Protein AF-0000000087042958 (afdb_homodimer)

Nearest PDB structures (foldseek):
  3kyr-assembly2_B  TM=6.535E-01  e=2.859E-16  Homo sapiens
  1htr-assembly1_B  TM=6.907E-01  e=2.355E-13  Homo sapiens
  1avf-assembly2_J  TM=6.712E-01  e=2.490E-13  Homo sapiens
  5ux4-assembly1_A  TM=6.439E-01  e=7.345E-14  Rattus norvegicus
  1avf-assembly1_A  TM=6.308E-01  e=1.554E-12  Homo sapiens

Structure (mmCIF, N/CA/C/O backbone):
data_AF-0000000087042958-model_v1
#
loop_
_entity.id
_entity.type
_entity.pdbx_description
1 polymer 'Eukaryotic aspartyl protease family protein isoform 2'
#
loop_
_atom_site.group_PDB
_atom_site.id
_atom_site.type_symbol
_atom_site.label_atom_id
_atom_site.label_alt_id
_atom_site.label_comp_id
_atom_site.label_asym_id
_atom_site.label_entity_id
_atom_site.label_seq_id
_atom_site.pdbx_PDB_ins_code
_atom_site.Cartn_x
_atom_site.Cartn_y
_atom_site.Cartn_z
_atom_site.occupancy
_atom_site.B_iso_or_equiv
_atom_site.auth_seq_id
_atom_site.auth_comp_id
_atom_site.auth_asym_id
_atom_site.auth_atom_id
_atom_site.pdbx_PDB_model_num
ATOM 1 N N . MET A 1 1 ? 24.609 51.156 -70.625 1 22.53 1 MET A N 1
ATOM 2 C CA . MET A 1 1 ? 23.688 51.281 -69.5 1 22.53 1 MET A CA 1
ATOM 3 C C . MET A 1 1 ? 23.422 49.938 -68.875 1 22.53 1 MET A C 1
ATOM 5 O O . MET A 1 1 ? 22.5 49.781 -68.062 1 22.53 1 MET A O 1
ATOM 9 N N . ILE A 1 2 ? 24.078 49 -69.188 1 24.83 2 ILE A N 1
ATOM 10 C CA . ILE A 1 2 ? 23.969 47.531 -69.188 1 24.83 2 ILE A CA 1
ATOM 11 C C . ILE A 1 2 ? 24.312 47 -67.812 1 24.83 2 ILE A C 1
ATOM 13 O O . ILE A 1 2 ? 23.828 45.969 -67.375 1 24.83 2 ILE A O 1
ATOM 17 N N . LEU A 1 3 ? 25.281 47.719 -67.125 1 23.02 3 LEU A N 1
ATOM 18 C CA . LEU A 1 3 ? 26.031 47.062 -66.125 1 23.02 3 LEU A CA 1
ATOM 19 C C . LEU A 1 3 ? 25.156 46.875 -64.875 1 23.02 3 LEU A C 1
ATOM 21 O O . LEU A 1 3 ? 25.625 46.281 -63.844 1 23.02 3 LEU A O 1
ATOM 25 N N . ARG A 1 4 ? 24.266 47.75 -64.562 1 25.05 4 ARG A N 1
ATOM 26 C CA . ARG A 1 4 ? 23.578 48 -63.281 1 25.05 4 ARG A CA 1
ATOM 27 C C . ARG A 1 4 ? 22.766 46.812 -62.844 1 25.05 4 ARG A C 1
ATOM 29 O O . ARG A 1 4 ? 22 46.875 -61.906 1 25.05 4 ARG A O 1
ATOM 36 N N . VAL A 1 5 ? 22.594 45.969 -63.75 1 27 5 VAL A N 1
ATOM 37 C CA . VAL A 1 5 ? 21.625 44.875 -63.562 1 27 5 VAL A CA 1
ATOM 38 C C . VAL A 1 5 ? 22.109 43.938 -62.469 1 27 5 VAL A C 1
ATOM 40 O O . VAL A 1 5 ? 21.312 43.469 -61.625 1 27 5 VAL A O 1
ATOM 43 N N . ILE A 1 6 ? 23.422 43.531 -62.594 1 30.97 6 ILE A N 1
ATOM 44 C CA . ILE A 1 6 ? 23.625 42.156 -62.125 1 30.97 6 ILE A CA 1
ATOM 45 C C . ILE A 1 6 ? 23.906 42.156 -60.625 1 30.97 6 ILE A C 1
ATOM 47 O O . ILE A 1 6 ? 24.031 41.094 -60.031 1 30.97 6 ILE A O 1
ATOM 51 N N . SER A 1 7 ? 24.297 43.375 -60.062 1 32.97 7 SER A N 1
ATOM 52 C CA . SER A 1 7 ? 24.938 43.375 -58.75 1 32.97 7 SER A CA 1
ATOM 53 C C . SER A 1 7 ? 23.938 43.031 -57.625 1 32.97 7 SER A C 1
ATOM 55 O O . SER A 1 7 ? 24.312 42.969 -56.469 1 32.97 7 SER A O 1
ATOM 57 N N . SER A 1 8 ? 22.688 43.469 -57.875 1 35.31 8 SER A N 1
ATOM 58 C CA . SER A 1 8 ? 21.719 43.531 -56.781 1 35.31 8 SER A CA 1
ATOM 59 C C . SER A 1 8 ? 21.453 42.156 -56.188 1 35.31 8 SER A C 1
ATOM 61 O O . SER A 1 8 ? 20.578 42.031 -55.312 1 35.31 8 SER A O 1
ATOM 63 N N . HIS A 1 9 ? 21.938 41.125 -56.875 1 36.09 9 HIS A N 1
ATOM 64 C CA . HIS A 1 9 ? 21.547 39.781 -56.5 1 36.09 9 HIS A CA 1
ATOM 65 C C . HIS A 1 9 ? 22.297 39.312 -55.25 1 36.09 9 HIS A C 1
ATOM 67 O O . HIS A 1 9 ? 21.984 38.25 -54.719 1 36.09 9 HIS A O 1
ATOM 73 N N . TYR A 1 10 ? 23.562 39.75 -55.219 1 35.69 10 TYR A N 1
ATOM 74 C CA . TYR A 1 10 ? 24.391 39.094 -54.219 1 35.69 10 TYR A CA 1
ATOM 75 C C . TYR A 1 10 ? 24 39.469 -52.812 1 35.69 10 TYR A C 1
ATOM 77 O O . TYR A 1 10 ? 24.391 38.812 -51.844 1 35.69 10 TYR A O 1
ATOM 85 N N . SER A 1 11 ? 23.609 40.75 -52.562 1 36.41 11 SER A N 1
ATOM 86 C CA . SER A 1 11 ? 23.391 41.312 -51.219 1 36.41 11 SER A CA 1
ATOM 87 C C . SER A 1 11 ? 22.312 40.5 -50.469 1 36.41 11 SER A C 1
ATOM 89 O O . SER A 1 11 ? 22.188 40.625 -49.25 1 36.41 11 SER A O 1
ATOM 91 N N . LEU A 1 12 ? 21.344 40.156 -51.188 1 34 12 LEU A N 1
ATOM 92 C CA . LEU A 1 12 ? 20.188 39.531 -50.531 1 34 12 LEU A CA 1
ATOM 93 C C . LEU A 1 12 ? 20.594 38.219 -49.906 1 34 12 LEU A C 1
ATOM 95 O O . LEU A 1 12 ? 19.906 37.75 -48.969 1 34 12 LEU A O 1
ATOM 99 N N . LEU A 1 13 ? 21.609 37.594 -50.469 1 33.56 13 LEU A N 1
ATOM 100 C CA . LEU A 1 13 ? 21.984 36.25 -49.969 1 33.56 13 LEU A CA 1
ATOM 101 C C . LEU A 1 13 ? 22.688 36.375 -48.625 1 33.56 13 LEU A C 1
ATOM 103 O O . LEU A 1 13 ? 22.516 35.5 -47.75 1 33.56 13 LEU A O 1
ATOM 107 N N . LEU A 1 14 ? 23.625 37.281 -48.438 1 34.66 14 LEU A N 1
ATOM 108 C CA . LEU A 1 14 ? 24.359 37.344 -47.188 1 34.66 14 LEU A CA 1
ATOM 109 C C . LEU A 1 14 ? 23.406 37.562 -46.031 1 34.66 14 LEU A C 1
ATOM 111 O O . LEU A 1 14 ? 23.75 37.281 -44.875 1 34.66 14 LEU A O 1
ATOM 115 N N . LEU A 1 15 ? 22.469 38.344 -46.125 1 33.03 15 LEU A N 1
ATOM 116 C CA . LEU A 1 15 ? 21.562 38.688 -45.031 1 33.03 15 LEU A CA 1
ATOM 117 C C . LEU A 1 15 ? 20.969 37.438 -44.406 1 33.03 15 LEU A C 1
ATOM 119 O O . LEU A 1 15 ? 20.375 37.5 -43.344 1 33.03 15 LEU A O 1
ATOM 123 N N . LEU A 1 16 ? 20.922 36.375 -45.094 1 31.03 16 LEU A N 1
ATOM 124 C CA . LEU A 1 16 ? 20.141 35.281 -44.531 1 31.03 16 LEU A CA 1
ATOM 125 C C . LEU A 1 16 ? 20.891 34.594 -43.406 1 31.03 16 LEU A C 1
ATOM 127 O O . LEU A 1 16 ? 20.281 34.156 -42.406 1 31.03 16 LEU A O 1
ATOM 131 N N . ILE A 1 17 ? 22.203 34.25 -43.469 1 33.91 17 ILE A N 1
ATOM 132 C CA . ILE A 1 17 ? 22.75 33.156 -42.688 1 33.91 17 ILE A CA 1
ATOM 133 C C . ILE A 1 17 ? 23.109 33.625 -41.281 1 33.91 17 ILE A C 1
ATOM 135 O O . ILE A 1 17 ? 23.625 32.844 -40.469 1 33.91 17 ILE A O 1
ATOM 139 N N . CYS A 1 18 ? 23.344 34.719 -40.875 1 31.14 18 CYS A N 1
ATOM 140 C CA . CYS A 1 18 ? 23.734 34.969 -39.5 1 31.14 18 CYS A CA 1
ATOM 141 C C . CYS A 1 18 ? 22.703 34.406 -38.531 1 31.14 18 CYS A C 1
ATOM 143 O O . CYS A 1 18 ? 21.719 35.094 -38.188 1 31.14 18 CYS A O 1
ATOM 145 N N . PHE A 1 19 ? 22.266 33.219 -38.625 1 33.94 19 PHE A N 1
ATOM 146 C CA . PHE A 1 19 ? 21.469 32.688 -37.531 1 33.94 19 PHE A CA 1
ATOM 147 C C . PHE A 1 19 ? 22.266 32.688 -36.219 1 33.94 19 PHE A C 1
ATOM 149 O O . PHE A 1 19 ? 23.281 31.984 -36.125 1 33.94 19 PHE A O 1
ATOM 156 N N . PHE A 1 20 ? 22.344 33.719 -35.312 1 35.34 20 PHE A N 1
ATOM 157 C CA . PHE A 1 20 ? 22.75 33.875 -33.906 1 35.34 20 PHE A CA 1
ATOM 158 C C . PHE A 1 20 ? 22.375 32.625 -33.094 1 35.34 20 PHE A C 1
ATOM 160 O O . PHE A 1 20 ? 21.188 32.312 -32.938 1 35.34 20 PHE A O 1
ATOM 167 N N . VAL A 1 21 ? 23.25 31.688 -32.906 1 36.91 21 VAL A N 1
ATOM 168 C CA . VAL A 1 21 ? 23.234 30.656 -31.844 1 36.91 21 VAL A CA 1
ATOM 169 C C . VAL A 1 21 ? 23.062 31.328 -30.484 1 36.91 21 VAL A C 1
ATOM 171 O O . VAL A 1 21 ? 24.031 31.859 -29.922 1 36.91 21 VAL A O 1
ATOM 174 N N . ALA A 1 22 ? 22.109 31.969 -29.984 1 34.75 22 ALA A N 1
ATOM 175 C CA . ALA A 1 22 ? 21.766 32.312 -28.609 1 34.75 22 ALA A CA 1
ATOM 176 C C . ALA A 1 22 ? 21.844 31.078 -27.719 1 34.75 22 ALA A C 1
ATOM 178 O O . ALA A 1 22 ? 21.016 30.172 -27.812 1 34.75 22 ALA A O 1
ATOM 179 N N . SER A 1 23 ? 23.031 30.703 -27.203 1 36.31 23 SER A N 1
ATOM 180 C CA . SER A 1 23 ? 23.156 29.875 -26.016 1 36.31 23 SER A CA 1
ATOM 181 C C . SER A 1 23 ? 22.219 30.344 -24.906 1 36.31 23 SER A C 1
ATOM 183 O O . SER A 1 23 ? 22.484 31.344 -24.234 1 36.31 23 SER A O 1
ATOM 185 N N . SER A 1 24 ? 21.016 30.203 -24.828 1 36.5 24 SER A N 1
ATOM 186 C CA . SER A 1 24 ? 20.141 30.391 -23.688 1 36.5 24 SER A CA 1
ATOM 187 C C . SER A 1 24 ? 20.562 29.516 -22.516 1 36.5 24 SER A C 1
ATOM 189 O O . SER A 1 24 ? 20.453 28.281 -22.578 1 36.5 24 SER A O 1
ATOM 191 N N . SER A 1 25 ? 21.703 29.719 -21.703 1 37.59 25 SER A N 1
ATOM 192 C CA . SER A 1 25 ? 21.812 29.188 -20.359 1 37.59 25 SER A CA 1
ATOM 193 C C . SER A 1 25 ? 20.438 29.016 -19.719 1 37.59 25 SER A C 1
ATOM 195 O O . SER A 1 25 ? 19.75 30 -19.422 1 37.59 25 SER A O 1
ATOM 197 N N . ILE A 1 26 ? 19.844 27.969 -19.734 1 40 26 ILE A N 1
ATOM 198 C CA . ILE A 1 26 ? 18.625 27.641 -19.016 1 40 26 ILE A CA 1
ATOM 199 C C . ILE A 1 26 ? 18.891 27.703 -17.5 1 40 26 ILE A C 1
ATOM 201 O O . ILE A 1 26 ? 19.422 26.766 -16.922 1 40 26 ILE A O 1
ATOM 205 N N . THR A 1 27 ? 19.781 28.641 -16.797 1 45.03 27 THR A N 1
ATOM 206 C CA . THR A 1 27 ? 19.703 28.859 -15.367 1 45.03 27 THR A CA 1
ATOM 207 C C . THR A 1 27 ? 18.297 28.578 -14.844 1 45.03 27 THR A C 1
ATOM 209 O O . THR A 1 27 ? 17.328 29.172 -15.305 1 45.03 27 THR A O 1
ATOM 212 N N . GLY A 1 28 ? 18.219 27.406 -14.352 1 53.5 28 GLY A N 1
ATOM 213 C CA . GLY A 1 28 ? 16.922 27.062 -13.781 1 53.5 28 GLY A CA 1
ATOM 214 C C . GLY A 1 28 ? 16.359 28.141 -12.859 1 53.5 28 GLY A C 1
ATOM 215 O O . GLY A 1 28 ? 16.938 28.406 -11.797 1 53.5 28 GLY A O 1
ATOM 216 N N . ALA A 1 29 ? 15.953 29.156 -13.344 1 68.06 29 ALA A N 1
ATOM 217 C CA . ALA A 1 29 ? 15.375 30.328 -12.688 1 68.06 29 ALA A CA 1
ATOM 218 C C . ALA A 1 29 ? 14.484 29.922 -11.523 1 68.06 29 ALA A C 1
ATOM 220 O O . ALA A 1 29 ? 13.602 29.078 -11.68 1 68.06 29 ALA A O 1
ATOM 221 N N . LEU A 1 30 ? 15.125 30.359 -10.32 1 83 30 LEU A N 1
ATOM 222 C CA . LEU A 1 30 ? 14.328 30.203 -9.117 1 83 30 LEU A CA 1
ATOM 223 C C . LEU A 1 30 ? 12.883 30.625 -9.359 1 83 30 LEU A C 1
ATOM 225 O O . LEU A 1 30 ? 12.625 31.625 -10.031 1 83 30 LEU A O 1
ATOM 229 N N . SER A 1 31 ? 12.188 29.672 -9.031 1 84.69 31 SER A N 1
ATOM 230 C CA . SER A 1 31 ? 10.773 30 -9.164 1 84.69 31 SER A CA 1
ATOM 231 C C . SER A 1 31 ? 10.016 29.672 -7.879 1 84.69 31 SER A C 1
ATOM 233 O O . SER A 1 31 ? 10.539 28.984 -6.996 1 84.69 31 SER A O 1
ATOM 235 N N . SER A 1 32 ? 8.875 30.391 -7.777 1 88.75 32 SER A N 1
ATOM 236 C CA . SER A 1 32 ? 7.949 30.047 -6.707 1 88.75 32 SER A CA 1
ATOM 237 C C . SER A 1 32 ? 6.941 29 -7.172 1 88.75 32 SER A C 1
ATOM 239 O O . SER A 1 32 ? 6.688 28.859 -8.375 1 88.75 32 SER A O 1
ATOM 241 N N . GLY A 1 33 ? 6.668 28.156 -6.141 1 90.06 33 GLY A N 1
ATOM 242 C CA . GLY A 1 33 ? 5.695 27.125 -6.461 1 90.06 33 GLY A CA 1
ATOM 243 C C . GLY A 1 33 ? 4.434 27.203 -5.621 1 90.06 33 GLY A C 1
ATOM 244 O O . GLY A 1 33 ? 4.449 27.766 -4.523 1 90.06 33 GLY A O 1
ATOM 245 N N . VAL A 1 34 ? 3.365 26.812 -6.234 1 91.31 34 VAL A N 1
ATOM 246 C CA . VAL A 1 34 ? 2.104 26.719 -5.508 1 91.31 34 VAL A CA 1
ATOM 247 C C . VAL A 1 34 ? 1.456 25.359 -5.766 1 91.31 34 VAL A C 1
ATOM 249 O O . VAL A 1 34 ? 1.429 24.891 -6.906 1 91.31 34 VAL A O 1
ATOM 252 N N . ILE A 1 35 ? 1.117 24.719 -4.699 1 91.94 35 ILE A N 1
ATOM 253 C CA . ILE A 1 35 ? 0.378 23.469 -4.758 1 91.94 35 ILE A CA 1
ATOM 254 C C . ILE A 1 35 ? -0.984 23.625 -4.09 1 91.94 35 ILE A C 1
ATOM 256 O O . ILE A 1 35 ? -1.064 23.891 -2.889 1 91.94 35 ILE A O 1
ATOM 260 N N . HIS A 1 36 ? -1.994 23.547 -4.914 1 88.44 36 HIS A N 1
ATOM 261 C CA . HIS A 1 36 ? -3.35 23.562 -4.375 1 88.44 36 HIS A CA 1
ATOM 262 C C . HIS A 1 36 ? -3.734 22.203 -3.801 1 88.44 36 HIS A C 1
ATOM 264 O O . HIS A 1 36 ? -3.504 21.172 -4.434 1 88.44 36 HIS A O 1
ATOM 270 N N . VAL A 1 37 ? -4.254 22.297 -2.549 1 88.44 37 VAL A N 1
ATOM 271 C CA . VAL A 1 37 ? -4.609 21.047 -1.909 1 88.44 37 VAL A CA 1
ATOM 272 C C . VAL A 1 37 ? -6.098 21.031 -1.582 1 88.44 37 VAL A C 1
ATOM 274 O O . VAL A 1 37 ? -6.703 22.078 -1.369 1 88.44 37 VAL A O 1
ATOM 277 N N . LYS A 1 38 ? -6.574 19.828 -1.675 1 84.88 38 LYS A N 1
ATOM 278 C CA . LYS A 1 38 ? -7.941 19.562 -1.232 1 84.88 38 LYS A CA 1
ATOM 279 C C . LYS A 1 38 ? -7.949 18.797 0.086 1 84.88 38 LYS A C 1
ATOM 281 O O . LYS A 1 38 ? -7.016 18.047 0.379 1 84.88 38 LYS A O 1
ATOM 286 N N . TYR A 1 39 ? -8.977 19.156 0.862 1 86.88 39 TYR A N 1
ATOM 287 C CA . TYR A 1 39 ? -9.125 18.547 2.182 1 86.88 39 TYR A CA 1
ATOM 288 C C . TYR A 1 39 ? -9.969 17.281 2.109 1 86.88 39 TYR A C 1
ATOM 290 O O . TYR A 1 39 ? -11.055 17.281 1.529 1 86.88 39 TYR A O 1
ATOM 298 N N . LYS A 1 40 ? -9.477 16.266 2.85 1 81.31 40 LYS A N 1
ATOM 299 C CA . LYS A 1 40 ? -10.094 14.938 2.822 1 81.31 40 LYS A CA 1
ATOM 300 C C . LYS A 1 40 ? -11.531 14.992 3.334 1 81.31 40 LYS A C 1
ATOM 302 O O . LYS A 1 40 ? -12.422 14.336 2.781 1 81.31 40 LYS A O 1
ATOM 307 N N . PHE A 1 41 ? -11.742 15.758 4.441 1 80.75 41 PHE A N 1
ATOM 308 C CA . PHE A 1 41 ? -13.031 15.734 5.117 1 80.75 41 PHE A CA 1
ATOM 309 C C . PHE A 1 41 ? -13.867 16.953 4.727 1 80.75 41 PHE A C 1
ATOM 311 O O . PHE A 1 41 ? -14.773 17.344 5.461 1 80.75 41 PHE A O 1
ATOM 318 N N . ALA A 1 42 ? -13.469 17.422 3.639 1 79.31 42 ALA A N 1
ATOM 319 C CA . ALA A 1 42 ? -14.219 18.594 3.191 1 79.31 42 ALA A CA 1
ATOM 320 C C . ALA A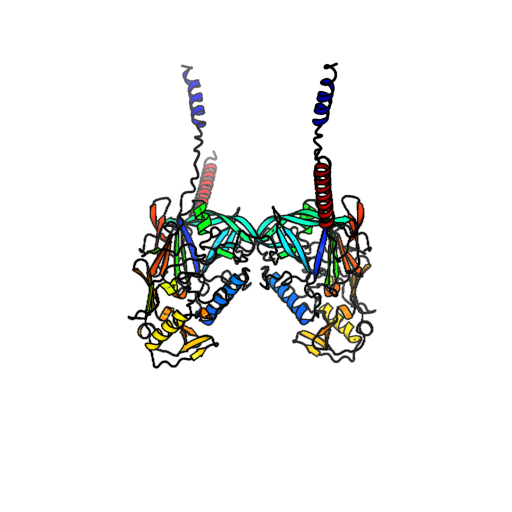 1 42 ? -15.703 18.266 3.016 1 79.31 42 ALA A C 1
ATOM 322 O O . ALA A 1 42 ? -16.047 17.266 2.377 1 79.31 42 ALA A O 1
ATOM 323 N N . GLY A 1 43 ? -16.531 19.078 3.664 1 74.31 43 GLY A N 1
ATOM 324 C CA . GLY A 1 43 ? -17.969 18.906 3.518 1 74.31 43 GLY A CA 1
ATOM 325 C C . GLY A 1 43 ? -18.547 17.875 4.469 1 74.31 43 GLY A C 1
ATOM 326 O O . GLY A 1 43 ? -19.766 17.656 4.484 1 74.31 43 GLY A O 1
ATOM 327 N N . SER A 1 44 ? -17.75 17.188 5.137 1 73.75 44 SER A N 1
ATOM 328 C CA . SER A 1 44 ? -18.219 16.203 6.102 1 73.75 44 SER A CA 1
ATOM 329 C C . SER A 1 44 ? -17.891 16.625 7.531 1 73.75 44 SER A C 1
ATOM 331 O O . SER A 1 44 ? -16.984 17.438 7.75 1 73.75 44 SER A O 1
ATOM 333 N N . GLN A 1 45 ? -18.906 16.234 8.531 1 71.94 45 GLN A N 1
ATOM 334 C CA . GLN A 1 45 ? -18.594 16.469 9.938 1 71.94 45 GLN A CA 1
ATOM 335 C C . GLN A 1 45 ? -17.391 15.641 10.383 1 71.94 45 GLN A C 1
ATOM 337 O O . GLN A 1 45 ? -17.359 14.43 10.164 1 71.94 45 GLN A O 1
ATOM 342 N N . ARG A 1 46 ? -16.375 16.344 10.867 1 75.81 46 ARG A N 1
ATOM 343 C CA . ARG A 1 46 ? -15.148 15.758 11.383 1 75.81 46 ARG A CA 1
ATOM 344 C C . ARG A 1 46 ? -15.367 15.18 12.781 1 75.81 46 ARG A C 1
ATOM 346 O O . ARG A 1 46 ? -15.422 15.922 13.766 1 75.81 46 ARG A O 1
ATOM 353 N N . SER A 1 47 ? -15.562 13.906 12.781 1 84 47 SER A N 1
ATOM 354 C CA . SER A 1 47 ? -15.648 13.359 14.133 1 84 47 SER A CA 1
ATOM 355 C C . SER A 1 47 ? -14.273 13.031 14.695 1 84 47 SER A C 1
ATOM 357 O O . SER A 1 47 ? -13.336 12.773 13.93 1 84 47 SER A O 1
ATOM 359 N N . ILE A 1 48 ? -14.242 13.25 16.125 1 90.06 48 ILE A N 1
ATOM 360 C CA . ILE A 1 48 ? -12.984 12.969 16.781 1 90.06 48 ILE A CA 1
ATOM 361 C C . ILE A 1 48 ? -12.547 11.531 16.469 1 90.06 48 ILE A C 1
ATOM 363 O O . ILE A 1 48 ? -11.352 11.258 16.344 1 90.06 48 ILE A O 1
ATOM 367 N N . VAL A 1 49 ? -13.477 10.648 16.203 1 86.5 49 VAL A N 1
ATOM 368 C CA . VAL A 1 49 ? -13.195 9.25 15.922 1 86.5 49 VAL A CA 1
ATOM 369 C C . VAL A 1 49 ? -12.57 9.117 14.531 1 86.5 49 VAL A C 1
ATOM 371 O O . VAL A 1 49 ? -11.578 8.406 14.359 1 86.5 49 VAL A O 1
ATOM 374 N N . ASP A 1 50 ? -13.156 9.938 13.648 1 83.12 50 ASP A N 1
ATOM 375 C CA . ASP A 1 50 ? -12.625 9.914 12.289 1 83.12 50 ASP A CA 1
ATOM 376 C C . ASP A 1 50 ? -11.188 10.445 12.25 1 83.12 50 ASP A C 1
ATOM 378 O O . ASP A 1 50 ? -10.344 9.906 11.531 1 83.12 50 ASP A O 1
ATOM 382 N N . LEU A 1 51 ? -11.016 11.359 12.914 1 88.19 51 LEU A N 1
ATOM 383 C CA . LEU A 1 51 ? -9.688 11.961 12.938 1 88.19 51 LEU A CA 1
ATOM 384 C C . LEU A 1 51 ? -8.68 11.023 13.594 1 88.19 51 LEU A C 1
ATOM 386 O O . LEU A 1 51 ? -7.559 10.875 13.102 1 88.19 51 LEU A O 1
ATOM 390 N N . LYS A 1 52 ? -9.156 10.477 14.617 1 87.94 52 LYS A N 1
ATOM 391 C CA . LYS A 1 52 ? -8.281 9.531 15.305 1 87.94 52 LYS A CA 1
ATOM 392 C C . LYS A 1 52 ? -7.965 8.328 14.414 1 87.94 52 LYS A C 1
ATOM 394 O O . LYS A 1 52 ? -6.836 7.84 14.414 1 87.94 52 LYS A O 1
ATOM 399 N N . VAL A 1 53 ? -8.953 7.895 13.727 1 81.81 53 VAL A N 1
ATOM 400 C CA . VAL A 1 53 ? -8.727 6.781 12.812 1 81.81 53 VAL A CA 1
ATOM 401 C C . VAL A 1 53 ? -7.699 7.176 11.758 1 81.81 53 VAL A C 1
ATOM 403 O O . VAL A 1 53 ? -6.801 6.391 11.438 1 81.81 53 VAL A O 1
ATOM 406 N N . HIS A 1 54 ? -7.852 8.312 11.195 1 83.44 54 HIS A N 1
ATOM 407 C CA . HIS A 1 54 ? -6.863 8.812 10.25 1 83.44 54 HIS A CA 1
ATOM 408 C C . HIS A 1 54 ? -5.461 8.781 10.852 1 83.44 54 HIS A C 1
ATOM 410 O O . HIS A 1 54 ? -4.523 8.297 10.211 1 83.44 54 HIS A O 1
ATOM 416 N N . ASP A 1 55 ? -5.375 9.328 12.016 1 87.19 55 ASP A N 1
ATOM 417 C CA . ASP A 1 55 ? -4.07 9.398 12.664 1 87.19 55 ASP A CA 1
ATOM 418 C C . ASP A 1 55 ? -3.525 8.008 12.961 1 87.19 55 ASP A C 1
ATOM 420 O O . ASP A 1 55 ? -2.322 7.762 12.828 1 87.19 55 ASP A O 1
ATOM 424 N N . SER A 1 56 ? -4.379 7.156 13.383 1 78.88 56 SER A N 1
ATOM 425 C CA . SER A 1 56 ? -3.957 5.793 13.672 1 78.88 56 SER A CA 1
ATOM 426 C C . SER A 1 56 ? -3.438 5.09 12.422 1 78.88 56 SER A C 1
ATOM 428 O O . SER A 1 56 ? -2.438 4.371 12.477 1 78.88 56 SER A O 1
ATOM 430 N N . LEU A 1 57 ? -4.219 5.277 11.352 1 73.62 57 LEU A N 1
ATOM 431 C CA . LEU A 1 57 ? -3.803 4.684 10.086 1 73.62 57 LEU A CA 1
ATOM 432 C C . LEU A 1 57 ? -2.459 5.246 9.641 1 73.62 57 LEU A C 1
ATOM 434 O O . LEU A 1 57 ? -1.62 4.516 9.109 1 73.62 57 LEU A O 1
ATOM 438 N N . ARG A 1 58 ? -2.357 6.531 9.828 1 77.5 58 ARG A N 1
ATOM 439 C CA . ARG A 1 58 ? -1.089 7.176 9.508 1 77.5 58 ARG A CA 1
ATOM 440 C C . ARG A 1 58 ? 0.046 6.602 10.344 1 77.5 58 ARG A C 1
ATOM 442 O O . ARG A 1 58 ? 1.129 6.32 9.828 1 77.5 58 ARG A O 1
ATOM 449 N N . GLN A 1 59 ? -0.246 6.438 11.5 1 72.5 59 GLN A N 1
ATOM 450 C CA . GLN A 1 59 ? 0.766 5.883 12.391 1 72.5 59 GLN A CA 1
ATOM 451 C C . GLN A 1 59 ? 1.127 4.453 12 1 72.5 59 GLN A C 1
ATOM 453 O O . GLN A 1 59 ? 2.297 4.07 12.047 1 72.5 59 GLN A O 1
ATOM 458 N N . LEU A 1 60 ? 0.156 3.895 11.773 1 64.06 60 LEU A N 1
ATOM 459 C CA . LEU A 1 60 ? 0.386 2.52 11.344 1 64.06 60 LEU A CA 1
ATOM 460 C C . LEU A 1 60 ? 1.241 2.48 10.078 1 64.06 60 LEU A C 1
ATOM 462 O O . LEU A 1 60 ? 2.131 1.636 9.953 1 64.06 60 LEU A O 1
ATOM 466 N N . ARG A 1 61 ? 0.869 3.32 9.219 1 65.44 61 ARG A N 1
ATOM 467 C CA . ARG A 1 61 ? 1.631 3.406 7.977 1 65.44 61 ARG A CA 1
ATOM 468 C C . ARG A 1 61 ? 3.096 3.727 8.25 1 65.44 61 ARG A C 1
ATOM 470 O O . ARG A 1 61 ? 3.99 3.176 7.609 1 65.44 61 ARG A O 1
ATOM 477 N N . ILE A 1 62 ? 3.23 4.699 9.047 1 62.03 62 ILE A N 1
ATOM 478 C CA . ILE A 1 62 ? 4.582 5.102 9.414 1 62.03 62 ILE A CA 1
ATOM 479 C C . ILE A 1 62 ? 5.316 3.928 10.062 1 62.03 62 ILE A C 1
ATOM 481 O O . ILE A 1 62 ? 6.496 3.697 9.789 1 62.03 62 ILE A O 1
ATOM 485 N N . LEU A 1 63 ? 4.57 3.338 11.031 1 53.09 63 LEU A N 1
ATOM 486 C CA . LEU A 1 63 ? 5.184 2.24 11.766 1 53.09 63 LEU A CA 1
ATOM 487 C C . LEU A 1 63 ? 5.504 1.074 10.836 1 53.09 63 LEU A C 1
ATOM 489 O O . LEU A 1 63 ? 6.539 0.42 10.992 1 53.09 63 LEU A O 1
ATOM 493 N N . THR A 1 64 ? 4.57 0.884 9.883 1 48.62 64 THR A N 1
ATOM 494 C CA . THR A 1 64 ? 4.723 -0.298 9.039 1 48.62 64 THR A CA 1
ATOM 495 C C . THR A 1 64 ? 5.582 0.015 7.816 1 48.62 64 THR A C 1
ATOM 497 O O . THR A 1 64 ? 6.07 -0.896 7.145 1 48.62 64 THR A O 1
ATOM 500 N N . GLY A 1 65 ? 5.984 1.469 7.797 1 47.47 65 GLY A N 1
ATOM 501 C CA . GLY A 1 65 ? 6.703 1.883 6.602 1 47.47 65 GLY A CA 1
ATOM 502 C C . GLY A 1 65 ? 5.949 1.595 5.32 1 47.47 65 GLY A C 1
ATOM 503 O O . GLY A 1 65 ? 6.531 1.609 4.234 1 47.47 65 GLY A O 1
ATOM 504 N N . VAL A 1 66 ? 4.836 1.007 5.406 1 43 66 VAL A N 1
ATOM 505 C CA . VAL A 1 66 ? 4.074 0.583 4.234 1 43 66 VAL A CA 1
ATOM 506 C C . VAL A 1 66 ? 3.012 1.627 3.902 1 43 66 VAL A C 1
ATOM 508 O O . VAL A 1 66 ? 2.264 2.061 4.781 1 43 66 VAL A O 1
ATOM 511 N N . ASP A 1 67 ? 3.344 2.467 2.939 1 43.19 67 ASP A N 1
ATOM 512 C CA . ASP A 1 67 ? 2.215 3.281 2.5 1 43.19 67 ASP A CA 1
ATOM 513 C C . ASP A 1 67 ? 0.98 2.418 2.246 1 43.19 67 ASP A C 1
ATOM 515 O O . ASP A 1 67 ? 0.98 1.575 1.346 1 43.19 67 ASP A O 1
ATOM 519 N N . LEU A 1 68 ? 0.269 1.994 3.371 1 39.47 68 LEU A N 1
ATOM 520 C CA . LEU A 1 68 ? -0.976 1.239 3.27 1 39.47 68 LEU A CA 1
ATOM 521 C C . LEU A 1 68 ? -1.906 1.861 2.232 1 39.47 68 LEU A C 1
ATOM 523 O O . LEU A 1 68 ? -2.209 3.055 2.301 1 39.47 68 LEU A O 1
ATOM 527 N N . PRO A 1 69 ? -1.704 1.51 1.04 1 37.25 69 PRO A N 1
ATOM 528 C CA . PRO A 1 69 ? -2.82 2.1 0.298 1 37.25 69 PRO A CA 1
ATOM 529 C C . PRO A 1 69 ? -4.172 1.848 0.963 1 37.25 69 PRO A C 1
ATOM 531 O O . PRO A 1 69 ? -4.562 0.693 1.157 1 37.25 69 PRO A O 1
ATOM 534 N N . LEU A 1 70 ? -4.48 2.445 1.993 1 34.66 70 LEU A N 1
ATOM 535 C CA . LEU A 1 70 ? -5.828 2.277 2.525 1 34.66 70 LEU A CA 1
ATOM 536 C C . LEU A 1 70 ? -6.836 2.076 1.4 1 34.66 70 LEU A C 1
ATOM 538 O O . LEU A 1 70 ? -6.496 2.213 0.223 1 34.66 70 LEU A O 1
ATOM 542 N N . GLY A 1 71 ? -8.094 2.721 1.497 1 32.25 71 GLY A N 1
ATOM 543 C CA . GLY A 1 71 ? -9.359 2.59 0.796 1 32.25 71 GLY A CA 1
ATOM 544 C C . GLY A 1 71 ? -9.211 2.641 -0.713 1 32.25 71 GLY A C 1
ATOM 545 O O . GLY A 1 71 ? -8.531 3.518 -1.246 1 32.25 71 GLY A O 1
ATOM 546 N N . GLY A 1 72 ? -8.859 1.454 -1.264 1 34.25 72 GLY A N 1
ATOM 547 C CA . GLY A 1 72 ? -8.984 1.12 -2.674 1 34.25 72 GLY A CA 1
ATOM 548 C C . GLY A 1 72 ? -9.961 2.012 -3.414 1 34.25 72 GLY A C 1
ATOM 549 O O . GLY A 1 72 ? -10.445 1.652 -4.488 1 34.25 72 GLY A O 1
ATOM 550 N N . SER A 1 73 ? -10.688 2.715 -2.826 1 38.34 73 SER A N 1
ATOM 551 C CA . SER A 1 73 ? -11.734 3.221 -3.713 1 38.34 73 SER A CA 1
ATOM 552 C C . SER A 1 73 ? -11.141 4.035 -4.855 1 38.34 73 SER A C 1
ATOM 554 O O . SER A 1 73 ? -11.859 4.473 -5.754 1 38.34 73 SER A O 1
ATOM 556 N N . GLY A 1 74 ? -9.75 3.715 -5.105 1 42.94 74 GLY A N 1
ATOM 557 C CA . GLY A 1 74 ? -9.289 4.547 -6.207 1 42.94 74 GLY A CA 1
ATOM 558 C C . GLY A 1 74 ? -9.57 6.02 -6 1 42.94 74 GLY A C 1
ATOM 559 O O . GLY A 1 74 ? -9.461 6.816 -6.934 1 42.94 74 GLY A O 1
ATOM 560 N N . ARG A 1 75 ? -10.141 6.336 -4.785 1 47.38 75 ARG A N 1
ATOM 561 C CA . ARG A 1 75 ? -10.508 7.742 -4.656 1 47.38 75 ARG A CA 1
ATOM 562 C C . ARG A 1 75 ? -9.352 8.562 -4.102 1 47.38 75 ARG A C 1
ATOM 564 O O . ARG A 1 75 ? -8.648 8.125 -3.189 1 47.38 75 ARG A O 1
ATOM 571 N N . PRO A 1 76 ? -8.977 9.633 -4.727 1 39.75 76 PRO A N 1
ATOM 572 C CA . PRO A 1 76 ? -7.918 10.562 -4.316 1 39.75 76 PRO A CA 1
ATOM 573 C C . PRO A 1 76 ? -7.965 10.883 -2.826 1 39.75 76 PRO A C 1
ATOM 575 O O . PRO A 1 76 ? -6.938 11.234 -2.236 1 39.75 76 PRO A O 1
ATOM 578 N N . ASP A 1 77 ? -9.102 10.711 -2.166 1 45.03 77 ASP A N 1
ATOM 579 C CA . ASP A 1 77 ? -9.289 11.188 -0.798 1 45.03 77 ASP A CA 1
ATOM 580 C C . ASP A 1 77 ? -9.094 10.055 0.207 1 45.03 77 ASP A C 1
ATOM 582 O O . ASP A 1 77 ? -9.539 10.148 1.353 1 45.03 77 ASP A O 1
ATOM 586 N N . GLY A 1 78 ? -8.578 8.945 -0.162 1 55.84 78 GLY A N 1
ATOM 587 C CA . GLY A 1 78 ? -8.555 7.812 0.754 1 55.84 78 GLY A CA 1
ATOM 588 C C . GLY A 1 78 ? -7.531 7.965 1.862 1 55.84 78 GLY A C 1
ATOM 589 O O . GLY A 1 78 ? -7.832 7.707 3.029 1 55.84 78 GLY A O 1
ATOM 590 N N . LEU A 1 79 ? -6.312 8.484 1.592 1 59.62 79 LEU A N 1
ATOM 591 C CA . LEU A 1 79 ? -5.312 8.273 2.633 1 59.62 79 LEU A CA 1
ATOM 592 C C . LEU A 1 79 ? -4.816 9.602 3.193 1 59.62 79 LEU A C 1
ATOM 594 O O . LEU A 1 79 ? -4.582 9.719 4.398 1 59.62 79 LEU A O 1
ATOM 598 N N . GLY A 1 80 ? -4.762 10.555 2.447 1 73.44 80 GLY A N 1
ATOM 599 C CA . GLY A 1 80 ? -4.133 11.773 2.938 1 73.44 80 GLY A CA 1
ATOM 600 C C . GLY A 1 80 ? -5.133 12.812 3.393 1 73.44 80 GLY A C 1
ATOM 601 O O . GLY A 1 80 ? -6.285 12.812 2.955 1 73.44 80 GLY A O 1
ATOM 602 N N . LEU A 1 81 ? -4.664 13.57 4.406 1 86.69 81 LEU A N 1
ATOM 603 C CA . LEU A 1 81 ? -5.52 14.641 4.914 1 86.69 81 LEU A CA 1
ATOM 604 C C . LEU A 1 81 ? -5.68 15.75 3.877 1 86.69 81 LEU A C 1
ATOM 606 O O . LEU A 1 81 ? -6.801 16.172 3.594 1 86.69 81 LEU A O 1
ATOM 610 N N . TYR A 1 82 ? -4.586 16.203 3.365 1 88.31 82 TYR A N 1
ATOM 611 C CA . TYR A 1 82 ? -4.535 17.156 2.256 1 88.31 82 TYR A CA 1
ATOM 612 C C . TYR A 1 82 ? -3.854 16.531 1.041 1 88.31 82 TYR A C 1
ATOM 614 O O . TYR A 1 82 ? -2.777 15.945 1.159 1 88.31 82 TYR A O 1
ATOM 622 N N . TYR A 1 83 ? -4.547 16.641 -0.151 1 85.5 83 TYR A N 1
ATOM 623 C CA . TYR A 1 83 ? -3.988 16.016 -1.341 1 85.5 83 TYR A CA 1
ATOM 624 C C . TYR A 1 83 ? -4.004 16.969 -2.525 1 85.5 83 TYR A C 1
ATOM 626 O O . TYR A 1 83 ? -4.801 17.906 -2.562 1 85.5 83 TYR A O 1
ATOM 634 N N . ALA A 1 84 ? -3.025 16.703 -3.502 1 85.81 84 ALA A N 1
ATOM 635 C CA . ALA A 1 84 ? -2.834 17.562 -4.664 1 85.81 84 ALA A CA 1
ATOM 636 C C . ALA A 1 84 ? -2.676 16.75 -5.938 1 85.81 84 ALA A C 1
ATOM 638 O O . ALA A 1 84 ? -2.299 15.57 -5.883 1 85.81 84 ALA A O 1
ATOM 639 N N . ARG A 1 85 ? -3.047 17.297 -6.98 1 82.56 85 ARG A N 1
ATOM 640 C CA . ARG A 1 85 ? -2.752 16.734 -8.297 1 82.56 85 ARG A CA 1
ATOM 641 C C . ARG A 1 85 ? -1.382 17.188 -8.789 1 82.56 85 ARG A C 1
ATOM 643 O O . ARG A 1 85 ? -1.142 18.375 -8.969 1 82.56 85 ARG A O 1
ATOM 650 N N . ILE A 1 86 ? -0.464 16.234 -9.031 1 84.62 86 ILE A N 1
ATOM 651 C CA . ILE A 1 86 ? 0.931 16.531 -9.328 1 84.62 86 ILE A CA 1
ATOM 652 C C . ILE A 1 86 ? 1.369 15.773 -10.57 1 84.62 86 ILE A C 1
ATOM 654 O O . ILE A 1 86 ? 1.018 14.602 -10.75 1 84.62 86 ILE A O 1
ATOM 658 N N . GLY A 1 87 ? 2.197 16.438 -11.508 1 83.94 87 GLY A N 1
ATOM 659 C CA . GLY A 1 87 ? 2.807 15.734 -12.625 1 83.94 87 GLY A CA 1
ATOM 660 C C . GLY A 1 87 ? 4.113 15.055 -12.266 1 83.94 87 GLY A C 1
ATOM 661 O O . GLY A 1 87 ? 4.973 15.656 -11.617 1 83.94 87 GLY A O 1
ATOM 662 N N . ILE A 1 88 ? 4.289 13.711 -12.641 1 83.94 88 ILE A N 1
ATOM 663 C CA . ILE A 1 88 ? 5.523 12.984 -12.367 1 83.94 88 ILE A CA 1
ATOM 664 C C . ILE A 1 88 ? 5.969 12.234 -13.617 1 83.94 88 ILE A C 1
ATOM 666 O O . ILE A 1 88 ? 5.148 11.648 -14.32 1 83.94 88 ILE A O 1
ATOM 670 N N . GLY A 1 89 ? 7.324 12.266 -13.875 1 82.81 89 GLY A N 1
ATOM 671 C CA . GLY A 1 89 ? 7.898 11.43 -14.922 1 82.81 89 GLY A CA 1
ATOM 672 C C . GLY A 1 89 ? 8.148 12.18 -16.219 1 82.81 89 GLY A C 1
ATOM 673 O O . GLY A 1 89 ? 7.73 13.328 -16.359 1 82.81 89 GLY A O 1
ATOM 674 N N . THR A 1 90 ? 8.953 11.523 -17.062 1 77.25 90 THR A N 1
ATOM 675 C CA . THR A 1 90 ? 9.242 12.016 -18.406 1 77.25 90 THR A CA 1
ATOM 676 C C . THR A 1 90 ? 8.812 10.992 -19.453 1 77.25 90 THR A C 1
ATOM 678 O O . THR A 1 90 ? 9.477 9.969 -19.641 1 77.25 90 THR A O 1
ATOM 681 N N . PRO A 1 91 ? 7.844 11.078 -20.219 1 80.12 91 PRO A N 1
ATOM 682 C CA . PRO A 1 91 ? 6.926 12.219 -20.125 1 80.12 91 PRO A CA 1
ATOM 683 C C . PRO A 1 91 ? 6.098 12.203 -18.844 1 80.12 91 PRO A C 1
ATOM 685 O O . PRO A 1 91 ? 5.977 11.156 -18.188 1 80.12 91 PRO A O 1
ATOM 688 N N . SER A 1 92 ? 5.488 13.352 -18.609 1 80.38 92 SER A N 1
ATOM 689 C CA . SER A 1 92 ? 4.832 13.484 -17.312 1 80.38 92 SER A CA 1
ATOM 690 C C . SER A 1 92 ? 3.434 12.875 -17.344 1 80.38 92 SER A C 1
ATOM 692 O O . SER A 1 92 ? 2.699 13.039 -18.312 1 80.38 92 SER A O 1
ATOM 694 N N . LYS A 1 93 ? 3.064 12.219 -16.203 1 79.38 93 LYS A N 1
ATOM 695 C CA . LYS A 1 93 ? 1.704 11.797 -15.883 1 79.38 93 LYS A CA 1
ATOM 696 C C . LYS A 1 93 ? 1.249 12.391 -14.555 1 79.38 93 LYS A C 1
ATOM 698 O O . LYS A 1 93 ? 2.066 12.617 -13.656 1 79.38 93 LYS A O 1
ATOM 703 N N . HIS A 1 94 ? -0.093 12.594 -14.523 1 79.06 94 HIS A N 1
ATOM 704 C CA . HIS A 1 94 ? -0.603 13.211 -13.312 1 79.06 94 HIS A CA 1
ATOM 705 C C . HIS A 1 94 ? -0.985 12.164 -12.273 1 79.06 94 HIS A C 1
ATOM 707 O O . HIS A 1 94 ? -1.569 11.133 -12.609 1 79.06 94 HIS A O 1
ATOM 713 N N . TYR A 1 95 ? -0.572 12.625 -11.031 1 77.75 95 TYR A N 1
ATOM 714 C CA . TYR A 1 95 ? -0.87 11.805 -9.859 1 77.75 95 TYR A CA 1
ATOM 715 C C . TYR A 1 95 ? -1.482 12.648 -8.742 1 77.75 95 TYR A C 1
ATOM 717 O O . TYR A 1 95 ? -1.161 13.836 -8.609 1 77.75 95 TYR A O 1
ATOM 725 N N . TYR A 1 96 ? -2.518 11.945 -8.016 1 80.19 96 TYR A N 1
ATOM 726 C CA . TYR A 1 96 ? -2.957 12.562 -6.766 1 80.19 96 TYR A CA 1
ATOM 727 C C . TYR A 1 96 ? -2.115 12.078 -5.59 1 80.19 96 TYR A C 1
ATOM 729 O O . TYR A 1 96 ? -2.068 10.875 -5.309 1 80.19 96 TYR A O 1
ATOM 737 N N . LEU A 1 97 ? -1.46 13.07 -4.977 1 83 97 LEU A N 1
ATOM 738 C CA . LEU A 1 97 ? -0.545 12.75 -3.887 1 83 97 LEU A CA 1
ATOM 739 C C . LEU A 1 97 ? -0.912 13.523 -2.623 1 83 97 LEU A C 1
ATOM 741 O O . LEU A 1 97 ? -1.301 14.688 -2.693 1 83 97 LEU A O 1
ATOM 745 N N . GLN A 1 98 ? -0.731 12.867 -1.537 1 85.19 98 GLN A N 1
ATOM 746 C CA . GLN A 1 98 ? -0.859 13.57 -0.264 1 85.19 98 GLN A CA 1
ATOM 747 C C . GLN A 1 98 ? 0.354 14.453 -0 1 85.19 98 GLN A C 1
ATOM 749 O O . GLN A 1 98 ? 1.495 14.008 -0.133 1 85.19 98 GLN A O 1
ATOM 754 N N . VAL A 1 99 ? 0.039 15.672 0.37 1 90.94 99 VAL A N 1
ATOM 755 C CA . VAL A 1 99 ? 1.118 16.578 0.735 1 90.94 99 VAL A CA 1
ATOM 756 C C . VAL A 1 99 ? 1.336 16.547 2.246 1 90.94 99 VAL A C 1
ATOM 758 O O . VAL A 1 99 ? 0.435 16.891 3.018 1 90.94 99 VAL A O 1
ATOM 761 N N . ASP A 1 100 ? 2.537 16.141 2.57 1 90.31 100 ASP A N 1
ATOM 762 C CA . ASP A 1 100 ? 2.791 15.742 3.951 1 90.31 100 ASP A CA 1
ATOM 763 C C . ASP A 1 100 ? 4.102 16.344 4.461 1 90.31 100 ASP A C 1
ATOM 765 O O . ASP A 1 100 ? 5.18 15.961 4 1 90.31 100 ASP A O 1
ATOM 769 N N . THR A 1 101 ? 3.963 17.234 5.551 1 95.06 101 THR A N 1
ATOM 770 C CA . THR A 1 101 ? 5.156 17.828 6.141 1 95.06 101 THR A CA 1
ATOM 771 C C . THR A 1 101 ? 5.852 16.844 7.07 1 95.06 101 THR A C 1
ATOM 773 O O . THR A 1 101 ? 6.977 17.094 7.516 1 95.06 101 THR A O 1
ATOM 776 N N . GLY A 1 102 ? 5.203 15.766 7.371 1 90.62 102 GLY A N 1
ATOM 777 C CA . GLY A 1 102 ? 5.781 14.766 8.25 1 90.62 102 GLY A CA 1
ATOM 778 C C . GLY A 1 102 ? 6.465 13.633 7.508 1 90.62 102 GLY A C 1
ATOM 779 O O . GLY A 1 102 ? 7.078 12.766 8.125 1 90.62 102 GLY A O 1
ATOM 780 N N . SER A 1 103 ? 6.398 13.625 6.219 1 83.75 103 SER A N 1
ATOM 781 C CA . SER A 1 103 ? 7.043 12.586 5.426 1 83.75 103 SER A CA 1
ATOM 782 C C . SER A 1 103 ? 8.258 13.125 4.68 1 83.75 103 SER A C 1
ATOM 784 O O . SER A 1 103 ? 8.227 14.25 4.164 1 83.75 103 SER A O 1
ATOM 786 N N . ASP A 1 104 ? 9.18 12.25 4.59 1 85 104 ASP A N 1
ATOM 787 C CA . ASP A 1 104 ? 10.469 12.664 4.062 1 85 104 ASP A CA 1
ATOM 788 C C . ASP A 1 104 ? 10.641 12.219 2.611 1 85 104 ASP A C 1
ATOM 790 O O . ASP A 1 104 ? 11.672 12.508 1.986 1 85 104 ASP A O 1
ATOM 794 N N . ILE A 1 105 ? 9.594 11.492 2.152 1 80.69 105 ILE A N 1
ATOM 795 C CA . ILE A 1 105 ? 9.805 10.867 0.852 1 80.69 105 ILE A CA 1
ATOM 796 C C . ILE A 1 105 ? 8.688 11.273 -0.106 1 80.69 105 ILE A C 1
ATOM 798 O O . ILE A 1 105 ? 7.645 11.773 0.323 1 80.69 105 ILE A O 1
ATOM 802 N N . ILE A 1 106 ? 9.055 11.203 -1.44 1 82.06 106 ILE A N 1
ATOM 803 C CA . ILE A 1 106 ? 8.062 11.203 -2.512 1 82.06 106 ILE A CA 1
ATOM 804 C C . ILE A 1 106 ? 7.785 9.773 -2.955 1 82.06 106 ILE A C 1
ATOM 806 O O . ILE A 1 106 ? 8.711 8.992 -3.172 1 82.06 106 ILE A O 1
ATOM 810 N N . SER A 1 107 ? 6.598 9.336 -2.785 1 77.38 107 SER A N 1
ATOM 811 C CA . SER A 1 107 ? 6.223 8 -3.238 1 77.38 107 SER A CA 1
ATOM 812 C C . SER A 1 107 ? 4.953 8.047 -4.082 1 77.38 107 SER A C 1
ATOM 814 O O . SER A 1 107 ? 4.062 8.859 -3.836 1 77.38 107 SER A O 1
ATOM 816 N N . THR A 1 108 ? 4.93 7.207 -5.16 1 73.31 108 THR A N 1
ATOM 817 C CA . THR A 1 108 ? 3.754 7.145 -6.02 1 73.31 108 THR A CA 1
ATOM 818 C C . THR A 1 108 ? 3.42 5.695 -6.371 1 73.31 108 THR A C 1
ATOM 820 O O . THR A 1 108 ? 4.32 4.875 -6.566 1 73.31 108 THR A O 1
ATOM 823 N N . ALA A 1 109 ? 2.279 5.426 -6.367 1 67.56 109 ALA A N 1
ATOM 824 C CA . ALA A 1 109 ? 1.794 4.16 -6.918 1 67.56 109 ALA A CA 1
ATOM 825 C C . ALA A 1 109 ? 1.517 4.281 -8.414 1 67.56 109 ALA A C 1
ATOM 827 O O . ALA A 1 109 ? 1.137 5.348 -8.898 1 67.56 109 ALA A O 1
ATOM 828 N N . GLY A 1 110 ? 1.821 3.238 -9.156 1 66 110 GLY A N 1
ATOM 829 C CA . GLY A 1 110 ? 1.504 3.232 -10.57 1 66 110 GLY A CA 1
ATOM 830 C C . GLY A 1 110 ? 2.643 3.732 -11.445 1 66 110 GLY A C 1
ATOM 831 O O . GLY A 1 110 ? 2.477 3.912 -12.648 1 66 110 GLY A O 1
ATOM 832 N N . TYR A 1 111 ? 3.826 4.109 -10.773 1 74.62 111 TYR A N 1
ATOM 833 C CA . TYR A 1 111 ? 5.02 4.477 -11.531 1 74.62 111 TYR A CA 1
ATOM 834 C C . TYR A 1 111 ? 5.793 3.24 -11.961 1 74.62 111 TYR A C 1
ATOM 836 O O . TYR A 1 111 ? 6.039 2.34 -11.156 1 74.62 111 TYR A O 1
ATOM 844 N N . PHE A 1 112 ? 6.199 3.146 -13.305 1 78 112 PHE A N 1
ATOM 845 C CA . PHE A 1 112 ? 6.906 1.988 -13.836 1 78 112 PHE A CA 1
ATOM 846 C C . PHE A 1 112 ? 8.367 2.33 -14.133 1 78 112 PHE A C 1
ATOM 848 O O . PHE A 1 112 ? 8.664 3.424 -14.609 1 78 112 PHE A O 1
ATOM 855 N N . VAL A 1 113 ? 9.391 1.349 -13.828 1 79.38 113 VAL A N 1
ATOM 856 C CA . VAL A 1 113 ? 10.836 1.487 -13.977 1 79.38 113 VAL A CA 1
ATOM 857 C C . VAL A 1 113 ? 11.383 0.341 -14.82 1 79.38 113 VAL A C 1
ATOM 859 O O . VAL A 1 113 ? 10.898 -0.792 -14.727 1 79.38 113 VAL A O 1
ATOM 862 N N . ASN A 1 114 ? 12.367 0.606 -15.57 1 83.88 114 ASN A N 1
ATOM 863 C CA . ASN A 1 114 ? 13.133 -0.414 -16.281 1 83.88 114 ASN A CA 1
ATOM 864 C C . ASN A 1 114 ? 14.477 -0.681 -15.602 1 83.88 114 ASN A C 1
ATOM 866 O O . ASN A 1 114 ? 15.328 0.208 -15.523 1 83.88 114 ASN A O 1
ATOM 870 N N . ASP A 1 115 ? 14.75 -1.898 -14.938 1 87.12 115 ASP A N 1
ATOM 871 C CA . ASP A 1 115 ? 15.977 -2.309 -14.266 1 87.12 115 ASP A CA 1
ATOM 872 C C . ASP A 1 115 ? 16.188 -3.818 -14.367 1 87.12 115 ASP A C 1
ATOM 874 O O . ASP A 1 115 ? 15.508 -4.488 -15.156 1 87.12 115 ASP A O 1
ATOM 878 N N . THR A 1 116 ? 17.266 -4.367 -13.523 1 89.25 116 THR A N 1
ATOM 879 C CA . THR A 1 116 ? 17.656 -5.762 -13.703 1 89.25 116 THR A CA 1
ATOM 880 C C . THR A 1 116 ? 17.094 -6.629 -12.586 1 89.25 116 THR A C 1
ATOM 882 O O . THR A 1 116 ? 16.984 -6.188 -11.438 1 89.25 116 THR A O 1
ATOM 885 N N . VAL A 1 117 ? 16.75 -7.922 -12.852 1 90.19 117 VAL A N 1
ATOM 886 C CA . VAL A 1 117 ? 16.391 -8.953 -11.883 1 90.19 117 VAL A CA 1
ATOM 887 C C . VAL A 1 117 ? 17.453 -10.047 -11.875 1 90.19 117 VAL A C 1
ATOM 889 O O . VAL A 1 117 ? 17.969 -10.43 -12.922 1 90.19 117 VAL A O 1
ATOM 892 N N . LEU A 1 118 ? 17.844 -10.523 -10.641 1 89.38 118 LEU A N 1
ATOM 893 C CA . LEU A 1 118 ? 18.766 -11.633 -10.461 1 89.38 118 LEU A CA 1
ATOM 894 C C . LEU A 1 118 ? 18.031 -12.891 -10.016 1 89.38 118 LEU A C 1
ATOM 896 O O . LEU A 1 118 ? 17.234 -12.852 -9.07 1 89.38 118 LEU A O 1
ATOM 900 N N . TYR A 1 119 ? 18.281 -14.031 -10.555 1 86.56 119 TYR A N 1
ATOM 901 C CA . TYR A 1 119 ? 17.703 -15.32 -10.227 1 86.56 119 TYR A CA 1
ATOM 902 C C . TYR A 1 119 ? 18.703 -16.453 -10.445 1 86.56 119 TYR A C 1
ATOM 904 O O . TYR A 1 119 ? 19.828 -16.219 -10.898 1 86.56 119 TYR A O 1
ATOM 912 N N . ASP A 1 120 ? 18.25 -17.703 -9.984 1 88.06 120 ASP A N 1
ATOM 913 C CA . ASP A 1 120 ? 19.156 -18.844 -10.102 1 88.06 120 ASP A CA 1
ATOM 914 C C . ASP A 1 120 ? 19.016 -19.516 -11.469 1 88.06 120 ASP A C 1
ATOM 916 O O . ASP A 1 120 ? 17.906 -19.641 -11.984 1 88.06 120 ASP A O 1
ATOM 920 N N . ARG A 1 121 ? 20.156 -19.891 -11.898 1 88.94 121 ARG A N 1
ATOM 921 C CA . ARG A 1 121 ? 20.156 -20.703 -13.109 1 88.94 121 ARG A CA 1
ATOM 922 C C . ARG A 1 121 ? 20.656 -22.125 -12.812 1 88.94 121 ARG A C 1
ATOM 924 O O . ARG A 1 121 ? 21.547 -22.312 -11.984 1 88.94 121 ARG A O 1
ATOM 931 N N . VAL A 1 122 ? 20.078 -23.125 -13.406 1 88.25 122 VAL A N 1
ATOM 932 C CA . VAL A 1 122 ? 20.5 -24.516 -13.273 1 88.25 122 VAL A CA 1
ATOM 933 C C . VAL A 1 122 ? 21.906 -24.688 -13.844 1 88.25 122 VAL A C 1
ATOM 935 O O . VAL A 1 122 ? 22.156 -24.359 -15 1 88.25 122 VAL A O 1
ATOM 938 N N . SER A 1 123 ? 22.828 -25.203 -12.977 1 83 123 SER A N 1
ATOM 939 C CA . SER A 1 123 ? 24.219 -25.359 -13.422 1 83 123 SER A CA 1
ATOM 940 C C . SER A 1 123 ? 24.75 -26.75 -13.094 1 83 123 SER A C 1
ATOM 942 O O . SER A 1 123 ? 25.922 -27.031 -13.352 1 83 123 SER A O 1
ATOM 944 N N . GLY A 1 124 ? 24.062 -27.594 -12.445 1 85.44 124 GLY A N 1
ATOM 945 C CA . GLY A 1 124 ? 24.375 -28.969 -12.078 1 85.44 124 GLY A CA 1
ATOM 946 C C . GLY A 1 124 ? 23.266 -29.641 -11.305 1 85.44 124 GLY A C 1
ATOM 947 O O . GLY A 1 124 ? 22.203 -29.062 -11.086 1 85.44 124 GLY A O 1
ATOM 948 N N . ASP A 1 125 ? 23.562 -30.938 -10.953 1 88.94 125 ASP A N 1
ATOM 949 C CA . ASP A 1 125 ? 22.562 -31.656 -10.172 1 88.94 125 ASP A CA 1
ATOM 950 C C . ASP A 1 125 ? 22.406 -31.047 -8.781 1 88.94 125 ASP A C 1
ATOM 952 O O . ASP A 1 125 ? 23.312 -31.125 -7.961 1 88.94 125 ASP A O 1
ATOM 956 N N . LEU A 1 126 ? 21.25 -30.531 -8.609 1 87.69 126 LEU A N 1
ATOM 957 C CA . LEU A 1 126 ? 20.938 -29.891 -7.332 1 87.69 126 LEU A CA 1
ATOM 958 C C . LEU A 1 126 ? 21.922 -28.766 -7.031 1 87.69 126 LEU A C 1
ATOM 960 O O . LEU A 1 126 ? 22.312 -28.578 -5.879 1 87.69 126 LEU A O 1
ATOM 964 N N . GLU A 1 127 ? 22.422 -28.109 -8.172 1 83.38 127 GLU A N 1
ATOM 965 C CA . GLU A 1 127 ? 23.359 -26.969 -8.102 1 83.38 127 GLU A CA 1
ATOM 966 C C . GLU A 1 127 ? 22.875 -25.812 -8.969 1 83.38 127 GLU A C 1
ATOM 968 O O . GLU A 1 127 ? 22.391 -26.016 -10.086 1 83.38 127 GLU A O 1
ATOM 973 N N . THR A 1 128 ? 22.953 -24.625 -8.391 1 85 128 THR A N 1
ATOM 974 C CA . THR A 1 128 ? 22.578 -23.453 -9.156 1 85 128 THR A CA 1
ATOM 975 C C . THR A 1 128 ? 23.688 -22.406 -9.148 1 85 128 THR A C 1
ATOM 977 O O . THR A 1 128 ? 24.578 -22.453 -8.289 1 85 128 THR A O 1
ATOM 980 N N . SER A 1 129 ? 23.75 -21.562 -10.297 1 83.31 129 SER A N 1
ATOM 981 C CA . SER A 1 129 ? 24.531 -20.328 -10.375 1 83.31 129 SER A CA 1
ATOM 982 C C . SER A 1 129 ? 23.641 -19.109 -10.531 1 83.31 129 SER A C 1
ATOM 984 O O . SER A 1 129 ? 22.406 -19.25 -10.641 1 83.31 129 SER A O 1
ATOM 986 N N . SER A 1 130 ? 24.266 -17.906 -10.547 1 85.31 130 SER A N 1
ATOM 987 C CA . SER A 1 130 ? 23.484 -16.672 -10.617 1 85.31 130 SER A CA 1
ATOM 988 C C . SER A 1 130 ? 23.266 -16.25 -12.062 1 85.31 130 SER A C 1
ATOM 990 O O . SER A 1 130 ? 24.172 -16.359 -12.898 1 85.31 130 SER A O 1
ATOM 992 N N . ALA A 1 131 ? 22.016 -15.797 -12.438 1 86.94 131 ALA A N 1
ATOM 993 C CA . ALA A 1 131 ? 21.641 -15.188 -13.703 1 86.94 131 ALA A CA 1
ATOM 994 C C . ALA A 1 131 ? 20.891 -13.875 -13.477 1 86.94 131 ALA A C 1
ATOM 996 O O . ALA A 1 131 ? 20.359 -13.633 -12.383 1 86.94 131 ALA A O 1
ATOM 997 N N . ASN A 1 132 ? 20.953 -12.992 -14.594 1 88.38 132 ASN A N 1
ATOM 998 C CA . ASN A 1 132 ? 20.234 -11.719 -14.492 1 88.38 132 ASN A CA 1
ATOM 999 C C . ASN A 1 132 ? 19.5 -11.398 -15.789 1 88.38 132 ASN A C 1
ATOM 1001 O O . ASN A 1 132 ? 19.734 -12.023 -16.812 1 88.38 132 ASN A O 1
ATOM 1005 N N . GLY A 1 133 ? 18.438 -10.523 -15.797 1 90.06 133 GLY A N 1
ATOM 1006 C CA . GLY A 1 133 ? 17.688 -9.969 -16.922 1 90.06 133 GLY A CA 1
ATOM 1007 C C . GLY A 1 133 ? 17.109 -8.594 -16.625 1 90.06 133 GLY A C 1
ATOM 1008 O O . GLY A 1 133 ? 16.781 -8.281 -15.484 1 90.06 133 GLY A O 1
ATOM 1009 N N . SER A 1 134 ? 17 -7.797 -17.828 1 89.44 134 SER A N 1
ATOM 1010 C CA . SER A 1 134 ? 16.359 -6.492 -17.703 1 89.44 134 SER A CA 1
ATOM 1011 C C . SER A 1 134 ? 14.844 -6.625 -17.688 1 89.44 134 SER A C 1
ATOM 1013 O O . SER A 1 134 ? 14.266 -7.332 -18.516 1 89.44 134 SER A O 1
ATOM 1015 N N . VAL A 1 135 ? 14.18 -5.949 -16.734 1 89.75 135 VAL A N 1
ATOM 1016 C CA . VAL A 1 135 ? 12.719 -6.008 -16.625 1 89.75 135 VAL A CA 1
ATOM 1017 C C . VAL A 1 135 ? 12.18 -4.625 -16.266 1 89.75 135 VAL A C 1
ATOM 1019 O O . VAL A 1 135 ? 12.859 -3.824 -15.633 1 89.75 135 VAL A O 1
ATOM 1022 N N . ILE A 1 136 ? 10.898 -4.418 -16.875 1 84.88 136 ILE A N 1
ATOM 1023 C CA . ILE A 1 136 ? 10.117 -3.27 -16.422 1 84.88 136 ILE A CA 1
ATOM 1024 C C . ILE A 1 136 ? 9.234 -3.678 -15.25 1 84.88 136 ILE A C 1
ATOM 1026 O O . ILE A 1 136 ? 8.547 -4.699 -15.312 1 84.88 136 ILE A O 1
ATOM 1030 N N . PHE A 1 137 ? 9.258 -2.926 -14.102 1 79.62 137 PHE A N 1
ATOM 1031 C CA . PHE A 1 137 ? 8.422 -3.217 -12.938 1 79.62 137 PHE A CA 1
ATOM 1032 C C . PHE A 1 137 ? 7.918 -1.93 -12.297 1 79.62 137 PHE A C 1
ATOM 1034 O O . PHE A 1 137 ? 8.445 -0.847 -12.57 1 79.62 137 PHE A O 1
ATOM 1041 N N . GLY A 1 138 ? 6.73 -2.072 -11.641 1 68.94 138 GLY A N 1
ATOM 1042 C CA . GLY A 1 138 ? 6.039 -0.895 -11.141 1 68.94 138 GLY A CA 1
ATOM 1043 C C . GLY A 1 138 ? 6.137 -0.737 -9.641 1 68.94 138 GLY A C 1
ATOM 1044 O O . GLY A 1 138 ? 6.414 -1.704 -8.922 1 68.94 138 GLY A O 1
ATOM 1045 N N . CYS A 1 139 ? 6.094 0.667 -9.336 1 65.12 139 CYS A N 1
ATOM 1046 C CA . CYS A 1 139 ? 5.895 0.976 -7.922 1 65.12 139 CYS A CA 1
ATOM 1047 C C . CYS A 1 139 ? 4.441 0.768 -7.516 1 65.12 139 CYS A C 1
ATOM 1049 O O . CYS A 1 139 ? 3.594 1.631 -7.762 1 65.12 139 CYS A O 1
ATOM 1051 N N . GLY A 1 140 ? 3.973 -0.365 -7.027 1 53.47 140 GLY A N 1
ATOM 1052 C CA . GLY A 1 140 ? 2.635 -0.646 -6.531 1 53.47 140 GLY A CA 1
ATOM 1053 C C . GLY A 1 140 ? 1.599 -0.758 -7.633 1 53.47 140 GLY A C 1
ATOM 1054 O O . GLY A 1 140 ? 1.256 0.238 -8.273 1 53.47 140 GLY A O 1
ATOM 1055 N N . ALA A 1 141 ? 1.587 -1.79 -8.633 1 45.78 141 ALA A N 1
ATOM 1056 C CA . ALA A 1 141 ? 0.778 -1.875 -9.844 1 45.78 141 ALA A CA 1
ATOM 1057 C C . ALA A 1 141 ? -0.71 -1.918 -9.508 1 45.78 141 ALA A C 1
ATOM 1059 O O . ALA A 1 141 ? -1.123 -2.609 -8.57 1 45.78 141 ALA A O 1
ATOM 1060 N N . THR A 1 142 ? -1.487 -0.807 -9.516 1 45.66 142 THR A N 1
ATOM 1061 C CA . THR A 1 142 ? -2.891 -1.127 -9.758 1 45.66 142 THR A CA 1
ATOM 1062 C C . THR A 1 142 ? -3.035 -2.055 -10.961 1 45.66 142 THR A C 1
ATOM 1064 O O . THR A 1 142 ? -2.357 -1.874 -11.977 1 45.66 142 THR A O 1
ATOM 1067 N N . GLN A 1 143 ? -3.268 -3.32 -10.75 1 38.09 143 GLN A N 1
ATOM 1068 C CA . GLN A 1 143 ? -3.555 -4.281 -11.812 1 38.09 143 GLN A CA 1
ATOM 1069 C C . GLN A 1 143 ? -4.309 -3.619 -12.961 1 38.09 143 GLN A C 1
ATOM 1071 O O . GLN A 1 143 ? -4.73 -4.297 -13.898 1 38.09 143 GLN A O 1
ATOM 1076 N N . SER A 1 144 ? -4.977 -2.543 -12.891 1 34.38 144 SER A N 1
ATOM 1077 C CA . SER A 1 144 ? -5.691 -2.232 -14.125 1 34.38 144 SER A CA 1
ATOM 1078 C C . SER A 1 144 ? -4.785 -2.385 -15.336 1 34.38 144 SER A C 1
ATOM 1080 O O . SER A 1 144 ? -3.572 -2.18 -15.242 1 34.38 144 SER A O 1
ATOM 1082 N N . GLY A 1 145 ? -5.242 -3.092 -16.391 1 33.25 145 GLY A N 1
ATOM 1083 C CA . GLY A 1 145 ? -4.832 -3.568 -17.703 1 33.25 145 GLY A CA 1
ATOM 1084 C C . GLY A 1 145 ? -3.699 -2.756 -18.297 1 33.25 145 GLY A C 1
ATOM 1085 O O . GLY A 1 145 ? -2.65 -3.305 -18.656 1 33.25 145 GLY A O 1
ATOM 1086 N N . ASN A 1 146 ? -4.02 -1.753 -19.203 1 32.72 146 ASN A N 1
ATOM 1087 C CA . ASN A 1 146 ? -3.256 -1.278 -20.344 1 32.72 146 ASN A CA 1
ATOM 1088 C C . ASN A 1 146 ? -2.018 -0.5 -19.906 1 32.72 146 ASN A C 1
ATOM 1090 O O . ASN A 1 146 ? -2.129 0.576 -19.328 1 32.72 146 ASN A O 1
ATOM 1094 N N . LEU A 1 147 ? -0.85 -1.275 -19.547 1 34.66 147 LEU A N 1
ATOM 1095 C CA . LEU A 1 147 ? 0.348 -0.444 -19.609 1 34.66 147 LEU A CA 1
ATOM 1096 C C . LEU A 1 147 ? 0.12 0.783 -20.484 1 34.66 147 LEU A C 1
ATOM 1098 O O . LEU A 1 147 ? 0.954 1.691 -20.516 1 34.66 147 LEU A O 1
ATOM 1102 N N . GLY A 1 148 ? -0.26 0.519 -21.656 1 32.31 148 GLY A N 1
ATOM 1103 C CA . GLY A 1 148 ? -0.378 1.505 -22.703 1 32.31 148 GLY A CA 1
ATOM 1104 C C . GLY A 1 148 ? -1.317 2.645 -22.359 1 32.31 148 GLY A C 1
ATOM 1105 O O . GLY A 1 148 ? -1.25 3.717 -22.969 1 32.31 148 GLY A O 1
ATOM 1106 N N . SER A 1 149 ? -2.6 2.242 -22.438 1 32.66 149 SER A N 1
ATOM 1107 C CA . SER A 1 149 ? -3.391 3.412 -22.797 1 32.66 149 SER A CA 1
ATOM 1108 C C . SER A 1 149 ? -3.279 4.504 -21.734 1 32.66 149 SER A C 1
ATOM 1110 O O . SER A 1 149 ? -2.852 4.242 -20.609 1 32.66 149 SER A O 1
ATOM 1112 N N . SER A 1 150 ? -4.316 5.359 -21.828 1 33.81 150 SER A N 1
ATOM 1113 C CA . SER A 1 150 ? -4.379 6.773 -21.484 1 33.81 150 SER A CA 1
ATOM 1114 C C . SER A 1 150 ? -4.031 6.988 -20.016 1 33.81 150 SER A C 1
ATOM 1116 O O . SER A 1 150 ? -4.055 6.047 -19.219 1 33.81 150 SER A O 1
ATOM 1118 N N . ASN A 1 151 ? -4.023 8.172 -19.547 1 35.38 151 ASN A N 1
ATOM 1119 C CA . ASN A 1 151 ? -3.613 9.328 -18.75 1 35.38 151 ASN A CA 1
ATOM 1120 C C . ASN A 1 151 ? -3.889 9.117 -17.266 1 35.38 151 ASN A C 1
ATOM 1122 O O . ASN A 1 151 ? -3.324 9.82 -16.422 1 35.38 151 ASN A O 1
ATOM 1126 N N . GLU A 1 152 ? -5.156 9.023 -16.922 1 39.06 152 GLU A N 1
ATOM 1127 C CA . GLU A 1 152 ? -5.34 9.797 -15.703 1 39.06 152 GLU A CA 1
ATOM 1128 C C . GLU A 1 152 ? -4.668 9.117 -14.516 1 39.06 152 GLU A C 1
ATOM 1130 O O . GLU A 1 152 ? -4.148 8.008 -14.633 1 39.06 152 GLU A O 1
ATOM 1135 N N . GLU A 1 153 ? -5.297 9.289 -13.219 1 45.78 153 GLU A N 1
ATOM 1136 C CA . GLU A 1 153 ? -5.113 9.68 -11.828 1 45.78 153 GLU A CA 1
ATOM 1137 C C . GLU A 1 153 ? -4.637 8.5 -10.977 1 45.78 153 GLU A C 1
ATOM 1139 O O . GLU A 1 153 ? -5.375 7.531 -10.789 1 45.78 153 GLU A O 1
ATOM 1144 N N . ALA A 1 154 ? -3.357 8.078 -11.391 1 50.75 154 ALA A N 1
ATOM 1145 C CA . ALA A 1 154 ? -2.82 7.227 -10.336 1 50.75 154 ALA A CA 1
ATOM 1146 C C . ALA A 1 154 ? -3.08 7.832 -8.961 1 50.75 154 ALA A C 1
ATOM 1148 O O . ALA A 1 154 ? -2.887 9.031 -8.758 1 50.75 154 ALA A O 1
ATOM 1149 N N . LEU A 1 155 ? -3.914 7.008 -8.195 1 51.34 155 LEU A N 1
ATOM 1150 C CA . LEU A 1 155 ? -4.406 7.387 -6.879 1 51.34 155 LEU A CA 1
ATOM 1151 C C . LEU A 1 155 ? -3.486 6.859 -5.781 1 51.34 155 LEU A C 1
ATOM 1153 O O . LEU A 1 155 ? -2.959 5.75 -5.891 1 51.34 155 LEU A O 1
ATOM 1157 N N . ASP A 1 156 ? -2.717 7.746 -5.062 1 59.94 156 ASP A N 1
ATOM 1158 C CA . ASP A 1 156 ? -2.238 7.383 -3.732 1 59.94 156 ASP A CA 1
ATOM 1159 C C . ASP A 1 156 ? -0.713 7.406 -3.672 1 59.94 156 ASP A C 1
ATOM 1161 O O . ASP A 1 156 ? -0.054 6.488 -4.168 1 59.94 156 ASP A O 1
ATOM 1165 N N . GLY A 1 157 ? -0.18 8.453 -3.363 1 74.62 157 GLY A N 1
ATOM 1166 C CA . GLY A 1 157 ? 1.221 8.656 -3.031 1 74.62 157 GLY A CA 1
ATOM 1167 C C . GLY A 1 157 ? 1.442 9.797 -2.061 1 74.62 157 GLY A C 1
ATOM 1168 O O . GLY A 1 157 ? 0.484 10.352 -1.516 1 74.62 157 GLY A O 1
ATOM 1169 N N . ILE A 1 158 ? 2.609 9.938 -1.801 1 81.5 158 ILE A N 1
ATOM 1170 C CA . ILE A 1 158 ? 3 10.945 -0.824 1 81.5 158 ILE A CA 1
ATOM 1171 C C . ILE A 1 158 ? 3.949 11.953 -1.473 1 81.5 158 ILE A C 1
ATOM 1173 O O . ILE A 1 158 ? 4.855 11.57 -2.217 1 81.5 158 ILE A O 1
ATOM 1177 N N . LEU A 1 159 ? 3.605 13.141 -1.308 1 89 159 LEU A N 1
ATOM 1178 C CA . LEU A 1 159 ? 4.527 14.234 -1.599 1 89 159 LEU A CA 1
ATOM 1179 C C . LEU A 1 159 ? 5.094 14.828 -0.312 1 89 159 LEU A C 1
ATOM 1181 O O . LEU A 1 159 ? 4.504 15.742 0.27 1 89 159 LEU A O 1
ATOM 1185 N N . GLY A 1 160 ? 6.211 14.32 0.015 1 90.31 160 GLY A N 1
ATOM 1186 C CA . GLY A 1 160 ? 6.781 14.656 1.311 1 90.31 160 GLY A CA 1
ATOM 1187 C C . GLY A 1 160 ? 7.449 16.016 1.336 1 90.31 160 GLY A C 1
ATOM 1188 O O . GLY A 1 160 ? 8.281 16.328 0.479 1 90.31 160 GLY A O 1
ATOM 1189 N N . PHE A 1 161 ? 7.109 16.844 2.367 1 95.69 161 PHE A N 1
ATOM 1190 C CA . PHE A 1 161 ? 7.746 18.125 2.643 1 95.69 161 PHE A CA 1
ATOM 1191 C C . PHE A 1 161 ? 8.5 18.094 3.967 1 95.69 161 PHE A C 1
ATOM 1193 O O . PHE A 1 161 ? 8.617 19.109 4.652 1 95.69 161 PHE A O 1
ATOM 1200 N N . GLY A 1 162 ? 8.969 16.938 4.262 1 94.25 162 GLY A N 1
ATOM 1201 C CA . GLY A 1 162 ? 9.727 16.75 5.492 1 94.25 162 GLY A CA 1
ATOM 1202 C C . GLY A 1 162 ? 11.117 17.359 5.43 1 94.25 162 GLY A C 1
ATOM 1203 O O . GLY A 1 162 ? 11.453 18.047 4.469 1 94.25 162 GLY A O 1
ATOM 1204 N N . LYS A 1 163 ? 11.859 17.078 6.469 1 91.69 163 LYS A N 1
ATOM 1205 C CA . LYS A 1 163 ? 13.141 17.75 6.68 1 91.69 163 LYS A CA 1
ATOM 1206 C C . LYS A 1 163 ? 14.266 17.047 5.922 1 91.69 163 LYS A C 1
ATOM 1208 O O . LYS A 1 163 ? 15.297 17.656 5.633 1 91.69 163 LYS A O 1
ATOM 1213 N N . ALA A 1 164 ? 13.992 15.789 5.723 1 88 164 ALA A N 1
ATOM 1214 C CA . ALA A 1 164 ? 15.094 15 5.164 1 88 164 ALA A CA 1
ATOM 1215 C C . ALA A 1 164 ? 15.391 15.414 3.73 1 88 164 ALA A C 1
ATOM 1217 O O . ALA A 1 164 ? 14.555 16.031 3.066 1 88 164 ALA A O 1
ATOM 1218 N N . ASN A 1 165 ? 16.641 14.984 3.352 1 89.75 165 ASN A N 1
ATOM 1219 C CA . ASN A 1 165 ? 17.125 15.344 2.023 1 89.75 165 ASN A CA 1
ATOM 1220 C C . ASN A 1 165 ? 16.25 14.734 0.924 1 89.75 165 ASN A C 1
ATOM 1222 O O . ASN A 1 165 ? 16.25 15.219 -0.207 1 89.75 165 ASN A O 1
ATOM 1226 N N . SER A 1 166 ? 15.445 13.695 1.264 1 85.62 166 SER A N 1
ATOM 1227 C CA . SER A 1 166 ? 14.68 12.961 0.263 1 85.62 166 SER A CA 1
ATOM 1228 C C . SER A 1 166 ? 13.312 13.594 0.043 1 85.62 166 SER A C 1
ATOM 1230 O O . SER A 1 166 ? 12.562 13.18 -0.844 1 85.62 166 SER A O 1
ATOM 1232 N N . SER A 1 167 ? 12.984 14.664 0.836 1 90.12 167 SER A N 1
ATOM 1233 C CA . SER A 1 167 ? 11.695 15.312 0.654 1 90.12 167 SER A CA 1
ATOM 1234 C C . SER A 1 167 ? 11.672 16.156 -0.617 1 90.12 167 SER A C 1
ATOM 1236 O O . SER A 1 167 ? 12.719 16.5 -1.154 1 90.12 167 SER A O 1
ATOM 1238 N N . MET A 1 168 ? 10.477 16.484 -1.167 1 92.81 168 MET A N 1
ATOM 1239 C CA . MET A 1 168 ? 10.305 17.266 -2.391 1 92.81 168 MET A CA 1
ATOM 1240 C C . MET A 1 168 ? 10.992 18.625 -2.27 1 92.81 168 MET A C 1
ATOM 1242 O O . MET A 1 168 ? 11.758 19.016 -3.15 1 92.81 168 MET A O 1
ATOM 1246 N N . ILE A 1 169 ? 10.734 19.359 -1.06 1 94.5 169 ILE A N 1
ATOM 1247 C CA . ILE A 1 169 ? 11.258 20.703 -0.896 1 94.5 169 ILE A CA 1
ATOM 1248 C C . ILE A 1 169 ? 12.789 20.672 -0.863 1 94.5 169 ILE A C 1
ATOM 1250 O O . ILE A 1 169 ? 13.453 21.5 -1.491 1 94.5 169 ILE A O 1
ATOM 1254 N N . SER A 1 170 ? 13.281 19.578 -0.238 1 95.12 170 SER A N 1
ATOM 1255 C CA . SER A 1 170 ? 14.734 19.484 -0.126 1 95.12 170 SER A CA 1
ATOM 1256 C C . SER A 1 170 ? 15.375 19.172 -1.476 1 95.12 170 SER A C 1
ATOM 1258 O O . SER A 1 170 ? 16.406 19.75 -1.822 1 95.12 170 SER A O 1
ATOM 1260 N N . GLN A 1 171 ? 14.805 18.312 -2.1 1 93.12 171 GLN A N 1
ATOM 1261 C CA . GLN A 1 171 ? 15.352 17.953 -3.4 1 93.12 171 GLN A CA 1
ATOM 1262 C C . GLN A 1 171 ? 15.297 19.125 -4.371 1 93.12 171 GLN A C 1
ATOM 1264 O O . GLN A 1 171 ? 16.266 19.406 -5.082 1 93.12 171 GLN A O 1
ATOM 1269 N N . LEU A 1 172 ? 14.102 19.875 -4.543 1 93.56 172 LEU A N 1
ATOM 1270 C CA . LEU A 1 172 ? 13.953 21.016 -5.445 1 93.56 172 LEU A CA 1
ATOM 1271 C C . LEU A 1 172 ? 14.914 22.125 -5.07 1 93.56 172 LEU A C 1
ATOM 1273 O O . LEU A 1 172 ? 15.477 22.797 -5.949 1 93.56 172 LEU A O 1
ATOM 1277 N N . ALA A 1 173 ? 15.062 22.297 -3.799 1 94.31 173 ALA A N 1
ATOM 1278 C CA . ALA A 1 173 ? 15.992 23.328 -3.328 1 94.31 173 ALA A CA 1
ATOM 1279 C C . ALA A 1 173 ? 17.438 22.969 -3.686 1 94.31 173 ALA A C 1
ATOM 1281 O O . ALA A 1 173 ? 18.203 23.844 -4.105 1 94.31 173 ALA A O 1
ATOM 1282 N N . ALA A 1 174 ? 17.719 21.703 -3.395 1 92.62 174 ALA A N 1
ATOM 1283 C CA . ALA A 1 174 ? 19.078 21.25 -3.672 1 92.62 174 ALA A CA 1
ATOM 1284 C C . ALA A 1 174 ? 19.422 21.406 -5.148 1 92.62 174 ALA A C 1
ATOM 1286 O O . ALA A 1 174 ? 20.578 21.672 -5.496 1 92.62 174 ALA A O 1
ATOM 1287 N N . SER A 1 175 ? 18.5 21.375 -6.02 1 90.38 175 SER A N 1
ATOM 1288 C CA . SER A 1 175 ? 18.734 21.516 -7.453 1 90.38 175 SER A CA 1
ATOM 1289 C C . SER A 1 175 ? 18.656 22.969 -7.887 1 90.38 175 SER A C 1
ATOM 1291 O O . SER A 1 175 ? 18.781 23.281 -9.07 1 90.38 175 SER A O 1
ATOM 1293 N N . GLY A 1 176 ? 18.312 23.812 -7.027 1 91.12 176 GLY A N 1
ATOM 1294 C CA . GLY A 1 176 ? 18.297 25.234 -7.305 1 91.12 176 GLY A CA 1
ATOM 1295 C C . GLY A 1 176 ? 17.016 25.703 -7.961 1 91.12 176 GLY A C 1
ATOM 1296 O O . GLY A 1 176 ? 16.953 26.812 -8.5 1 91.12 176 GLY A O 1
ATOM 1297 N N . LYS A 1 177 ? 16 24.906 -7.945 1 90.31 177 LYS A N 1
ATOM 1298 C CA . LYS A 1 177 ? 14.75 25.25 -8.609 1 90.31 177 LYS A CA 1
ATOM 1299 C C . LYS A 1 177 ? 13.898 26.172 -7.75 1 90.31 177 LYS A C 1
ATOM 1301 O O . LYS A 1 177 ? 13.133 26.984 -8.273 1 90.31 177 LYS A O 1
ATOM 1306 N N . VAL A 1 178 ? 13.977 26.125 -6.477 1 93.75 178 VAL A N 1
ATOM 1307 C CA . VAL A 1 178 ? 13.195 26.922 -5.551 1 93.75 178 VAL A CA 1
ATOM 1308 C C . VAL A 1 178 ? 14.039 27.266 -4.324 1 93.75 178 VAL A C 1
ATOM 1310 O O . VAL A 1 178 ? 15.086 26.656 -4.094 1 93.75 178 VAL A O 1
ATOM 1313 N N . LYS A 1 179 ? 13.664 28.156 -3.723 1 93 179 LYS A N 1
ATOM 1314 C CA . LYS A 1 179 ? 14.242 28.406 -2.406 1 93 179 LYS A CA 1
ATOM 1315 C C . LYS A 1 179 ? 13.82 27.328 -1.411 1 93 179 LYS A C 1
ATOM 1317 O O . LYS A 1 179 ? 12.734 26.766 -1.523 1 93 179 LYS A O 1
ATOM 1322 N N . ASN A 1 180 ? 14.578 27.188 -0.495 1 95.81 180 ASN A N 1
ATOM 1323 C CA . ASN A 1 180 ? 14.297 26.172 0.526 1 95.81 180 ASN A CA 1
ATOM 1324 C C . ASN A 1 180 ? 13.406 26.734 1.634 1 95.81 180 ASN A C 1
ATOM 1326 O O . ASN A 1 180 ? 13.82 26.797 2.793 1 95.81 180 ASN A O 1
ATOM 1330 N N . MET A 1 181 ? 12.438 27.125 1.284 1 96.31 181 MET A N 1
ATOM 1331 C CA . MET A 1 181 ? 11.398 27.641 2.168 1 96.31 181 MET A CA 1
ATOM 1332 C C . MET A 1 181 ? 10.016 27.406 1.573 1 96.31 181 MET A C 1
ATOM 1334 O O . MET A 1 181 ? 9.844 27.422 0.352 1 96.31 181 MET A O 1
ATOM 1338 N N . PHE A 1 182 ? 8.977 27.328 2.307 1 97.94 182 PHE A N 1
ATOM 1339 C CA . PHE A 1 182 ? 7.602 27.094 1.884 1 97.94 182 PHE A CA 1
ATOM 1340 C C . PHE A 1 182 ? 6.629 27.453 3 1 97.94 182 PHE A C 1
ATOM 1342 O O . PHE A 1 182 ? 7.043 27.781 4.113 1 97.94 182 PHE A O 1
ATOM 1349 N N . ALA A 1 183 ? 5.461 27.422 2.668 1 97.56 183 ALA A N 1
ATOM 1350 C CA . ALA A 1 183 ? 4.383 27.703 3.617 1 97.56 183 ALA A CA 1
ATOM 1351 C C . ALA A 1 183 ? 3.121 26.922 3.256 1 97.56 183 ALA A C 1
ATOM 1353 O O . ALA A 1 183 ? 2.963 26.484 2.117 1 97.56 183 ALA A O 1
ATOM 1354 N N . HIS A 1 184 ? 2.293 26.719 4.172 1 97 184 HIS A N 1
ATOM 1355 C CA . HIS A 1 184 ? 0.956 26.219 3.881 1 97 184 HIS A CA 1
ATOM 1356 C C . HIS A 1 184 ? -0.111 27.016 4.613 1 97 184 HIS A C 1
ATOM 1358 O O . HIS A 1 184 ? 0.143 27.562 5.695 1 97 184 HIS A O 1
ATOM 1364 N N . CYS A 1 185 ? -1.143 27.156 4.113 1 94.88 185 CYS A N 1
ATOM 1365 C CA . CYS A 1 185 ? -2.387 27.719 4.629 1 94.88 185 CYS A CA 1
ATOM 1366 C C . CYS A 1 185 ? -3.559 26.781 4.359 1 94.88 185 CYS A C 1
ATOM 1368 O O . CYS A 1 185 ? -4.051 26.703 3.232 1 94.88 185 CYS A O 1
ATOM 1370 N N . LEU A 1 186 ? -3.898 26.141 5.398 1 93.44 186 LEU A N 1
ATOM 1371 C CA . LEU A 1 186 ? -4.832 25.031 5.254 1 93.44 186 LEU A CA 1
ATOM 1372 C C . LEU A 1 186 ? -6.156 25.328 5.941 1 93.44 186 LEU A C 1
ATOM 1374 O O . LEU A 1 186 ? -6.172 25.891 7.043 1 93.44 186 LEU A O 1
ATOM 1378 N N . ASP A 1 187 ? -7.148 25.047 5.207 1 87.31 187 ASP A N 1
ATOM 1379 C CA . ASP A 1 187 ? -8.508 25.25 5.711 1 87.31 187 ASP A CA 1
ATOM 1380 C C . ASP A 1 187 ? -9.203 23.922 5.965 1 87.31 187 ASP A C 1
ATOM 1382 O O . ASP A 1 187 ? -9.742 23.312 5.039 1 87.31 187 ASP A O 1
ATOM 1386 N N . GLY A 1 188 ? -9.219 23.484 7.164 1 77.62 188 GLY A N 1
ATOM 1387 C CA . GLY A 1 188 ? -9.82 22.219 7.555 1 77.62 188 GLY A CA 1
ATOM 1388 C C . GLY A 1 188 ? -11.328 22.312 7.738 1 77.62 188 GLY A C 1
ATOM 1389 O O . GLY A 1 188 ? -11.977 21.328 8.078 1 77.62 188 GLY A O 1
ATOM 1390 N N . VAL A 1 189 ? -11.898 23.391 7.633 1 71.75 189 VAL A N 1
ATOM 1391 C CA . VAL A 1 189 ? -13.336 23.562 7.855 1 71.75 189 VAL A CA 1
ATOM 1392 C C . VAL A 1 189 ? -14.062 23.625 6.516 1 71.75 189 VAL A C 1
ATOM 1394 O O . VAL A 1 189 ? -14.945 22.828 6.238 1 71.75 189 VAL A O 1
ATOM 1397 N N . ASN A 1 190 ? -13.703 24.5 5.578 1 68.12 190 ASN A N 1
ATOM 1398 C CA . ASN A 1 190 ? -14.367 24.688 4.297 1 68.12 190 ASN A CA 1
ATOM 1399 C C . ASN A 1 190 ? -13.742 23.828 3.205 1 68.12 190 ASN A C 1
ATOM 1401 O O . ASN A 1 190 ? -14.305 23.672 2.117 1 68.12 190 ASN A O 1
ATOM 1405 N N . GLY A 1 191 ? -12.711 23.281 3.584 1 77.38 191 GLY A N 1
ATOM 1406 C CA . GLY A 1 191 ? -12.133 22.266 2.719 1 77.38 191 GLY A CA 1
ATOM 1407 C C . GLY A 1 191 ? -11.078 22.812 1.776 1 77.38 191 GLY A C 1
ATOM 1408 O O . GLY A 1 191 ? -11.32 23.797 1.077 1 77.38 191 GLY A O 1
ATOM 1409 N N . GLY A 1 192 ? -9.711 22.469 1.977 1 80.75 192 GLY A N 1
ATOM 1410 C CA . GLY A 1 192 ? -8.641 22.719 1.025 1 80.75 192 GLY A CA 1
ATOM 1411 C C . GLY A 1 192 ? -7.527 23.578 1.6 1 80.75 192 GLY A C 1
ATOM 1412 O O . GLY A 1 192 ? -7.195 23.469 2.781 1 80.75 192 GLY A O 1
ATOM 1413 N N . GLY A 1 193 ? -6.793 24.359 0.701 1 91.44 193 GLY A N 1
ATOM 1414 C CA . GLY A 1 193 ? -5.668 25.203 1.064 1 91.44 193 GLY A CA 1
ATOM 1415 C C . GLY A 1 193 ? -4.566 25.219 0.019 1 91.44 193 GLY A C 1
ATOM 1416 O O . GLY A 1 193 ? -4.805 24.875 -1.143 1 91.44 193 GLY A O 1
ATOM 1417 N N . ILE A 1 194 ? -3.457 25.859 0.429 1 91.25 194 ILE A N 1
ATO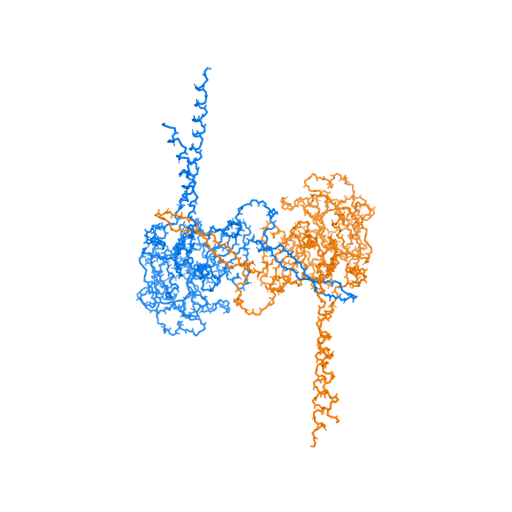M 1418 C CA . ILE A 1 194 ? -2.326 25.953 -0.488 1 91.25 194 ILE A CA 1
ATOM 1419 C C . ILE A 1 194 ? -1.032 25.625 0.256 1 91.25 194 ILE A C 1
ATOM 1421 O O . ILE A 1 194 ? -0.95 25.797 1.475 1 91.25 194 ILE A O 1
ATOM 1425 N N . PHE A 1 195 ? -0.21 24.953 -0.535 1 94 195 PHE A N 1
ATOM 1426 C CA . PHE A 1 195 ? 1.216 24.984 -0.233 1 94 195 PHE A CA 1
ATOM 1427 C C . PHE A 1 195 ? 1.939 25.953 -1.171 1 94 195 PHE A C 1
ATOM 1429 O O . PHE A 1 195 ? 1.796 25.859 -2.393 1 94 195 PHE A O 1
ATOM 1436 N N . ALA A 1 196 ? 2.629 27.047 -0.511 1 93.81 196 ALA A N 1
ATOM 1437 C CA . ALA A 1 196 ? 3.42 27.984 -1.296 1 93.81 196 ALA A CA 1
ATOM 1438 C C . ALA A 1 196 ? 4.914 27.75 -1.09 1 93.81 196 ALA A C 1
ATOM 1440 O O . ALA A 1 196 ? 5.395 27.734 0.045 1 93.81 196 ALA A O 1
ATOM 1441 N N . ILE A 1 197 ? 5.531 27.453 -2.24 1 94.81 197 ILE A N 1
ATOM 1442 C CA . ILE A 1 197 ? 6.984 27.312 -2.186 1 94.81 197 ILE A CA 1
ATOM 1443 C C . ILE A 1 197 ? 7.637 28.641 -2.547 1 94.81 197 ILE A C 1
ATOM 1445 O O . ILE A 1 197 ? 7.32 29.234 -3.58 1 94.81 197 ILE A O 1
ATOM 1449 N N . GLY A 1 198 ? 8.516 29.094 -1.652 1 93.81 198 GLY A N 1
ATOM 1450 C CA . GLY A 1 198 ? 9.148 30.391 -1.842 1 93.81 198 GLY A CA 1
ATOM 1451 C C . GLY A 1 198 ? 8.797 31.391 -0.756 1 93.81 198 GLY A C 1
ATOM 1452 O O . GLY A 1 198 ? 8.234 31.016 0.279 1 93.81 198 GLY A O 1
ATOM 1453 N N . HIS A 1 199 ? 9.047 32.625 -1.085 1 94.5 199 HIS A N 1
ATOM 1454 C CA . HIS A 1 199 ? 8.898 33.656 -0.072 1 94.5 199 HIS A CA 1
ATOM 1455 C C . HIS A 1 199 ? 7.461 34.156 -0.008 1 94.5 199 HIS A C 1
ATOM 1457 O O . HIS A 1 199 ? 6.961 34.75 -0.968 1 94.5 199 HIS A O 1
ATOM 1463 N N . VAL A 1 200 ? 6.793 33.938 1.096 1 95.31 200 VAL A N 1
ATOM 1464 C CA . VAL A 1 200 ? 5.508 34.562 1.391 1 95.31 200 VAL A CA 1
ATOM 1465 C C . VAL A 1 200 ? 5.734 35.969 1.971 1 95.31 200 VAL A C 1
ATOM 1467 O O . VAL A 1 200 ? 6.352 36.094 3.029 1 95.31 200 VAL A O 1
ATOM 1470 N N . VAL A 1 201 ? 5.137 36.906 1.35 1 94.75 201 VAL A N 1
ATOM 1471 C CA . VAL A 1 201 ? 5.387 38.312 1.704 1 94.75 201 VAL A CA 1
ATOM 1472 C C . VAL A 1 201 ? 4.305 38.812 2.664 1 94.75 201 VAL A C 1
ATOM 1474 O O . VAL A 1 201 ? 4.59 39.531 3.605 1 94.75 201 VAL A O 1
ATOM 1477 N N . ARG A 1 202 ? 3.062 38.5 2.281 1 94.38 202 ARG A N 1
ATOM 1478 C CA . ARG A 1 202 ? 1.936 38.875 3.133 1 94.38 202 ARG A CA 1
ATOM 1479 C C . ARG A 1 202 ? 0.97 37.719 3.293 1 94.38 202 ARG A C 1
ATOM 1481 O O . ARG A 1 202 ? 0.737 36.938 2.346 1 94.38 202 ARG A O 1
ATOM 1488 N N . PRO A 1 203 ? 0.476 37.688 4.484 1 95.19 203 PRO A N 1
ATOM 1489 C CA . PRO A 1 203 ? 0.751 38.5 5.68 1 95.19 203 PRO A CA 1
ATOM 1490 C C . PRO A 1 203 ? 2.127 38.219 6.277 1 95.19 203 PRO A C 1
ATOM 1492 O O . PRO A 1 203 ? 2.762 37.219 5.93 1 95.19 203 PRO A O 1
ATOM 1495 N N . LYS A 1 204 ? 2.607 39.125 7.109 1 93.06 204 LYS A N 1
ATOM 1496 C CA . LYS A 1 204 ? 3.857 38.906 7.832 1 93.06 204 LYS A CA 1
ATOM 1497 C C . LYS A 1 204 ? 3.682 37.875 8.945 1 93.06 204 LYS A C 1
ATOM 1499 O O . LYS A 1 204 ? 2.617 37.781 9.555 1 93.06 204 LYS A O 1
ATOM 1504 N N . VAL A 1 205 ? 4.762 37.125 9.133 1 95.31 205 VAL A N 1
ATOM 1505 C CA . VAL A 1 205 ? 4.754 36.031 10.109 1 95.31 205 VAL A CA 1
ATOM 1506 C C . VAL A 1 205 ? 5.949 36.188 11.047 1 95.31 205 VAL A C 1
ATOM 1508 O O . VAL A 1 205 ? 7.062 36.469 10.609 1 95.31 205 VAL A O 1
ATOM 1511 N N . ASN A 1 206 ? 5.715 36.125 12.406 1 94.88 206 ASN A N 1
ATOM 1512 C CA . ASN A 1 206 ? 6.805 36.031 13.375 1 94.88 206 ASN A CA 1
ATOM 1513 C C . ASN A 1 206 ? 7.461 34.656 13.336 1 94.88 206 ASN A C 1
ATOM 1515 O O . ASN A 1 206 ? 6.773 33.625 13.258 1 94.88 206 ASN A O 1
ATOM 1519 N N . MET A 1 207 ? 8.836 34.656 13.367 1 97.5 207 MET A N 1
ATOM 1520 C CA . MET A 1 207 ? 9.586 33.438 13.18 1 97.5 207 MET A CA 1
ATOM 1521 C C . MET A 1 207 ? 10.266 33 14.477 1 97.5 207 MET A C 1
ATOM 1523 O O . MET A 1 207 ? 10.602 33.844 15.312 1 97.5 207 MET A O 1
ATOM 1527 N N . THR A 1 208 ? 10.445 31.766 14.695 1 97.31 208 THR A N 1
ATOM 1528 C CA . THR A 1 208 ? 11.219 31.141 15.766 1 97.31 208 THR A CA 1
ATOM 1529 C C . THR A 1 208 ? 12.195 30.109 15.188 1 97.31 208 THR A C 1
ATOM 1531 O O . THR A 1 208 ? 11.922 29.5 14.148 1 97.31 208 THR A O 1
ATOM 1534 N N . PRO A 1 209 ? 13.422 29.875 15.852 1 95.88 209 PRO A N 1
ATOM 1535 C CA . PRO A 1 209 ? 14.375 28.906 15.312 1 95.88 209 PRO A CA 1
ATOM 1536 C C . PRO A 1 209 ? 13.867 27.469 15.391 1 95.88 209 PRO A C 1
ATOM 1538 O O . PRO A 1 209 ? 13.195 27.109 16.359 1 95.88 209 PRO A O 1
ATOM 1541 N N . LEU A 1 210 ? 14.109 26.734 14.383 1 95.38 210 LEU A N 1
ATOM 1542 C CA . LEU A 1 210 ? 13.93 25.297 14.438 1 95.38 210 LEU A CA 1
ATOM 1543 C C . LEU A 1 210 ? 14.945 24.656 15.375 1 95.38 210 LEU A C 1
ATOM 1545 O O . LEU A 1 210 ? 16.094 25.094 15.438 1 95.38 210 LEU A O 1
ATOM 1549 N N . VAL A 1 211 ? 14.523 23.656 16 1 92.88 211 VAL A N 1
ATOM 1550 C CA . VAL A 1 211 ? 15.461 22.875 16.797 1 92.88 211 VAL A CA 1
ATOM 1551 C C . VAL A 1 211 ? 16.375 22.062 15.883 1 92.88 211 VAL A C 1
ATOM 1553 O O . VAL A 1 211 ? 15.898 21.312 15.031 1 92.88 211 VAL A O 1
ATOM 1556 N N . PRO A 1 212 ? 17.672 22.203 16.062 1 90.69 212 PRO A N 1
ATOM 1557 C CA . PRO A 1 212 ? 18.609 21.5 15.18 1 90.69 212 PRO A CA 1
ATOM 1558 C C . PRO A 1 212 ? 18.609 19.984 15.414 1 90.69 212 PRO A C 1
ATOM 1560 O O . PRO A 1 212 ? 18.219 19.531 16.484 1 90.69 212 PRO A O 1
ATOM 1563 N N . ASN A 1 213 ? 18.953 19.25 14.422 1 86.94 213 ASN A N 1
ATOM 1564 C CA . ASN A 1 213 ? 19.219 17.812 14.477 1 86.94 213 ASN A CA 1
ATOM 1565 C C . ASN A 1 213 ? 17.984 17.031 14.875 1 86.94 213 ASN A C 1
ATOM 1567 O O . ASN A 1 213 ? 18.062 16.125 15.719 1 86.94 213 ASN A O 1
ATOM 1571 N N . GLN A 1 214 ? 16.797 17.5 14.57 1 86.06 214 GLN A N 1
ATOM 1572 C CA . GLN A 1 214 ? 15.547 16.766 14.703 1 86.06 214 GLN A CA 1
ATOM 1573 C C . GLN A 1 214 ? 15.055 16.266 13.352 1 86.06 214 GLN A C 1
ATOM 1575 O O . GLN A 1 214 ? 15.172 16.969 12.344 1 86.06 214 GLN A O 1
ATOM 1580 N N . PRO A 1 215 ? 14.484 14.93 13.406 1 83.75 215 PRO A N 1
ATOM 1581 C CA . PRO A 1 215 ? 14.023 14.375 12.133 1 83.75 215 PRO A CA 1
ATOM 1582 C C . PRO A 1 215 ? 12.805 15.102 11.578 1 83.75 215 PRO A C 1
ATOM 1584 O O . PRO A 1 215 ? 12.594 15.125 10.359 1 83.75 215 PRO A O 1
ATOM 1587 N N . HIS A 1 216 ? 12.016 15.742 12.43 1 90.44 216 HIS A N 1
ATOM 1588 C CA . HIS A 1 216 ? 10.82 16.484 12.047 1 90.44 216 HIS A CA 1
ATOM 1589 C C . HIS A 1 216 ? 10.969 17.969 12.359 1 90.44 216 HIS A C 1
ATOM 1591 O O . HIS A 1 216 ? 11.867 18.359 13.094 1 90.44 216 HIS A O 1
ATOM 1597 N N . TYR A 1 217 ? 10.109 18.719 11.703 1 95.56 217 TYR A N 1
ATOM 1598 C CA . TYR A 1 217 ? 10.07 20.109 12.094 1 95.56 217 TYR A CA 1
ATOM 1599 C C . TYR A 1 217 ? 9.68 20.266 13.555 1 95.56 217 TYR A C 1
ATOM 1601 O O . TYR A 1 217 ? 8.664 19.719 13.992 1 95.56 217 TYR A O 1
ATOM 1609 N N . ASN A 1 218 ? 10.633 21 14.195 1 94.31 218 ASN A N 1
ATOM 1610 C CA . ASN A 1 218 ? 10.562 21.078 15.656 1 94.31 218 ASN A CA 1
ATOM 1611 C C . ASN A 1 218 ? 10.914 22.469 16.156 1 94.31 218 ASN A C 1
ATOM 1613 O O . ASN A 1 218 ? 11.891 23.078 15.711 1 94.31 218 ASN A O 1
ATOM 1617 N N . ALA A 1 219 ? 10.172 23 17.031 1 94.06 219 ALA A N 1
ATOM 1618 C CA . ALA A 1 219 ? 10.422 24.312 17.641 1 94.06 219 ALA A CA 1
ATOM 1619 C C . ALA A 1 219 ? 10.445 24.219 19.156 1 94.06 219 ALA A C 1
ATOM 1621 O O . ALA A 1 219 ? 9.781 23.359 19.75 1 94.06 219 ALA A O 1
ATOM 1622 N N . ASN A 1 220 ? 11.234 25.156 19.672 1 90.44 220 ASN A N 1
ATOM 1623 C CA . ASN A 1 220 ? 11.352 25.141 21.125 1 90.44 220 ASN A CA 1
ATOM 1624 C C . ASN A 1 220 ? 10.203 25.906 21.781 1 90.44 220 ASN A C 1
ATOM 1626 O O . ASN A 1 220 ? 10.125 27.125 21.688 1 90.44 220 ASN A O 1
ATOM 1630 N N . MET A 1 221 ? 9.5 25.109 22.344 1 92 221 MET A N 1
ATOM 1631 C CA . MET A 1 221 ? 8.422 25.703 23.125 1 92 221 MET A CA 1
ATOM 1632 C C . MET A 1 221 ? 8.922 26.156 24.484 1 92 221 MET A C 1
ATOM 1634 O O . MET A 1 221 ? 9.648 25.438 25.156 1 92 221 MET A O 1
ATOM 1638 N N . THR A 1 222 ? 8.539 27.375 24.969 1 89.31 222 THR A N 1
ATOM 1639 C CA . THR A 1 222 ? 9.094 27.922 26.188 1 89.31 222 THR A CA 1
ATOM 1640 C C . THR A 1 222 ? 8.023 27.984 27.281 1 89.31 222 THR A C 1
ATOM 1642 O O . THR A 1 222 ? 8.352 28.016 28.469 1 89.31 222 THR A O 1
ATOM 1645 N N . ALA A 1 223 ? 6.855 27.938 26.828 1 90.94 223 ALA A N 1
ATOM 1646 C CA . ALA A 1 223 ? 5.793 28 27.828 1 90.94 223 ALA A CA 1
ATOM 1647 C C . ALA A 1 223 ? 4.441 27.641 27.219 1 90.94 223 ALA A C 1
ATOM 1649 O O . ALA A 1 223 ? 4.266 27.703 26 1 90.94 223 ALA A O 1
ATOM 1650 N N . ILE A 1 224 ? 3.639 27.203 28.109 1 94.19 224 ILE A N 1
ATOM 1651 C CA . ILE A 1 224 ? 2.234 26.984 27.781 1 94.19 224 ILE A CA 1
ATOM 1652 C C . ILE A 1 224 ? 1.35 27.828 28.688 1 94.19 224 ILE A C 1
ATOM 1654 O O . ILE A 1 224 ? 1.531 27.828 29.906 1 94.19 224 ILE A O 1
ATOM 1658 N N . GLN A 1 225 ? 0.493 28.562 28 1 95.12 225 GLN A N 1
ATOM 1659 C CA . GLN A 1 225 ? -0.457 29.422 28.703 1 95.12 225 GLN A CA 1
ATOM 1660 C C . GLN A 1 225 ? -1.89 28.938 28.5 1 95.12 225 GLN A C 1
ATOM 1662 O O . GLN A 1 225 ? -2.301 28.656 27.359 1 95.12 225 GLN A O 1
ATOM 1667 N N . VAL A 1 226 ? -2.52 28.688 29.578 1 95.94 226 VAL A N 1
ATOM 1668 C CA . VAL A 1 226 ? -3.939 28.359 29.547 1 95.94 226 VAL A CA 1
ATOM 1669 C C . VAL A 1 226 ? -4.758 29.516 30.125 1 95.94 226 VAL A C 1
ATOM 1671 O O . VAL A 1 226 ? -4.734 29.766 31.328 1 95.94 226 VAL A O 1
ATOM 1674 N N . GLY A 1 227 ? -5.457 30.188 29.141 1 96.06 227 GLY A N 1
ATOM 1675 C CA . GLY A 1 227 ? -6.051 31.438 29.562 1 96.06 227 GLY A CA 1
ATOM 1676 C C . GLY A 1 227 ? -5.023 32.5 29.938 1 96.06 227 GLY A C 1
ATOM 1677 O O . GLY A 1 227 ? -4.168 32.844 29.141 1 96.06 227 GLY A O 1
ATOM 1678 N N . ARG A 1 228 ? -5.148 32.875 31.25 1 92.06 228 ARG A N 1
ATOM 1679 C CA . ARG A 1 228 ? -4.211 33.875 31.719 1 92.06 228 ARG A CA 1
ATOM 1680 C C . ARG A 1 228 ? -3.082 33.219 32.531 1 92.06 228 ARG A C 1
ATOM 1682 O O . ARG A 1 228 ? -2.119 33.906 32.906 1 92.06 228 ARG A O 1
ATOM 1689 N N . ASP A 1 229 ? -3.084 32.031 32.625 1 92 229 ASP A N 1
ATOM 1690 C CA . ASP A 1 229 ? -2.156 31.344 33.5 1 92 229 ASP A CA 1
ATOM 1691 C C . ASP A 1 229 ? -1.101 30.562 32.719 1 92 229 ASP A C 1
ATOM 1693 O O . ASP A 1 229 ? -1.422 29.891 31.75 1 92 229 ASP A O 1
ATOM 1697 N N . PHE A 1 230 ? 0.106 30.594 33.188 1 93.19 230 PHE A N 1
ATOM 1698 C CA . PHE A 1 230 ? 1.203 29.797 32.656 1 93.19 230 PHE A CA 1
ATOM 1699 C C . PHE A 1 230 ? 1.332 28.484 33.406 1 93.19 230 PHE A C 1
ATOM 1701 O O . PHE A 1 230 ? 1.208 28.453 34.656 1 93.19 230 PHE A O 1
ATOM 1708 N N . LEU A 1 231 ? 1.507 27.516 32.562 1 92.75 231 LEU A N 1
ATOM 1709 C CA . LEU A 1 231 ? 1.779 26.234 33.188 1 92.75 231 LEU A CA 1
ATOM 1710 C C . LEU A 1 231 ? 3.197 26.203 33.75 1 92.75 231 LEU A C 1
ATOM 1712 O O . LEU A 1 231 ? 4.109 26.812 33.188 1 92.75 231 LEU A O 1
ATOM 1716 N N . ASN A 1 232 ? 3.455 25.625 34.938 1 80.5 232 ASN A N 1
ATOM 1717 C CA . ASN A 1 232 ? 4.754 25.516 35.594 1 80.5 232 ASN A CA 1
ATOM 1718 C C . ASN A 1 232 ? 5.539 24.312 35.062 1 80.5 232 ASN A C 1
ATOM 1720 O O . ASN A 1 232 ? 5.293 23.188 35.5 1 80.5 232 ASN A O 1
ATOM 1724 N N . PHE A 1 233 ? 6.254 24.547 33.906 1 71.12 233 PHE A N 1
ATOM 1725 C CA . PHE A 1 233 ? 7.141 23.453 33.531 1 71.12 233 PHE A CA 1
ATOM 1726 C C . PHE A 1 233 ? 8.547 23.969 33.219 1 71.12 233 PHE A C 1
ATOM 1728 O O . PHE A 1 233 ? 8.719 25.141 32.875 1 71.12 233 PHE A O 1
ATOM 1735 N N . THR A 1 234 ? 9.711 23.5 33.781 1 56.81 234 THR A N 1
ATOM 1736 C CA . THR A 1 234 ? 11.078 23.891 33.469 1 56.81 234 THR A CA 1
ATOM 1737 C C . THR A 1 234 ? 11.391 23.672 31.984 1 56.81 234 THR A C 1
ATOM 1739 O O . THR A 1 234 ? 10.891 22.719 31.391 1 56.81 234 THR A O 1
ATOM 1742 N N . ALA A 1 235 ? 11.789 24.719 31.312 1 53.38 235 ALA A N 1
ATOM 1743 C CA . ALA A 1 235 ? 12.195 24.672 29.906 1 53.38 235 ALA A CA 1
ATOM 1744 C C . ALA A 1 235 ? 12.93 23.359 29.609 1 53.38 235 ALA A C 1
ATOM 1746 O O . ALA A 1 235 ? 12.852 22.844 28.484 1 53.38 235 ALA A O 1
ATOM 1747 N N . ASP A 1 236 ? 13.531 22.859 30.641 1 55.19 236 ASP A N 1
ATOM 1748 C CA . ASP A 1 236 ? 14.32 21.641 30.5 1 55.19 236 ASP A CA 1
ATOM 1749 C C . ASP A 1 236 ? 13.43 20.469 30.109 1 55.19 236 ASP A C 1
ATOM 1751 O O . ASP A 1 236 ? 13.93 19.438 29.625 1 55.19 236 ASP A O 1
ATOM 1755 N N . MET A 1 237 ? 12.211 20.656 30.391 1 53.12 237 MET A N 1
ATOM 1756 C CA . MET A 1 237 ? 11.297 19.547 30.109 1 53.12 237 MET A CA 1
ATOM 1757 C C . MET A 1 237 ? 11.078 19.391 28.609 1 53.12 237 MET A C 1
ATOM 1759 O O . MET A 1 237 ? 10.703 18.312 28.156 1 53.12 237 MET A O 1
ATOM 1763 N N . PHE A 1 238 ? 11.117 20.5 28.047 1 55.75 238 PHE A N 1
ATOM 1764 C CA . PHE A 1 238 ? 10.961 20.422 26.594 1 55.75 238 PHE A CA 1
ATOM 1765 C C . PHE A 1 238 ? 12.242 19.922 25.953 1 55.75 238 PHE A C 1
ATOM 1767 O O . PHE A 1 238 ? 12.258 19.609 24.75 1 55.75 238 PHE A O 1
ATOM 1774 N N . ASP A 1 239 ? 13.375 20.156 26.75 1 51.88 239 ASP A N 1
ATOM 1775 C CA . ASP A 1 239 ? 14.688 19.766 26.25 1 51.88 239 ASP A CA 1
ATOM 1776 C C . ASP A 1 239 ? 14.984 18.297 26.562 1 51.88 239 ASP A C 1
ATOM 1778 O O . ASP A 1 239 ? 16.141 17.891 26.609 1 51.88 239 ASP A O 1
ATOM 1782 N N . SER A 1 240 ? 14.023 17.609 26.875 1 46.03 240 SER A N 1
ATOM 1783 C CA . SER A 1 240 ? 14.516 16.281 27.188 1 46.03 240 SER A CA 1
ATOM 1784 C C . SER A 1 240 ? 15.266 15.672 26 1 46.03 240 SER A C 1
ATOM 1786 O O . SER A 1 240 ? 14.977 16 24.844 1 46.03 240 SER A O 1
ATOM 1788 N N . ALA A 1 241 ? 16.453 15.008 26.312 1 41.97 241 ALA A N 1
ATOM 1789 C CA . ALA A 1 241 ? 17.578 14.57 25.484 1 41.97 241 ALA A CA 1
ATOM 1790 C C . ALA A 1 241 ? 17.078 13.984 24.172 1 41.97 241 ALA A C 1
ATOM 1792 O O . ALA A 1 241 ? 17.625 14.273 23.109 1 41.97 241 ALA A O 1
ATOM 1793 N N . ASP A 1 242 ? 16.172 13.016 24.234 1 48.59 242 ASP A N 1
ATOM 1794 C CA . ASP A 1 242 ? 16.109 12.156 23.062 1 48.59 242 ASP A CA 1
ATOM 1795 C C . ASP A 1 242 ? 15.109 12.688 22.031 1 48.59 242 ASP A C 1
ATOM 1797 O O . ASP A 1 242 ? 15.117 12.273 20.875 1 48.59 242 ASP A O 1
ATOM 1801 N N . ARG A 1 243 ? 14.133 13.445 22.734 1 57.06 243 ARG A N 1
ATOM 1802 C CA . ARG A 1 243 ? 13.164 13.969 21.781 1 57.06 243 ARG A CA 1
ATOM 1803 C C . ARG A 1 243 ? 12.867 15.438 22.047 1 57.06 243 ARG A C 1
ATOM 1805 O O . ARG A 1 243 ? 12 15.766 22.859 1 57.06 243 ARG A O 1
ATOM 1812 N N . LYS A 1 244 ? 13.734 16.297 21.641 1 68.12 244 LYS A N 1
ATOM 1813 C CA . LYS A 1 244 ? 13.789 17.734 21.922 1 68.12 244 LYS A CA 1
ATOM 1814 C C . LYS A 1 244 ? 12.828 18.5 21.016 1 68.12 244 LYS A C 1
ATOM 1816 O O . LYS A 1 244 ? 12.695 18.172 19.828 1 68.12 244 LYS A O 1
ATOM 1821 N N . GLY A 1 245 ? 11.984 19.266 21.797 1 87.12 245 GLY A N 1
ATOM 1822 C CA . GLY A 1 245 ? 11.234 20.281 21.078 1 87.12 245 GLY A CA 1
ATOM 1823 C C . GLY A 1 245 ? 9.82 19.859 20.75 1 87.12 245 GLY A C 1
ATOM 1824 O O . GLY A 1 245 ? 9.258 18.984 21.406 1 87.12 245 GLY A O 1
ATOM 1825 N N . THR A 1 246 ? 9.023 20.609 20.094 1 92.62 246 THR A N 1
ATOM 1826 C CA . THR A 1 246 ? 7.645 20.438 19.656 1 92.62 246 THR A CA 1
ATOM 1827 C C . THR A 1 246 ? 7.582 20.203 18.141 1 92.62 246 THR A C 1
ATOM 1829 O O . THR A 1 246 ? 7.953 21.094 17.359 1 92.62 246 THR A O 1
ATOM 1832 N N . ILE A 1 247 ? 7.031 18.906 17.859 1 92.56 247 ILE A N 1
ATOM 1833 C CA . ILE A 1 247 ? 6.926 18.562 16.453 1 92.56 247 ILE A CA 1
ATOM 1834 C C . ILE A 1 247 ? 5.75 19.297 15.82 1 92.56 247 ILE A C 1
ATOM 1836 O O . ILE A 1 247 ? 4.664 19.375 16.406 1 92.56 247 ILE A O 1
ATOM 1840 N N . ILE A 1 248 ? 5.949 19.953 14.68 1 96.31 248 ILE A N 1
ATOM 1841 C CA . ILE A 1 248 ? 4.938 20.609 13.859 1 96.31 248 ILE A CA 1
ATOM 1842 C C . ILE A 1 248 ? 4.66 19.766 12.617 1 96.31 248 ILE A C 1
ATOM 1844 O O . ILE A 1 248 ? 5.539 19.594 11.766 1 96.31 248 ILE A O 1
ATOM 1848 N N . ASP A 1 249 ? 3.395 19.203 12.508 1 95 249 ASP A N 1
ATOM 1849 C CA . ASP A 1 249 ? 3.074 18.25 11.445 1 95 249 ASP A CA 1
ATOM 1850 C C . ASP A 1 249 ? 1.684 18.531 10.867 1 95 249 ASP A C 1
ATOM 1852 O O . ASP A 1 249 ? 0.676 18.328 11.555 1 95 249 ASP A O 1
ATOM 1856 N N . SER A 1 250 ? 1.621 18.734 9.539 1 93.88 250 SER A N 1
ATOM 1857 C CA . SER A 1 250 ? 0.379 19.141 8.898 1 93.88 250 SER A CA 1
ATOM 1858 C C . SER A 1 250 ? -0.494 17.953 8.539 1 93.88 250 SER A C 1
ATOM 1860 O O . SER A 1 250 ? -1.669 18.109 8.203 1 93.88 250 SER A O 1
ATOM 1862 N N . GLU A 1 251 ? 0.042 16.734 8.602 1 91.75 251 GLU A N 1
ATOM 1863 C CA . GLU A 1 251 ? -0.727 15.562 8.164 1 91.75 251 GLU A CA 1
ATOM 1864 C C . GLU A 1 251 ? -1.475 14.93 9.336 1 91.75 251 GLU A C 1
ATOM 1866 O O . GLU A 1 251 ? -2.521 14.305 9.148 1 91.75 251 GLU A O 1
ATOM 1871 N N . THR A 1 252 ? -0.887 15 10.477 1 92 252 THR A N 1
ATOM 1872 C CA . THR A 1 252 ? -1.614 14.539 11.656 1 92 252 THR A CA 1
ATOM 1873 C C . THR A 1 252 ? -2.803 15.445 11.953 1 92 252 THR A C 1
ATOM 1875 O O . THR A 1 252 ? -2.684 16.672 11.875 1 92 252 THR A O 1
ATOM 1878 N N . THR A 1 253 ? -3.875 14.875 12.32 1 93.5 253 THR A N 1
ATOM 1879 C CA . THR A 1 253 ? -5.094 15.664 12.477 1 93.5 253 THR A CA 1
ATOM 1880 C C . THR A 1 253 ? -5.145 16.297 13.867 1 93.5 253 THR A C 1
ATOM 1882 O O . THR A 1 253 ? -5.465 17.484 14 1 93.5 253 THR A O 1
ATOM 1885 N N . LEU A 1 254 ? -4.695 15.539 14.938 1 95.62 254 LEU A N 1
ATOM 1886 C CA . LEU A 1 254 ? -4.84 15.992 16.312 1 95.62 254 LEU A CA 1
ATOM 1887 C C . LEU A 1 254 ? -3.502 16.438 16.891 1 95.62 254 LEU A C 1
ATOM 1889 O O . LEU A 1 254 ? -2.535 16.625 16.141 1 95.62 254 LEU A O 1
ATOM 1893 N N . ALA A 1 255 ? -3.473 16.828 18.219 1 95.44 255 ALA A N 1
ATOM 1894 C CA . ALA A 1 255 ? -2.252 17.188 18.938 1 95.44 255 ALA A CA 1
ATOM 1895 C C . ALA A 1 255 ? -1.947 16.203 20.062 1 95.44 255 ALA A C 1
ATOM 1897 O O . ALA A 1 255 ? -2.848 15.789 20.797 1 95.44 255 ALA A O 1
ATOM 1898 N N . TYR A 1 256 ? -0.631 15.875 20.188 1 93.81 256 TYR A N 1
ATOM 1899 C CA . TYR A 1 256 ? -0.168 14.883 21.156 1 93.81 256 TYR A CA 1
ATOM 1900 C C . TYR A 1 256 ? 0.833 15.492 22.125 1 93.81 256 TYR A C 1
ATOM 1902 O O . TYR A 1 256 ? 1.828 16.094 21.719 1 93.81 256 TYR A O 1
ATOM 1910 N N . LEU A 1 257 ? 0.563 15.281 23.406 1 91.12 257 LEU A N 1
ATOM 1911 C CA . LEU A 1 257 ? 1.375 15.859 24.469 1 91.12 257 LEU A CA 1
ATOM 1912 C C . LEU A 1 257 ? 1.792 14.797 25.469 1 91.12 257 LEU A C 1
ATOM 1914 O O . LEU A 1 257 ? 1.003 13.906 25.797 1 91.12 257 LEU A O 1
ATOM 1918 N N . PRO A 1 258 ? 3.076 14.961 26.031 1 88.75 258 PRO A N 1
ATOM 1919 C CA . PRO A 1 258 ? 3.455 14.047 27.125 1 88.75 258 PRO A CA 1
ATOM 1920 C C . PRO A 1 258 ? 2.545 14.164 28.344 1 88.75 258 PRO A C 1
ATOM 1922 O O . PRO A 1 258 ? 1.947 15.219 28.562 1 88.75 258 PRO A O 1
ATOM 1925 N N . GLU A 1 259 ? 2.584 13.18 28.984 1 83.56 259 GLU A N 1
ATOM 1926 C CA . GLU A 1 259 ? 1.696 13.109 30.141 1 83.56 259 GLU A CA 1
ATOM 1927 C C . GLU A 1 259 ? 1.924 14.289 31.078 1 83.56 259 GLU A C 1
ATOM 1929 O O . GLU A 1 259 ? 0.969 14.875 31.594 1 83.56 259 GLU A O 1
ATOM 1934 N N . MET A 1 260 ? 3.127 14.617 31.359 1 85.19 260 MET A N 1
ATOM 1935 C CA . MET A 1 260 ? 3.494 15.664 32.312 1 85.19 260 MET A CA 1
ATOM 1936 C C . MET A 1 260 ? 2.977 17.016 31.844 1 85.19 260 MET A C 1
ATOM 1938 O O . MET A 1 260 ? 2.869 17.953 32.625 1 85.19 260 MET A O 1
ATOM 1942 N N . ILE A 1 261 ? 2.715 17.156 30.516 1 88.88 261 ILE A N 1
ATOM 1943 C CA . ILE A 1 261 ? 2.129 18.375 29.969 1 88.88 261 ILE A CA 1
ATOM 1944 C C . ILE A 1 261 ? 0.62 18.203 29.812 1 88.88 261 ILE A C 1
ATOM 1946 O O . ILE A 1 261 ? -0.156 19.078 30.172 1 88.88 261 ILE A O 1
ATOM 1950 N N . TYR A 1 262 ? 0.303 17.125 29.406 1 91.75 262 TYR A N 1
ATOM 1951 C CA . TYR A 1 262 ? -1.091 16.812 29.109 1 91.75 262 TYR A CA 1
ATOM 1952 C C . TYR A 1 262 ? -1.969 17 30.328 1 91.75 262 TYR A C 1
ATOM 1954 O O . TYR A 1 262 ? -2.988 17.688 30.281 1 91.75 262 TYR A O 1
ATOM 1962 N N . GLU A 1 263 ? -1.631 16.266 31.344 1 90 263 GLU A N 1
ATOM 1963 C CA . GLU A 1 263 ? -2.471 16.25 32.531 1 90 263 GLU A CA 1
ATOM 1964 C C . GLU A 1 263 ? -2.67 17.656 33.094 1 90 263 GLU A C 1
ATOM 1966 O O . GLU A 1 263 ? -3.803 18.094 33.312 1 90 263 GLU A O 1
ATOM 1971 N N . PRO A 1 264 ? -1.522 18.359 33.312 1 92.62 264 PRO A N 1
ATOM 1972 C CA . PRO A 1 264 ? -1.74 19.719 33.812 1 92.62 264 PRO A CA 1
ATOM 1973 C C . PRO A 1 264 ? -2.506 20.594 32.844 1 92.62 264 PRO A C 1
ATOM 1975 O O . PRO A 1 264 ? -3.283 21.469 33.281 1 92.62 264 PRO A O 1
ATOM 1978 N N . LEU A 1 265 ? -2.244 20.469 31.625 1 93.06 265 LEU A N 1
ATOM 1979 C CA . LEU A 1 265 ? -2.941 21.266 30.625 1 93.06 265 LEU A CA 1
ATOM 1980 C C . LEU A 1 265 ? -4.441 20.984 30.656 1 93.06 265 LEU A C 1
ATOM 1982 O O . LEU A 1 265 ? -5.242 21.922 30.781 1 93.06 265 LEU A O 1
ATOM 1986 N N . VAL A 1 266 ? -4.82 19.734 30.609 1 94 266 VAL A N 1
ATOM 1987 C CA . VAL A 1 266 ? -6.227 19.344 30.578 1 94 266 VAL A CA 1
ATOM 1988 C C . VAL A 1 266 ? -6.887 19.734 31.906 1 94 266 VAL A C 1
ATOM 1990 O O . VAL A 1 266 ? -8.016 20.234 31.922 1 94 266 VAL A O 1
ATOM 1993 N N . ASN A 1 267 ? -6.094 19.484 32.969 1 93 267 ASN A N 1
ATOM 1994 C CA . ASN A 1 267 ? -6.625 19.859 34.281 1 93 267 ASN A CA 1
ATOM 1995 C C . ASN A 1 267 ? -6.883 21.359 34.375 1 93 267 ASN A C 1
ATOM 1997 O O . ASN A 1 267 ? -7.902 21.781 34.906 1 93 267 ASN A O 1
ATOM 2001 N N . GLU A 1 268 ? -5.945 22.078 33.906 1 92.81 268 GLU A N 1
ATOM 2002 C CA . GLU A 1 268 ? -6.098 23.531 33.969 1 92.81 268 GLU A CA 1
ATOM 2003 C C . GLU A 1 268 ? -7.27 23.984 33.094 1 92.81 268 GLU A C 1
ATOM 2005 O O . GLU A 1 268 ? -8.016 24.891 33.5 1 92.81 268 GLU A O 1
ATOM 2010 N N . ILE A 1 269 ? -7.414 23.422 31.969 1 93.12 269 ILE A N 1
ATOM 2011 C CA . ILE A 1 269 ? -8.547 23.719 31.094 1 93.12 269 ILE A CA 1
ATOM 2012 C C . ILE A 1 269 ? -9.852 23.438 31.828 1 93.12 269 ILE A C 1
ATOM 2014 O O . ILE A 1 269 ? -10.742 24.281 31.875 1 93.12 269 ILE A O 1
ATOM 2018 N N . LEU A 1 270 ? -9.914 22.266 32.438 1 92.44 270 LEU A N 1
ATOM 2019 C CA . LEU A 1 270 ? -11.148 21.812 33.062 1 92.44 270 LEU A CA 1
ATOM 2020 C C . LEU A 1 270 ? -11.414 22.562 34.375 1 92.44 270 LEU A C 1
ATOM 2022 O O . LEU A 1 270 ? -12.555 22.641 34.812 1 92.44 270 LEU A O 1
ATOM 2026 N N . SER A 1 271 ? -10.305 23.016 34.969 1 92.19 271 SER A N 1
ATOM 2027 C CA . SER A 1 271 ? -10.453 23.75 36.219 1 92.19 271 SER A CA 1
ATOM 2028 C C . SER A 1 271 ? -11.258 25.031 36.031 1 92.19 271 SER A C 1
ATOM 2030 O O . SER A 1 271 ? -11.781 25.594 37 1 92.19 271 SER A O 1
ATOM 2032 N N . GLN A 1 272 ? -11.344 25.359 34.812 1 89.25 272 GLN A N 1
ATOM 2033 C CA . GLN A 1 272 ? -12.125 26.562 34.531 1 89.25 272 GLN A CA 1
ATOM 2034 C C . GLN A 1 272 ? -13.617 26.25 34.469 1 89.25 272 GLN A C 1
ATOM 2036 O O . GLN A 1 272 ? -14.445 27.172 34.5 1 89.25 272 GLN A O 1
ATOM 2041 N N . GLN A 1 273 ? -13.719 25.094 34.438 1 89.25 273 GLN A N 1
ATOM 2042 C CA . GLN A 1 273 ? -15.086 24.594 34.5 1 89.25 273 GLN A CA 1
ATOM 2043 C C . GLN A 1 273 ? -15.211 23.438 35.5 1 89.25 273 GLN A C 1
ATOM 2045 O O . GLN A 1 273 ? -15.477 22.297 35.094 1 89.25 273 GLN A O 1
ATOM 2050 N N . PRO A 1 274 ? -15.312 23.734 36.719 1 89.81 274 PRO A N 1
ATOM 2051 C CA . PRO A 1 274 ? -15.258 22.688 37.75 1 89.81 274 PRO A CA 1
ATOM 2052 C C . PRO A 1 274 ? -16.562 21.891 37.875 1 89.81 274 PRO A C 1
ATOM 2054 O O . PRO A 1 274 ? -16.578 20.797 38.406 1 89.81 274 PRO A O 1
ATOM 2057 N N . GLN A 1 275 ? -17.5 22.312 37.312 1 90.56 275 GLN A N 1
ATOM 2058 C CA . GLN A 1 275 ? -18.812 21.672 37.469 1 90.56 275 GLN A CA 1
ATOM 2059 C C . GLN A 1 275 ? -19.078 20.703 36.344 1 90.56 275 GLN A C 1
ATOM 2061 O O . GLN A 1 275 ? -20.141 20.047 36.312 1 90.56 275 GLN A O 1
ATOM 2066 N N . LEU A 1 276 ? -18.281 20.578 35.375 1 92.12 276 LEU A N 1
ATOM 2067 C CA . LEU A 1 276 ? -18.516 19.688 34.25 1 92.12 276 LEU A CA 1
ATOM 2068 C C . LEU A 1 276 ? -18.562 18.234 34.719 1 92.12 276 LEU A C 1
ATOM 2070 O O . LEU A 1 276 ? -17.781 17.828 35.594 1 92.12 276 LEU A O 1
ATOM 2074 N N . LYS A 1 277 ? -19.453 17.625 34.219 1 90.38 277 LYS A N 1
ATOM 2075 C CA . LYS A 1 277 ? -19.484 16.172 34.344 1 90.38 277 LYS A CA 1
ATOM 2076 C C . LYS A 1 277 ? -18.672 15.5 33.25 1 90.38 277 LYS A C 1
ATOM 2078 O O . LYS A 1 277 ? -19.094 15.469 32.094 1 90.38 277 LYS A O 1
ATOM 2083 N N . LEU A 1 278 ? -17.703 14.891 33.594 1 88.38 278 LEU A N 1
ATOM 2084 C CA . LEU A 1 278 ? -16.781 14.289 32.625 1 88.38 278 LEU A CA 1
ATOM 2085 C C . LEU A 1 278 ? -17.141 12.828 32.375 1 88.38 278 LEU A C 1
ATOM 2087 O O . LEU A 1 278 ? -17.578 12.125 33.281 1 88.38 278 LEU A O 1
ATOM 2091 N N . GLN A 1 279 ? -17.031 12.555 31.078 1 92.56 279 GLN A N 1
ATOM 2092 C CA . GLN A 1 279 ? -17.203 11.172 30.656 1 92.56 279 GLN A CA 1
ATOM 2093 C C . GLN A 1 279 ? -16.016 10.711 29.812 1 92.56 279 GLN A C 1
ATOM 2095 O O . GLN A 1 279 ? -15.469 11.492 29.016 1 92.56 279 GLN A O 1
ATOM 2100 N N . THR A 1 280 ? -15.734 9.375 29.984 1 90.38 280 THR A N 1
ATOM 2101 C CA . THR A 1 280 ? -14.727 8.758 29.125 1 90.38 280 THR A CA 1
ATOM 2102 C C . THR A 1 280 ? -15.391 8 27.969 1 90.38 280 THR A C 1
ATOM 2104 O O . THR A 1 280 ? -16.234 7.133 28.188 1 90.38 280 THR A O 1
ATOM 2107 N N . VAL A 1 281 ? -15.148 8.469 26.812 1 87.69 281 VAL A N 1
ATOM 2108 C CA . VAL A 1 281 ? -15.695 7.82 25.625 1 87.69 281 VAL A CA 1
ATOM 2109 C C . VAL A 1 281 ? -14.625 6.957 24.969 1 87.69 281 VAL A C 1
ATOM 2111 O O . VAL A 1 281 ? -13.477 7.391 24.812 1 87.69 281 VAL A O 1
ATOM 2114 N N . HIS A 1 282 ? -14.992 5.773 24.5 1 85.69 282 HIS A N 1
ATOM 2115 C CA . HIS A 1 282 ? -14.117 4.789 23.859 1 85.69 282 HIS A CA 1
ATOM 2116 C C . HIS A 1 282 ? -12.852 4.566 24.688 1 85.69 282 HIS A C 1
ATOM 2118 O O . HIS A 1 282 ? -11.766 4.414 24.125 1 85.69 282 HIS A O 1
ATOM 2124 N N . ASP A 1 283 ? -12.992 4.66 25.938 1 81.12 283 ASP A N 1
ATOM 2125 C CA . ASP A 1 283 ? -11.898 4.434 26.875 1 81.12 283 ASP A CA 1
ATOM 2126 C C . ASP A 1 283 ? -10.719 5.348 26.578 1 81.12 283 ASP A C 1
ATOM 2128 O O . ASP A 1 283 ? -9.578 5.047 26.953 1 81.12 283 ASP A O 1
ATOM 2132 N N . GLU A 1 284 ? -10.906 6.414 26.125 1 85.81 284 GLU A N 1
ATOM 2133 C CA . GLU A 1 284 ? -9.758 7.191 25.672 1 85.81 284 GLU A CA 1
ATOM 2134 C C . GLU A 1 284 ? -10.047 8.688 25.719 1 85.81 284 GLU A C 1
ATOM 2136 O O . GLU A 1 284 ? -9.188 9.484 26.078 1 85.81 284 GLU A O 1
ATOM 2141 N N . TYR A 1 285 ? -11.445 9.07 25.328 1 90.25 285 TYR A N 1
ATOM 2142 C CA . TYR A 1 285 ? -11.727 10.492 25.141 1 90.25 285 TYR A CA 1
ATOM 2143 C C . TYR A 1 285 ? -12.484 11.055 26.344 1 90.25 285 TYR A C 1
ATOM 2145 O O . TYR A 1 285 ? -13.461 10.461 26.812 1 90.25 285 TYR A O 1
ATOM 2153 N N . THR A 1 286 ? -11.898 12.125 26.922 1 91.44 286 THR A N 1
ATOM 2154 C CA . THR A 1 286 ? -12.656 12.883 27.906 1 91.44 286 THR A CA 1
ATOM 2155 C C . THR A 1 286 ? -13.672 13.797 27.219 1 91.44 286 THR A C 1
ATOM 2157 O O . THR A 1 286 ? -13.289 14.703 26.469 1 91.44 286 THR A O 1
ATOM 2160 N N . CYS A 1 287 ? -14.812 13.492 27.609 1 92.62 287 CYS A N 1
ATOM 2161 C CA . CYS A 1 287 ? -15.898 14.203 26.938 1 92.62 287 CYS A CA 1
ATOM 2162 C C . CYS A 1 287 ? -16.906 14.727 27.953 1 92.62 287 CYS A C 1
ATOM 2164 O O . CYS A 1 287 ? -16.875 14.328 29.125 1 92.62 287 CYS A O 1
ATOM 2166 N N . PHE A 1 288 ? -17.797 15.672 27.516 1 91.25 288 PHE A N 1
ATOM 2167 C CA . PHE A 1 288 ? -18.812 16.297 28.359 1 91.25 288 PHE A CA 1
ATOM 2168 C C . PHE A 1 288 ? -19.906 16.922 27.516 1 91.25 288 PHE A C 1
ATOM 2170 O O . PHE A 1 288 ? -19.703 17.203 26.328 1 91.25 288 PHE A O 1
ATOM 2177 N N . GLN A 1 289 ? -20.906 17.062 28.078 1 92.25 289 GLN A N 1
ATOM 2178 C CA . GLN A 1 289 ? -22 17.812 27.469 1 92.25 289 GLN A CA 1
ATOM 2179 C C . GLN A 1 289 ? -21.859 19.297 27.734 1 92.25 289 GLN A C 1
ATOM 2181 O O . GLN A 1 289 ? -21.516 19.703 28.844 1 92.25 289 GLN A O 1
ATOM 2186 N N . TYR A 1 290 ? -22 19.969 26.812 1 90.12 290 TYR A N 1
ATOM 2187 C CA . TYR A 1 290 ? -21.953 21.422 26.922 1 90.12 290 TYR A CA 1
ATOM 2188 C C . TYR A 1 290 ? -22.75 22.094 25.812 1 90.12 290 TYR A C 1
ATOM 2190 O O . TYR A 1 290 ? -22.672 21.688 24.641 1 90.12 290 TYR A O 1
ATOM 2198 N N . SER A 1 291 ? -23.531 23.125 26.078 1 89.94 291 SER A N 1
ATOM 2199 C CA . SER A 1 291 ? -24.469 23.656 25.109 1 89.94 291 SER A CA 1
ATOM 2200 C C . SER A 1 291 ? -24.188 25.125 24.797 1 89.94 291 SER A C 1
ATOM 2202 O O . SER A 1 291 ? -24.719 25.688 23.844 1 89.94 291 SER A O 1
ATOM 2204 N N . LYS A 1 292 ? -23.297 25.688 25.656 1 90.06 292 LYS A N 1
ATOM 2205 C CA . LYS A 1 292 ? -23 27.109 25.422 1 90.06 292 LYS A CA 1
ATOM 2206 C C . LYS A 1 292 ? -21.766 27.266 24.547 1 90.06 292 LYS A C 1
ATOM 2208 O O . LYS A 1 292 ? -21.312 26.312 23.922 1 90.06 292 LYS A O 1
ATOM 2213 N N . SER A 1 293 ? -21.469 28.578 24.328 1 84.75 293 SER A N 1
ATOM 2214 C CA . SER A 1 293 ? -20.297 28.891 23.484 1 84.75 293 SER A CA 1
ATOM 2215 C C . SER A 1 293 ? -19.016 28.328 24.109 1 84.75 293 SER A C 1
ATOM 2217 O O . SER A 1 293 ? -18.625 28.734 25.203 1 84.75 293 SER A O 1
ATOM 2219 N N . LEU A 1 294 ? -18.375 27.438 23.406 1 93.06 294 LEU A N 1
ATOM 2220 C CA . LEU A 1 294 ? -17.109 26.844 23.859 1 93.06 294 LEU A CA 1
ATOM 2221 C C . LEU A 1 294 ? -16.047 27.922 24.047 1 93.06 294 LEU A C 1
ATOM 2223 O O . LEU A 1 294 ? -15.312 27.906 25.031 1 93.06 294 LEU A O 1
ATOM 2227 N N . ASP A 1 295 ? -16.047 28.891 23.062 1 93.44 295 ASP A N 1
ATOM 2228 C CA . ASP A 1 295 ? -14.984 29.906 23.062 1 93.44 295 ASP A CA 1
ATOM 2229 C C . ASP A 1 295 ? -15.164 30.875 24.219 1 93.44 295 ASP A C 1
ATOM 2231 O O . ASP A 1 295 ? -14.203 31.516 24.656 1 93.44 295 ASP A O 1
ATOM 2235 N N . ASP A 1 296 ? -16.312 30.984 24.812 1 91.88 296 ASP A N 1
ATOM 2236 C CA . ASP A 1 296 ? -16.562 31.844 25.969 1 91.88 296 ASP A CA 1
ATOM 2237 C C . ASP A 1 296 ? -16.281 31.078 27.266 1 91.88 296 ASP A C 1
ATOM 2239 O O . ASP A 1 296 ? -15.906 31.672 28.281 1 91.88 296 ASP A O 1
ATOM 2243 N N . ALA A 1 297 ? -16.484 29.844 27.188 1 92.38 297 ALA A N 1
ATOM 2244 C CA . ALA A 1 297 ? -16.5 29.047 28.422 1 92.38 297 ALA A CA 1
ATOM 2245 C C . ALA A 1 297 ? -15.117 28.453 28.703 1 92.38 297 ALA A C 1
ATOM 2247 O O . ALA A 1 297 ? -14.75 28.25 29.859 1 92.38 297 ALA A O 1
ATOM 2248 N N . PHE A 1 298 ? -14.453 28.188 27.828 1 94.56 298 PHE A N 1
ATOM 2249 C CA . PHE A 1 298 ? -13.18 27.5 27.984 1 94.56 298 PHE A CA 1
ATOM 2250 C C . PHE A 1 298 ? -12.016 28.406 27.594 1 94.56 298 PHE A C 1
ATOM 2252 O O . PHE A 1 298 ? -12.195 29.344 26.812 1 94.56 298 PHE A O 1
ATOM 2259 N N . PRO A 1 299 ? -10.898 28.156 28.125 1 96.94 299 PRO A N 1
ATOM 2260 C CA . PRO A 1 299 ? -9.766 29.047 27.891 1 96.94 299 PRO A CA 1
ATOM 2261 C C . PRO A 1 299 ? -9.016 28.719 26.594 1 96.94 299 PRO A C 1
ATOM 2263 O O . PRO A 1 299 ? -8.992 27.578 26.156 1 96.94 299 PRO A O 1
ATOM 2266 N N . ASN A 1 300 ? -8.547 29.797 25.953 1 97.69 300 ASN A N 1
ATOM 2267 C CA . ASN A 1 300 ? -7.562 29.562 24.906 1 97.69 300 ASN A CA 1
ATOM 2268 C C . ASN A 1 300 ? -6.309 28.891 25.453 1 97.69 300 ASN A C 1
ATOM 2270 O O . ASN A 1 300 ? -5.984 29.031 26.625 1 97.69 300 ASN A O 1
ATOM 2274 N N . VAL A 1 301 ? -5.754 28.078 24.625 1 97.62 301 VAL A N 1
ATOM 2275 C CA . VAL A 1 301 ? -4.434 27.531 24.906 1 97.62 301 VAL A CA 1
ATOM 2276 C C . VAL A 1 301 ? -3.396 28.172 24 1 97.62 301 VAL A C 1
ATOM 2278 O O . VAL A 1 301 ? -3.547 28.172 22.781 1 97.62 301 VAL A O 1
ATOM 2281 N N . THR A 1 302 ? -2.463 28.828 24.578 1 96.62 302 THR A N 1
ATOM 2282 C CA . THR A 1 302 ? -1.427 29.5 23.812 1 96.62 302 THR A CA 1
ATOM 2283 C C . THR A 1 302 ? -0.062 28.859 24.062 1 96.62 302 THR A C 1
ATOM 2285 O O . THR A 1 302 ? 0.383 28.766 25.203 1 96.62 302 THR A O 1
ATOM 2288 N N . PHE A 1 303 ? 0.553 28.406 23.047 1 95.88 303 PHE A N 1
ATOM 2289 C CA . PHE A 1 303 ? 1.918 27.906 23.094 1 95.88 303 PHE A CA 1
ATOM 2290 C C . PHE A 1 303 ? 2.92 29 22.766 1 95.88 303 PHE A C 1
ATOM 2292 O O . PHE A 1 303 ? 2.764 29.719 21.781 1 95.88 303 PHE A O 1
ATOM 2299 N N . HIS A 1 304 ? 3.824 29.203 23.578 1 94 304 HIS A N 1
ATOM 2300 C CA . HIS A 1 304 ? 4.867 30.203 23.391 1 94 304 HIS A CA 1
ATOM 2301 C C . HIS A 1 304 ? 6.168 29.562 22.922 1 94 304 HIS A C 1
ATOM 2303 O O . HIS A 1 304 ? 6.555 28.5 23.406 1 94 304 HIS A O 1
ATOM 2309 N N . PHE A 1 305 ? 6.77 30.234 22.078 1 94.12 305 PHE A N 1
ATOM 2310 C CA . PHE A 1 305 ? 8.039 29.766 21.531 1 94.12 305 PHE A CA 1
ATOM 2311 C C . PHE A 1 305 ? 9.102 30.859 21.625 1 94.12 305 PHE A C 1
ATOM 2313 O O . PHE A 1 305 ? 8.805 31.984 22.047 1 94.12 305 PHE A O 1
ATOM 2320 N N . ALA A 1 306 ? 10.32 30.453 21.266 1 92.19 306 ALA A N 1
ATOM 2321 C CA . ALA A 1 306 ? 11.422 31.406 21.25 1 92.19 306 ALA A CA 1
ATOM 2322 C C . ALA A 1 306 ? 11.109 32.594 20.328 1 92.19 306 ALA A C 1
ATOM 2324 O O . ALA A 1 306 ? 10.359 32.438 19.359 1 92.19 306 ALA A O 1
ATOM 2325 N N . ASN A 1 307 ? 11.594 33.844 20.594 1 92.75 307 ASN A N 1
ATOM 2326 C CA . ASN A 1 307 ? 11.445 35.062 19.828 1 92.75 307 ASN A CA 1
ATOM 2327 C C . ASN A 1 307 ? 10.008 35.594 19.891 1 92.75 307 ASN A C 1
ATOM 2329 O O . ASN A 1 307 ? 9.5 36.125 18.906 1 92.75 307 ASN A O 1
ATOM 2333 N N . LEU A 1 308 ? 9.32 35.25 20.875 1 90.75 308 LEU A N 1
ATOM 2334 C CA . LEU A 1 308 ? 8.008 35.781 21.219 1 90.75 308 LEU A CA 1
ATOM 2335 C C . LEU A 1 308 ? 6.961 35.344 20.203 1 90.75 308 LEU A C 1
ATOM 2337 O O . LEU A 1 308 ? 6 36.062 19.938 1 90.75 308 LEU A O 1
ATOM 2341 N N . VAL A 1 309 ? 7.23 34.219 19.609 1 95.25 309 VAL A N 1
ATOM 2342 C CA . VAL A 1 309 ? 6.258 33.625 18.703 1 95.25 309 VAL A CA 1
ATOM 2343 C C . VAL A 1 309 ? 5.215 32.844 19.5 1 95.25 309 VAL A C 1
ATOM 2345 O O . VAL A 1 309 ? 5.559 32.125 20.438 1 95.25 309 VAL A O 1
ATOM 2348 N N . THR A 1 310 ? 3.932 33.062 19.234 1 95.88 310 THR A N 1
ATOM 2349 C CA . THR A 1 310 ? 2.861 32.375 19.938 1 95.88 310 THR A CA 1
ATOM 2350 C C . THR A 1 310 ? 1.916 31.688 18.953 1 95.88 310 THR A C 1
ATOM 2352 O O . THR A 1 310 ? 1.761 32.156 17.812 1 95.88 310 THR A O 1
ATOM 2355 N N . LEU A 1 311 ? 1.436 30.594 19.406 1 96.12 311 LEU A N 1
ATOM 2356 C CA . LEU A 1 311 ? 0.434 29.812 18.688 1 96.12 311 LEU A CA 1
ATOM 2357 C C . LEU A 1 311 ? -0.812 29.609 19.547 1 96.12 311 LEU A C 1
ATOM 2359 O O . LEU A 1 311 ? -0.787 28.844 20.516 1 96.12 311 LEU A O 1
ATOM 2363 N N . LYS A 1 312 ? -1.816 30.266 19.156 1 95.88 312 LYS A N 1
ATOM 2364 C CA . LYS A 1 312 ? -3.053 30.234 19.938 1 95.88 312 LYS A CA 1
ATOM 2365 C C . LYS A 1 312 ? -4.051 29.234 19.359 1 95.88 312 LYS A C 1
ATOM 2367 O O . LYS A 1 312 ? -4.219 29.172 18.141 1 95.88 312 LYS A O 1
ATOM 2372 N N . VAL A 1 313 ? -4.621 28.469 20.234 1 97.12 313 VAL A N 1
ATOM 2373 C CA . VAL A 1 313 ? -5.668 27.516 19.891 1 97.12 313 VAL A CA 1
ATOM 2374 C C . VAL A 1 313 ? -6.957 27.875 20.625 1 97.12 313 VAL A C 1
ATOM 2376 O O . VAL A 1 313 ? -6.977 27.922 21.859 1 97.12 313 VAL A O 1
ATOM 2379 N N . ASN A 1 314 ? -7.992 28.125 19.828 1 94.81 314 ASN A N 1
ATOM 2380 C CA . ASN A 1 314 ? -9.281 28.453 20.422 1 94.81 314 ASN A CA 1
ATOM 2381 C C . ASN A 1 314 ? -10.047 27.188 20.828 1 94.81 314 ASN A C 1
ATOM 2383 O O . ASN A 1 314 ? -9.805 26.109 20.297 1 94.81 314 ASN A O 1
ATOM 2387 N N . PRO A 1 315 ? -11.008 27.312 21.766 1 95.5 315 PRO A N 1
ATOM 2388 C CA . PRO A 1 315 ? -11.766 26.156 22.25 1 95.5 315 PRO A CA 1
ATOM 2389 C C . PRO A 1 315 ? -12.469 25.391 21.125 1 95.5 315 PRO A C 1
ATOM 2391 O O . PRO A 1 315 ? -12.5 24.172 21.125 1 95.5 315 PRO A O 1
ATOM 2394 N N . HIS A 1 316 ? -12.945 26.078 20.094 1 92.56 316 HIS A N 1
ATOM 2395 C CA . HIS A 1 316 ? -13.656 25.406 19.016 1 92.56 316 HIS A CA 1
ATOM 2396 C C . HIS A 1 316 ? -12.703 24.594 18.141 1 92.56 316 HIS A C 1
ATOM 2398 O O . HIS A 1 316 ? -13.141 23.766 17.328 1 92.56 316 HIS A O 1
ATOM 2404 N N . GLU A 1 317 ? -11.383 24.828 18.406 1 93.5 317 GLU A N 1
ATOM 2405 C CA . GLU A 1 317 ? -10.383 24.094 17.641 1 93.5 317 GLU A CA 1
ATOM 2406 C C . GLU A 1 317 ? -9.945 22.828 18.359 1 93.5 317 GLU A C 1
ATOM 2408 O O . GLU A 1 317 ? -9.508 21.859 17.734 1 93.5 317 GLU A O 1
ATOM 2413 N N . TYR A 1 318 ? -10.047 22.844 19.656 1 95.62 318 TYR A N 1
ATOM 2414 C CA . TYR A 1 318 ? -9.555 21.672 20.359 1 95.62 318 TYR A CA 1
ATOM 2415 C C . TYR A 1 318 ? -10.703 20.875 20.953 1 95.62 318 TYR A C 1
ATOM 2417 O O . TYR A 1 318 ? -10.477 19.859 21.625 1 95.62 318 TYR A O 1
ATOM 2425 N N . LEU A 1 319 ? -11.961 21.234 20.859 1 94.12 319 LEU A N 1
ATOM 2426 C CA . LEU A 1 319 ? -13.156 20.484 21.219 1 94.12 319 LEU A CA 1
ATOM 2427 C C . LEU A 1 319 ? -13.883 19.984 19.984 1 94.12 319 LEU A C 1
ATOM 2429 O O . LEU A 1 319 ? -14.211 20.766 19.094 1 94.12 319 LEU A O 1
ATOM 2433 N N . PHE A 1 320 ? -14.039 18.719 19.938 1 93.12 320 PHE A N 1
ATOM 2434 C CA . PHE A 1 320 ? -14.633 18.094 18.766 1 93.12 320 PHE A CA 1
ATOM 2435 C C . PHE A 1 320 ? -15.984 17.469 19.109 1 93.12 320 PHE A C 1
ATOM 2437 O O . PHE A 1 320 ? -16.156 16.891 20.172 1 93.12 320 PHE A O 1
ATOM 2444 N N . PRO A 1 321 ? -16.828 17.562 18.156 1 86.88 321 PRO A N 1
ATOM 2445 C CA . PRO A 1 321 ? -18.125 16.938 18.391 1 86.88 321 PRO A CA 1
ATOM 2446 C C . PRO A 1 321 ? -18.109 15.43 18.172 1 86.88 321 PRO A C 1
ATOM 2448 O O . PRO A 1 321 ? -17.422 14.938 17.266 1 86.88 321 PRO A O 1
ATOM 2451 N N . TYR A 1 322 ? -18.688 14.711 19.078 1 87.12 322 TYR A N 1
ATOM 2452 C CA . TYR A 1 322 ? -18.906 13.273 18.938 1 87.12 322 TYR A CA 1
ATOM 2453 C C . TYR A 1 322 ? -20.188 12.836 19.625 1 87.12 322 TYR A C 1
ATOM 2455 O O . TYR A 1 322 ? -20.297 12.898 20.859 1 87.12 322 TYR A O 1
ATOM 2463 N N . SER A 1 323 ? -21.125 12.367 18.844 1 86 323 SER A N 1
ATOM 2464 C CA . SER A 1 323 ? -22.359 11.797 19.359 1 86 323 SER A CA 1
ATOM 2465 C C . SER A 1 323 ? -23 12.711 20.406 1 86 323 SER A C 1
ATOM 2467 O O . SER A 1 323 ? -23.344 12.266 21.5 1 86 323 SER A O 1
ATOM 2469 N N . GLY A 1 324 ? -23.062 13.984 20.156 1 89.56 324 GLY A N 1
ATOM 2470 C CA . GLY A 1 324 ? -23.734 14.961 21 1 89.56 324 GLY A CA 1
ATOM 2471 C C . GLY A 1 324 ? -22.859 15.484 22.125 1 89.56 324 GLY A C 1
ATOM 2472 O O . GLY A 1 324 ? -23.297 16.312 22.922 1 89.56 324 GLY A O 1
ATOM 2473 N N . LEU A 1 325 ? -21.781 15 22.203 1 92.31 325 LEU A N 1
ATOM 2474 C CA . LEU A 1 325 ? -20.828 15.438 23.219 1 92.31 325 LEU A CA 1
ATOM 2475 C C . LEU A 1 325 ? -19.703 16.25 22.594 1 92.31 325 LEU A C 1
ATOM 2477 O O . LEU A 1 325 ? -19.594 16.312 21.359 1 92.31 325 LEU A O 1
ATOM 2481 N N . TRP A 1 326 ? -19.078 16.984 23.5 1 93.75 326 TRP A N 1
ATOM 2482 C CA . TRP A 1 326 ? -17.797 17.594 23.141 1 93.75 326 TRP A CA 1
ATOM 2483 C C . TRP A 1 326 ? -16.641 16.828 23.766 1 93.75 326 TRP A C 1
ATOM 2485 O O . TRP A 1 326 ? -16.656 16.516 24.953 1 93.75 326 TRP A O 1
ATOM 2495 N N . CYS A 1 327 ? -15.758 16.578 22.859 1 92.38 327 CYS A N 1
ATOM 2496 C CA . CYS A 1 327 ? -14.617 15.797 23.312 1 92.38 327 CYS A CA 1
ATOM 2497 C C . CYS A 1 327 ? -13.32 16.578 23.172 1 92.38 327 CYS A C 1
ATOM 2499 O O . CYS A 1 327 ? -13.125 17.281 22.188 1 92.38 327 CYS A O 1
ATOM 2501 N N . ILE A 1 328 ? -12.492 16.484 24.25 1 95 328 ILE A N 1
ATOM 2502 C CA . ILE A 1 328 ? -11.188 17.141 24.266 1 95 328 ILE A CA 1
ATOM 2503 C C . ILE A 1 328 ? -10.305 16.531 23.172 1 95 328 ILE A C 1
ATOM 2505 O O . ILE A 1 328 ? -10.133 15.305 23.125 1 95 328 ILE A O 1
ATOM 2509 N N . GLY A 1 329 ? -9.797 17.422 22.328 1 96.19 329 GLY A N 1
ATOM 2510 C CA . GLY A 1 329 ? -9.031 16.969 21.172 1 96.19 329 GLY A CA 1
ATOM 2511 C C . GLY A 1 329 ? -7.574 16.703 21.484 1 96.19 329 GLY A C 1
ATOM 2512 O O . GLY A 1 329 ? -6.891 16.016 20.719 1 96.19 329 GLY A O 1
ATOM 2513 N N . TRP A 1 330 ? -7.051 17.234 22.641 1 96.25 330 TRP A N 1
ATOM 2514 C CA . TRP A 1 330 ? -5.68 16.969 23.062 1 96.25 330 TRP A CA 1
ATOM 2515 C C . TRP A 1 330 ? -5.492 15.484 23.375 1 96.25 330 TRP A C 1
ATOM 2517 O O . TRP A 1 330 ? -6.359 14.852 23.984 1 96.25 330 TRP A O 1
ATOM 2527 N N . GLN A 1 331 ? -4.434 14.992 22.859 1 94.38 331 GLN A N 1
ATOM 2528 C CA . GLN A 1 331 ? -4.148 13.578 23.062 1 94.38 331 GLN A CA 1
ATOM 2529 C C . GLN A 1 331 ? -2.949 13.383 23.984 1 94.38 331 GLN A C 1
ATOM 2531 O O . GLN A 1 331 ? -2.029 14.203 24 1 94.38 331 GLN A O 1
ATOM 2536 N N . ASN A 1 332 ? -3.035 12.258 24.75 1 90.12 332 ASN A N 1
ATOM 2537 C CA . ASN A 1 332 ? -1.946 11.852 25.625 1 90.12 332 ASN A CA 1
ATOM 2538 C C . ASN A 1 332 ? -0.965 10.922 24.922 1 90.12 332 ASN A C 1
ATOM 2540 O O . ASN A 1 332 ? -1.296 9.773 24.609 1 90.12 332 ASN A O 1
ATOM 2544 N N . SER A 1 333 ? 0.217 11.383 24.609 1 86.19 333 SER A N 1
ATOM 2545 C CA . SER A 1 333 ? 1.202 10.586 23.891 1 86.19 333 SER A CA 1
ATOM 2546 C C . SER A 1 333 ? 1.918 9.609 24.812 1 86.19 333 SER A C 1
ATOM 2548 O O . SER A 1 333 ? 2.727 8.797 24.375 1 86.19 333 SER A O 1
ATOM 2550 N N . GLY A 1 334 ? 1.76 9.844 26.172 1 79.69 334 GLY A N 1
ATOM 2551 C CA . GLY A 1 334 ? 2.316 8.891 27.109 1 79.69 334 GLY A CA 1
ATOM 2552 C C . GLY A 1 334 ? 1.777 7.48 26.922 1 79.69 334 GLY A C 1
ATOM 2553 O O . GLY A 1 334 ? 2.387 6.512 27.391 1 79.69 334 GLY A O 1
ATOM 2554 N N . LEU A 1 335 ? 0.636 7.301 26.109 1 70.62 335 LEU A N 1
ATOM 2555 C CA . LEU A 1 335 ? -0.049 6.02 25.953 1 70.62 335 LEU A CA 1
ATOM 2556 C C . LEU A 1 335 ? 0.237 5.406 24.594 1 70.62 335 LEU A C 1
ATOM 2558 O O . LEU A 1 335 ? -0.296 4.344 24.25 1 70.62 335 LEU A O 1
ATOM 2562 N N . GLN A 1 336 ? 0.984 6.191 23.938 1 67.94 336 GLN A N 1
ATOM 2563 C CA . GLN A 1 336 ? 1.277 5.715 22.578 1 67.94 336 GLN A CA 1
ATOM 2564 C C . GLN A 1 336 ? 2.381 4.66 22.594 1 67.94 336 GLN A C 1
ATOM 2566 O O . GLN A 1 336 ? 2.949 4.363 23.656 1 67.94 336 GLN A O 1
ATOM 2571 N N . SER A 1 337 ? 2.498 4 21.297 1 60.53 337 SER A N 1
ATOM 2572 C CA . SER A 1 337 ? 3.57 3.021 21.141 1 60.53 337 SER A CA 1
ATOM 2573 C C . SER A 1 337 ? 4.926 3.633 21.484 1 60.53 337 SER A C 1
ATOM 2575 O O . SER A 1 337 ? 5.062 4.855 21.547 1 60.53 337 SER A O 1
ATOM 2577 N N . ARG A 1 338 ? 5.949 2.826 21.719 1 56.5 338 ARG A N 1
ATOM 2578 C CA . ARG A 1 338 ? 7.262 3.199 22.234 1 56.5 338 ARG A CA 1
ATOM 2579 C C . ARG A 1 338 ? 7.895 4.293 21.391 1 56.5 338 ARG A C 1
ATOM 2581 O O . ARG A 1 338 ? 8.422 5.273 21.906 1 56.5 338 ARG A O 1
ATOM 2588 N N . ASP A 1 339 ? 7.684 4.191 20.234 1 60.94 339 ASP A N 1
ATOM 2589 C CA . ASP A 1 339 ? 8.383 5.117 19.344 1 60.94 339 ASP A CA 1
ATOM 2590 C C . ASP A 1 339 ? 7.727 6.492 19.359 1 60.94 339 ASP A C 1
ATOM 2592 O O . ASP A 1 339 ? 8.367 7.496 19.031 1 60.94 339 ASP A O 1
ATOM 2596 N N . GLN A 1 340 ? 6.559 6.465 19.781 1 71.12 340 GLN A N 1
ATOM 2597 C CA . GLN A 1 340 ? 5.832 7.73 19.781 1 71.12 340 GLN A CA 1
ATOM 2598 C C . GLN A 1 340 ? 5.473 8.164 21.203 1 71.12 340 GLN A C 1
ATOM 2600 O O . GLN A 1 340 ? 4.742 9.141 21.391 1 71.12 340 GLN A O 1
ATOM 2605 N N . LYS A 1 341 ? 6.129 7.586 22.203 1 78.88 341 LYS A N 1
ATOM 2606 C CA . LYS A 1 341 ? 5.75 7.859 23.594 1 78.88 341 LYS A CA 1
ATOM 2607 C C . LYS A 1 341 ? 6.328 9.188 24.062 1 78.88 341 LYS A C 1
ATOM 2609 O O . LYS A 1 341 ? 7.496 9.492 23.812 1 78.88 341 LYS A O 1
ATOM 2614 N N . ASN A 1 342 ? 5.582 10.008 24.578 1 79.62 342 ASN A N 1
ATOM 2615 C CA . ASN A 1 342 ? 5.875 11.266 25.25 1 79.62 342 ASN A CA 1
ATOM 2616 C C . ASN A 1 342 ? 6.379 12.32 24.266 1 79.62 342 ASN A C 1
ATOM 2618 O O . ASN A 1 342 ? 7.18 13.188 24.641 1 79.62 342 ASN A O 1
ATOM 2622 N N . MET A 1 343 ? 5.945 12.234 23.109 1 84.81 343 MET A N 1
ATOM 2623 C CA . MET A 1 343 ? 6.27 13.258 22.125 1 84.81 343 MET A CA 1
ATOM 2624 C C . MET A 1 343 ? 5.277 14.414 22.203 1 84.81 343 MET A C 1
ATOM 2626 O O . MET A 1 343 ? 4.121 14.227 22.578 1 84.81 343 MET A O 1
ATOM 2630 N N . THR A 1 344 ? 5.816 15.547 21.984 1 90.44 344 THR A N 1
ATOM 2631 C CA . THR A 1 344 ? 4.938 16.688 21.766 1 90.44 344 THR A CA 1
ATOM 2632 C C . THR A 1 344 ? 4.777 16.969 20.266 1 90.44 344 THR A C 1
ATOM 2634 O O . THR A 1 344 ? 5.746 17.312 19.594 1 90.44 344 THR A O 1
ATOM 2637 N N . LEU A 1 345 ? 3.58 16.875 19.797 1 93.5 345 LEU A N 1
ATOM 2638 C CA . LEU A 1 345 ? 3.285 17.031 18.375 1 93.5 345 LEU A CA 1
ATOM 2639 C C . LEU A 1 345 ? 2.037 17.875 18.172 1 93.5 345 LEU A C 1
ATOM 2641 O O . LEU A 1 345 ? 0.986 17.594 18.75 1 93.5 345 LEU A O 1
ATOM 2645 N N . LEU A 1 346 ? 2.148 18.859 17.453 1 96.56 346 LEU A N 1
ATOM 2646 C CA . LEU A 1 346 ? 1.037 19.734 17.062 1 96.56 346 LEU A CA 1
ATOM 2647 C C . LEU A 1 346 ? 0.624 19.484 15.617 1 96.56 346 LEU A C 1
ATOM 2649 O O . LEU A 1 346 ? 1.382 19.781 14.695 1 96.56 346 LEU A O 1
ATOM 2653 N N . GLY A 1 347 ? -0.583 18.969 15.453 1 96.75 347 GLY A N 1
ATOM 2654 C CA . GLY A 1 347 ? -1.125 18.672 14.141 1 96.75 347 GLY A CA 1
ATOM 2655 C C . GLY A 1 347 ? -2.061 19.75 13.617 1 96.75 347 GLY A C 1
ATOM 2656 O O . GLY A 1 347 ? -1.953 20.906 14 1 96.75 347 GLY A O 1
ATOM 2657 N N . ASP A 1 348 ? -2.975 19.25 12.688 1 94.62 348 ASP A N 1
ATOM 2658 C CA . ASP A 1 348 ? -3.877 20.141 11.953 1 94.62 348 ASP A CA 1
ATOM 2659 C C . ASP A 1 348 ? -4.852 20.844 12.906 1 94.62 348 ASP A C 1
ATOM 2661 O O . ASP A 1 348 ? -5.297 21.953 12.633 1 94.62 348 ASP A O 1
ATOM 2665 N N . LEU A 1 349 ? -5.09 20.234 14.102 1 94.56 349 LEU A N 1
ATOM 2666 C CA . LEU A 1 349 ? -5.906 20.844 15.148 1 94.56 349 LEU A CA 1
ATOM 2667 C C . LEU A 1 349 ? -5.363 22.219 15.531 1 94.56 349 LEU A C 1
ATOM 2669 O O . LEU A 1 349 ? -6.133 23.156 15.758 1 94.56 349 LEU A O 1
ATOM 2673 N N . VAL A 1 350 ? -4.133 22.25 15.555 1 96.25 350 VAL A N 1
ATOM 2674 C CA . VAL A 1 350 ? -3.451 23.453 16 1 96.25 350 VAL A CA 1
ATOM 2675 C C . VAL A 1 350 ? -3.076 24.312 14.805 1 96.25 350 VAL A C 1
ATOM 2677 O O . VAL A 1 350 ? -3.064 25.547 14.891 1 96.25 350 VAL A O 1
ATOM 2680 N N . LEU A 1 351 ? -2.861 23.734 13.742 1 96.31 351 LEU A N 1
ATOM 2681 C CA . LEU A 1 351 ? -2.186 24.422 12.648 1 96.31 351 LEU A CA 1
ATOM 2682 C C . LEU A 1 351 ? -3.193 24.938 11.633 1 96.31 351 LEU A C 1
ATOM 2684 O O . LEU A 1 351 ? -2.859 25.781 10.797 1 96.31 351 LEU A O 1
ATOM 2688 N N . SER A 1 352 ? -4.445 24.422 11.539 1 91.56 352 SER A N 1
ATOM 2689 C CA . SER A 1 352 ? -5.469 24.859 10.602 1 91.56 352 SER A CA 1
ATOM 2690 C C . SER A 1 352 ? -5.805 26.328 10.789 1 91.56 352 SER A C 1
ATOM 2692 O O . SER A 1 352 ? -5.805 26.828 11.922 1 91.56 352 SER A O 1
ATOM 2694 N N . ASN A 1 353 ? -6.102 27.031 9.734 1 90.38 353 ASN A N 1
ATOM 2695 C CA . ASN A 1 353 ? -6.449 28.438 9.68 1 90.38 353 ASN A CA 1
ATOM 2696 C C . ASN A 1 353 ? -5.312 29.312 10.195 1 90.38 353 ASN A C 1
ATOM 2698 O O . ASN A 1 353 ? -5.551 30.281 10.938 1 90.38 353 ASN A O 1
ATOM 2702 N N . LYS A 1 354 ? -4.172 28.891 9.961 1 95 354 LYS A N 1
ATOM 2703 C CA . LYS A 1 354 ? -2.934 29.641 10.156 1 95 354 LYS A CA 1
ATOM 2704 C C . LYS A 1 354 ? -2.049 29.578 8.914 1 95 354 LYS A C 1
ATOM 2706 O O . LYS A 1 354 ? -2.08 28.594 8.172 1 95 354 LYS A O 1
ATOM 2711 N N . LEU A 1 355 ? -1.474 30.656 8.711 1 96.38 355 LEU A N 1
ATOM 2712 C CA . LEU A 1 355 ? -0.359 30.609 7.77 1 96.38 355 LEU A CA 1
ATOM 2713 C C . LEU A 1 355 ? 0.924 30.172 8.461 1 96.38 355 LEU A C 1
ATOM 2715 O O . LEU A 1 355 ? 1.394 30.828 9.391 1 96.38 355 LEU A O 1
ATOM 2719 N N . VAL A 1 356 ? 1.404 29 8.109 1 97.94 356 VAL A N 1
ATOM 2720 C CA . VAL A 1 356 ? 2.639 28.484 8.68 1 97.94 356 VAL A CA 1
ATOM 2721 C C . VAL A 1 356 ? 3.764 28.578 7.648 1 97.94 356 VAL A C 1
ATOM 2723 O O . VAL A 1 356 ? 3.637 28.078 6.531 1 97.94 356 VAL A O 1
ATOM 2726 N N . VAL A 1 357 ? 4.859 29.234 8.023 1 98.06 357 VAL A N 1
ATOM 2727 C CA . VAL A 1 357 ? 5.984 29.484 7.129 1 98.06 357 VAL A CA 1
ATOM 2728 C C . VAL A 1 357 ? 7.207 28.703 7.605 1 98.06 357 VAL A C 1
ATOM 2730 O O . VAL A 1 357 ? 7.52 28.688 8.797 1 98.06 357 VAL A O 1
ATOM 2733 N N . TYR A 1 358 ? 7.785 27.969 6.68 1 98.44 358 TYR A N 1
ATOM 2734 C CA . TYR A 1 358 ? 9.031 27.25 6.902 1 98.44 358 TYR A CA 1
ATOM 2735 C C . TYR A 1 358 ? 10.18 27.891 6.145 1 98.44 358 TYR A C 1
ATOM 2737 O O . TYR A 1 358 ? 10.234 27.828 4.914 1 98.44 358 TYR A O 1
ATOM 2745 N N . ASP A 1 359 ? 11.07 28.578 6.902 1 97.69 359 ASP A N 1
ATOM 2746 C CA . ASP A 1 359 ? 12.297 29.125 6.336 1 97.69 359 ASP A CA 1
ATOM 2747 C C . ASP A 1 359 ? 13.484 28.203 6.613 1 97.69 359 ASP A C 1
ATOM 2749 O O . ASP A 1 359 ? 14.219 28.406 7.586 1 97.69 359 ASP A O 1
ATOM 2753 N N . LEU A 1 360 ? 13.695 27.25 5.691 1 97.38 360 LEU A N 1
ATOM 2754 C CA . LEU A 1 360 ? 14.695 26.219 5.922 1 97.38 360 LEU A CA 1
ATOM 2755 C C . LEU A 1 360 ? 16.094 26.719 5.59 1 97.38 360 LEU A C 1
ATOM 2757 O O . LEU A 1 360 ? 17.094 26.109 5.977 1 97.38 360 LEU A O 1
ATOM 2761 N N . GLU A 1 361 ? 16.219 27.812 4.93 1 95.25 361 GLU A N 1
ATOM 2762 C CA . GLU A 1 361 ? 17.5 28.453 4.703 1 95.25 361 GLU A CA 1
ATOM 2763 C C . GLU A 1 361 ? 18.062 29.047 5.996 1 95.25 361 GLU A C 1
ATOM 2765 O O . GLU A 1 361 ? 19.266 28.953 6.258 1 95.25 361 GLU A O 1
ATOM 2770 N N . ASN A 1 362 ? 17.156 29.562 6.691 1 95.69 362 ASN A N 1
ATOM 2771 C CA . ASN A 1 362 ? 17.562 30.172 7.961 1 95.69 362 ASN A CA 1
ATOM 2772 C C . ASN A 1 362 ? 17.141 29.297 9.148 1 95.69 362 ASN A C 1
ATOM 2774 O O . ASN A 1 362 ? 17.219 29.734 10.297 1 95.69 362 ASN A O 1
ATOM 2778 N N . GLN A 1 363 ? 16.609 28.203 8.805 1 96.62 363 GLN A N 1
ATOM 2779 C CA . GLN A 1 363 ? 16.234 27.219 9.82 1 96.62 363 GLN A CA 1
ATOM 2780 C C . GLN A 1 363 ? 15.297 27.828 10.852 1 96.62 363 GLN A C 1
ATOM 2782 O O . GLN A 1 363 ? 15.555 27.75 12.055 1 96.62 363 GLN A O 1
ATOM 2787 N N . ALA A 1 364 ? 14.289 28.344 10.383 1 97.88 364 ALA A N 1
ATOM 2788 C CA . ALA A 1 364 ? 13.273 28.984 11.219 1 97.88 364 ALA A CA 1
ATOM 2789 C C . ALA A 1 364 ? 11.867 28.625 10.75 1 97.88 364 ALA A C 1
ATOM 2791 O O . ALA A 1 364 ? 11.664 28.281 9.586 1 97.88 364 ALA A O 1
ATOM 2792 N N . ILE A 1 365 ? 10.984 28.656 11.617 1 98 365 ILE A N 1
ATOM 2793 C CA . ILE A 1 365 ? 9.57 28.406 11.367 1 98 365 ILE A CA 1
ATOM 2794 C C . ILE A 1 365 ? 8.727 29.484 12.055 1 98 365 ILE A C 1
ATOM 2796 O O . ILE A 1 365 ? 9.148 30.078 13.047 1 98 365 ILE A O 1
ATOM 2800 N N . GLY A 1 366 ? 7.562 29.828 11.469 1 97.62 366 GLY A N 1
ATOM 2801 C CA . GLY A 1 366 ? 6.664 30.812 12.055 1 97.62 366 GLY A CA 1
ATOM 2802 C C . GLY A 1 366 ? 5.227 30.656 11.602 1 97.62 366 GLY A C 1
ATOM 2803 O O . GLY A 1 366 ? 4.938 29.828 10.727 1 97.62 366 GLY A O 1
ATOM 2804 N N . TRP A 1 367 ? 4.383 31.375 12.219 1 97.06 367 TRP A N 1
ATOM 2805 C CA . TRP A 1 367 ? 2.965 31.25 11.891 1 97.06 367 TRP A CA 1
ATOM 2806 C C . TRP A 1 367 ? 2.197 32.5 12.336 1 97.06 367 TRP A C 1
ATOM 2808 O O . TRP A 1 367 ? 2.711 33.312 13.109 1 97.06 367 TRP A O 1
ATOM 2818 N N . THR A 1 368 ? 1.067 32.719 11.766 1 95.62 368 THR A N 1
ATOM 2819 C CA . THR A 1 368 ? 0.093 33.719 12.148 1 95.62 368 THR A CA 1
ATOM 2820 C C . THR A 1 368 ? -1.328 33.25 11.875 1 95.62 368 THR A C 1
ATOM 2822 O O . THR A 1 368 ? -1.554 32.438 10.961 1 95.62 368 THR A O 1
ATOM 2825 N N . GLU A 1 369 ? -2.205 33.625 12.766 1 93.38 369 GLU A N 1
ATOM 2826 C CA . GLU A 1 369 ? -3.609 33.344 12.469 1 93.38 369 GLU A CA 1
ATOM 2827 C C . GLU A 1 369 ? -4.023 34 11.148 1 93.38 369 GLU A C 1
ATOM 2829 O O . GLU A 1 369 ? -3.658 35.156 10.875 1 93.38 369 GLU A O 1
ATOM 2834 N N . TYR A 1 370 ? -4.664 33.219 10.367 1 92.88 370 TYR A N 1
ATOM 2835 C CA . TYR A 1 370 ? -5.047 33.719 9.055 1 92.88 370 TYR A CA 1
ATOM 2836 C C . TYR A 1 370 ? -6.238 32.938 8.5 1 92.88 370 TYR A C 1
ATOM 2838 O O . TYR A 1 370 ? -6.34 31.719 8.695 1 92.88 370 TYR A O 1
ATOM 2846 N N . ASN A 1 371 ? -7.16 33.688 7.824 1 87.88 371 ASN A N 1
ATOM 2847 C CA . ASN A 1 371 ? -8.227 33.062 7.066 1 87.88 371 ASN A CA 1
ATOM 2848 C C . ASN A 1 371 ? -7.707 32.438 5.77 1 87.88 371 ASN A C 1
ATOM 2850 O O . ASN A 1 371 ? -7.512 33.156 4.781 1 87.88 371 ASN A O 1
ATOM 2854 N N . CYS A 1 372 ? -7.621 31.188 5.801 1 89.44 372 CYS A N 1
ATOM 2855 C CA . CYS A 1 372 ? -6.945 30.531 4.691 1 89.44 372 CYS A CA 1
ATOM 2856 C C . CYS A 1 372 ? -7.879 30.391 3.492 1 89.44 372 CYS A C 1
ATOM 2858 O O . CYS A 1 372 ? -7.496 29.812 2.469 1 89.44 372 CYS A O 1
ATOM 2860 N N . SER A 1 373 ? -9.023 30.859 3.463 1 81.44 373 SER A N 1
ATOM 2861 C CA . SER A 1 373 ? -9.867 31.031 2.287 1 81.44 373 SER A CA 1
ATOM 2862 C C . SER A 1 373 ? -9.5 32.281 1.521 1 81.44 373 SER A C 1
ATOM 2864 O O . SER A 1 373 ? -9.93 32.469 0.382 1 81.44 373 SER A O 1
ATOM 2866 N N . SER A 1 374 ? -8.727 33.031 2.172 1 83.44 374 SER A N 1
ATOM 2867 C CA . SER A 1 374 ? -8.242 34.25 1.545 1 83.44 374 SER A CA 1
ATOM 2868 C C . SER A 1 374 ? -6.922 34.031 0.816 1 83.44 374 SER A C 1
ATOM 2870 O O . SER A 1 374 ? -6.383 32.906 0.841 1 83.44 374 SER A O 1
ATOM 2872 N N . SER A 1 375 ? -6.566 35.094 0.12 1 88.5 375 SER A N 1
ATOM 2873 C CA . SER A 1 375 ? -5.32 35 -0.634 1 88.5 375 SER A CA 1
ATOM 2874 C C . SER A 1 375 ? -4.133 35.469 0.195 1 88.5 375 SER A C 1
ATOM 2876 O O . SER A 1 375 ? -4.297 36.281 1.11 1 88.5 375 SER A O 1
ATOM 2878 N N . ILE A 1 376 ? -3.035 34.906 -0.074 1 90.94 376 ILE A N 1
ATOM 2879 C CA . ILE A 1 376 ? -1.765 35.375 0.458 1 90.94 376 ILE A CA 1
ATOM 2880 C C . ILE A 1 376 ? -0.931 36 -0.669 1 90.94 376 ILE A C 1
ATOM 2882 O O . ILE A 1 376 ? -1.302 35.906 -1.842 1 90.94 376 ILE A O 1
ATOM 2886 N N . GLN A 1 377 ? 0.109 36.656 -0.366 1 92.19 377 GLN A N 1
ATOM 2887 C CA . GLN A 1 377 ? 1.019 37.25 -1.35 1 92.19 377 GLN A CA 1
ATOM 2888 C C . GLN A 1 377 ? 2.357 36.5 -1.359 1 92.19 377 GLN A C 1
ATOM 2890 O O . GLN A 1 377 ? 2.994 36.344 -0.316 1 92.19 377 GLN A O 1
ATOM 2895 N N . VAL A 1 378 ? 2.68 36.031 -2.436 1 91.75 378 VAL A N 1
ATOM 2896 C CA . VAL A 1 378 ? 3.922 35.312 -2.646 1 91.75 378 VAL A CA 1
ATOM 2897 C C . VAL A 1 378 ? 4.789 36.031 -3.668 1 91.75 378 VAL A C 1
ATOM 2899 O O . VAL A 1 378 ? 4.277 36.594 -4.652 1 91.75 378 VAL A O 1
ATOM 2902 N N . MET A 1 379 ? 6.051 36 -3.527 1 91.5 379 MET A N 1
ATOM 2903 C CA . MET A 1 379 ? 6.996 36.625 -4.438 1 91.5 379 MET A CA 1
ATOM 2904 C C . MET A 1 379 ? 7.34 35.719 -5.602 1 91.5 379 MET A C 1
ATOM 2906 O O . MET A 1 379 ? 7.641 34.531 -5.398 1 91.5 379 MET A O 1
ATOM 2910 N N . ASP A 1 380 ? 7.211 36.156 -6.641 1 85.69 380 ASP A N 1
ATOM 2911 C CA . ASP A 1 380 ? 7.828 35.5 -7.797 1 85.69 380 ASP A CA 1
ATOM 2912 C C . ASP A 1 380 ? 9.344 35.656 -7.77 1 85.69 380 ASP A C 1
ATOM 2914 O O . ASP A 1 380 ? 9.859 36.75 -8.023 1 85.69 380 ASP A O 1
ATOM 2918 N N . GLU A 1 381 ? 9.836 34.656 -7.613 1 83.81 381 GLU A N 1
ATOM 2919 C CA . GLU A 1 381 ? 11.281 34.719 -7.414 1 83.81 381 GLU A CA 1
ATOM 2920 C C . GLU A 1 381 ? 12 35.094 -8.703 1 83.81 381 GLU A C 1
ATOM 2922 O O . GLU A 1 381 ? 13.133 35.562 -8.672 1 83.81 381 GLU A O 1
ATOM 2927 N N . ARG A 1 382 ? 11.492 34.875 -9.781 1 79.69 382 ARG A N 1
ATOM 2928 C CA . ARG A 1 382 ? 12.094 35.219 -11.07 1 79.69 382 ARG A CA 1
ATOM 2929 C C . ARG A 1 382 ? 12.023 36.719 -11.328 1 79.69 382 ARG A C 1
ATOM 2931 O O . ARG A 1 382 ? 13 37.312 -11.805 1 79.69 382 ARG A O 1
ATOM 2938 N N . THR A 1 383 ? 11.008 37.344 -10.977 1 83.94 383 THR A N 1
ATOM 2939 C CA . THR A 1 383 ? 10.797 38.75 -11.344 1 83.94 383 THR A CA 1
ATOM 2940 C C . THR A 1 383 ? 10.922 39.656 -10.125 1 83.94 383 THR A C 1
ATOM 2942 O O . THR A 1 383 ? 11.078 40.875 -10.266 1 83.94 383 THR A O 1
ATOM 2945 N N . GLY A 1 384 ? 10.609 39.094 -9.023 1 87.25 384 GLY A N 1
ATOM 2946 C CA . GLY A 1 384 ? 10.625 39.875 -7.801 1 87.25 384 GLY A CA 1
ATOM 2947 C C . GLY A 1 384 ? 9.281 40.5 -7.48 1 87.25 384 GLY A C 1
ATOM 2948 O O . GLY A 1 384 ? 9.133 41.188 -6.465 1 87.25 384 GLY A O 1
ATOM 2949 N N . THR A 1 385 ? 8.367 40.312 -8.344 1 91 385 THR A N 1
ATOM 2950 C CA . THR A 1 385 ? 7.035 40.844 -8.117 1 91 385 THR A CA 1
ATOM 2951 C C . THR A 1 385 ? 6.242 40 -7.145 1 91 385 THR A C 1
ATOM 2953 O O . THR A 1 385 ? 6.562 38.812 -6.949 1 91 385 THR A O 1
ATOM 2956 N N . VAL A 1 386 ? 5.316 40.656 -6.523 1 90.44 386 VAL A N 1
ATOM 2957 C CA . VAL A 1 386 ? 4.488 40 -5.527 1 90.44 386 VAL A CA 1
ATOM 2958 C C . VAL A 1 386 ? 3.088 39.781 -6.086 1 90.44 386 VAL A C 1
ATOM 2960 O O . VAL A 1 386 ? 2.496 40.688 -6.684 1 90.44 386 VAL A O 1
ATOM 2963 N N . HIS A 1 387 ? 2.564 38.562 -5.938 1 90.5 387 HIS A N 1
ATOM 2964 C CA . HIS A 1 387 ? 1.276 38.219 -6.516 1 90.5 387 HIS A CA 1
ATOM 2965 C C . HIS A 1 387 ? 0.386 37.531 -5.488 1 90.5 387 HIS A C 1
ATOM 2967 O O . HIS A 1 387 ? 0.884 36.906 -4.551 1 90.5 387 HIS A O 1
ATOM 2973 N N . LEU A 1 388 ? -0.873 37.719 -5.738 1 91.19 388 LEU A N 1
ATOM 2974 C CA . LEU A 1 388 ? -1.877 37.031 -4.93 1 91.19 388 LEU A CA 1
ATOM 2975 C C . LEU A 1 388 ? -1.977 35.562 -5.312 1 91.19 388 LEU A C 1
ATOM 2977 O O . LEU A 1 388 ? -1.969 35.219 -6.496 1 91.19 388 LEU A O 1
ATOM 2981 N N . VAL A 1 389 ? -1.922 34.75 -4.223 1 89.38 389 VAL A N 1
ATOM 2982 C CA . VAL A 1 389 ? -2.133 33.312 -4.379 1 89.38 389 VAL A CA 1
ATOM 2983 C C . VAL A 1 389 ? -3.229 32.844 -3.424 1 89.38 389 VAL A C 1
ATOM 2985 O O . VAL A 1 389 ? -3.221 33.188 -2.24 1 89.38 389 VAL A O 1
ATOM 2988 N N . GLY A 1 390 ? -4.312 32.156 -3.902 1 83.19 390 GLY A N 1
ATOM 2989 C CA . GLY A 1 390 ? -5.398 31.656 -3.07 1 83.19 390 GLY A CA 1
ATOM 2990 C C . GLY A 1 390 ? -5.855 30.25 -3.449 1 83.19 390 GLY A C 1
ATOM 2991 O O . GLY A 1 390 ? -5.371 29.688 -4.43 1 83.19 390 GLY A O 1
ATOM 2992 N N . SER A 1 391 ? -6.664 29.5 -2.469 1 71.5 391 SER A N 1
ATOM 2993 C CA . SER A 1 391 ? -7.133 28.125 -2.654 1 71.5 391 SER A CA 1
ATOM 2994 C C . SER A 1 391 ? -8.133 28.047 -3.801 1 71.5 391 SER A C 1
ATOM 2996 O O . SER A 1 391 ? -8.328 26.969 -4.383 1 71.5 391 SER A O 1
ATOM 2998 N N . HIS A 1 392 ? -8.93 28.984 -4.074 1 60.75 392 HIS A N 1
ATOM 2999 C CA . HIS A 1 392 ? -9.945 28.938 -5.117 1 60.75 392 HIS A CA 1
ATOM 3000 C C . HIS A 1 392 ? -9.312 28.75 -6.492 1 60.75 392 HIS A C 1
ATOM 3002 O O . HIS A 1 392 ? -8.141 29.094 -6.691 1 60.75 392 HIS A O 1
ATOM 3008 N N . TYR A 1 393 ? -10.055 27.969 -7.184 1 49.81 393 TYR A N 1
ATOM 3009 C CA . TYR A 1 393 ? -9.711 27.516 -8.531 1 49.81 393 TYR A CA 1
ATOM 3010 C C . TYR A 1 393 ? -8.977 28.609 -9.297 1 49.81 393 TYR A C 1
ATOM 3012 O O . TYR A 1 393 ? -9.523 29.688 -9.516 1 49.81 393 TYR A O 1
ATOM 3020 N N . ILE A 1 394 ? -7.891 28.438 -9.164 1 46.78 394 ILE A N 1
ATOM 3021 C CA . ILE A 1 394 ? -7.039 29.281 -10.008 1 46.78 394 ILE A CA 1
ATOM 3022 C C . ILE A 1 394 ? -7.16 28.828 -11.461 1 46.78 394 ILE A C 1
ATOM 3024 O O . ILE A 1 394 ? -7.113 27.641 -11.758 1 46.78 394 ILE A O 1
ATOM 3028 N N . SER A 1 395 ? -7.895 29.625 -12.406 1 44.62 395 SER A N 1
ATOM 3029 C CA . SER A 1 395 ? -7.98 29.359 -13.844 1 44.62 395 SER A CA 1
ATOM 3030 C C . SER A 1 395 ? -6.605 29.078 -14.438 1 44.62 395 SER A C 1
ATOM 3032 O O . SER A 1 395 ? -5.629 29.75 -14.102 1 44.62 395 SER A O 1
ATOM 3034 N N . SER A 1 396 ? -6.477 27.828 -14.711 1 45.19 396 SER A N 1
ATOM 3035 C CA . SER A 1 396 ? -5.289 27.562 -15.516 1 45.19 396 SER A CA 1
ATOM 3036 C C . SER A 1 396 ? -5.293 28.391 -16.797 1 45.19 396 SER A C 1
ATOM 3038 O O . SER A 1 396 ? -6.277 28.406 -17.531 1 45.19 396 SER A O 1
ATOM 3040 N N . ALA A 1 397 ? -4.805 29.422 -17.062 1 42.19 397 ALA A N 1
ATOM 3041 C CA . ALA A 1 397 ? -4.758 30.297 -18.234 1 42.19 397 ALA A CA 1
ATOM 3042 C C . ALA A 1 397 ? -4.547 29.5 -19.516 1 42.19 397 ALA A C 1
ATOM 3044 O O . ALA A 1 397 ? -4.523 30.078 -20.609 1 42.19 397 ALA A O 1
ATOM 3045 N N . CYS A 1 398 ? -4.297 28.219 -19.547 1 40.31 398 CYS A N 1
ATOM 3046 C CA . CYS A 1 398 ? -3.766 27.766 -20.828 1 40.31 398 CYS A CA 1
ATOM 3047 C C . CYS A 1 398 ? -4.891 27.547 -21.844 1 40.31 398 CYS A C 1
ATOM 3049 O O . CYS A 1 398 ? -4.633 27.328 -23.031 1 40.31 398 CYS A O 1
ATOM 3051 N N . HIS A 1 399 ? -6.246 27.219 -21.484 1 39.31 399 HIS A N 1
ATOM 3052 C CA . HIS A 1 399 ? -7.148 26.719 -22.516 1 39.31 399 HIS A CA 1
ATOM 3053 C C . HIS A 1 399 ? -7.57 27.844 -23.453 1 39.31 399 HIS A C 1
ATOM 3055 O O . HIS A 1 399 ? -7.93 27.578 -24.609 1 39.31 399 HIS A O 1
ATOM 3061 N N . SER A 1 400 ? -7.715 29.047 -23.078 1 40.41 400 SER A N 1
ATOM 3062 C CA . SER A 1 400 ? -8.469 29.969 -23.922 1 40.41 400 SER A CA 1
ATOM 3063 C C . SER A 1 400 ? -7.652 30.375 -25.156 1 40.41 400 SER A C 1
ATOM 3065 O O . SER A 1 400 ? -8.219 30.734 -26.188 1 40.41 400 SER A O 1
ATOM 3067 N N . LYS A 1 401 ? -6.277 30.422 -25.016 1 43.91 401 LYS A N 1
ATOM 3068 C CA . LYS A 1 401 ? -5.543 31 -26.141 1 43.91 401 LYS A CA 1
ATOM 3069 C C . LYS A 1 401 ? -5.426 29.984 -27.297 1 43.91 401 LYS A C 1
ATOM 3071 O O . LYS A 1 401 ? -5.289 30.375 -28.453 1 43.91 401 LYS A O 1
ATOM 3076 N N . ALA A 1 402 ? -5.535 28.766 -26.906 1 44.34 402 ALA A N 1
ATOM 3077 C CA . ALA A 1 402 ? -5.387 27.781 -27.984 1 44.34 402 ALA A CA 1
ATOM 3078 C C . ALA A 1 402 ? -6.59 27.797 -28.922 1 44.34 402 ALA A C 1
ATOM 3080 O O . ALA A 1 402 ? -6.438 27.672 -30.141 1 44.34 402 ALA A O 1
ATOM 3081 N N . ARG A 1 403 ? -7.73 28.062 -28.438 1 49.41 403 ARG A N 1
ATOM 3082 C CA . ARG A 1 403 ? -8.961 28.188 -29.219 1 49.41 403 ARG A CA 1
ATOM 3083 C C . ARG A 1 403 ? -8.922 29.422 -30.109 1 49.41 403 ARG A C 1
ATOM 3085 O O . ARG A 1 403 ? -9.359 29.375 -31.266 1 49.41 403 ARG A O 1
ATOM 3092 N N . PHE A 1 404 ? -8.328 30.359 -29.578 1 50.44 404 PHE A N 1
ATOM 3093 C CA . PHE A 1 404 ? -8.266 31.625 -30.297 1 50.44 404 PHE A CA 1
ATOM 3094 C C . PHE A 1 404 ? -7.32 31.5 -31.5 1 50.44 404 PHE A C 1
ATOM 3096 O O . PHE A 1 404 ? -7.621 32 -32.594 1 50.44 404 PHE A O 1
ATOM 3103 N N . ILE A 1 405 ? -6.289 30.766 -31.297 1 53.84 405 ILE A N 1
ATOM 3104 C CA . ILE A 1 405 ? -5.293 30.578 -32.344 1 53.84 405 ILE A CA 1
ATOM 3105 C C . ILE A 1 405 ? -5.859 29.672 -33.438 1 53.84 405 ILE A C 1
ATOM 3107 O O . ILE A 1 405 ? -5.688 29.953 -34.625 1 53.84 405 ILE A O 1
ATOM 3111 N N . MET A 1 406 ? -6.605 28.75 -33.156 1 57.53 406 MET A N 1
ATOM 3112 C CA . MET A 1 406 ? -7.258 27.859 -34.094 1 57.53 406 MET A CA 1
ATOM 3113 C C . MET A 1 406 ? -8.297 28.609 -34.938 1 57.53 406 MET A C 1
ATOM 3115 O O . MET A 1 406 ? -8.406 28.406 -36.156 1 57.53 406 MET A O 1
ATOM 3119 N N . ILE A 1 407 ? -9.023 29.516 -34.25 1 60.03 407 ILE A N 1
ATOM 3120 C CA . ILE A 1 407 ? -10.008 30.359 -34.906 1 60.03 407 ILE A CA 1
ATOM 3121 C C . ILE A 1 407 ? -9.32 31.281 -35.938 1 60.03 407 ILE A C 1
ATOM 3123 O O . ILE A 1 407 ? -9.797 31.453 -37.062 1 60.03 407 ILE A O 1
ATOM 3127 N N . LEU A 1 408 ? -8.164 31.734 -35.594 1 60.47 408 LEU A N 1
ATOM 3128 C CA . LEU A 1 408 ? -7.426 32.656 -36.438 1 60.47 408 LEU A CA 1
ATOM 3129 C C . LEU A 1 408 ? -6.859 31.922 -37.656 1 60.47 408 LEU A C 1
ATOM 3131 O O . LEU A 1 408 ? -6.898 32.438 -38.781 1 60.47 408 LEU A O 1
ATOM 3135 N N . ILE A 1 409 ? -6.465 30.766 -37.5 1 62.09 409 ILE A N 1
ATOM 3136 C CA . ILE A 1 409 ? -5.898 29.969 -38.562 1 62.09 409 ILE A CA 1
ATOM 3137 C C . ILE A 1 409 ? -7 29.562 -39.531 1 62.09 409 ILE A C 1
ATOM 3139 O O . ILE A 1 409 ? -6.82 29.625 -40.75 1 62.09 409 ILE A O 1
ATOM 3143 N N . MET A 1 410 ? -8.141 29.312 -39.094 1 69.44 410 MET A N 1
ATOM 3144 C CA . MET A 1 410 ? -9.305 28.953 -39.906 1 69.44 410 MET A CA 1
ATOM 3145 C C . MET A 1 410 ? -9.766 30.141 -40.75 1 69.44 410 MET A C 1
ATOM 3147 O O . MET A 1 410 ? -10.102 29.969 -41.938 1 69.44 410 MET A O 1
ATOM 3151 N N . LEU A 1 411 ? -9.742 31.266 -40.125 1 64.31 411 LEU A N 1
ATOM 3152 C CA . LEU A 1 411 ? -10.133 32.5 -40.812 1 64.31 411 LEU A CA 1
ATOM 3153 C C . LEU A 1 411 ? -9.156 32.844 -41.938 1 64.31 411 LEU A C 1
ATOM 3155 O O . LEU A 1 411 ? -9.578 33.25 -43.031 1 64.31 411 LEU A O 1
ATOM 3159 N N . ALA A 1 412 ? -7.992 32.531 -41.719 1 64.88 412 ALA A N 1
ATOM 3160 C CA . ALA A 1 412 ? -6.938 32.844 -42.688 1 64.88 412 ALA A CA 1
ATOM 3161 C C . ALA A 1 412 ? -7.031 31.906 -43.906 1 64.88 412 ALA A C 1
ATOM 3163 O O . ALA A 1 412 ? -6.879 32.344 -45.031 1 64.88 412 ALA A O 1
ATOM 3164 N N . THR A 1 413 ? -7.305 30.734 -43.719 1 69.69 413 THR A N 1
ATOM 3165 C CA . THR A 1 413 ? -7.469 29.75 -44.781 1 69.69 413 THR A CA 1
ATOM 3166 C C . THR A 1 413 ? -8.711 30.062 -45.625 1 69.69 413 THR A C 1
ATOM 3168 O O . THR A 1 413 ? -8.688 29.922 -46.844 1 69.69 413 THR A O 1
ATOM 3171 N N . LEU A 1 414 ? -9.789 30.578 -45 1 68.62 414 LEU A N 1
ATOM 3172 C CA . LEU A 1 414 ? -11.031 30.984 -45.656 1 68.62 414 LEU A CA 1
ATOM 3173 C C . LEU A 1 414 ? -10.797 32.188 -46.562 1 68.62 414 LEU A C 1
ATOM 3175 O O . LEU A 1 414 ? -11.32 32.25 -47.688 1 68.62 414 LEU A O 1
ATOM 3179 N N . LEU A 1 415 ? -10.008 33.062 -46.094 1 65.88 415 LEU A N 1
ATOM 3180 C CA . LEU A 1 415 ? -9.672 34.281 -46.844 1 65.88 415 LEU A CA 1
ATOM 3181 C C . LEU A 1 415 ? -8.859 33.938 -48.094 1 65.88 415 LEU A C 1
ATOM 3183 O O . LEU A 1 415 ? -9.07 34.5 -49.156 1 65.88 415 LEU A O 1
ATOM 3187 N N . HIS A 1 416 ? -8.047 33.094 -48 1 68.31 416 HIS A N 1
ATOM 3188 C CA . HIS A 1 416 ? -7.211 32.656 -49.125 1 68.31 416 HIS A CA 1
ATOM 3189 C C . HIS A 1 416 ? -8.047 31.984 -50.219 1 68.31 416 HIS A C 1
ATOM 3191 O O . HIS A 1 416 ? -7.82 32.219 -51.406 1 68.31 416 HIS A O 1
ATOM 3197 N N . PHE A 1 417 ? -9.008 31.203 -49.969 1 67.31 417 PHE A N 1
ATOM 3198 C CA . PHE A 1 417 ? -9.914 30.5 -50.844 1 67.31 417 PHE A CA 1
ATOM 3199 C C . PHE A 1 417 ? -10.781 31.5 -51.625 1 67.31 417 PHE A C 1
ATOM 3201 O O . PHE A 1 417 ? -10.992 31.328 -52.844 1 67.31 417 PHE A O 1
ATOM 3208 N N . PHE A 1 418 ? -11.289 32.531 -50.969 1 65.75 418 PHE A N 1
ATOM 3209 C CA . PHE A 1 418 ? -12.102 33.594 -51.562 1 65.75 418 PHE A CA 1
ATOM 3210 C C . PHE A 1 418 ? -11.32 34.344 -52.625 1 65.75 418 PHE A C 1
ATOM 3212 O O . PHE A 1 418 ? -11.867 34.719 -53.656 1 65.75 418 PHE A O 1
ATOM 3219 N N . PHE A 1 419 ? -10.148 34.562 -52.375 1 63.09 419 PHE A N 1
ATOM 3220 C CA . PHE A 1 419 ? -9.281 35.281 -53.281 1 63.09 419 PHE A CA 1
ATOM 3221 C C . PHE A 1 419 ? -9.055 34.5 -54.562 1 63.09 419 PHE A C 1
ATOM 3223 O O . PHE A 1 419 ? -9.031 35.062 -55.656 1 63.09 419 PHE A O 1
ATOM 3230 N N . GLU A 1 420 ? -8.891 33.281 -54.469 1 64.44 420 GLU A N 1
ATOM 3231 C CA . GLU A 1 420 ? -8.641 32.438 -55.656 1 64.44 420 GLU A CA 1
ATOM 3232 C C . GLU A 1 420 ? -9.852 32.375 -56.562 1 64.44 420 GLU A C 1
ATOM 3234 O O . GLU A 1 420 ? -9.711 32.312 -57.781 1 64.44 420 GLU A O 1
ATOM 3239 N N . LEU A 1 421 ? -11.156 32.375 -56.094 1 61.56 421 LEU A N 1
ATOM 3240 C CA . LEU A 1 421 ? -12.406 32.344 -56.844 1 61.56 421 LEU A CA 1
ATOM 3241 C C . LEU A 1 421 ? -12.602 33.594 -57.656 1 61.56 421 LEU A C 1
ATOM 3243 O O . LEU A 1 421 ? -13.188 33.562 -58.75 1 61.56 421 LEU A O 1
ATOM 3247 N N . LEU A 1 422 ? -12.234 34.75 -57.156 1 54.38 422 LEU A N 1
ATOM 3248 C CA . LEU A 1 422 ? -12.445 36.031 -57.781 1 54.38 422 LEU A CA 1
ATOM 3249 C C . LEU A 1 422 ? -11.484 36.25 -58.938 1 54.38 422 LEU A C 1
ATOM 3251 O O . LEU A 1 422 ? -11.641 37.188 -59.719 1 54.38 422 LEU A O 1
ATOM 3255 N N . VAL A 1 423 ? -10.422 35.562 -59.031 1 52.19 423 VAL A N 1
ATOM 3256 C CA . VAL A 1 423 ? -9.398 35.844 -60.031 1 52.19 423 VAL A CA 1
ATOM 3257 C C . VAL A 1 423 ? -9.586 34.906 -61.219 1 52.19 423 VAL A C 1
ATOM 3259 O O . VAL A 1 423 ? -8.688 34.781 -62.062 1 52.19 423 VAL A O 1
ATOM 3262 N N . GLN A 1 424 ? -10.992 34.219 -61.469 1 52.31 424 GLN A N 1
ATOM 3263 C CA . GLN A 1 424 ? -11.195 33.562 -62.75 1 52.31 424 GLN A CA 1
ATOM 3264 C C . GLN A 1 424 ? -11.383 34.562 -63.875 1 52.31 424 GLN A C 1
ATOM 3266 O O . GLN A 1 424 ? -12.211 35.469 -63.781 1 52.31 424 GLN A O 1
ATOM 3271 N N . PRO A 1 425 ? -10.266 34.812 -64.812 1 47.47 425 PRO A N 1
ATOM 3272 C CA . PRO A 1 425 ? -10.508 35.562 -66.062 1 47.47 425 PRO A CA 1
ATOM 3273 C C . PRO A 1 425 ? -11.461 34.844 -67 1 47.47 425 PRO A C 1
ATOM 3275 O O . PRO A 1 425 ? -11.523 33.594 -67 1 47.47 425 PRO A O 1
ATOM 3278 N N . MET B 1 1 ? 84.188 -14.57 -16.484 1 23.33 1 MET B N 1
ATOM 3279 C CA . MET B 1 1 ? 83.188 -15.484 -15.969 1 23.33 1 MET B CA 1
ATOM 3280 C C . MET B 1 1 ? 81.875 -14.781 -15.797 1 23.33 1 MET B C 1
ATOM 3282 O O . MET B 1 1 ? 80.875 -15.414 -15.477 1 23.33 1 MET B O 1
ATOM 3286 N N . ILE B 1 2 ? 81.875 -13.398 -15.82 1 25.91 2 ILE B N 1
ATOM 3287 C CA . ILE B 1 2 ? 80.938 -12.352 -15.469 1 25.91 2 ILE B CA 1
ATOM 3288 C C . ILE B 1 2 ? 79.875 -12.234 -16.562 1 25.91 2 ILE B C 1
ATOM 3290 O O . ILE B 1 2 ? 78.812 -11.617 -16.344 1 25.91 2 ILE B O 1
ATOM 3294 N N . LEU B 1 3 ? 80.188 -12.617 -17.797 1 25.64 3 LEU B N 1
ATOM 3295 C CA . LEU B 1 3 ? 79.375 -12.305 -18.969 1 25.64 3 LEU B CA 1
ATOM 3296 C C . LEU B 1 3 ? 78.062 -13.086 -18.938 1 25.64 3 LEU B C 1
ATOM 3298 O O . LEU B 1 3 ? 77.25 -12.953 -19.844 1 25.64 3 LEU B O 1
ATOM 3302 N N . ARG B 1 4 ? 77.938 -14.227 -18.281 1 27.94 4 ARG B N 1
ATOM 3303 C CA . ARG B 1 4 ? 76.938 -15.188 -18.562 1 27.94 4 ARG B CA 1
ATOM 3304 C C . ARG B 1 4 ? 75.562 -14.641 -18.141 1 27.94 4 ARG B C 1
ATOM 3306 O O . ARG B 1 4 ? 74.5 -15.234 -18.453 1 27.94 4 ARG B O 1
ATOM 3313 N N . VAL B 1 5 ? 75.5 -13.703 -17.094 1 31.64 5 VAL B N 1
ATOM 3314 C CA . VAL B 1 5 ? 74.25 -13.641 -16.312 1 31.64 5 VAL B CA 1
ATOM 3315 C C . VAL B 1 5 ? 73.188 -12.828 -17.062 1 31.64 5 VAL B C 1
ATOM 3317 O O . VAL B 1 5 ? 72 -12.938 -16.781 1 31.64 5 VAL B O 1
ATOM 3320 N N . ILE B 1 6 ? 73.625 -11.914 -18.078 1 32.84 6 ILE B N 1
ATOM 3321 C CA . ILE B 1 6 ? 72.625 -10.906 -18.422 1 32.84 6 ILE B CA 1
ATOM 3322 C C . ILE B 1 6 ? 71.562 -11.5 -19.391 1 32.84 6 ILE B C 1
ATOM 3324 O O . ILE B 1 6 ? 70.5 -10.93 -19.609 1 32.84 6 ILE B O 1
ATOM 3328 N N . SER B 1 7 ? 71.875 -12.492 -20.219 1 36.94 7 SER B N 1
ATOM 3329 C CA . SER B 1 7 ? 71.062 -12.82 -21.359 1 36.94 7 SER B CA 1
ATOM 3330 C C . SER B 1 7 ? 69.688 -13.352 -20.906 1 36.94 7 SER B C 1
ATOM 3332 O O . SER B 1 7 ? 68.812 -13.594 -21.734 1 36.94 7 SER B O 1
ATOM 3334 N N . SER B 1 8 ? 69.625 -13.914 -19.672 1 38.44 8 SER B N 1
ATOM 3335 C CA . SER B 1 8 ? 68.438 -14.719 -19.391 1 38.44 8 SER B CA 1
ATOM 3336 C C . SER B 1 8 ? 67.188 -13.836 -19.156 1 38.44 8 SER B C 1
ATOM 3338 O O . SER B 1 8 ? 66.125 -14.344 -18.922 1 38.44 8 SER B O 1
ATOM 3340 N N . HIS B 1 9 ? 67.375 -12.383 -19.062 1 39.66 9 HIS B N 1
ATOM 3341 C CA . HIS B 1 9 ? 66.188 -11.648 -18.531 1 39.66 9 HIS B CA 1
ATOM 3342 C C . HIS B 1 9 ? 65.25 -11.273 -19.641 1 39.66 9 HIS B C 1
ATOM 3344 O O . HIS B 1 9 ? 64.125 -10.812 -19.375 1 39.66 9 HIS B O 1
ATOM 3350 N N . TYR B 1 10 ? 65.688 -11.094 -20.938 1 40.75 10 TYR B N 1
ATOM 3351 C CA . TYR B 1 10 ? 64.812 -10.516 -21.938 1 40.75 10 TYR B CA 1
ATOM 3352 C C . TYR B 1 10 ? 63.719 -11.5 -22.328 1 40.75 10 TYR B C 1
ATOM 3354 O O . TYR B 1 10 ? 62.688 -11.102 -22.875 1 40.75 10 TYR B O 1
ATOM 3362 N N . SER B 1 11 ? 64.062 -12.789 -22.438 1 39.38 11 SER B N 1
ATOM 3363 C CA . SER B 1 11 ? 63.031 -13.711 -22.969 1 39.38 11 SER B CA 1
ATOM 3364 C C . SER B 1 11 ? 61.781 -13.734 -22.078 1 39.38 11 SER B C 1
ATOM 3366 O O . SER B 1 11 ? 60.781 -14.344 -22.438 1 39.38 11 SER B O 1
ATOM 3368 N N . LEU B 1 12 ? 61.938 -13.203 -20.828 1 38.5 12 LEU B N 1
ATOM 3369 C CA . LEU B 1 12 ? 60.781 -13.281 -19.938 1 38.5 12 LEU B CA 1
ATOM 3370 C C . LEU B 1 12 ? 59.75 -12.211 -20.297 1 38.5 12 LEU B C 1
ATOM 3372 O O . LEU B 1 12 ? 58.562 -12.398 -20.078 1 38.5 12 LEU B O 1
ATOM 3376 N N . LEU B 1 13 ? 60.156 -11.055 -21.016 1 37.91 13 LEU B N 1
ATOM 3377 C CA . LEU B 1 13 ? 59.219 -9.953 -21.219 1 37.91 13 LEU B CA 1
ATOM 3378 C C . LEU B 1 13 ? 58.281 -10.258 -22.391 1 37.91 13 LEU B C 1
ATOM 3380 O O . LEU B 1 13 ? 57.094 -9.93 -22.328 1 37.91 13 LEU B O 1
ATOM 3384 N N . LEU B 1 14 ? 58.75 -10.758 -23.562 1 40.03 14 LEU B N 1
ATOM 3385 C CA . LEU B 1 14 ? 57.906 -10.898 -24.734 1 40.03 14 LEU B CA 1
ATOM 3386 C C . LEU B 1 14 ? 56.75 -11.867 -24.453 1 40.03 14 LEU B C 1
ATOM 3388 O O . LEU B 1 14 ? 55.719 -11.82 -25.125 1 40.03 14 LEU B O 1
ATOM 3392 N N . LEU B 1 15 ? 56.969 -12.844 -23.688 1 36.09 15 LEU B N 1
ATOM 3393 C CA . LEU B 1 15 ? 55.844 -13.766 -23.5 1 36.09 15 LEU B CA 1
ATOM 3394 C C . LEU B 1 15 ? 54.688 -13.07 -22.812 1 36.09 15 LEU B C 1
ATOM 3396 O O . LEU B 1 15 ? 53.625 -13.68 -22.609 1 36.09 15 LEU B O 1
ATOM 3400 N N . LEU B 1 16 ? 54.812 -11.758 -22.375 1 34.16 16 LEU B N 1
ATOM 3401 C CA . LEU B 1 16 ? 53.688 -11.219 -21.625 1 34.16 16 LEU B CA 1
ATOM 3402 C C . LEU B 1 16 ? 52.625 -10.672 -22.547 1 34.16 16 LEU B C 1
ATOM 3404 O O . LEU B 1 16 ? 51.438 -10.672 -22.203 1 34.16 16 LEU B O 1
ATOM 3408 N N . ILE B 1 17 ? 52.875 -10.023 -23.766 1 36.91 17 ILE B N 1
ATOM 3409 C CA . ILE B 1 17 ? 51.875 -9.133 -24.328 1 36.91 17 ILE B CA 1
ATOM 3410 C C . ILE B 1 17 ? 50.844 -9.945 -25.094 1 36.91 17 ILE B C 1
ATOM 3412 O O . ILE B 1 17 ? 49.875 -9.391 -25.641 1 36.91 17 ILE B O 1
ATOM 3416 N N . CYS B 1 18 ? 51 -11.047 -25.672 1 34.59 18 CYS B N 1
ATOM 3417 C CA . CYS B 1 18 ? 49.844 -11.555 -26.422 1 34.59 18 CYS B CA 1
ATOM 3418 C C . CYS B 1 18 ? 48.594 -11.625 -25.531 1 34.59 18 CYS B C 1
ATOM 3420 O O . CYS B 1 18 ? 48.406 -12.609 -24.812 1 34.59 18 CYS B O 1
ATOM 3422 N N . PHE B 1 19 ? 48.25 -10.461 -24.953 1 35.56 19 PHE B N 1
ATOM 3423 C CA . PHE B 1 19 ? 46.938 -10.391 -24.359 1 35.56 19 PHE B CA 1
ATOM 3424 C C . PHE B 1 19 ? 45.844 -10.602 -25.422 1 35.56 19 PHE B C 1
ATOM 3426 O O . PHE B 1 19 ? 45.719 -9.781 -26.344 1 35.56 19 PHE B O 1
ATOM 3433 N N . PHE B 1 20 ? 45.469 -11.805 -25.938 1 35.97 20 PHE B N 1
ATOM 3434 C CA . PHE B 1 20 ? 44.25 -12.195 -26.656 1 35.97 20 PHE B CA 1
ATOM 3435 C C . PHE B 1 20 ? 43.062 -11.383 -26.188 1 35.97 20 PHE B C 1
ATOM 3437 O O . PHE B 1 20 ? 42.688 -11.422 -25 1 35.97 20 PHE B O 1
ATOM 3444 N N . VAL B 1 21 ? 42.75 -10.312 -26.906 1 38.03 21 VAL B N 1
ATOM 3445 C CA . VAL B 1 21 ? 41.438 -9.727 -26.906 1 38.03 21 VAL B CA 1
ATOM 3446 C C . VAL B 1 21 ? 40.375 -10.805 -27.156 1 38.03 21 VAL B C 1
ATOM 3448 O O . VAL B 1 21 ? 40.156 -11.219 -28.297 1 38.03 21 VAL B O 1
ATOM 3451 N N . ALA B 1 22 ? 40.156 -11.812 -26.5 1 35.22 22 ALA B N 1
ATOM 3452 C CA . ALA B 1 22 ? 38.938 -12.586 -26.516 1 35.22 22 ALA B CA 1
ATOM 3453 C C . ALA B 1 22 ? 37.719 -11.68 -26.375 1 35.22 22 ALA B C 1
ATOM 3455 O O . ALA B 1 22 ? 37.438 -11.148 -25.297 1 35.22 22 ALA B O 1
ATOM 3456 N N . SER B 1 23 ? 37.312 -10.984 -27.484 1 36.19 23 SER B N 1
ATOM 3457 C CA . SER B 1 23 ? 35.938 -10.547 -27.547 1 36.19 23 SER B CA 1
ATOM 3458 C C . SER B 1 23 ? 34.969 -11.641 -27.078 1 36.19 23 SER B C 1
ATOM 3460 O O . SER B 1 23 ? 34.719 -12.609 -27.797 1 36.19 23 SER B O 1
ATOM 3462 N N . SER B 1 24 ? 34.875 -11.977 -25.922 1 37.06 24 SER B N 1
ATOM 3463 C CA . SER B 1 24 ? 33.75 -12.75 -25.406 1 37.06 24 SER B CA 1
ATOM 3464 C C . SER B 1 24 ? 32.438 -12.109 -25.766 1 37.06 24 SER B C 1
ATOM 3466 O O . SER B 1 24 ? 32.094 -11.039 -25.25 1 37.06 24 SER B O 1
ATOM 3468 N N . SER B 1 25 ? 31.953 -12.031 -27.109 1 37.44 25 SER B N 1
ATOM 3469 C CA . SER B 1 25 ? 30.516 -11.906 -27.281 1 37.44 25 SER B CA 1
ATOM 3470 C C . SER B 1 25 ? 29.766 -12.492 -26.094 1 37.44 25 SER B C 1
ATOM 3472 O O . SER B 1 25 ? 29.781 -13.711 -25.875 1 37.44 25 SER B O 1
ATOM 3474 N N . ILE B 1 26 ? 29.531 -11.773 -25.109 1 40.62 26 ILE B N 1
ATOM 3475 C CA . ILE B 1 26 ? 28.625 -12.148 -24.047 1 40.62 26 ILE B CA 1
ATOM 3476 C C . ILE B 1 26 ? 27.25 -12.492 -24.641 1 40.62 26 ILE B C 1
ATOM 3478 O O . ILE B 1 26 ? 26.453 -11.602 -24.906 1 40.62 26 ILE B O 1
ATOM 3482 N N . THR B 1 27 ? 27.016 -13.039 -25.953 1 45.25 27 THR B N 1
ATOM 3483 C CA . THR B 1 27 ? 25.719 -13.672 -26.219 1 45.25 27 THR B CA 1
ATOM 3484 C C . THR B 1 27 ? 25.094 -14.18 -24.922 1 45.25 27 THR B C 1
ATOM 3486 O O . THR B 1 27 ? 25.703 -14.977 -24.203 1 45.25 27 THR B O 1
ATOM 3489 N N . GLY B 1 28 ? 24.281 -13.289 -24.422 1 54.31 28 GLY B N 1
ATOM 3490 C CA . GLY B 1 28 ? 23.594 -13.719 -23.203 1 54.31 28 GLY B CA 1
ATOM 3491 C C . GLY B 1 28 ? 23.078 -15.148 -23.281 1 54.31 28 GLY B C 1
ATOM 3492 O O . GLY B 1 28 ? 22.219 -15.469 -24.094 1 54.31 28 GLY B O 1
ATOM 3493 N N . ALA B 1 29 ? 23.797 -16.031 -23.234 1 69.25 29 ALA B N 1
ATOM 3494 C CA . ALA B 1 29 ? 23.609 -17.484 -23.25 1 69.25 29 ALA B CA 1
ATOM 3495 C C . ALA B 1 29 ? 22.328 -17.875 -22.5 1 69.25 29 ALA B C 1
ATOM 3497 O O . ALA B 1 29 ? 22.125 -17.422 -21.359 1 69.25 29 ALA B O 1
ATOM 3498 N N . LEU B 1 30 ? 21.266 -18.297 -23.516 1 82.88 30 LEU B N 1
ATOM 3499 C CA . LEU B 1 30 ? 20.062 -18.891 -22.922 1 82.88 30 LEU B CA 1
ATOM 3500 C C . LEU B 1 30 ? 20.406 -19.719 -21.703 1 82.88 30 LEU B C 1
ATOM 3502 O O . LEU B 1 30 ? 21.406 -20.453 -21.703 1 82.88 30 LEU B O 1
ATOM 3506 N N . SER B 1 31 ? 19.75 -19.328 -20.703 1 85.25 31 SER B N 1
ATOM 3507 C CA . SER B 1 31 ? 19.953 -20.109 -19.5 1 85.25 31 SER B CA 1
ATOM 3508 C C . SER B 1 31 ? 18.625 -20.547 -18.906 1 85.25 31 SER B C 1
ATOM 3510 O O . SER B 1 31 ? 17.562 -20.062 -19.297 1 85.25 31 SER B O 1
ATOM 3512 N N . SER B 1 32 ? 18.688 -21.625 -18.219 1 87.44 32 SER B N 1
ATOM 3513 C CA . SER B 1 32 ? 17.547 -22.031 -17.406 1 87.44 32 SER B CA 1
ATOM 3514 C C . SER B 1 32 ? 17.562 -21.344 -16.047 1 87.44 32 SER B C 1
ATOM 3516 O O . SER B 1 32 ? 18.625 -20.891 -15.594 1 87.44 32 SER B O 1
ATOM 3518 N N . GLY B 1 33 ? 16.312 -21.172 -15.594 1 90.81 33 GLY B N 1
ATOM 3519 C CA . GLY B 1 33 ? 16.203 -20.547 -14.281 1 90.81 33 GLY B CA 1
ATOM 3520 C C . GLY B 1 33 ? 15.438 -21.391 -13.281 1 90.81 33 GLY B C 1
ATOM 3521 O O . GLY B 1 33 ? 14.633 -22.234 -13.664 1 90.81 33 GLY B O 1
ATOM 3522 N N . VAL B 1 34 ? 15.805 -21.188 -12.117 1 91.69 34 VAL B N 1
ATOM 3523 C CA . VAL B 1 34 ? 15.062 -21.844 -11.039 1 91.69 34 VAL B CA 1
ATOM 3524 C C . VAL B 1 34 ? 14.789 -20.828 -9.922 1 91.69 34 VAL B C 1
ATOM 3526 O O . VAL B 1 34 ? 15.68 -20.062 -9.539 1 91.69 34 VAL B O 1
ATOM 3529 N N . ILE B 1 35 ? 13.562 -20.828 -9.508 1 92.12 35 ILE B N 1
ATOM 3530 C CA . ILE B 1 35 ? 13.148 -20.016 -8.367 1 92.12 35 ILE B CA 1
ATOM 3531 C C . ILE B 1 35 ? 12.562 -20.906 -7.281 1 92.12 35 ILE B C 1
ATOM 3533 O O . ILE B 1 35 ? 11.547 -21.578 -7.492 1 92.12 35 ILE B O 1
ATOM 3537 N N . HIS B 1 36 ? 13.258 -20.938 -6.211 1 88.88 36 HIS B N 1
ATOM 3538 C CA . HIS B 1 36 ? 12.727 -21.656 -5.059 1 88.88 36 HIS B CA 1
ATOM 3539 C C . HIS B 1 36 ? 11.688 -20.828 -4.312 1 88.88 36 HIS B C 1
ATOM 3541 O O . HIS B 1 36 ? 11.906 -19.641 -4.055 1 88.88 36 HIS B O 1
ATOM 3547 N N . VAL B 1 37 ? 10.555 -21.516 -4.062 1 89 37 VAL B N 1
ATOM 3548 C CA . VAL B 1 37 ? 9.492 -20.781 -3.389 1 89 37 VAL B CA 1
ATOM 3549 C C . VAL B 1 37 ? 9.156 -21.438 -2.057 1 89 37 VAL B C 1
ATOM 3551 O O . VAL B 1 37 ? 9.328 -22.656 -1.902 1 89 37 VAL B O 1
ATOM 3554 N N . LYS B 1 38 ? 8.766 -20.625 -1.203 1 85.5 38 LYS B N 1
ATOM 3555 C CA . LYS B 1 38 ? 8.227 -21.062 0.08 1 85.5 38 LYS B CA 1
ATOM 3556 C C . LYS B 1 38 ? 6.723 -20.844 0.153 1 85.5 38 LYS B C 1
ATOM 3558 O O . LYS B 1 38 ? 6.191 -19.938 -0.483 1 85.5 38 LYS B O 1
ATOM 3563 N N . TYR B 1 39 ? 6.098 -21.781 0.876 1 87.75 39 TYR B N 1
ATOM 3564 C CA . TYR B 1 39 ? 4.645 -21.75 1.01 1 87.75 39 TYR B CA 1
ATOM 3565 C C . TYR B 1 39 ? 4.223 -20.969 2.246 1 87.75 39 TYR B C 1
ATOM 3567 O O . TYR B 1 39 ? 4.73 -21.219 3.344 1 87.75 39 TYR B O 1
ATOM 3575 N N . LYS B 1 40 ? 3.195 -20.172 2.049 1 81.81 40 LYS B N 1
ATOM 3576 C CA . LYS B 1 40 ? 2.727 -19.266 3.096 1 81.81 40 LYS B CA 1
ATOM 3577 C C . LYS B 1 40 ? 2.246 -20.031 4.32 1 81.81 40 LYS B C 1
ATOM 3579 O O . LYS B 1 40 ? 2.512 -19.641 5.453 1 81.81 40 LYS B O 1
ATOM 3584 N N . PHE B 1 41 ? 1.479 -21.141 4.059 1 81.62 41 PHE B N 1
ATOM 3585 C CA . PHE B 1 41 ? 0.821 -21.844 5.152 1 81.62 41 PHE B CA 1
ATOM 3586 C C . PHE B 1 41 ? 1.613 -23.078 5.555 1 81.62 41 PHE B C 1
ATOM 3588 O O . PHE B 1 41 ? 1.061 -24.016 6.137 1 81.62 41 PHE B O 1
ATOM 3595 N N . ALA B 1 42 ? 2.801 -22.984 5.176 1 79.44 42 ALA B N 1
ATOM 3596 C CA . ALA B 1 42 ? 3.627 -24.141 5.523 1 79.44 42 ALA B CA 1
ATOM 3597 C C . ALA B 1 42 ? 3.643 -24.375 7.031 1 79.44 42 ALA B C 1
ATOM 3599 O O . ALA B 1 42 ? 3.871 -23.438 7.805 1 79.44 42 ALA B O 1
ATOM 3600 N N . GLY B 1 43 ? 3.332 -25.562 7.418 1 75.19 43 GLY B N 1
ATOM 3601 C CA . GLY B 1 43 ? 3.385 -25.938 8.82 1 75.19 43 GLY B CA 1
ATOM 3602 C C . GLY B 1 43 ? 2.117 -25.578 9.578 1 75.19 43 GLY B C 1
ATOM 3603 O O . GLY B 1 43 ? 2.008 -25.859 10.773 1 75.19 43 GLY B O 1
ATOM 3604 N N . SER B 1 44 ? 1.15 -24.938 8.992 1 73.31 44 SER B N 1
ATOM 3605 C CA . SER B 1 44 ? -0.118 -24.594 9.625 1 73.31 44 SER B CA 1
ATOM 3606 C C . SER B 1 44 ? -1.287 -25.297 8.945 1 73.31 44 SER B C 1
ATOM 3608 O O . SER B 1 44 ? -1.18 -25.719 7.793 1 73.31 44 SER B O 1
ATOM 3610 N N . GLN B 1 45 ? -2.307 -25.609 9.836 1 73.44 45 GLN B N 1
ATOM 3611 C CA . GLN B 1 45 ? -3.51 -26.172 9.234 1 73.44 45 GLN B CA 1
ATOM 3612 C C . GLN B 1 45 ? -4.199 -25.156 8.328 1 73.44 45 GLN B C 1
ATOM 3614 O O . GLN B 1 45 ? -4.418 -24 8.734 1 73.44 45 GLN B O 1
ATOM 3619 N N . ARG B 1 46 ? -4.438 -25.562 7.082 1 77.19 46 ARG B N 1
ATOM 3620 C CA . ARG B 1 46 ? -5.117 -24.75 6.066 1 77.19 46 ARG B CA 1
ATOM 3621 C C . ARG B 1 46 ? -6.629 -24.797 6.262 1 77.19 46 ARG B C 1
ATOM 3623 O O . ARG B 1 46 ? -7.293 -25.734 5.828 1 77.19 46 ARG B O 1
ATOM 3630 N N . SER B 1 47 ? -7.074 -23.844 6.91 1 84.25 47 SER B N 1
ATOM 3631 C CA . SER B 1 47 ? -8.531 -23.828 7.004 1 84.25 47 SER B CA 1
ATOM 3632 C C . SER B 1 47 ? -9.156 -23.188 5.773 1 84.25 47 SER B C 1
ATOM 3634 O O . SER B 1 47 ? -8.555 -22.312 5.141 1 84.25 47 SER B O 1
ATOM 3636 N N . ILE B 1 48 ? -10.391 -23.797 5.441 1 90.62 48 ILE B N 1
ATOM 3637 C CA . ILE B 1 48 ? -11.102 -23.266 4.281 1 90.62 48 ILE B CA 1
ATOM 3638 C C . ILE B 1 48 ? -11.312 -21.766 4.449 1 90.62 48 ILE B C 1
ATOM 3640 O O . ILE B 1 48 ? -11.258 -21.016 3.473 1 90.62 48 ILE B O 1
ATOM 3644 N N . VAL B 1 49 ? -11.43 -21.391 5.648 1 87.69 49 VAL B N 1
ATOM 3645 C CA . VAL B 1 49 ? -11.664 -19.984 5.922 1 87.69 49 VAL B CA 1
ATOM 3646 C C . VAL B 1 49 ? -10.406 -19.172 5.609 1 87.69 49 VAL B C 1
ATOM 3648 O O . VAL B 1 49 ? -10.484 -18.109 4.977 1 87.69 49 VAL B O 1
ATOM 3651 N N . ASP B 1 50 ? -9.242 -19.672 6.035 1 83.69 50 ASP B N 1
ATOM 3652 C CA . ASP B 1 50 ? -7.98 -18.984 5.77 1 83.69 50 ASP B CA 1
ATOM 3653 C C . ASP B 1 50 ? -7.723 -18.859 4.27 1 83.69 50 ASP B C 1
ATOM 3655 O O . ASP B 1 50 ? -7.242 -17.828 3.797 1 83.69 50 ASP B O 1
ATOM 3659 N N . LEU B 1 51 ? -8.055 -19.938 3.619 1 89.12 51 LEU B N 1
ATOM 3660 C CA . LEU B 1 51 ? -7.84 -19.953 2.176 1 89.12 51 LEU B CA 1
ATOM 3661 C C . LEU B 1 51 ? -8.773 -18.969 1.479 1 89.12 51 LEU B C 1
ATOM 3663 O O . LEU B 1 51 ? -8.352 -18.25 0.573 1 89.12 51 LEU B O 1
ATOM 3667 N N . LYS B 1 52 ? -9.922 -18.953 1.98 1 87.94 52 LYS B N 1
ATOM 3668 C CA . LYS B 1 52 ? -10.891 -18.031 1.406 1 87.94 52 LYS B CA 1
ATOM 3669 C C . LYS B 1 52 ? -10.5 -16.578 1.678 1 87.94 52 LYS B C 1
ATOM 3671 O O . LYS B 1 52 ? -10.648 -15.719 0.812 1 87.94 52 LYS B O 1
ATOM 3676 N N . VAL B 1 53 ? -10.016 -16.359 2.855 1 82 53 VAL B N 1
ATOM 3677 C CA . VAL B 1 53 ? -9.562 -15.016 3.193 1 82 53 VAL B CA 1
ATOM 3678 C C . VAL B 1 53 ? -8.422 -14.609 2.266 1 82 53 VAL B C 1
ATOM 3680 O O . VAL B 1 53 ? -8.398 -13.477 1.771 1 82 53 VAL B O 1
ATOM 3683 N N . HIS B 1 54 ? -7.461 -15.469 2.066 1 83.94 54 HIS B N 1
ATOM 3684 C CA . HIS B 1 54 ? -6.379 -15.195 1.129 1 83.94 54 HIS B CA 1
ATOM 3685 C C . HIS B 1 54 ? -6.918 -14.82 -0.245 1 83.94 54 HIS B C 1
ATOM 3687 O O . HIS B 1 54 ? -6.492 -13.82 -0.833 1 83.94 54 HIS B O 1
ATOM 3693 N N . ASP B 1 55 ? -7.855 -15.633 -0.709 1 87.62 55 ASP B N 1
ATOM 3694 C CA . ASP B 1 55 ? -8.406 -15.391 -2.041 1 87.62 55 ASP B CA 1
ATOM 3695 C C . ASP B 1 55 ? -9.172 -14.07 -2.088 1 87.62 55 ASP B C 1
ATOM 3697 O O . ASP B 1 55 ? -9.109 -13.352 -3.084 1 87.62 55 ASP B O 1
ATOM 3701 N N . SER B 1 56 ? -9.859 -13.859 -1.003 1 78.88 56 SER B N 1
ATOM 3702 C CA . SER B 1 56 ? -10.625 -12.609 -0.953 1 78.88 56 SER B CA 1
ATOM 3703 C C . SER B 1 56 ? -9.703 -11.398 -0.982 1 78.88 56 SER B C 1
ATOM 3705 O O . SER B 1 56 ? -9.992 -10.414 -1.663 1 78.88 56 SER B O 1
ATOM 3707 N N . LEU B 1 57 ? -8.672 -11.477 -0.214 1 73.31 57 LEU B N 1
ATOM 3708 C CA . LEU B 1 57 ? -7.715 -10.375 -0.188 1 73.31 57 LEU B CA 1
ATOM 3709 C C . LEU B 1 57 ? -7.07 -10.188 -1.556 1 73.31 57 LEU B C 1
ATOM 3711 O O . LEU B 1 57 ? -6.848 -9.055 -1.99 1 73.31 57 LEU B O 1
ATOM 3715 N N . ARG B 1 58 ? -6.742 -11.328 -2.117 1 77.69 58 ARG B N 1
ATOM 3716 C CA . ARG B 1 58 ? -6.18 -11.273 -3.463 1 77.69 58 ARG B CA 1
ATOM 3717 C C . ARG B 1 58 ? -7.156 -10.617 -4.434 1 77.69 58 ARG B C 1
ATOM 3719 O O . ARG B 1 58 ? -6.762 -9.781 -5.246 1 77.69 58 ARG B O 1
ATOM 3726 N N . GLN B 1 59 ? -8.328 -11.023 -4.316 1 72.75 59 GLN B N 1
ATOM 3727 C CA . GLN B 1 59 ? -9.344 -10.461 -5.191 1 72.75 59 GLN B CA 1
ATOM 3728 C C . GLN B 1 59 ? -9.5 -8.961 -4.957 1 72.75 59 GLN B C 1
ATOM 3730 O O . GLN B 1 59 ? -9.664 -8.188 -5.906 1 72.75 59 GLN B O 1
ATOM 3735 N N . LEU B 1 60 ? -9.5 -8.719 -3.762 1 63.56 60 LEU B N 1
ATOM 3736 C CA . LEU B 1 60 ? -9.602 -7.305 -3.42 1 63.56 60 LEU B CA 1
ATOM 3737 C C . LEU B 1 60 ? -8.438 -6.52 -4.012 1 63.56 60 LEU B C 1
ATOM 3739 O O . LEU B 1 60 ? -8.625 -5.41 -4.52 1 63.56 60 LEU B O 1
ATOM 3743 N N . ARG B 1 61 ? -7.27 -7.102 -3.891 1 64.94 61 ARG B N 1
ATOM 3744 C CA . ARG B 1 61 ? -6.078 -6.457 -4.434 1 64.94 61 ARG B CA 1
ATOM 3745 C C . ARG B 1 61 ? -6.199 -6.258 -5.941 1 64.94 61 ARG B C 1
ATOM 3747 O O . ARG B 1 61 ? -5.812 -5.215 -6.469 1 64.94 61 ARG B O 1
ATOM 3754 N N . ILE B 1 62 ? -6.699 -7.375 -6.547 1 62.34 62 ILE B N 1
ATOM 3755 C CA . ILE B 1 62 ? -6.855 -7.324 -7.996 1 62.34 62 ILE B CA 1
ATOM 3756 C C . ILE B 1 62 ? -7.887 -6.262 -8.367 1 62.34 62 ILE B C 1
ATOM 3758 O O . ILE B 1 62 ? -7.703 -5.516 -9.328 1 62.34 62 ILE B O 1
ATOM 3762 N N . LEU B 1 63 ? -8.914 -6.25 -7.543 1 53.47 63 LEU B N 1
ATOM 3763 C CA . LEU B 1 63 ? -10 -5.316 -7.816 1 53.47 63 LEU B CA 1
ATOM 3764 C C . LEU B 1 63 ? -9.555 -3.877 -7.574 1 53.47 63 LEU B C 1
ATOM 3766 O O . LEU B 1 63 ? -9.938 -2.971 -8.32 1 53.47 63 LEU B O 1
ATOM 3770 N N . THR B 1 64 ? -8.789 -3.783 -6.57 1 49.09 64 THR B N 1
ATOM 3771 C CA . THR B 1 64 ? -8.438 -2.424 -6.172 1 49.09 64 THR B CA 1
ATOM 3772 C C . THR B 1 64 ? -7.191 -1.952 -6.91 1 49.09 64 THR B C 1
ATOM 3774 O O . THR B 1 64 ? -6.898 -0.754 -6.949 1 49.09 64 THR B O 1
ATOM 3777 N N . GLY B 1 65 ? -6.625 -2.941 -7.828 1 47.56 65 GLY B N 1
ATOM 3778 C CA . GLY B 1 65 ? -5.383 -2.621 -8.516 1 47.56 65 GLY B CA 1
ATOM 3779 C C . GLY B 1 65 ? -4.262 -2.227 -7.574 1 47.56 65 GLY B C 1
ATOM 3780 O O . GLY B 1 65 ? -3.242 -1.688 -8.008 1 47.56 65 GLY B O 1
ATOM 3781 N N . VAL B 1 66 ? -4.469 -2.086 -6.383 1 43.06 66 VAL B N 1
ATOM 3782 C CA . VAL B 1 66 ? -3.488 -1.608 -5.414 1 43.06 66 VAL B CA 1
ATOM 3783 C C . VAL B 1 66 ? -2.793 -2.797 -4.754 1 43.06 66 VAL B C 1
ATOM 3785 O O . VAL B 1 66 ? -3.451 -3.734 -4.297 1 43.06 66 VAL B O 1
ATOM 3788 N N . ASP B 1 67 ? -1.595 -3.08 -5.328 1 43.66 67 ASP B N 1
ATOM 3789 C CA . ASP B 1 67 ? -0.859 -4.047 -4.52 1 43.66 67 ASP B CA 1
ATOM 3790 C C . ASP B 1 67 ? -0.851 -3.641 -3.049 1 43.66 67 ASP B C 1
ATOM 3792 O O . ASP B 1 67 ? -0.29 -2.604 -2.689 1 43.66 67 ASP B O 1
ATOM 3796 N N . LEU B 1 68 ? -1.967 -3.852 -2.383 1 39.66 68 LEU B N 1
ATOM 3797 C CA . LEU B 1 68 ? -2.092 -3.594 -0.952 1 39.66 68 LEU B CA 1
ATOM 3798 C C . LEU B 1 68 ? -0.857 -4.082 -0.202 1 39.66 68 LEU B C 1
ATOM 3800 O O . LEU B 1 68 ? -0.455 -5.238 -0.346 1 39.66 68 LEU B O 1
ATOM 3804 N N . PRO B 1 69 ? 0.14 -3.24 -0.157 1 38.5 69 PRO B N 1
ATOM 3805 C CA . PRO B 1 69 ? 1.07 -3.883 0.774 1 38.5 69 PRO B CA 1
ATOM 3806 C C . PRO B 1 69 ? 0.371 -4.461 2.002 1 38.5 69 PRO B C 1
ATOM 3808 O O . PRO B 1 69 ? -0.321 -3.736 2.723 1 38.5 69 PRO B O 1
ATOM 3811 N N . LEU B 1 70 ? -0.227 -5.5 1.873 1 35.41 70 LEU B N 1
ATOM 3812 C CA . LEU B 1 70 ? -0.844 -6.082 3.059 1 35.41 70 LEU B CA 1
ATOM 3813 C C . LEU B 1 70 ? 0.031 -5.867 4.289 1 35.41 70 LEU B C 1
ATOM 3815 O O . LEU B 1 70 ? 1.184 -5.441 4.172 1 35.41 70 LEU B O 1
ATOM 3819 N N . GLY B 1 71 ? 0.027 -6.898 5.281 1 33.44 71 GLY B N 1
ATOM 3820 C CA . GLY B 1 71 ? 0.458 -6.996 6.668 1 33.44 71 GLY B CA 1
ATOM 3821 C C . GLY B 1 71 ? 1.88 -6.512 6.883 1 33.44 71 GLY B C 1
ATOM 3822 O O . GLY B 1 71 ? 2.779 -6.848 6.109 1 33.44 71 GLY B O 1
ATOM 3823 N N . GLY B 1 72 ? 1.976 -5.215 7.059 1 35.22 72 GLY B N 1
ATOM 3824 C CA . GLY B 1 72 ? 3.121 -4.547 7.656 1 35.22 72 GLY B CA 1
ATOM 3825 C C . GLY B 1 72 ? 4.02 -5.488 8.438 1 35.22 72 GLY B C 1
ATOM 3826 O O . GLY B 1 72 ? 4.836 -5.047 9.25 1 35.22 72 GLY B O 1
ATOM 3827 N N . SER B 1 73 ? 3.621 -6.617 8.688 1 39.97 73 SER B N 1
ATOM 3828 C CA . SER B 1 73 ? 4.555 -7.203 9.641 1 39.97 73 SER B CA 1
ATOM 3829 C C . SER B 1 73 ? 5.949 -7.336 9.047 1 39.97 73 SER B C 1
ATOM 3831 O O . SER B 1 73 ? 6.898 -7.707 9.742 1 39.97 73 SER B O 1
ATOM 3833 N N . GLY B 1 74 ? 6.156 -6.543 7.879 1 44.06 74 GLY B N 1
ATOM 3834 C CA . GLY B 1 74 ? 7.508 -6.75 7.383 1 44.06 74 GLY B CA 1
ATOM 3835 C C . GLY B 1 74 ? 7.836 -8.211 7.121 1 44.06 74 GLY B C 1
ATOM 3836 O O . GLY B 1 74 ? 8.992 -8.555 6.891 1 44.06 74 GLY B O 1
ATOM 3837 N N . ARG B 1 75 ? 6.77 -9.125 7.293 1 49.03 75 ARG B N 1
ATOM 3838 C CA . ARG B 1 75 ? 7.133 -10.531 7.137 1 49.03 75 ARG B CA 1
ATOM 3839 C C . ARG B 1 75 ? 6.949 -10.984 5.695 1 49.03 75 ARG B C 1
ATOM 3841 O O . ARG B 1 75 ? 5.965 -10.625 5.047 1 49.03 75 ARG B O 1
ATOM 3848 N N . PRO B 1 76 ? 7.922 -11.609 5.09 1 41.53 76 PRO B N 1
ATOM 3849 C CA . PRO B 1 76 ? 7.898 -12.148 3.727 1 41.53 76 PRO B CA 1
ATOM 3850 C C . PRO B 1 76 ? 6.637 -12.953 3.432 1 41.53 76 PRO B C 1
ATOM 3852 O O . PRO B 1 76 ? 6.238 -13.078 2.271 1 41.53 76 PRO B O 1
ATOM 3855 N N . ASP B 1 77 ? 5.895 -13.461 4.426 1 46.59 77 ASP B N 1
ATOM 3856 C CA . ASP B 1 77 ? 4.789 -14.391 4.23 1 46.59 77 ASP B CA 1
ATOM 3857 C C . ASP B 1 77 ? 3.443 -13.664 4.316 1 46.59 77 ASP B C 1
ATOM 3859 O O . ASP B 1 77 ? 2.408 -14.297 4.535 1 46.59 77 ASP B O 1
ATOM 3863 N N . GLY B 1 78 ? 3.383 -12.43 4.297 1 56.78 78 GLY B N 1
ATOM 3864 C CA . GLY B 1 78 ? 2.123 -11.742 4.543 1 56.78 78 GLY B CA 1
ATOM 3865 C C . GLY B 1 78 ? 1.148 -11.852 3.389 1 56.78 78 GLY B C 1
ATOM 3866 O O . GLY B 1 78 ? -0.041 -12.102 3.594 1 56.78 78 GLY B O 1
ATOM 3867 N N . LEU B 1 79 ? 1.575 -11.812 2.1 1 59.97 79 LEU B N 1
ATOM 3868 C CA . LEU B 1 79 ? 0.533 -11.594 1.101 1 59.97 79 LEU B CA 1
ATOM 3869 C C . LEU B 1 79 ? 0.514 -12.734 0.082 1 59.97 79 LEU B C 1
ATOM 3871 O O . LEU B 1 79 ? -0.556 -13.156 -0.362 1 59.97 79 LEU B O 1
ATOM 3875 N N . GLY B 1 80 ? 1.578 -13.281 -0.184 1 73.62 80 GLY B N 1
ATOM 3876 C CA . GLY B 1 80 ? 1.58 -14.242 -1.274 1 73.62 80 GLY B CA 1
ATOM 3877 C C . GLY B 1 80 ? 1.515 -15.688 -0.801 1 73.62 80 GLY B C 1
ATOM 3878 O O . GLY B 1 80 ? 1.889 -15.984 0.334 1 73.62 80 GLY B O 1
ATOM 3879 N N . LEU B 1 81 ? 0.855 -16.5 -1.681 1 86.69 81 LEU B N 1
ATOM 3880 C CA . LEU B 1 81 ? 0.754 -17.906 -1.346 1 86.69 81 LEU B CA 1
ATOM 3881 C C . LEU B 1 81 ? 2.119 -18.594 -1.431 1 86.69 81 LEU B C 1
ATOM 3883 O O . LEU B 1 81 ? 2.52 -19.297 -0.509 1 86.69 81 LEU B O 1
ATOM 3887 N N . TYR B 1 82 ? 2.773 -18.375 -2.514 1 89.06 82 TYR B N 1
ATOM 3888 C CA . TYR B 1 82 ? 4.152 -18.797 -2.719 1 89.06 82 TYR B CA 1
ATOM 3889 C C . TYR B 1 82 ? 5.066 -17.609 -2.939 1 89.06 82 TYR B C 1
ATOM 3891 O O . TYR B 1 82 ? 4.758 -16.719 -3.74 1 89.06 82 TYR B O 1
ATOM 3899 N N . TYR B 1 83 ? 6.262 -17.578 -2.172 1 85.81 83 TYR B N 1
ATOM 3900 C CA . TYR B 1 83 ? 7.148 -16.422 -2.27 1 85.81 83 TYR B CA 1
ATOM 3901 C C . TYR B 1 83 ? 8.602 -16.859 -2.412 1 85.81 83 TYR B C 1
ATOM 3903 O O . TYR B 1 83 ? 8.961 -17.969 -2.016 1 85.81 83 TYR B O 1
ATOM 3911 N N . ALA B 1 84 ? 9.383 -15.938 -3.027 1 87 84 ALA B N 1
ATOM 3912 C CA . ALA B 1 84 ? 10.781 -16.219 -3.318 1 87 84 ALA B CA 1
ATOM 3913 C C . ALA B 1 84 ? 11.664 -15.023 -2.969 1 87 84 ALA B C 1
ATOM 3915 O O . ALA B 1 84 ? 11.188 -13.891 -2.918 1 87 84 ALA B O 1
ATOM 3916 N N . ARG B 1 85 ? 12.906 -15.312 -2.67 1 82.75 85 ARG B N 1
ATOM 3917 C CA . ARG B 1 85 ? 13.922 -14.273 -2.531 1 82.75 85 ARG B CA 1
ATOM 3918 C C . ARG B 1 85 ? 14.578 -13.969 -3.875 1 82.75 85 ARG B C 1
ATOM 3920 O O . ARG B 1 85 ? 15.188 -14.852 -4.488 1 82.75 85 ARG B O 1
ATOM 3927 N N . ILE B 1 86 ? 14.469 -12.703 -4.355 1 85.12 86 ILE B N 1
ATOM 3928 C CA . ILE B 1 86 ? 14.891 -12.328 -5.699 1 85.12 86 ILE B CA 1
ATOM 3929 C C . ILE B 1 86 ? 15.781 -11.086 -5.633 1 85.12 86 ILE B C 1
ATOM 3931 O O . ILE B 1 86 ? 15.5 -10.156 -4.875 1 85.12 86 ILE B O 1
ATOM 3935 N N . GLY B 1 87 ? 16.906 -11.016 -6.449 1 84.12 87 GLY B N 1
ATOM 3936 C CA . GLY B 1 87 ? 17.703 -9.805 -6.586 1 84.12 87 GLY B CA 1
ATOM 3937 C C . GLY B 1 87 ? 17.141 -8.836 -7.617 1 84.12 87 GLY B C 1
ATOM 3938 O O . GLY B 1 87 ? 16.781 -9.242 -8.727 1 84.12 87 GLY B O 1
ATOM 3939 N N . ILE B 1 88 ? 17.031 -7.5 -7.258 1 83.75 88 ILE B N 1
ATOM 3940 C CA . ILE B 1 88 ? 16.531 -6.496 -8.188 1 83.75 88 ILE B CA 1
ATOM 3941 C C . ILE B 1 88 ? 17.422 -5.258 -8.133 1 83.75 88 ILE B C 1
ATOM 3943 O O . ILE B 1 88 ? 17.844 -4.832 -7.055 1 83.75 88 ILE B O 1
ATOM 3947 N N . GLY B 1 89 ? 17.703 -4.684 -9.336 1 82.88 89 GLY B N 1
ATOM 3948 C CA . GLY B 1 89 ? 18.375 -3.395 -9.406 1 82.88 89 GLY B CA 1
ATOM 3949 C C . GLY B 1 89 ? 19.859 -3.514 -9.688 1 82.88 89 GLY B C 1
ATOM 3950 O O . GLY B 1 89 ? 20.406 -4.613 -9.688 1 82.88 89 GLY B O 1
ATOM 3951 N N . THR B 1 90 ? 20.406 -2.342 -10.062 1 76.81 90 THR B N 1
ATOM 3952 C CA . THR B 1 90 ? 21.844 -2.205 -10.289 1 76.81 90 THR B CA 1
ATOM 3953 C C . THR B 1 90 ? 22.422 -1.144 -9.367 1 76.81 90 THR B C 1
ATOM 3955 O O . THR B 1 90 ? 22.234 0.054 -9.578 1 76.81 90 THR B O 1
ATOM 3958 N N . PRO B 1 91 ? 23.203 -1.323 -8.391 1 79.31 91 PRO B N 1
ATOM 3959 C CA . PRO B 1 91 ? 23.516 -2.689 -7.965 1 79.31 91 PRO B CA 1
ATOM 3960 C C . PRO B 1 91 ? 22.297 -3.424 -7.402 1 79.31 91 PRO B C 1
ATOM 3962 O O . PRO B 1 91 ? 21.312 -2.791 -7.031 1 79.31 91 PRO B O 1
ATOM 3965 N N . SER B 1 92 ? 22.469 -4.754 -7.246 1 80.69 92 SER B N 1
ATOM 3966 C CA . SER B 1 92 ? 21.297 -5.555 -6.895 1 80.69 92 SER B CA 1
ATOM 3967 C C . SER B 1 92 ? 21.062 -5.562 -5.387 1 80.69 92 SER B C 1
ATOM 3969 O O . SER B 1 92 ? 22.016 -5.652 -4.609 1 80.69 92 SER B O 1
ATOM 3971 N N . LYS B 1 93 ? 19.781 -5.477 -5.039 1 79.56 93 LYS B N 1
ATOM 3972 C CA . LYS B 1 93 ? 19.281 -5.742 -3.689 1 79.56 93 LYS B CA 1
ATOM 3973 C C . LYS B 1 93 ? 18.266 -6.875 -3.686 1 79.56 93 LYS B C 1
ATOM 3975 O O . LYS B 1 93 ? 17.547 -7.07 -4.668 1 79.56 93 LYS B O 1
ATOM 3980 N N . HIS B 1 94 ? 18.266 -7.609 -2.541 1 79.44 94 HIS B N 1
ATOM 3981 C CA . HIS B 1 94 ? 17.359 -8.75 -2.488 1 79.44 94 HIS B CA 1
ATOM 3982 C C . HIS B 1 94 ? 16 -8.344 -1.932 1 79.44 94 HIS B C 1
ATOM 3984 O O . HIS B 1 94 ? 15.922 -7.574 -0.973 1 79.44 94 HIS B O 1
ATOM 3990 N N . TYR B 1 95 ? 14.984 -8.953 -2.605 1 78.19 95 TYR B N 1
ATOM 3991 C CA . TYR B 1 95 ? 13.586 -8.75 -2.234 1 78.19 95 TYR B CA 1
ATOM 3992 C C . TYR B 1 95 ? 12.852 -10.086 -2.135 1 78.19 95 TYR B C 1
ATOM 3994 O O . TYR B 1 95 ? 13.172 -11.031 -2.859 1 78.19 95 TYR B O 1
ATOM 4002 N N . TYR B 1 96 ? 11.922 -10.18 -1.138 1 80.31 96 TYR B N 1
ATOM 4003 C CA . TYR B 1 96 ? 10.984 -11.297 -1.151 1 80.31 96 TYR B CA 1
ATOM 4004 C C . TYR B 1 96 ? 9.727 -10.945 -1.937 1 80.31 96 TYR B C 1
ATOM 4006 O O . TYR B 1 96 ? 9.023 -9.992 -1.596 1 80.31 96 TYR B O 1
ATOM 4014 N N . LEU B 1 97 ? 9.508 -11.711 -2.955 1 83.12 97 LEU B N 1
ATOM 4015 C CA . LEU B 1 97 ? 8.398 -11.445 -3.861 1 83.12 97 LEU B CA 1
ATOM 4016 C C . LEU B 1 97 ? 7.5 -12.672 -3.992 1 83.12 97 LEU B C 1
ATOM 4018 O O . LEU B 1 97 ? 7.988 -13.805 -4.031 1 83.12 97 LEU B O 1
ATOM 4022 N N . GLN B 1 98 ? 6.234 -12.398 -4.117 1 85.44 98 GLN B N 1
ATOM 4023 C 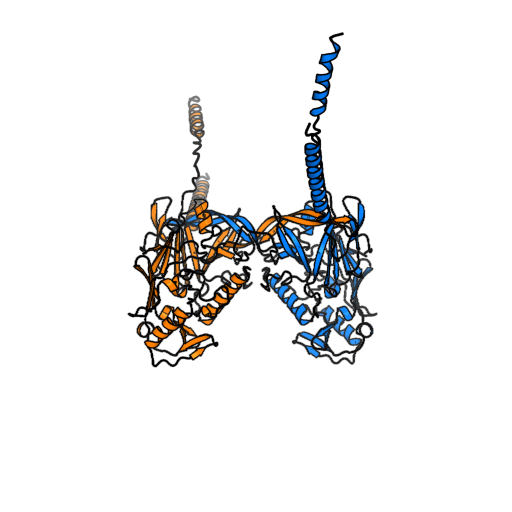CA . GLN B 1 98 ? 5.297 -13.461 -4.441 1 85.44 98 GLN B CA 1
ATOM 4024 C C . GLN B 1 98 ? 5.395 -13.852 -5.914 1 85.44 98 GLN B C 1
ATOM 4026 O O . GLN B 1 98 ? 5.371 -12.992 -6.793 1 85.44 98 GLN B O 1
ATOM 4031 N N . VAL B 1 99 ? 5.492 -15.141 -6.125 1 91.06 99 VAL B N 1
ATOM 4032 C CA . VAL B 1 99 ? 5.516 -15.617 -7.5 1 91.06 99 VAL B CA 1
ATOM 4033 C C . VAL B 1 99 ? 4.102 -16 -7.934 1 91.06 99 VAL B C 1
ATOM 4035 O O . VAL B 1 99 ? 3.488 -16.906 -7.348 1 91.06 99 VAL B O 1
ATOM 4038 N N . ASP B 1 100 ? 3.641 -15.297 -8.938 1 90.5 100 ASP B N 1
ATOM 4039 C CA . ASP B 1 100 ? 2.213 -15.312 -9.242 1 90.5 100 ASP B CA 1
ATOM 4040 C C . ASP B 1 100 ? 1.972 -15.484 -10.742 1 90.5 100 ASP B C 1
ATOM 4042 O O . ASP B 1 100 ? 2.287 -14.594 -11.531 1 90.5 100 ASP B O 1
ATOM 4046 N N . THR B 1 101 ? 1.308 -16.672 -11.102 1 95.06 101 THR B N 1
ATOM 4047 C CA . THR B 1 101 ? 1.017 -16.906 -12.508 1 95.06 101 THR B CA 1
ATOM 4048 C C . THR B 1 101 ? -0.194 -16.094 -12.953 1 95.06 101 THR B C 1
ATOM 4050 O O . THR B 1 101 ? -0.483 -16 -14.148 1 95.06 101 THR B O 1
ATOM 4053 N N . GLY B 1 102 ? -0.904 -15.508 -12.031 1 90.56 102 GLY B N 1
ATOM 4054 C CA . GLY B 1 102 ? -2.082 -14.719 -12.352 1 90.56 102 GLY B CA 1
ATOM 4055 C C . GLY B 1 102 ? -1.793 -13.234 -12.461 1 90.56 102 GLY B C 1
ATOM 4056 O O . GLY B 1 102 ? -2.676 -12.445 -12.812 1 90.56 102 GLY B O 1
ATOM 4057 N N . SER B 1 103 ? -0.578 -12.875 -12.172 1 84.62 103 SER B N 1
ATOM 4058 C CA . SER B 1 103 ? -0.198 -11.469 -12.25 1 84.62 103 SER B CA 1
ATOM 4059 C C . SER B 1 103 ? 0.714 -11.211 -13.445 1 84.62 103 SER B C 1
ATOM 4061 O O . SER B 1 103 ? 1.6 -12.023 -13.742 1 84.62 103 SER B O 1
ATOM 4063 N N . ASP B 1 104 ? 0.481 -10.047 -14 1 84.88 104 ASP B N 1
ATOM 4064 C CA . ASP B 1 104 ? 1.154 -9.734 -15.258 1 84.88 104 ASP B CA 1
ATOM 4065 C C . ASP B 1 104 ? 2.344 -8.805 -15.023 1 84.88 104 ASP B C 1
ATOM 4067 O O . ASP B 1 104 ? 3.053 -8.445 -15.969 1 84.88 104 ASP B O 1
ATOM 4071 N N . ILE B 1 105 ? 2.549 -8.477 -13.742 1 80.94 105 ILE B N 1
ATOM 4072 C CA . ILE B 1 105 ? 3.539 -7.43 -13.516 1 80.94 105 ILE B CA 1
ATOM 4073 C C . ILE B 1 105 ? 4.559 -7.895 -12.484 1 80.94 105 ILE B C 1
ATOM 4075 O O . ILE B 1 105 ? 4.316 -8.859 -11.758 1 80.94 105 ILE B O 1
ATOM 4079 N N . ILE B 1 106 ? 5.66 -7.227 -12.562 1 82.5 106 ILE B N 1
ATOM 4080 C CA . ILE B 1 106 ? 6.625 -7.254 -11.469 1 82.5 106 ILE B CA 1
ATOM 4081 C C . ILE B 1 106 ? 6.5 -5.977 -10.633 1 82.5 106 ILE B C 1
ATOM 4083 O O . ILE B 1 106 ? 6.438 -4.875 -11.188 1 82.5 106 ILE B O 1
ATOM 4087 N N . SER B 1 107 ? 6.312 -6.141 -9.438 1 77.38 107 SER B N 1
ATOM 4088 C CA . SER B 1 107 ? 6.23 -4.98 -8.555 1 77.38 107 SER B CA 1
ATOM 4089 C C . SER B 1 107 ? 7.008 -5.211 -7.266 1 77.38 107 SER B C 1
ATOM 4091 O O . SER B 1 107 ? 7.059 -6.332 -6.758 1 77.38 107 SER B O 1
ATOM 4093 N N . THR B 1 108 ? 7.633 -4.137 -6.793 1 74 108 THR B N 1
ATOM 4094 C CA . THR B 1 108 ? 8.383 -4.238 -5.547 1 74 108 THR B CA 1
ATOM 4095 C C . THR B 1 108 ? 8.164 -3.006 -4.676 1 74 108 THR B C 1
ATOM 4097 O O . THR B 1 108 ? 8.055 -1.889 -5.188 1 74 108 THR B O 1
ATOM 4100 N N . ALA B 1 109 ? 8.086 -3.215 -3.51 1 68 109 ALA B N 1
ATOM 4101 C CA . ALA B 1 109 ? 8.109 -2.125 -2.539 1 68 109 ALA B CA 1
ATOM 4102 C C . ALA B 1 109 ? 9.531 -1.825 -2.082 1 68 109 ALA B C 1
ATOM 4104 O O . ALA B 1 109 ? 10.375 -2.725 -2.018 1 68 109 ALA B O 1
ATOM 4105 N N . GLY B 1 110 ? 9.82 -0.539 -1.89 1 66.38 110 GLY B N 1
ATOM 4106 C CA . GLY B 1 110 ? 11.125 -0.166 -1.36 1 66.38 110 GLY B CA 1
ATOM 4107 C C . GLY B 1 110 ? 12.141 0.128 -2.441 1 66.38 110 GLY B C 1
ATOM 4108 O O . GLY B 1 110 ? 13.32 0.328 -2.15 1 66.38 110 GLY B O 1
ATOM 4109 N N . TYR B 1 111 ? 11.703 -0.02 -3.77 1 75.19 111 TYR B N 1
ATOM 4110 C CA . TYR B 1 111 ? 12.562 0.368 -4.879 1 75.19 111 TYR B CA 1
ATOM 4111 C C . TYR B 1 111 ? 12.523 1.876 -5.102 1 75.19 111 TYR B C 1
ATOM 4113 O O . TYR B 1 111 ? 11.445 2.471 -5.148 1 75.19 111 TYR B O 1
ATOM 4121 N N . PHE B 1 112 ? 13.734 2.609 -5.242 1 78 112 PHE B N 1
ATOM 4122 C CA . PHE B 1 112 ? 13.805 4.055 -5.414 1 78 112 PHE B CA 1
ATOM 4123 C C . PHE B 1 112 ? 14.234 4.414 -6.832 1 78 112 PHE B C 1
ATOM 4125 O O . PHE B 1 112 ? 15.094 3.748 -7.414 1 78 112 PHE B O 1
ATOM 4132 N N . VAL B 1 113 ? 13.602 5.531 -7.488 1 79.12 113 VAL B N 1
ATOM 4133 C CA . VAL B 1 113 ? 13.812 5.996 -8.852 1 79.12 113 VAL B CA 1
ATOM 4134 C C . VAL B 1 113 ? 14.172 7.48 -8.844 1 79.12 113 VAL B C 1
ATOM 4136 O O . VAL B 1 113 ? 13.641 8.25 -8.039 1 79.12 113 VAL B O 1
ATOM 4139 N N . ASN B 1 114 ? 14.977 7.906 -9.703 1 83.5 114 ASN B N 1
ATOM 4140 C CA . ASN B 1 114 ? 15.258 9.312 -9.953 1 83.5 114 ASN B CA 1
ATOM 4141 C C . ASN B 1 114 ? 14.555 9.805 -11.219 1 83.5 114 ASN B C 1
ATOM 4143 O O . ASN B 1 114 ? 14.844 9.336 -12.32 1 83.5 114 ASN B O 1
ATOM 4147 N N . ASP B 1 115 ? 13.492 10.734 -11.156 1 87.25 115 ASP B N 1
ATOM 4148 C CA . ASP B 1 115 ? 12.734 11.312 -12.266 1 87.25 115 ASP B CA 1
ATOM 4149 C C . ASP B 1 115 ? 12.258 12.719 -11.93 1 87.25 115 ASP B C 1
ATOM 4151 O O . ASP B 1 115 ? 12.703 13.312 -10.945 1 87.25 115 ASP B O 1
ATOM 4155 N N . THR B 1 116 ? 11.273 13.281 -12.922 1 89.19 116 THR B N 1
ATOM 4156 C CA . THR B 1 116 ? 10.898 14.688 -12.797 1 89.19 116 THR B CA 1
ATOM 4157 C C . THR B 1 116 ? 9.523 14.828 -12.156 1 89.19 116 THR B C 1
ATOM 4159 O O . THR B 1 116 ? 8.633 14.008 -12.398 1 89.19 116 THR B O 1
ATOM 4162 N N . VAL B 1 117 ? 9.289 15.992 -11.258 1 90.25 117 VAL B N 1
ATOM 4163 C CA . VAL B 1 117 ? 7.98 16.406 -10.75 1 90.25 117 VAL B CA 1
ATOM 4164 C C . VAL B 1 117 ? 7.582 17.734 -11.375 1 90.25 117 VAL B C 1
ATOM 4166 O O . VAL B 1 117 ? 8.422 18.625 -11.547 1 90.25 117 VAL B O 1
ATOM 4169 N N . LEU B 1 118 ? 6.215 17.719 -11.953 1 89.19 118 LEU B N 1
ATOM 4170 C CA . LEU B 1 118 ? 5.645 18.969 -12.469 1 89.19 118 LEU B CA 1
ATOM 4171 C C . LEU B 1 118 ? 4.742 19.625 -11.43 1 89.19 118 LEU B C 1
ATOM 4173 O O . LEU B 1 118 ? 3.869 18.953 -10.859 1 89.19 118 LEU B O 1
ATOM 4177 N N . TYR B 1 119 ? 4.867 21.062 -11.055 1 85.62 119 TYR B N 1
ATOM 4178 C CA . TYR B 1 119 ? 4.051 21.859 -10.141 1 85.62 119 TYR B CA 1
ATOM 4179 C C . TYR B 1 119 ? 3.844 23.266 -10.664 1 85.62 119 TYR B C 1
ATOM 4181 O O . TYR B 1 119 ? 4.383 23.641 -11.711 1 85.62 119 TYR B O 1
ATOM 4189 N N . ASP B 1 120 ? 2.885 23.891 -10.016 1 88.06 120 ASP B N 1
ATOM 4190 C CA . ASP B 1 120 ? 2.57 25.234 -10.453 1 88.06 120 ASP B CA 1
ATOM 4191 C C . ASP B 1 120 ? 3.559 26.25 -9.875 1 88.06 120 ASP B C 1
ATOM 4193 O O . ASP B 1 120 ? 3.961 26.125 -8.711 1 88.06 120 ASP B O 1
ATOM 4197 N N . ARG B 1 121 ? 3.814 27.188 -10.766 1 87.94 121 ARG B N 1
ATOM 4198 C CA . ARG B 1 121 ? 4.609 28.328 -10.305 1 87.94 121 ARG B CA 1
ATOM 4199 C C . ARG B 1 121 ? 3.793 29.609 -10.336 1 87.94 121 ARG B C 1
ATOM 4201 O O . ARG B 1 121 ? 2.967 29.812 -11.234 1 87.94 121 ARG B O 1
ATOM 4208 N N . VAL B 1 122 ? 3.973 30.469 -9.352 1 87 122 VAL B N 1
ATOM 4209 C CA . VAL B 1 122 ? 3.318 31.781 -9.312 1 87 122 VAL B CA 1
ATOM 4210 C C . VAL B 1 122 ? 3.82 32.625 -10.469 1 87 122 VAL B C 1
ATOM 4212 O O . VAL B 1 122 ? 5.027 32.844 -10.609 1 87 122 VAL B O 1
ATOM 4215 N N . SER B 1 123 ? 2.832 33.125 -11.305 1 82.88 123 SER B N 1
ATOM 4216 C CA . SER B 1 123 ? 3.219 33.938 -12.461 1 82.88 123 SER B CA 1
ATOM 4217 C C . SER B 1 123 ? 2.389 35.219 -12.555 1 82.88 123 SER B C 1
ATOM 4219 O O . SER B 1 123 ? 2.551 36 -13.492 1 82.88 123 SER B O 1
ATOM 4221 N N . GLY B 1 124 ? 1.445 35.406 -11.703 1 85 124 GLY B N 1
ATOM 4222 C CA . GLY B 1 124 ? 0.58 36.594 -11.602 1 85 124 GLY B CA 1
ATOM 4223 C C . GLY B 1 124 ? -0.429 36.5 -10.477 1 85 124 GLY B C 1
ATOM 4224 O O . GLY B 1 124 ? -0.424 35.5 -9.719 1 85 124 GLY B O 1
ATOM 4225 N N . ASP B 1 125 ? -1.271 37.594 -10.438 1 89.44 125 ASP B N 1
ATOM 4226 C CA . ASP B 1 125 ? -2.301 37.562 -9.406 1 89.44 125 ASP B CA 1
ATOM 4227 C C . ASP B 1 125 ? -3.348 36.5 -9.695 1 89.44 125 ASP B C 1
ATOM 4229 O O . ASP B 1 125 ? -4.102 36.594 -10.664 1 89.44 125 ASP B O 1
ATOM 4233 N N . LEU B 1 126 ? -3.33 35.531 -8.805 1 86.56 126 LEU B N 1
ATOM 4234 C CA . LEU B 1 126 ? -4.262 34.406 -8.938 1 86.56 126 LEU B CA 1
ATOM 4235 C C . LEU B 1 126 ? -4.066 33.688 -10.273 1 86.56 126 LEU B C 1
ATOM 4237 O O . LEU B 1 126 ? -5.039 33.281 -10.898 1 86.56 126 LEU B O 1
ATOM 4241 N N . GLU B 1 127 ? -2.754 33.781 -10.805 1 83.19 127 GLU B N 1
ATOM 4242 C CA . GLU B 1 127 ? -2.348 33.125 -12.047 1 83.19 127 GLU B CA 1
ATOM 4243 C C . GLU B 1 127 ? -1.116 32.25 -11.828 1 83.19 127 GLU B C 1
ATOM 4245 O O . GLU B 1 127 ? -0.185 32.656 -11.125 1 83.19 127 GLU B O 1
ATOM 4250 N N . THR B 1 128 ? -1.159 31.031 -12.359 1 84 128 THR B N 1
ATOM 4251 C CA . THR B 1 128 ? -0.007 30.141 -12.258 1 84 128 THR B CA 1
ATOM 4252 C C . THR B 1 128 ? 0.414 29.656 -13.641 1 84 128 THR B C 1
ATOM 4254 O O . THR B 1 128 ? -0.377 29.688 -14.586 1 84 128 THR B O 1
ATOM 4257 N N . SER B 1 129 ? 1.776 29.406 -13.75 1 82.69 129 SER B N 1
ATOM 4258 C CA . SER B 1 129 ? 2.348 28.656 -14.867 1 82.69 129 SER B CA 1
ATOM 4259 C C . SER B 1 129 ? 2.941 27.328 -14.391 1 82.69 129 SER B C 1
ATOM 4261 O O . SER B 1 129 ? 2.959 27.047 -13.195 1 82.69 129 SER B O 1
ATOM 4263 N N . SER B 1 130 ? 3.459 26.422 -15.453 1 84.94 130 SER B N 1
ATOM 4264 C CA . SER B 1 130 ? 3.988 25.109 -15.125 1 84.94 130 SER B CA 1
ATOM 4265 C C . SER B 1 130 ? 5.484 25.172 -14.828 1 84.94 130 SER B C 1
ATOM 4267 O O . SER B 1 130 ? 6.227 25.891 -15.5 1 84.94 130 SER B O 1
ATOM 4269 N N . ALA B 1 131 ? 5.957 24.547 -13.656 1 85.94 131 ALA B N 1
ATOM 4270 C CA . ALA B 1 131 ? 7.352 24.312 -13.297 1 85.94 131 ALA B CA 1
ATOM 4271 C C . ALA B 1 131 ? 7.621 22.828 -13.055 1 85.94 131 ALA B C 1
ATOM 4273 O O . ALA B 1 131 ? 6.691 22.062 -12.82 1 85.94 131 ALA B O 1
ATOM 4274 N N . ASN B 1 132 ? 9.055 22.406 -13.375 1 88.62 132 ASN B N 1
ATOM 4275 C CA . ASN B 1 132 ? 9.438 21.016 -13.148 1 88.62 132 ASN B CA 1
ATOM 4276 C C . ASN B 1 132 ? 10.742 20.922 -12.359 1 88.62 132 ASN B C 1
ATOM 4278 O O . ASN B 1 132 ? 11.445 21.906 -12.195 1 88.62 132 ASN B O 1
ATOM 428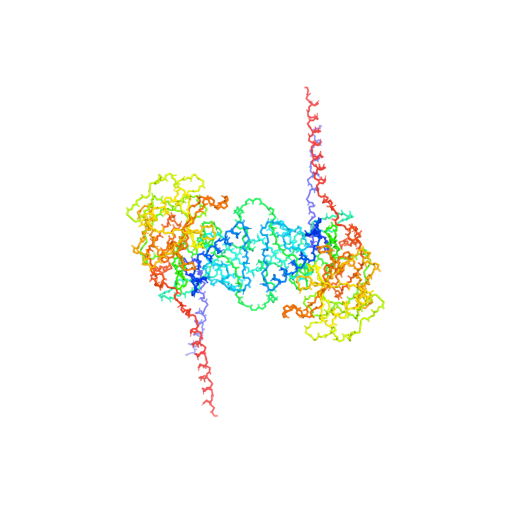2 N N . GLY B 1 133 ? 11.008 19.828 -11.562 1 89.88 133 GLY B N 1
ATOM 4283 C CA . GLY B 1 133 ? 12.242 19.469 -10.875 1 89.88 133 GLY B CA 1
ATOM 4284 C C . GLY B 1 133 ? 12.492 17.969 -10.844 1 89.88 133 GLY B C 1
ATOM 4285 O O . GLY B 1 133 ? 11.547 17.188 -10.836 1 89.88 133 GLY B O 1
ATOM 4286 N N . SER B 1 134 ? 13.938 17.688 -10.867 1 90 134 SER B N 1
ATOM 4287 C CA . SER B 1 134 ? 14.305 16.281 -10.727 1 90 134 SER B CA 1
ATOM 4288 C C . SER B 1 134 ? 14.211 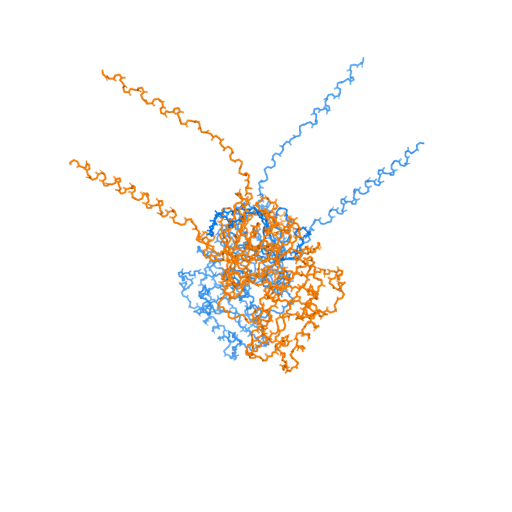15.828 -9.273 1 90 134 SER B C 1
ATOM 4290 O O . SER B 1 134 ? 14.703 16.516 -8.375 1 90 134 SER B O 1
ATOM 4292 N N . VAL B 1 135 ? 13.586 14.641 -9.008 1 89.75 135 VAL B N 1
ATOM 4293 C CA . VAL B 1 135 ? 13.438 14.109 -7.656 1 89.75 135 VAL B CA 1
ATOM 4294 C C . VAL B 1 135 ? 13.633 12.594 -7.668 1 89.75 135 VAL B C 1
ATOM 4296 O O . VAL B 1 135 ? 13.367 11.938 -8.672 1 89.75 135 VAL B O 1
ATOM 4299 N N . ILE B 1 136 ? 14.219 12.156 -6.484 1 85.25 136 ILE B N 1
ATOM 4300 C CA . ILE B 1 136 ? 14.234 10.719 -6.215 1 85.25 136 ILE B CA 1
ATOM 4301 C C . ILE B 1 136 ? 12.984 10.336 -5.434 1 85.25 136 ILE B C 1
ATOM 4303 O O . ILE B 1 136 ? 12.641 10.977 -4.434 1 85.25 136 ILE B O 1
ATOM 4307 N N . PHE B 1 137 ? 12.242 9.289 -5.848 1 80.19 137 PHE B N 1
ATOM 4308 C CA . PHE B 1 137 ? 11.047 8.82 -5.16 1 80.19 137 PHE B CA 1
ATOM 4309 C C . PHE B 1 137 ? 10.945 7.305 -5.219 1 80.19 137 PHE B C 1
ATOM 4311 O O . PHE B 1 137 ? 11.633 6.66 -6.016 1 80.19 137 PHE B O 1
ATOM 4318 N N . GLY B 1 138 ? 10.219 6.75 -4.234 1 69.25 138 GLY B N 1
ATOM 4319 C CA . GLY B 1 138 ? 10.195 5.309 -4.066 1 69.25 138 GLY B CA 1
ATOM 4320 C C . GLY B 1 138 ? 8.859 4.688 -4.441 1 69.25 138 GLY B C 1
ATOM 4321 O O . GLY B 1 138 ? 7.836 5.375 -4.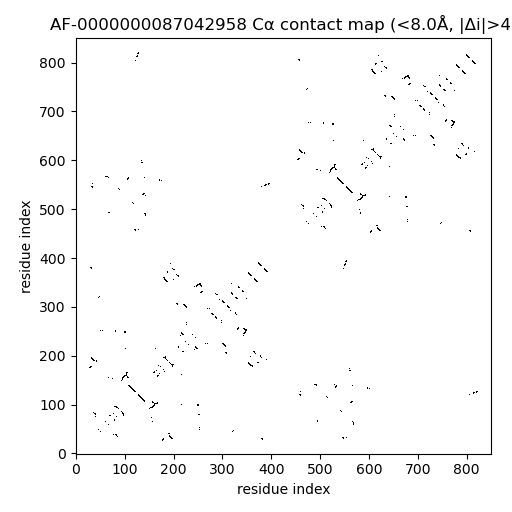477 1 69.25 138 GLY B O 1
ATOM 4322 N N . CYS B 1 139 ? 9.125 3.346 -4.922 1 65.31 139 CYS B N 1
ATOM 4323 C CA . CYS B 1 139 ? 7.934 2.518 -5.059 1 65.31 139 CYS B CA 1
ATOM 4324 C C . CYS B 1 139 ? 7.465 2.008 -3.701 1 65.31 139 CYS B C 1
ATOM 4326 O O . CYS B 1 139 ? 7.965 0.996 -3.205 1 65.31 139 CYS B O 1
ATOM 4328 N N . GLY B 1 140 ? 6.594 2.768 -2.896 1 53.53 140 GLY B N 1
ATOM 4329 C CA . GLY B 1 140 ? 6.039 2.385 -1.608 1 53.53 140 GLY B CA 1
ATOM 4330 C C . GLY B 1 140 ? 7 2.604 -0.455 1 53.53 140 GLY B C 1
ATOM 4331 O O . GLY B 1 140 ? 8.211 2.463 -0.617 1 53.53 140 GLY B O 1
ATOM 4332 N N . ALA B 1 141 ? 6.949 3.742 0.409 1 45.69 141 ALA B N 1
ATOM 4333 C CA . ALA B 1 141 ? 7.879 4.195 1.441 1 45.69 141 ALA B CA 1
ATOM 4334 C C . ALA B 1 141 ? 7.875 3.246 2.637 1 45.69 141 ALA B C 1
ATOM 4336 O O . ALA B 1 141 ? 6.812 2.887 3.148 1 45.69 141 ALA B O 1
ATOM 4337 N N . THR B 1 142 ? 8.523 2.102 2.807 1 45.66 142 THR B N 1
ATOM 4338 C CA . THR B 1 142 ? 8.711 1.835 4.23 1 45.66 142 THR B CA 1
ATOM 4339 C C . THR B 1 142 ? 9.445 2.992 4.902 1 45.66 142 THR B C 1
ATOM 4341 O O . THR B 1 142 ? 10.477 3.451 4.41 1 45.66 142 THR B O 1
ATOM 4344 N N . GLN B 1 143 ? 8.688 3.906 5.504 1 37.75 143 GLN B N 1
ATOM 4345 C CA . GLN B 1 143 ? 9.297 4.957 6.316 1 37.75 143 GLN B CA 1
ATOM 4346 C C . GLN B 1 143 ? 10.555 4.453 7.012 1 37.75 143 GLN B C 1
ATOM 4348 O O . GLN B 1 143 ? 11.141 5.16 7.828 1 37.75 143 GLN B O 1
ATOM 4353 N N . SER B 1 144 ? 10.75 3.271 7.328 1 34.19 144 SER B N 1
ATOM 4354 C CA . SER B 1 144 ? 11.953 3.094 8.133 1 34.19 144 SER B CA 1
ATOM 4355 C C . SER B 1 144 ? 13.086 3.982 7.641 1 34.19 144 SER B C 1
ATOM 4357 O O . SER B 1 144 ? 13.156 4.305 6.453 1 34.19 144 SER B O 1
ATOM 4359 N N . GLY B 1 145 ? 13.758 4.641 8.617 1 33.16 145 GLY B N 1
ATOM 4360 C CA . GLY B 1 145 ? 14.883 5.562 8.711 1 33.16 145 GLY B CA 1
ATOM 4361 C C . GLY B 1 145 ? 15.781 5.539 7.488 1 33.16 145 GLY B C 1
ATOM 4362 O O . GLY B 1 145 ? 15.688 6.422 6.633 1 33.16 145 GLY B O 1
ATOM 4363 N N . ASN B 1 146 ? 16.953 4.93 7.656 1 32.56 146 ASN B N 1
ATOM 4364 C CA . ASN B 1 146 ? 18.25 5.27 7.066 1 32.56 146 ASN B CA 1
ATOM 4365 C C . ASN B 1 146 ? 18.281 4.953 5.574 1 32.56 146 ASN B C 1
ATOM 4367 O O . ASN B 1 146 ? 18.188 3.789 5.18 1 32.56 146 ASN B O 1
ATOM 4371 N N . LEU B 1 147 ? 17.766 5.883 4.68 1 34.03 147 LEU B N 1
ATOM 4372 C CA . LEU B 1 147 ? 18.312 5.684 3.342 1 34.03 147 LEU B CA 1
ATOM 4373 C C . LEU B 1 147 ? 19.578 4.816 3.389 1 34.03 147 LEU B C 1
ATOM 4375 O O . LEU B 1 147 ? 20.109 4.441 2.346 1 34.03 147 LEU B O 1
ATOM 4379 N N . GLY B 1 148 ? 20.484 5.156 4.195 1 32.12 148 GLY B N 1
ATOM 4380 C CA . GLY B 1 148 ? 21.828 4.598 4.234 1 32.12 148 GLY B CA 1
ATOM 4381 C C . GLY B 1 148 ? 21.844 3.107 4.512 1 32.12 148 GLY B C 1
ATOM 4382 O O . GLY B 1 148 ? 22.734 2.393 4.035 1 32.12 148 GLY B O 1
ATOM 4383 N N . SER B 1 149 ? 21.766 2.799 5.879 1 32.5 149 SER B N 1
ATOM 4384 C CA . SER B 1 149 ? 22.469 1.562 6.199 1 32.5 149 SER B CA 1
ATOM 4385 C C . SER B 1 149 ? 21.875 0.373 5.461 1 32.5 149 SER B C 1
ATOM 4387 O O . SER B 1 149 ? 20.766 0.464 4.93 1 32.5 149 SER B O 1
ATOM 4389 N N . SER B 1 150 ? 22.047 -0.867 6.188 1 33.53 150 SER B N 1
ATOM 4390 C CA . SER B 1 150 ? 22.172 -2.201 5.605 1 33.53 150 SER B CA 1
ATOM 4391 C C . SER B 1 150 ? 20.938 -2.549 4.781 1 33.53 150 SER B C 1
ATOM 4393 O O . SER B 1 150 ? 19.859 -1.988 4.996 1 33.53 150 SER B O 1
ATOM 4395 N N . ASN B 1 151 ? 21.016 -3.375 3.689 1 36.5 151 ASN B N 1
ATOM 4396 C CA . ASN B 1 151 ? 20.688 -4.102 2.467 1 36.5 151 ASN B CA 1
ATOM 4397 C C . ASN B 1 151 ? 19.297 -4.715 2.533 1 36.5 151 ASN B C 1
ATOM 4399 O O . ASN B 1 151 ? 18.797 -5.254 1.543 1 36.5 151 ASN B O 1
ATOM 4403 N N . GLU B 1 152 ? 19.125 -5.605 3.486 1 38.5 152 GLU B N 1
ATOM 4404 C CA . GLU B 1 152 ? 18.281 -6.711 3.049 1 38.5 152 GLU B CA 1
ATOM 4405 C C . GLU B 1 152 ? 16.891 -6.219 2.637 1 38.5 152 GLU B C 1
ATOM 4407 O O . GLU B 1 152 ? 16.656 -5.012 2.549 1 38.5 152 GLU B O 1
ATOM 4412 N N . GLU B 1 153 ? 15.773 -6.895 3.244 1 44.78 153 GLU B N 1
ATOM 4413 C CA . GLU B 1 153 ? 14.586 -7.637 2.82 1 44.78 153 GLU B CA 1
ATOM 4414 C C . GLU B 1 153 ? 13.406 -6.699 2.584 1 44.78 153 GLU B C 1
ATOM 4416 O O . GLU B 1 153 ? 12.852 -6.133 3.531 1 44.78 153 GLU B O 1
ATOM 4421 N N . ALA B 1 154 ? 13.641 -5.824 1.647 1 49.59 154 ALA B N 1
ATOM 4422 C CA . ALA B 1 154 ? 12.375 -5.254 1.2 1 49.59 154 ALA B CA 1
ATOM 4423 C C . ALA B 1 154 ? 11.312 -6.336 1.051 1 49.59 154 ALA B C 1
ATOM 4425 O O . ALA B 1 154 ? 11.57 -7.398 0.483 1 49.59 154 ALA B O 1
ATOM 4426 N N . LEU B 1 155 ? 10.305 -6.246 1.963 1 50.59 155 LEU B N 1
ATOM 4427 C CA . LEU B 1 155 ? 9.211 -7.195 2.125 1 50.59 155 LEU B CA 1
ATOM 4428 C C . LEU B 1 155 ? 8.008 -6.797 1.27 1 50.59 155 LEU B C 1
ATOM 4430 O O . LEU B 1 155 ? 7.613 -5.629 1.252 1 50.59 155 LEU B O 1
ATOM 4434 N N . ASP B 1 156 ? 7.707 -7.543 0.108 1 59.75 156 ASP B N 1
ATOM 4435 C CA . ASP B 1 156 ? 6.348 -7.566 -0.427 1 59.75 156 ASP B CA 1
ATOM 4436 C C . ASP B 1 156 ? 6.309 -6.996 -1.844 1 59.75 156 ASP B C 1
ATOM 4438 O O . ASP B 1 156 ? 6.473 -5.789 -2.039 1 59.75 156 ASP B O 1
ATOM 4442 N N . GLY B 1 157 ? 6.371 -7.797 -2.76 1 74.31 157 GLY B N 1
ATOM 4443 C CA . GLY B 1 157 ? 6.145 -7.535 -4.172 1 74.31 157 GLY B CA 1
ATOM 4444 C C . GLY B 1 157 ? 5.668 -8.75 -4.938 1 74.31 157 GLY B C 1
ATOM 4445 O O . GLY B 1 157 ? 5.359 -9.789 -4.34 1 74.31 157 GLY B O 1
ATOM 4446 N N . ILE B 1 158 ? 5.453 -8.5 -6.113 1 81.75 158 ILE B N 1
ATOM 4447 C CA . ILE B 1 158 ? 4.922 -9.539 -6.988 1 81.75 158 ILE B CA 1
ATOM 4448 C C . ILE B 1 158 ? 5.918 -9.828 -8.109 1 81.75 158 ILE B C 1
ATOM 4450 O O . ILE B 1 158 ? 6.492 -8.906 -8.688 1 81.75 158 ILE B O 1
ATOM 4454 N N . LEU B 1 159 ? 6.219 -11.031 -8.234 1 89 159 LEU B N 1
ATOM 4455 C CA . LEU B 1 159 ? 6.914 -11.523 -9.422 1 89 159 LEU B CA 1
ATOM 4456 C C . LEU B 1 159 ? 5.945 -12.234 -10.359 1 89 159 LEU B C 1
ATOM 4458 O O . LEU B 1 159 ? 5.711 -13.438 -10.227 1 89 159 LEU B O 1
ATOM 4462 N N . GLY B 1 160 ? 5.441 -11.484 -11.273 1 90.38 160 GLY B N 1
ATOM 4463 C CA . GLY B 1 160 ? 4.371 -11.977 -12.125 1 90.38 160 GLY B CA 1
ATOM 4464 C C . GLY B 1 160 ? 4.859 -12.898 -13.227 1 90.38 160 GLY B C 1
ATOM 4465 O O . GLY B 1 160 ? 5.793 -12.562 -13.961 1 90.38 160 GLY B O 1
ATOM 4466 N N . PHE B 1 161 ? 4.219 -14.031 -13.375 1 95.62 161 PHE B N 1
ATOM 4467 C CA . PHE B 1 161 ? 4.441 -14.977 -14.453 1 95.62 161 PHE B CA 1
ATOM 4468 C C . PHE B 1 161 ? 3.209 -15.078 -15.352 1 95.62 161 PHE B C 1
ATOM 4470 O O . PHE B 1 161 ? 2.938 -16.125 -15.93 1 95.62 161 PHE B O 1
ATOM 4477 N N . GLY B 1 162 ? 2.494 -14.016 -15.398 1 94.25 162 GLY B N 1
ATOM 4478 C CA . GLY B 1 162 ? 1.301 -13.969 -16.234 1 94.25 162 GLY B CA 1
ATOM 4479 C C . GLY B 1 162 ? 1.606 -13.93 -17.719 1 94.25 162 GLY B C 1
ATOM 4480 O O . GLY B 1 162 ? 2.764 -14.07 -18.125 1 94.25 162 GLY B O 1
ATOM 4481 N N . LYS B 1 163 ? 0.55 -13.734 -18.469 1 91.69 163 LYS B N 1
ATOM 4482 C CA . LYS B 1 163 ? 0.633 -13.891 -19.922 1 91.69 163 LYS B CA 1
ATOM 4483 C C . LYS B 1 163 ? 1.11 -12.602 -20.578 1 91.69 163 LYS B C 1
ATOM 4485 O O . LYS B 1 163 ? 1.646 -12.633 -21.688 1 91.69 163 LYS B O 1
ATOM 4490 N N . ALA B 1 164 ? 0.846 -11.555 -19.891 1 88.25 164 ALA B N 1
ATOM 4491 C CA . ALA B 1 164 ? 1.094 -10.258 -20.531 1 88.25 164 ALA B CA 1
ATOM 4492 C C . ALA B 1 164 ? 2.588 -10.023 -20.719 1 88.25 164 ALA B C 1
ATOM 4494 O O . ALA B 1 164 ? 3.416 -10.656 -20.062 1 88.25 164 ALA B O 1
ATOM 4495 N N . ASN B 1 165 ? 2.814 -9.086 -21.609 1 89.94 165 ASN B N 1
ATOM 4496 C CA . ASN B 1 165 ? 4.191 -8.766 -21.969 1 89.94 165 ASN B CA 1
ATOM 4497 C C . ASN B 1 165 ? 4.969 -8.211 -20.781 1 89.94 165 ASN B C 1
ATOM 4499 O O . ASN B 1 165 ? 6.199 -8.266 -20.766 1 89.94 165 ASN B O 1
ATOM 4503 N N . SER B 1 166 ? 4.223 -7.77 -19.781 1 85.25 166 SER B N 1
ATOM 4504 C CA . SER B 1 166 ? 4.875 -7.109 -18.656 1 85.25 166 SER B CA 1
ATOM 4505 C C . SER B 1 166 ? 5.289 -8.117 -17.578 1 85.25 166 SER B C 1
ATOM 4507 O O . SER B 1 166 ? 5.957 -7.758 -16.609 1 85.25 166 SER B O 1
ATOM 4509 N N . SER B 1 167 ? 4.996 -9.359 -17.766 1 90.25 167 SER B N 1
ATOM 4510 C CA . SER B 1 167 ? 5.375 -10.359 -16.781 1 90.25 167 SER B CA 1
ATOM 4511 C C . SER B 1 167 ? 6.867 -10.672 -16.844 1 90.25 167 SER B C 1
ATOM 4513 O O . SER B 1 167 ? 7.523 -10.375 -17.844 1 90.25 167 SER B O 1
ATOM 4515 N N . MET B 1 168 ? 7.383 -11.312 -15.797 1 92.81 168 MET B N 1
ATOM 4516 C CA . MET B 1 168 ? 8.805 -11.641 -15.719 1 92.81 168 MET B CA 1
ATOM 4517 C C . MET B 1 168 ? 9.211 -12.586 -16.844 1 92.81 168 MET B C 1
ATOM 4519 O O . MET B 1 168 ? 10.195 -12.336 -17.547 1 92.81 168 MET B O 1
ATOM 4523 N N . ILE B 1 169 ? 8.461 -13.633 -17 1 95.31 169 ILE B N 1
ATOM 4524 C CA . ILE B 1 169 ? 8.805 -14.641 -17.984 1 95.31 169 ILE B CA 1
ATOM 4525 C C . ILE B 1 169 ? 8.797 -14.023 -19.375 1 95.31 169 ILE B C 1
ATOM 4527 O O . ILE B 1 169 ? 9.703 -14.273 -20.188 1 95.31 169 ILE B O 1
ATOM 4531 N N . SER B 1 170 ? 7.77 -13.172 -19.625 1 95 170 SER B N 1
ATOM 4532 C CA . SER B 1 170 ? 7.66 -12.562 -20.953 1 95 170 SER B CA 1
ATOM 4533 C C . SER B 1 170 ? 8.812 -11.602 -21.203 1 95 170 SER B C 1
ATOM 4535 O O . SER B 1 170 ? 9.367 -11.578 -22.312 1 95 170 SER B O 1
ATOM 4537 N N . GLN B 1 171 ? 9.125 -10.867 -20.234 1 93.5 171 GLN B N 1
ATOM 4538 C CA . GLN B 1 171 ? 10.211 -9.906 -20.406 1 93.5 171 GLN B CA 1
ATOM 4539 C C . GLN B 1 171 ? 11.547 -10.617 -20.609 1 93.5 171 GLN B C 1
ATOM 4541 O O . GLN B 1 171 ? 12.32 -10.25 -21.5 1 93.5 171 GLN B O 1
ATOM 4546 N N . LEU B 1 172 ? 11.906 -11.641 -19.797 1 93.44 172 LEU B N 1
ATOM 4547 C CA . LEU B 1 172 ? 13.164 -12.375 -19.922 1 93.44 172 LEU B CA 1
ATOM 4548 C C . LEU B 1 172 ? 13.25 -13.094 -21.266 1 93.44 172 LEU B C 1
ATOM 4550 O O . LEU B 1 172 ? 14.312 -13.148 -21.875 1 93.44 172 LEU B O 1
ATOM 4554 N N . ALA B 1 173 ? 12.18 -13.602 -21.625 1 94.25 173 ALA B N 1
ATOM 4555 C CA . ALA B 1 173 ? 12.148 -14.289 -22.906 1 94.25 173 ALA B CA 1
ATOM 4556 C C . ALA B 1 173 ? 12.375 -13.312 -24.062 1 94.25 173 ALA B C 1
ATOM 4558 O O . ALA B 1 173 ? 13.109 -13.609 -25 1 94.25 173 ALA B O 1
ATOM 4559 N N . ALA B 1 174 ? 11.641 -12.203 -23.922 1 93.31 174 ALA B N 1
ATOM 4560 C CA . ALA B 1 174 ? 11.758 -11.195 -24.969 1 93.31 174 ALA B CA 1
ATOM 4561 C C . ALA B 1 174 ? 13.195 -10.711 -25.109 1 93.31 174 ALA B C 1
ATOM 4563 O O . ALA B 1 174 ? 13.641 -10.383 -26.219 1 93.31 174 ALA B O 1
ATOM 4564 N N . SER B 1 175 ? 13.984 -10.711 -24.094 1 90.56 175 SER B N 1
ATOM 4565 C CA . SER B 1 175 ? 15.375 -10.266 -24.125 1 90.56 175 SER B CA 1
ATOM 4566 C C . SER B 1 175 ? 16.312 -11.406 -24.516 1 90.56 175 SER B C 1
ATOM 4568 O O . SER B 1 175 ? 17.531 -11.227 -24.547 1 90.56 175 SER B O 1
ATOM 4570 N N . GLY B 1 176 ? 15.805 -12.594 -24.641 1 91.31 176 GLY B N 1
ATOM 4571 C CA . GLY B 1 176 ? 16.578 -13.742 -25.094 1 91.31 176 GLY B CA 1
ATOM 4572 C C . GLY B 1 176 ? 17.344 -14.43 -23.984 1 91.31 176 GLY B C 1
ATOM 4573 O O . GLY B 1 176 ? 18.234 -15.242 -24.234 1 91.31 176 GLY B O 1
ATOM 4574 N N . LYS B 1 177 ? 17 -14.164 -22.766 1 90.25 177 LYS B N 1
ATOM 4575 C CA . LYS B 1 177 ? 17.719 -14.727 -21.625 1 90.25 177 LYS B CA 1
ATOM 4576 C C . LYS B 1 177 ? 17.234 -16.141 -21.312 1 90.25 177 LYS B C 1
ATOM 4578 O O . LYS B 1 177 ? 18 -16.969 -20.812 1 90.25 177 LYS B O 1
ATOM 4583 N N . VAL B 1 178 ? 16.031 -16.312 -21.547 1 93.31 178 VAL B N 1
ATOM 4584 C CA . VAL B 1 178 ? 15.438 -17.625 -21.266 1 93.31 178 VAL B CA 1
ATOM 4585 C C . VAL B 1 178 ? 14.453 -18 -22.375 1 93.31 178 VAL B C 1
ATOM 4587 O O . VAL B 1 178 ? 14.039 -17.141 -23.156 1 93.31 178 VAL B O 1
ATOM 4590 N N . LYS B 1 179 ? 14.133 -19.281 -22.422 1 93.56 179 LYS B N 1
ATOM 4591 C CA . LYS B 1 179 ? 13.016 -19.688 -23.266 1 93.56 179 LYS B CA 1
ATOM 4592 C C . LYS B 1 179 ? 11.688 -19.25 -22.672 1 93.56 179 LYS B C 1
ATOM 4594 O O . LYS B 1 179 ? 11.555 -19.141 -21.438 1 93.56 179 LYS B O 1
ATOM 4599 N N . ASN B 1 180 ? 10.812 -19 -23.484 1 96 180 ASN B N 1
ATOM 4600 C CA . ASN B 1 180 ? 9.492 -18.578 -23.016 1 96 180 ASN B CA 1
ATOM 4601 C C . ASN B 1 180 ? 8.648 -19.781 -22.594 1 96 180 ASN B C 1
ATOM 4603 O O . ASN B 1 180 ? 7.613 -20.062 -23.188 1 96 180 ASN B O 1
ATOM 4607 N N . MET B 1 181 ? 9.102 -20.453 -21.719 1 97.06 181 MET B N 1
ATOM 4608 C CA . MET B 1 181 ? 8.453 -21.594 -21.094 1 97.06 181 MET B CA 1
ATOM 4609 C C . MET B 1 181 ? 8.891 -21.734 -19.641 1 97.06 181 MET B C 1
ATOM 4611 O O . MET B 1 181 ? 10.031 -21.422 -19.297 1 97.06 181 MET B O 1
ATOM 4615 N N . PHE B 1 182 ? 8.078 -22.219 -18.844 1 97.81 182 PHE B N 1
ATOM 4616 C CA . PHE B 1 182 ? 8.367 -22.438 -17.438 1 97.81 182 PHE B CA 1
ATOM 4617 C C . PHE B 1 182 ? 7.441 -23.5 -16.844 1 97.81 182 PHE B C 1
ATOM 4619 O O . PHE B 1 182 ? 6.535 -23.984 -17.531 1 97.81 182 PHE B O 1
ATOM 4626 N N . ALA B 1 183 ? 7.777 -23.875 -15.633 1 97.69 183 ALA B N 1
ATOM 4627 C CA . ALA B 1 183 ? 6.977 -24.844 -14.891 1 97.69 183 ALA B CA 1
ATOM 4628 C C . ALA B 1 183 ? 6.996 -24.547 -13.398 1 97.69 183 ALA B C 1
ATOM 4630 O O . ALA B 1 183 ? 7.883 -23.844 -12.914 1 97.69 183 ALA B O 1
ATOM 4631 N N . HIS B 1 184 ? 5.953 -24.953 -12.812 1 97.25 184 HIS B N 1
ATOM 4632 C CA . HIS B 1 184 ? 6.016 -24.938 -11.352 1 97.25 184 HIS B CA 1
ATOM 4633 C C . HIS B 1 184 ? 5.609 -26.297 -10.781 1 97.25 184 HIS B C 1
ATOM 4635 O O . HIS B 1 184 ? 4.805 -27.016 -11.375 1 97.25 184 HIS B O 1
ATOM 4641 N N . CYS B 1 185 ? 6.191 -26.688 -9.75 1 94.94 185 CYS B N 1
ATOM 4642 C CA . CYS B 1 185 ? 5.883 -27.828 -8.891 1 94.94 185 CYS B CA 1
ATOM 4643 C C . CYS B 1 185 ? 5.766 -27.391 -7.438 1 94.94 185 CYS B C 1
ATOM 4645 O O . CYS B 1 185 ? 6.773 -27.141 -6.77 1 94.94 185 CYS B O 1
ATOM 4647 N N . LEU B 1 186 ? 4.496 -27.281 -7.035 1 93.81 186 LEU B N 1
ATOM 4648 C CA . LEU B 1 186 ? 4.215 -26.641 -5.754 1 93.81 186 LEU B CA 1
ATOM 4649 C C . LEU B 1 186 ? 3.662 -27.656 -4.75 1 93.81 186 LEU B C 1
ATOM 4651 O O . LEU B 1 186 ? 2.834 -28.5 -5.105 1 93.81 186 LEU B O 1
ATOM 4655 N N . ASP B 1 187 ? 4.254 -27.578 -3.652 1 87.5 187 ASP B N 1
ATOM 4656 C CA . ASP B 1 187 ? 3.83 -28.453 -2.564 1 87.5 187 ASP B CA 1
ATOM 4657 C C . ASP B 1 187 ? 3.086 -27.656 -1.486 1 87.5 187 ASP B C 1
ATOM 4659 O O . ASP B 1 187 ? 3.707 -27.062 -0.612 1 87.5 187 ASP B O 1
ATOM 4663 N N . GLY B 1 188 ? 1.759 -27.703 -1.505 1 77.12 188 GLY B N 1
ATOM 4664 C CA . GLY B 1 188 ? 0.92 -26.984 -0.56 1 77.12 188 GLY B CA 1
ATOM 4665 C C . GLY B 1 188 ? 0.748 -27.703 0.76 1 77.12 188 GLY B C 1
ATOM 4666 O O . GLY B 1 188 ? 0.057 -27.219 1.657 1 77.12 188 GLY B O 1
ATOM 4667 N N . VAL B 1 189 ? 1.282 -28.844 0.89 1 72.75 189 VAL B N 1
ATOM 4668 C CA . VAL B 1 189 ? 1.104 -29.625 2.107 1 72.75 189 VAL B CA 1
ATOM 4669 C C . VAL B 1 189 ? 2.357 -29.531 2.973 1 72.75 189 VAL B C 1
ATOM 4671 O O . VAL B 1 189 ? 2.293 -29.094 4.121 1 72.75 189 VAL B O 1
ATOM 4674 N N . ASN B 1 190 ? 3.494 -29.828 2.465 1 69.94 190 ASN B N 1
ATOM 4675 C CA . ASN B 1 190 ? 4.738 -29.844 3.225 1 69.94 190 ASN B CA 1
ATOM 4676 C C . ASN B 1 190 ? 5.453 -28.5 3.135 1 69.94 190 ASN B C 1
ATOM 4678 O O . ASN B 1 190 ? 6.391 -28.234 3.895 1 69.94 190 ASN B O 1
ATOM 4682 N N . GLY B 1 191 ? 5 -27.719 2.326 1 77.44 191 GLY B N 1
ATOM 4683 C CA . GLY B 1 191 ? 5.438 -26.344 2.277 1 77.44 191 GLY B CA 1
ATOM 4684 C C . GLY B 1 191 ? 6.547 -26.094 1.267 1 77.44 191 GLY B C 1
ATOM 4685 O O . GLY B 1 191 ? 7.52 -26.859 1.215 1 77.44 191 GLY B O 1
ATOM 4686 N N . GLY B 1 192 ? 6.262 -25.266 0.135 1 81.19 192 GLY B N 1
ATOM 4687 C CA . GLY B 1 192 ? 7.277 -24.781 -0.78 1 81.19 192 GLY B CA 1
ATOM 4688 C C . GLY B 1 192 ? 7.086 -25.266 -2.203 1 81.19 192 GLY B C 1
ATOM 4689 O O . GLY B 1 192 ? 5.953 -25.438 -2.66 1 81.19 192 GLY B O 1
ATOM 4690 N N . GLY B 1 193 ? 8.195 -25.375 -3.008 1 91.75 193 GLY B N 1
ATOM 4691 C CA . GLY B 1 193 ? 8.188 -25.797 -4.402 1 91.75 193 GLY B CA 1
ATOM 4692 C C . GLY B 1 193 ? 9.188 -25.031 -5.254 1 91.75 193 GLY B C 1
ATOM 4693 O O . GLY B 1 193 ? 10.141 -24.453 -4.734 1 91.75 193 GLY B O 1
ATOM 4694 N N . ILE B 1 194 ? 9.055 -25.219 -6.531 1 91.56 194 ILE B N 1
ATOM 4695 C CA . ILE B 1 194 ? 9.969 -24.547 -7.449 1 91.56 194 ILE B CA 1
ATOM 4696 C C . ILE B 1 194 ? 9.188 -24 -8.648 1 91.56 194 ILE B C 1
ATOM 4698 O O . ILE B 1 194 ? 8.125 -24.531 -8.992 1 91.56 194 ILE B O 1
ATOM 4702 N N . PHE B 1 195 ? 9.688 -22.953 -9.078 1 94.69 195 PHE B N 1
ATOM 4703 C CA . PHE B 1 195 ? 9.445 -22.516 -10.453 1 94.69 195 PHE B CA 1
ATOM 4704 C C . PHE B 1 195 ? 10.68 -22.766 -11.312 1 94.69 195 PHE B C 1
ATOM 4706 O O . PHE B 1 195 ? 11.781 -22.328 -10.961 1 94.69 195 PHE B O 1
ATOM 4713 N N . ALA B 1 196 ? 10.539 -23.469 -12.367 1 94.31 196 ALA B N 1
ATOM 4714 C CA . ALA B 1 196 ? 11.625 -23.734 -13.305 1 94.31 196 ALA B CA 1
ATOM 4715 C C . ALA B 1 196 ? 11.383 -23.016 -14.641 1 94.31 196 ALA B C 1
ATOM 4717 O O . ALA B 1 196 ? 10.328 -23.188 -15.25 1 94.31 196 ALA B O 1
ATOM 4718 N N . ILE B 1 197 ? 12.328 -22.25 -14.953 1 95.06 197 ILE B N 1
ATOM 4719 C CA . ILE B 1 197 ? 12.258 -21.578 -16.25 1 95.06 197 ILE B CA 1
ATOM 4720 C C . ILE B 1 197 ? 13.094 -22.359 -17.266 1 95.06 197 ILE B C 1
ATOM 4722 O O . ILE B 1 197 ? 14.266 -22.641 -17.031 1 95.06 197 ILE B O 1
ATOM 4726 N N . GLY B 1 198 ? 12.5 -22.656 -18.359 1 94.62 198 GLY B N 1
ATOM 4727 C CA . GLY B 1 198 ? 13.164 -23.453 -19.375 1 94.62 198 GLY B CA 1
ATOM 4728 C C . GLY B 1 198 ? 12.516 -24.797 -19.594 1 94.62 198 GLY B C 1
ATOM 4729 O O . GLY B 1 198 ? 11.414 -25.047 -19.094 1 94.62 198 GLY B O 1
ATOM 4730 N N . HIS B 1 199 ? 13.195 -25.688 -20.234 1 95 199 HIS B N 1
ATOM 4731 C CA . HIS B 1 199 ? 12.633 -26.969 -20.625 1 95 199 HIS B CA 1
ATOM 4732 C C . HIS B 1 199 ? 12.719 -27.984 -19.5 1 95 199 HIS B C 1
ATOM 4734 O O . HIS B 1 199 ? 13.82 -28.375 -19.078 1 95 199 HIS B O 1
ATOM 4740 N N . VAL B 1 200 ? 11.625 -28.359 -19.016 1 95.06 200 VAL B N 1
ATOM 4741 C CA . VAL B 1 200 ? 11.555 -29.5 -18.109 1 95.06 200 VAL B CA 1
ATOM 4742 C C . VAL B 1 200 ? 11.531 -30.797 -18.906 1 95.06 200 VAL B C 1
ATOM 4744 O O . VAL B 1 200 ? 10.617 -31.031 -19.703 1 95.06 200 VAL B O 1
ATOM 4747 N N . VAL B 1 201 ? 12.469 -31.672 -18.578 1 95.44 201 VAL B N 1
ATOM 4748 C CA . VAL B 1 201 ? 12.656 -32.875 -19.359 1 95.44 201 VAL B CA 1
ATOM 4749 C C . VAL B 1 201 ? 11.914 -34.031 -18.703 1 95.44 201 VAL B C 1
ATOM 4751 O O . VAL B 1 201 ? 11.32 -34.875 -19.391 1 95.44 201 VAL B O 1
ATOM 4754 N N . ARG B 1 202 ? 12.07 -34.125 -17.422 1 94 202 ARG B N 1
ATOM 4755 C CA . ARG B 1 202 ? 11.375 -35.156 -16.656 1 94 202 ARG B CA 1
ATOM 4756 C C . ARG B 1 202 ? 10.773 -34.594 -15.375 1 94 202 ARG B C 1
ATOM 4758 O O . ARG B 1 202 ? 11.375 -33.719 -14.734 1 94 202 ARG B O 1
ATOM 4765 N N . PRO B 1 203 ? 9.648 -35.156 -15.094 1 95.38 203 PRO B N 1
ATOM 4766 C CA . PRO B 1 203 ? 8.844 -36.125 -15.82 1 95.38 203 PRO B CA 1
ATOM 4767 C C . PRO B 1 203 ? 8.219 -35.531 -17.094 1 95.38 203 PRO B C 1
ATOM 4769 O O . PRO B 1 203 ? 8.188 -34.312 -17.266 1 95.38 203 PRO B O 1
ATOM 4772 N N . LYS B 1 204 ? 7.746 -36.406 -17.984 1 93.62 204 LYS B N 1
ATOM 4773 C CA . LYS B 1 204 ? 7.023 -35.969 -19.172 1 93.62 204 LYS B CA 1
ATOM 4774 C C . LYS B 1 204 ? 5.617 -35.5 -18.812 1 93.62 204 LYS B C 1
ATOM 4776 O O . LYS B 1 204 ? 4.984 -36.031 -17.906 1 93.62 204 LYS B O 1
ATOM 4781 N N . VAL B 1 205 ? 5.211 -34.531 -19.594 1 95.69 205 VAL B N 1
ATOM 4782 C CA . VAL B 1 205 ? 3.912 -33.906 -19.359 1 95.69 205 VAL B CA 1
ATOM 4783 C C . VAL B 1 205 ? 3.105 -33.875 -20.656 1 95.69 205 VAL B C 1
ATOM 4785 O O . VAL B 1 205 ? 3.637 -33.531 -21.703 1 95.69 205 VAL B O 1
ATOM 4788 N N . ASN B 1 206 ? 1.812 -34.344 -20.641 1 94.75 206 ASN B N 1
ATOM 4789 C CA . ASN B 1 206 ? 0.9 -34.156 -21.766 1 94.75 206 ASN B CA 1
ATOM 4790 C C . ASN B 1 206 ? 0.453 -32.688 -21.875 1 94.75 206 ASN B C 1
ATOM 4792 O O . ASN B 1 206 ? 0.134 -32.062 -20.859 1 94.75 206 ASN B O 1
ATOM 4796 N N . MET B 1 207 ? 0.443 -32.188 -23.125 1 97.62 207 MET B N 1
ATOM 4797 C CA . MET B 1 207 ? 0.182 -30.766 -23.344 1 97.62 207 MET B CA 1
ATOM 4798 C C . MET B 1 207 ? -1.167 -30.562 -24.031 1 97.62 207 MET B C 1
ATOM 4800 O O . MET B 1 207 ? -1.631 -31.422 -24.781 1 97.62 207 MET B O 1
ATOM 4804 N N . THR B 1 208 ? -1.817 -29.484 -23.797 1 97.31 208 THR B N 1
ATOM 4805 C CA . THR B 1 208 ? -3.021 -29 -24.469 1 97.31 208 THR B CA 1
ATOM 4806 C C . THR B 1 208 ? -2.848 -27.547 -24.891 1 97.31 208 THR B C 1
ATOM 4808 O O . THR B 1 208 ? -2.125 -26.781 -24.25 1 97.31 208 THR B O 1
ATOM 4811 N N . PRO B 1 209 ? -3.527 -27.125 -26 1 96.06 209 PRO B N 1
ATOM 4812 C CA . PRO B 1 209 ? -3.352 -25.734 -26.438 1 96.06 209 PRO B CA 1
ATOM 4813 C C . PRO B 1 209 ? -3.945 -24.719 -25.469 1 96.06 209 PRO B C 1
ATOM 4815 O O . PRO B 1 209 ? -4.992 -24.984 -24.859 1 96.06 209 PRO B O 1
ATOM 4818 N N . LEU B 1 210 ? -3.275 -23.656 -25.297 1 95.56 210 LEU B N 1
ATOM 4819 C CA . LEU B 1 210 ? -3.861 -22.5 -24.609 1 95.56 210 LEU B CA 1
ATOM 4820 C C . LEU B 1 210 ? -4.945 -21.859 -25.469 1 95.56 210 LEU B C 1
ATOM 4822 O O . LEU B 1 210 ? -4.812 -21.781 -26.688 1 95.56 210 LEU B O 1
ATOM 4826 N N . VAL B 1 211 ? -5.934 -21.422 -24.812 1 93.12 211 VAL B N 1
ATOM 4827 C CA . VAL B 1 211 ? -6.949 -20.641 -25.531 1 93.12 211 VAL B CA 1
ATOM 4828 C C . VAL B 1 211 ? -6.371 -19.297 -25.938 1 93.12 211 VAL B C 1
ATOM 4830 O O . VAL B 1 211 ? -5.863 -18.547 -25.094 1 93.12 211 VAL B O 1
ATOM 4833 N N . PRO B 1 212 ? -6.449 -18.938 -27.234 1 90.81 212 PRO B N 1
ATOM 4834 C CA . PRO B 1 212 ? -5.859 -17.672 -27.688 1 90.81 212 PRO B CA 1
ATOM 4835 C C . PRO B 1 212 ? -6.621 -16.453 -27.188 1 90.81 212 PRO B C 1
ATOM 4837 O O . PRO B 1 212 ? -7.801 -16.562 -26.828 1 90.81 212 PRO B O 1
ATOM 4840 N N . ASN B 1 213 ? -5.977 -15.383 -27.062 1 87.44 213 ASN B N 1
ATOM 4841 C CA . ASN B 1 213 ? -6.531 -14.062 -26.797 1 87.44 213 ASN B CA 1
ATOM 4842 C C . ASN B 1 213 ? -7.219 -14 -25.438 1 87.44 213 ASN B C 1
ATOM 4844 O O . ASN B 1 213 ? -8.312 -13.445 -25.312 1 87.44 213 ASN B O 1
ATOM 4848 N N . GLN B 1 214 ? -6.785 -14.75 -24.484 1 86.12 214 GLN B N 1
ATOM 4849 C CA . GLN B 1 214 ? -7.207 -14.672 -23.078 1 86.12 214 GLN B CA 1
ATOM 4850 C C . GLN B 1 214 ? -6.145 -13.984 -22.234 1 86.12 214 GLN B C 1
ATOM 4852 O O . GLN B 1 214 ? -4.949 -14.211 -22.422 1 86.12 214 GLN B O 1
ATOM 4857 N N . PRO B 1 215 ? -6.641 -13.141 -21.25 1 84.25 215 PRO B N 1
ATOM 4858 C CA . PRO B 1 215 ? -5.66 -12.422 -20.438 1 84.25 215 PRO B CA 1
ATOM 4859 C C . PRO B 1 215 ? -4.91 -13.344 -19.469 1 84.25 215 PRO B C 1
ATOM 4861 O O . PRO B 1 215 ? -3.775 -13.047 -19.094 1 84.25 215 PRO B O 1
ATOM 4864 N N . HIS B 1 216 ? -5.551 -14.414 -19.094 1 90.25 216 HIS B N 1
ATOM 4865 C CA . HIS B 1 216 ? -4.949 -15.391 -18.203 1 90.25 216 HIS B CA 1
ATOM 4866 C C . HIS B 1 216 ? -4.695 -16.719 -18.906 1 90.25 216 HIS B C 1
ATOM 4868 O O . HIS B 1 216 ? -5.234 -16.953 -19.984 1 90.25 216 HIS B O 1
ATOM 4874 N N . TYR B 1 217 ? -3.758 -17.5 -18.297 1 95.38 217 TYR B N 1
ATOM 4875 C CA . TYR B 1 217 ? -3.617 -18.844 -18.828 1 95.38 217 TYR B CA 1
ATOM 4876 C C . TYR B 1 217 ? -4.941 -19.594 -18.75 1 95.38 217 TYR B C 1
ATOM 4878 O O . TYR B 1 217 ? -5.57 -19.672 -17.703 1 95.38 217 TYR B O 1
ATOM 4886 N N . ASN B 1 218 ? -5.266 -20.047 -19.984 1 94.31 218 ASN B N 1
ATOM 4887 C CA . ASN B 1 218 ? -6.594 -20.609 -20.172 1 94.31 218 ASN B CA 1
ATOM 4888 C C . ASN B 1 218 ? -6.555 -21.844 -21.078 1 94.31 218 ASN B C 1
ATOM 4890 O O . ASN B 1 218 ? -5.906 -21.828 -22.125 1 94.31 218 ASN B O 1
ATOM 4894 N N . ALA B 1 219 ? -7.188 -22.859 -20.75 1 93.88 219 ALA B N 1
ATOM 4895 C CA . ALA B 1 219 ? -7.27 -24.078 -21.547 1 93.88 219 ALA B CA 1
ATOM 4896 C C . ALA B 1 219 ? -8.727 -24.484 -21.781 1 93.88 219 ALA B C 1
ATOM 4898 O O . ALA B 1 219 ? -9.594 -24.188 -20.953 1 93.88 219 ALA B O 1
ATOM 4899 N N . ASN B 1 220 ? -8.883 -25.109 -22.891 1 90.69 220 ASN B N 1
ATOM 4900 C CA . ASN B 1 220 ? -10.234 -25.547 -23.234 1 90.69 220 ASN B CA 1
ATOM 4901 C C . ASN B 1 220 ? -10.594 -26.859 -22.547 1 90.69 220 ASN B C 1
ATOM 4903 O O . ASN B 1 220 ? -10.07 -27.906 -22.906 1 90.69 220 ASN B O 1
ATOM 4907 N N . MET B 1 221 ? -11.414 -26.641 -21.719 1 91.88 221 MET B N 1
ATOM 4908 C CA . MET B 1 221 ? -11.938 -27.828 -21.078 1 91.88 221 MET B CA 1
ATOM 4909 C C . MET B 1 221 ? -13.039 -28.469 -21.922 1 91.88 221 MET B C 1
ATOM 4911 O O . MET B 1 221 ? -13.914 -27.781 -22.438 1 91.88 221 MET B O 1
ATOM 4915 N N . THR B 1 222 ? -13.039 -29.766 -22.109 1 89.75 222 THR B N 1
ATOM 4916 C CA . THR B 1 222 ? -13.961 -30.438 -23.016 1 89.75 222 THR B CA 1
ATOM 4917 C C . THR B 1 222 ? -14.992 -31.25 -22.234 1 89.75 222 THR B C 1
ATOM 4919 O O . THR B 1 222 ? -16.078 -31.547 -22.75 1 89.75 222 THR B O 1
ATOM 4922 N N . ALA B 1 223 ? -14.641 -31.562 -21.016 1 90.81 223 ALA B N 1
ATOM 4923 C CA . ALA B 1 223 ? -15.57 -32.375 -20.234 1 90.81 223 ALA B CA 1
ATOM 4924 C C . ALA B 1 223 ? -15.172 -32.375 -18.766 1 90.81 223 ALA B C 1
ATOM 4926 O O . ALA B 1 223 ? -14.016 -32.125 -18.422 1 90.81 223 ALA B O 1
ATOM 4927 N N . ILE B 1 224 ? -16.141 -32.625 -18.016 1 94.12 224 ILE B N 1
ATOM 4928 C CA . ILE B 1 224 ? -15.93 -32.875 -16.594 1 94.12 224 ILE B CA 1
ATOM 4929 C C . ILE B 1 224 ? -16.484 -34.25 -16.234 1 94.12 224 ILE B C 1
ATOM 4931 O O . ILE B 1 224 ? -17.625 -34.594 -16.578 1 94.12 224 ILE B O 1
ATOM 4935 N N . GLN B 1 225 ? -15.656 -35 -15.578 1 94.81 225 GLN B N 1
ATOM 4936 C CA . GLN B 1 225 ? -16.016 -36.312 -15.133 1 94.81 225 GLN B CA 1
ATOM 4937 C C . GLN B 1 225 ? -16.031 -36.406 -13.609 1 94.81 225 GLN B C 1
ATOM 4939 O O . GLN B 1 225 ? -15.094 -35.969 -12.945 1 94.81 225 GLN B O 1
ATOM 4944 N N . VAL B 1 226 ? -17.109 -36.812 -13.117 1 96.06 226 VAL B N 1
ATOM 4945 C CA . VAL B 1 226 ? -17.234 -37.094 -11.688 1 96.06 226 VAL B CA 1
ATOM 4946 C C . VAL B 1 226 ? -17.344 -38.594 -11.445 1 96.06 226 VAL B C 1
ATOM 4948 O O . VAL B 1 226 ? -18.375 -39.188 -11.742 1 96.06 226 VAL B O 1
ATOM 4951 N N . GLY B 1 227 ? -16.266 -39.125 -10.875 1 96.38 227 GLY B N 1
ATOM 4952 C CA . GLY B 1 227 ? -16.219 -40.562 -10.859 1 96.38 227 GLY B CA 1
ATOM 4953 C C . GLY B 1 227 ? -16.188 -41.188 -12.242 1 96.38 227 GLY B C 1
ATOM 4954 O O . GLY B 1 227 ? -15.281 -40.906 -13.031 1 96.38 227 GLY B O 1
ATOM 4955 N N . ARG B 1 228 ? -17.172 -41.938 -12.547 1 91.19 228 ARG B N 1
ATOM 4956 C CA . ARG B 1 228 ? -17.234 -42.594 -13.852 1 91.19 228 ARG B CA 1
ATOM 4957 C C . ARG B 1 228 ? -18.188 -41.875 -14.789 1 91.19 228 ARG B C 1
ATOM 4959 O O . ARG B 1 228 ? -18.281 -42.188 -15.969 1 91.19 228 ARG B O 1
ATOM 4966 N N . ASP B 1 229 ? -18.828 -40.844 -14.273 1 91.69 229 ASP B N 1
ATOM 4967 C CA . ASP B 1 229 ? -19.906 -40.188 -15.016 1 91.69 229 ASP B CA 1
ATOM 4968 C C . ASP B 1 229 ? -19.438 -38.844 -15.586 1 91.69 229 ASP B C 1
ATOM 4970 O O . ASP B 1 229 ? -18.781 -38.062 -14.891 1 91.69 229 ASP B O 1
ATOM 4974 N N . PHE B 1 230 ? -19.766 -38.594 -16.844 1 93 230 PHE B N 1
ATOM 4975 C CA . PHE B 1 230 ? -19.531 -37.281 -17.469 1 93 230 PHE B CA 1
ATOM 4976 C C . PHE B 1 230 ? -20.719 -36.344 -17.219 1 93 230 PHE B C 1
ATOM 4978 O O . PHE B 1 230 ? -21.875 -36.781 -17.297 1 93 230 PHE B O 1
ATOM 4985 N N . LEU B 1 231 ? -20.312 -35.156 -16.812 1 92.94 231 LEU B N 1
ATOM 4986 C CA . LEU B 1 231 ? -21.375 -34.188 -16.703 1 92.94 231 LEU B CA 1
ATOM 4987 C C . LEU B 1 231 ? -21.891 -33.781 -18.078 1 92.94 231 LEU B C 1
ATOM 4989 O O . LEU B 1 231 ? -21.125 -33.75 -19.047 1 92.94 231 LEU B O 1
ATOM 4993 N N . ASN B 1 232 ? -23.203 -33.531 -18.375 1 80.31 232 ASN B N 1
ATOM 4994 C CA . ASN B 1 232 ? -23.844 -33.156 -19.625 1 80.31 232 ASN B CA 1
ATOM 4995 C C . ASN B 1 232 ? -23.797 -31.641 -19.844 1 80.31 232 ASN B C 1
ATOM 4997 O O . ASN B 1 232 ? -24.609 -30.906 -19.266 1 80.31 232 ASN B O 1
ATOM 5001 N N . PHE B 1 233 ? -22.656 -31.172 -20.359 1 70.56 233 PHE B N 1
ATOM 5002 C CA . PHE B 1 233 ? -22.703 -29.766 -20.734 1 70.56 233 PHE B CA 1
ATOM 5003 C C . PHE B 1 233 ? -22.219 -29.562 -22.156 1 70.56 233 PHE B C 1
ATOM 5005 O O . PHE B 1 233 ? -21.469 -30.375 -22.688 1 70.56 233 PHE B O 1
ATOM 5012 N N . THR B 1 234 ? -22.953 -28.859 -23.141 1 56.69 234 THR B N 1
ATOM 5013 C CA . THR B 1 234 ? -22.516 -28.562 -24.5 1 56.69 234 THR B CA 1
ATOM 5014 C C . THR B 1 234 ? -21.219 -27.766 -24.484 1 56.69 234 THR B C 1
ATOM 5016 O O . THR B 1 234 ? -21 -26.938 -23.594 1 56.69 234 THR B O 1
ATOM 5019 N N . ALA B 1 235 ? -20.156 -28.328 -25.219 1 53.94 235 ALA B N 1
ATOM 5020 C CA . ALA B 1 235 ? -18.859 -27.656 -25.359 1 53.94 235 ALA B CA 1
ATOM 5021 C C . ALA B 1 235 ? -19.047 -26.141 -25.516 1 53.94 235 ALA B C 1
ATOM 5023 O O . ALA B 1 235 ? -18.188 -25.359 -25.109 1 53.94 235 ALA B O 1
ATOM 5024 N N . ASP B 1 236 ? -20.172 -25.797 -26.078 1 55.16 236 ASP B N 1
ATOM 5025 C CA . ASP B 1 236 ? -20.469 -24.391 -26.344 1 55.16 236 ASP B CA 1
ATOM 5026 C C . ASP B 1 236 ? -20.547 -23.609 -25.031 1 55.16 236 ASP B C 1
ATOM 5028 O O . ASP B 1 236 ? -20.453 -22.375 -25.047 1 55.16 236 ASP B O 1
ATOM 5032 N N . MET B 1 237 ? -20.75 -24.297 -24 1 53.75 237 MET B N 1
ATOM 5033 C CA . MET B 1 237 ? -20.906 -23.625 -22.719 1 53.75 237 MET B CA 1
ATOM 5034 C C . MET B 1 237 ? -19.578 -23.094 -22.219 1 53.75 237 MET B C 1
ATOM 5036 O O . MET B 1 237 ? -19.531 -22.141 -21.422 1 53.75 237 MET B O 1
ATOM 5040 N N . PHE B 1 238 ? -18.609 -23.859 -22.594 1 56.09 238 PHE B N 1
ATOM 5041 C CA . PHE B 1 238 ? -17.297 -23.391 -22.203 1 56.09 238 PHE B CA 1
ATOM 5042 C C . PHE B 1 238 ? -16.844 -22.234 -23.109 1 56.09 238 PHE B C 1
ATOM 5044 O O . PHE B 1 238 ? -15.852 -21.562 -22.812 1 56.09 238 PHE B O 1
ATOM 5051 N N . ASP B 1 239 ? -17.531 -22.219 -24.344 1 51.94 239 ASP B N 1
ATOM 5052 C CA . ASP B 1 239 ? -17.172 -21.203 -25.328 1 51.94 239 ASP B CA 1
ATOM 5053 C C . ASP B 1 239 ? -18.016 -19.938 -25.125 1 51.94 239 ASP B C 1
ATOM 5055 O O . ASP B 1 239 ? -18.172 -19.141 -26.047 1 51.94 239 ASP B O 1
ATOM 5059 N N . SER B 1 240 ? -18.625 -19.828 -24.109 1 46.16 240 SER B N 1
ATOM 5060 C CA . SER B 1 240 ? -19.406 -18.594 -24.141 1 46.16 240 SER B CA 1
ATOM 5061 C C . SER B 1 240 ? -18.531 -17.375 -24.406 1 46.16 240 SER B C 1
ATOM 5063 O O . SER B 1 240 ? -17.344 -17.375 -24.062 1 46.16 240 SER B O 1
ATOM 5065 N N . ALA B 1 241 ? -19.047 -16.391 -25.297 1 42.09 241 ALA B N 1
ATOM 5066 C CA . ALA B 1 241 ? -18.422 -15.297 -26.031 1 42.09 241 ALA B CA 1
ATOM 5067 C C . ALA B 1 241 ? -17.391 -14.562 -25.172 1 42.09 241 ALA B C 1
ATOM 5069 O O . ALA B 1 241 ? -16.297 -14.25 -25.625 1 42.09 241 ALA B O 1
ATOM 5070 N N . ASP B 1 242 ? -17.734 -14.102 -23.938 1 49.22 242 ASP B N 1
ATOM 5071 C CA . ASP B 1 242 ? -16.938 -13 -23.391 1 49.22 242 ASP B CA 1
ATOM 5072 C C . ASP B 1 242 ? -15.812 -13.516 -22.5 1 49.22 242 ASP B C 1
ATOM 5074 O O . ASP B 1 242 ? -14.875 -12.781 -22.188 1 49.22 242 ASP B O 1
ATOM 5078 N N . ARG B 1 243 ? -16.125 -14.828 -21.922 1 57.72 243 ARG B N 1
ATOM 5079 C CA . ARG B 1 243 ? -15.055 -15.352 -21.078 1 57.72 243 ARG B CA 1
ATOM 5080 C C . ARG B 1 243 ? -14.773 -16.812 -21.391 1 57.72 243 ARG B C 1
ATOM 5082 O O . ARG B 1 243 ? -15.438 -17.703 -20.844 1 57.72 243 ARG B O 1
ATOM 5089 N N . LYS B 1 244 ? -13.992 -17.156 -22.391 1 68.5 244 LYS B N 1
ATOM 5090 C CA . LYS B 1 244 ? -13.719 -18.453 -23 1 68.5 244 LYS B CA 1
ATOM 5091 C C . LYS B 1 244 ? -12.609 -19.188 -22.25 1 68.5 244 LYS B C 1
ATOM 5093 O O . LYS B 1 244 ? -11.633 -18.578 -21.812 1 68.5 244 LYS B O 1
ATOM 5098 N N . GLY B 1 245 ? -13.008 -20.5 -21.828 1 87.31 245 GLY B N 1
ATOM 5099 C CA . GLY B 1 245 ? -11.977 -21.438 -21.391 1 87.31 245 GLY B CA 1
ATOM 5100 C C . GLY B 1 245 ? -11.852 -21.531 -19.891 1 87.31 245 GLY B C 1
ATOM 5101 O O . GLY B 1 245 ? -12.789 -21.203 -19.156 1 87.31 245 GLY B O 1
ATOM 5102 N N . THR B 1 246 ? -10.953 -22.234 -19.297 1 92.25 246 THR B N 1
ATOM 5103 C CA . THR B 1 246 ? -10.633 -22.5 -17.906 1 92.25 246 THR B CA 1
ATOM 5104 C C . THR B 1 246 ? -9.312 -21.812 -17.516 1 92.25 246 THR B C 1
ATOM 5106 O O . THR B 1 246 ? -8.258 -22.172 -18.047 1 92.25 246 THR B O 1
ATOM 5109 N N . ILE B 1 247 ? -9.508 -20.891 -16.516 1 92.81 247 ILE B N 1
ATOM 5110 C CA . ILE B 1 247 ? -8.32 -20.172 -16.062 1 92.81 247 ILE B CA 1
ATOM 5111 C C . ILE B 1 247 ? -7.492 -21.062 -15.156 1 92.81 247 ILE B C 1
ATOM 5113 O O . ILE B 1 247 ? -8.031 -21.734 -14.266 1 92.81 247 ILE B O 1
ATOM 5117 N N . ILE B 1 248 ? -6.211 -21.156 -15.367 1 96.25 248 ILE B N 1
ATOM 5118 C CA . ILE B 1 248 ? -5.234 -21.859 -14.531 1 96.25 248 ILE B CA 1
ATOM 5119 C C . ILE B 1 248 ? -4.391 -20.828 -13.773 1 96.25 248 ILE B C 1
ATOM 5121 O O . ILE B 1 248 ? -3.645 -20.062 -14.383 1 96.25 248 ILE B O 1
ATOM 5125 N N . ASP B 1 249 ? -4.508 -20.828 -12.398 1 94.88 249 ASP B N 1
ATOM 5126 C CA . ASP B 1 249 ? -3.869 -19.781 -11.594 1 94.88 249 ASP B CA 1
ATOM 5127 C C . ASP B 1 249 ? -3.268 -20.375 -10.32 1 94.88 249 ASP B C 1
ATOM 5129 O O . ASP B 1 249 ? -3.998 -20.828 -9.438 1 94.88 249 ASP B O 1
ATOM 5133 N N . SER B 1 250 ? -1.943 -20.125 -10.133 1 93.88 250 SER B N 1
ATOM 5134 C CA . SER B 1 250 ? -1.226 -20.781 -9.039 1 93.88 250 SER B CA 1
ATOM 5135 C C . SER B 1 250 ? -1.351 -19.969 -7.75 1 93.88 250 SER B C 1
ATOM 5137 O O . SER B 1 250 ? -1.012 -20.469 -6.672 1 93.88 250 SER B O 1
ATOM 5139 N N . GLU B 1 251 ? -1.807 -18.734 -7.793 1 91.62 251 GLU B N 1
ATOM 5140 C CA . GLU B 1 251 ? -1.844 -17.891 -6.598 1 91.62 251 GLU B CA 1
ATOM 5141 C C . GLU B 1 251 ? -3.174 -18.031 -5.863 1 91.62 251 GLU B C 1
ATOM 5143 O O . GLU B 1 251 ? -3.244 -17.828 -4.648 1 91.62 251 GLU B O 1
ATOM 5148 N N . THR B 1 252 ? -4.262 -18.25 -6.637 1 92.12 252 THR B N 1
ATOM 5149 C CA . THR B 1 252 ? -5.539 -18.516 -5.988 1 92.12 252 THR B CA 1
ATOM 5150 C C . THR B 1 252 ? -5.504 -19.859 -5.258 1 92.12 252 THR B C 1
ATOM 5152 O O . THR B 1 252 ? -4.988 -20.844 -5.785 1 92.12 252 THR B O 1
ATOM 5155 N N . THR B 1 253 ? -6.035 -19.875 -4.113 1 93.69 253 THR B N 1
ATOM 5156 C CA . THR B 1 253 ? -5.918 -21.078 -3.307 1 93.69 253 THR B CA 1
ATOM 5157 C C . THR B 1 253 ? -6.98 -22.094 -3.697 1 93.69 253 THR B C 1
ATOM 5159 O O . THR B 1 253 ? -6.688 -23.281 -3.84 1 93.69 253 THR B O 1
ATOM 5162 N N . LEU B 1 254 ? -8.266 -21.656 -4.008 1 95.38 254 LEU B N 1
ATOM 5163 C CA . LEU B 1 254 ? -9.383 -22.547 -4.246 1 95.38 254 LEU B CA 1
ATOM 5164 C C . LEU B 1 254 ? -9.734 -22.609 -5.73 1 95.38 254 LEU B C 1
ATOM 5166 O O . LEU B 1 254 ? -8.953 -22.141 -6.57 1 95.38 254 LEU B O 1
ATOM 5170 N N . ALA B 1 255 ? -10.875 -23.328 -6.129 1 95.44 255 ALA B N 1
ATOM 5171 C CA . ALA B 1 255 ? -11.375 -23.406 -7.496 1 95.44 255 ALA B CA 1
ATOM 5172 C C . ALA B 1 255 ? -12.773 -22.797 -7.605 1 95.44 255 ALA B C 1
ATOM 5174 O O . ALA B 1 255 ? -13.625 -23.031 -6.742 1 95.44 255 ALA B O 1
ATOM 5175 N N . TYR B 1 256 ? -12.984 -22.062 -8.656 1 93.56 256 TYR B N 1
ATOM 5176 C CA . TYR B 1 256 ? -14.242 -21.344 -8.875 1 93.56 256 TYR B CA 1
ATOM 5177 C C . TYR B 1 256 ? -14.906 -21.797 -10.172 1 93.56 256 TYR B C 1
ATOM 5179 O O . TYR B 1 256 ? -14.281 -21.766 -11.234 1 93.56 256 TYR B O 1
ATOM 5187 N N . LEU B 1 257 ? -16.172 -22.109 -10.094 1 91.31 257 LEU B N 1
ATOM 5188 C CA . LEU B 1 257 ? -16.938 -22.641 -11.219 1 91.31 257 LEU B CA 1
ATOM 5189 C C . LEU B 1 257 ? -18.25 -21.891 -11.383 1 91.31 257 LEU B C 1
ATOM 5191 O O . LEU B 1 257 ? -18.906 -21.531 -10.391 1 91.31 257 LEU B O 1
ATOM 5195 N N . PRO B 1 258 ? -18.688 -21.719 -12.672 1 88.94 258 PRO B N 1
ATOM 5196 C CA . PRO B 1 258 ? -20.016 -21.141 -12.867 1 88.94 258 PRO B CA 1
ATOM 5197 C C . PRO B 1 258 ? -21.141 -22 -12.266 1 88.94 258 PRO B C 1
ATOM 5199 O O . PRO B 1 258 ? -20.984 -23.203 -12.141 1 88.94 258 PRO B O 1
ATOM 5202 N N . GLU B 1 259 ? -22.156 -21.297 -12.07 1 83.75 259 GLU B N 1
ATOM 5203 C CA . GLU B 1 259 ? -23.266 -21.969 -11.414 1 83.75 259 GLU B CA 1
ATOM 5204 C C . GLU B 1 259 ? -23.719 -23.203 -12.195 1 83.75 259 GLU B C 1
ATOM 5206 O O . GLU B 1 259 ? -24 -24.25 -11.609 1 83.75 259 GLU B O 1
ATOM 5211 N N . MET B 1 260 ? -23.797 -23.125 -13.492 1 85.5 260 MET B N 1
ATOM 5212 C CA . MET B 1 260 ? -24.297 -24.203 -14.352 1 85.5 260 MET B CA 1
ATOM 5213 C C . MET B 1 260 ? -23.375 -25.422 -14.281 1 85.5 260 MET B C 1
ATOM 5215 O O . MET B 1 260 ? -23.781 -26.531 -14.633 1 85.5 260 MET B O 1
ATOM 5219 N N . ILE B 1 261 ? -22.141 -25.219 -13.906 1 88.81 261 ILE B N 1
ATOM 5220 C CA . ILE B 1 261 ? -21.203 -26.328 -13.719 1 88.81 261 ILE B CA 1
ATOM 5221 C C . ILE B 1 261 ? -21.156 -26.719 -12.25 1 88.81 261 ILE B C 1
ATOM 5223 O O . ILE B 1 261 ? -21.188 -27.906 -11.914 1 88.81 261 ILE B O 1
ATOM 5227 N N . TYR B 1 262 ? -21.141 -25.688 -11.414 1 91.62 262 TYR B N 1
ATOM 5228 C CA . TYR B 1 262 ? -20.984 -25.891 -9.977 1 91.62 262 TYR B CA 1
ATOM 5229 C C . TYR B 1 262 ? -22.094 -26.797 -9.438 1 91.62 262 TYR B C 1
ATOM 5231 O O . TYR B 1 262 ? -21.812 -27.781 -8.75 1 91.62 262 TYR B O 1
ATOM 5239 N N . GLU B 1 263 ? -23.281 -26.438 -9.703 1 89.81 263 GLU B N 1
ATOM 5240 C CA . GLU B 1 263 ? -24.406 -27.141 -9.109 1 89.81 263 GLU B CA 1
ATOM 5241 C C . GLU B 1 263 ? -24.422 -28.609 -9.531 1 89.81 263 GLU B C 1
ATOM 5243 O O . GLU B 1 263 ? -24.484 -29.5 -8.68 1 89.81 263 GLU B O 1
ATOM 5248 N N . PRO B 1 264 ? -24.359 -28.828 -10.852 1 92.56 264 PRO B N 1
ATOM 5249 C CA . PRO B 1 264 ? -24.359 -30.25 -11.219 1 92.56 264 PRO B CA 1
ATOM 5250 C C . PRO B 1 264 ? -23.141 -30.984 -10.68 1 92.56 264 PRO B C 1
ATOM 5252 O O . PRO B 1 264 ? -23.234 -32.156 -10.336 1 92.56 264 PRO B O 1
ATOM 5255 N N . LEU B 1 265 ? -22.047 -30.359 -10.68 1 93 265 LEU B N 1
ATOM 5256 C CA . LEU B 1 265 ? -20.828 -30.984 -10.164 1 93 265 LEU B CA 1
ATOM 5257 C C . LEU B 1 265 ? -21 -31.375 -8.695 1 93 265 LEU B C 1
ATOM 5259 O O . LEU B 1 265 ? -20.781 -32.531 -8.32 1 93 265 LEU B O 1
ATOM 5263 N N . VAL B 1 266 ? -21.375 -30.391 -7.898 1 93.81 266 VAL B N 1
ATOM 5264 C CA . VAL B 1 266 ? -21.531 -30.609 -6.461 1 93.81 266 VAL B CA 1
ATOM 5265 C C . VAL B 1 266 ? -22.641 -31.641 -6.207 1 93.81 266 VAL B C 1
ATOM 5267 O O . VAL B 1 266 ? -22.484 -32.531 -5.367 1 93.81 266 VAL B O 1
ATOM 5270 N N . ASN B 1 267 ? -23.719 -31.484 -7.02 1 92.69 267 ASN B N 1
ATOM 5271 C CA . ASN B 1 267 ? -24.812 -32.438 -6.875 1 92.69 267 ASN B CA 1
ATOM 5272 C C . ASN B 1 267 ? -24.359 -33.875 -7.199 1 92.69 267 ASN B C 1
ATOM 5274 O O . ASN B 1 267 ? -24.719 -34.812 -6.5 1 92.69 267 ASN B O 1
ATOM 5278 N N . GLU B 1 268 ? -23.656 -33.969 -8.273 1 93.31 268 GLU B N 1
ATOM 5279 C CA . GLU B 1 268 ? -23.172 -35.281 -8.656 1 93.31 268 GLU B CA 1
ATOM 5280 C C . GLU B 1 268 ? -22.234 -35.875 -7.602 1 93.31 268 GLU B C 1
ATOM 5282 O O . GLU B 1 268 ? -22.281 -37.062 -7.301 1 93.31 268 GLU B O 1
ATOM 5287 N N . ILE B 1 269 ? -21.391 -35.031 -7.051 1 94.19 269 ILE B N 1
ATOM 5288 C CA . ILE B 1 269 ? -20.484 -35.469 -5.988 1 94.19 269 ILE B CA 1
ATOM 5289 C C . ILE B 1 269 ? -21.297 -35.969 -4.797 1 94.19 269 ILE B C 1
ATOM 5291 O O . ILE B 1 269 ? -21.047 -37.062 -4.297 1 94.19 269 ILE B O 1
ATOM 5295 N N . LEU B 1 270 ? -22.281 -35.188 -4.418 1 92.5 270 LEU B N 1
ATOM 5296 C CA . LEU B 1 270 ? -23.062 -35.5 -3.219 1 92.5 270 LEU B CA 1
ATOM 5297 C C . LEU B 1 270 ? -24 -36.688 -3.459 1 92.5 270 LEU B C 1
ATOM 5299 O O . LEU B 1 270 ? -24.406 -37.344 -2.516 1 92.5 270 LEU B O 1
ATOM 5303 N N . SER B 1 271 ? -24.422 -36.844 -4.75 1 92.31 271 SER B N 1
ATOM 5304 C CA . SER B 1 271 ? -25.328 -37.969 -5.074 1 92.31 271 SER B CA 1
ATOM 5305 C C . SER B 1 271 ? -24.688 -39.312 -4.77 1 92.31 271 SER B C 1
ATOM 5307 O O . SER B 1 271 ? -25.391 -40.312 -4.637 1 92.31 271 SER B O 1
ATOM 5309 N N . GLN B 1 272 ? -23.359 -39.25 -4.645 1 89.5 272 GLN B N 1
ATOM 5310 C CA . GLN B 1 272 ? -22.672 -40.5 -4.32 1 89.5 272 GLN B CA 1
ATOM 5311 C C . GLN B 1 272 ? -22.781 -40.812 -2.832 1 89.5 272 GLN B C 1
ATOM 5313 O O . GLN B 1 272 ? -22.484 -41.938 -2.41 1 89.5 272 GLN B O 1
ATOM 5318 N N . GLN B 1 273 ? -23.203 -39.812 -2.168 1 88.5 273 GLN B N 1
ATOM 5319 C CA . GLN B 1 273 ? -23.469 -39.938 -0.74 1 88.5 273 GLN B CA 1
ATOM 5320 C C . GLN B 1 273 ? -24.812 -39.344 -0.362 1 88.5 273 GLN B C 1
ATOM 5322 O O . GLN B 1 273 ? -24.875 -38.344 0.357 1 88.5 273 GLN B O 1
ATOM 5327 N N . PRO B 1 274 ? -25.859 -40 -0.625 1 89.56 274 PRO B N 1
ATOM 5328 C CA . PRO B 1 274 ? -27.203 -39.406 -0.464 1 89.56 274 PRO B CA 1
ATOM 5329 C C . PRO B 1 274 ? -27.625 -39.312 1 1 89.56 274 PRO B C 1
ATOM 5331 O O . PRO B 1 274 ? -28.531 -38.531 1.324 1 89.56 274 PRO B O 1
ATOM 5334 N N . GLN B 1 275 ? -26.938 -39.906 1.874 1 89.38 275 GLN B N 1
ATOM 5335 C CA . GLN B 1 275 ? -27.359 -39.938 3.271 1 89.38 275 GLN B CA 1
ATOM 5336 C C . GLN B 1 275 ? -26.656 -38.844 4.074 1 89.38 275 GLN B C 1
ATOM 5338 O O . GLN B 1 275 ? -26.906 -38.688 5.277 1 89.38 275 GLN B O 1
ATOM 5343 N N . LEU B 1 276 ? -25.797 -38.094 3.441 1 91.56 276 LEU B N 1
ATOM 5344 C CA . LEU B 1 276 ? -25.062 -37.062 4.168 1 91.56 276 LEU B CA 1
ATOM 5345 C C . LEU B 1 276 ? -26.031 -36 4.668 1 91.56 276 LEU B C 1
ATOM 5347 O O . LEU B 1 276 ? -26.953 -35.594 3.959 1 91.56 276 LEU B O 1
ATOM 5351 N N . LYS B 1 277 ? -25.797 -35.562 5.941 1 90.69 277 LYS B N 1
ATOM 5352 C CA . LYS B 1 277 ? -26.469 -34.375 6.461 1 90.69 277 LYS B CA 1
ATOM 5353 C C . LYS B 1 277 ? -25.672 -33.125 6.129 1 90.69 277 LYS B C 1
ATOM 5355 O O . LYS B 1 277 ? -24.609 -32.875 6.707 1 90.69 277 LYS B O 1
ATOM 5360 N N . LEU B 1 278 ? -26.188 -32.344 5.285 1 88.19 278 LEU B N 1
ATOM 5361 C CA . LEU B 1 278 ? -25.484 -31.156 4.809 1 88.19 278 LEU B CA 1
ATOM 5362 C C . LEU B 1 278 ? -25.781 -29.953 5.707 1 88.19 278 LEU B C 1
ATOM 5364 O O . LEU B 1 278 ? -26.891 -29.828 6.23 1 88.19 278 LEU B O 1
ATOM 5368 N N . GLN B 1 279 ? -24.719 -29.234 5.953 1 92.38 279 GLN B N 1
ATOM 5369 C CA . GLN B 1 279 ? -24.828 -27.969 6.676 1 92.38 279 GLN B CA 1
ATOM 5370 C C . GLN B 1 279 ? -24.188 -26.828 5.887 1 92.38 279 GLN B C 1
ATOM 5372 O O . GLN B 1 279 ? -23.172 -27.016 5.223 1 92.38 279 GLN B O 1
ATOM 5377 N N . THR B 1 280 ? -24.812 -25.641 6.074 1 89.88 280 THR B N 1
ATOM 5378 C CA . THR B 1 280 ? -24.219 -24.438 5.508 1 89.88 280 THR B CA 1
ATOM 5379 C C . THR B 1 280 ? -23.438 -23.672 6.57 1 89.88 280 THR B C 1
ATOM 5381 O O . THR B 1 280 ? -23.969 -23.328 7.625 1 89.88 280 THR B O 1
ATOM 5384 N N . VAL B 1 281 ? -22.156 -23.594 6.363 1 88.12 281 VAL B N 1
ATOM 5385 C CA . VAL B 1 281 ? -21.297 -22.875 7.297 1 88.12 281 VAL B CA 1
ATOM 5386 C C . VAL B 1 281 ? -20.984 -21.484 6.73 1 88.12 281 VAL B C 1
ATOM 5388 O O . VAL B 1 281 ? -20.656 -21.359 5.547 1 88.12 281 VAL B O 1
ATOM 5391 N N . HIS B 1 282 ? -21 -20.422 7.578 1 88.31 282 HIS B N 1
ATOM 5392 C CA . HIS B 1 282 ? -20.734 -19.016 7.242 1 88.31 282 HIS B CA 1
ATOM 5393 C C . HIS B 1 282 ? -21.562 -18.594 6.031 1 88.31 282 HIS B C 1
ATOM 5395 O O . HIS B 1 282 ? -21.062 -17.844 5.184 1 88.31 282 HIS B O 1
ATOM 5401 N N . ASP B 1 283 ? -22.75 -19.219 5.84 1 80.5 283 ASP B N 1
ATOM 5402 C CA . ASP B 1 283 ? -23.703 -18.906 4.77 1 80.5 283 ASP B CA 1
ATOM 5403 C C . ASP B 1 283 ? -23.062 -19.125 3.396 1 80.5 283 ASP B C 1
ATOM 5405 O O . ASP B 1 283 ? -23.5 -18.547 2.406 1 80.5 283 ASP B O 1
ATOM 5409 N N . GLU B 1 284 ? -22.078 -19.922 3.34 1 85.75 284 GLU B N 1
ATOM 5410 C CA . GLU B 1 284 ? -21.359 -19.984 2.07 1 85.75 284 GLU B CA 1
ATOM 5411 C C . GLU B 1 284 ? -20.875 -21.406 1.793 1 85.75 284 GLU B C 1
ATOM 5413 O O . GLU B 1 284 ? -20.922 -21.875 0.654 1 85.75 284 GLU B O 1
ATOM 5418 N N . TYR B 1 285 ? -20.531 -22.141 2.877 1 90.94 285 TYR B N 1
ATOM 5419 C CA . TYR B 1 285 ? -19.844 -23.406 2.658 1 90.94 285 TYR B CA 1
ATOM 5420 C C . TYR B 1 285 ? -20.766 -24.594 2.953 1 90.94 285 TYR B C 1
ATOM 5422 O O . TYR B 1 285 ? -21.438 -24.609 3.986 1 90.94 285 TYR B O 1
ATOM 5430 N N . THR B 1 286 ? -20.859 -25.484 2.029 1 91.62 286 THR B N 1
ATOM 5431 C CA . THR B 1 286 ? -21.516 -26.766 2.295 1 91.62 286 THR B CA 1
ATOM 5432 C C . THR B 1 286 ? -20.578 -27.719 3.016 1 91.62 286 THR B C 1
ATOM 5434 O O . THR B 1 286 ? -19.547 -28.109 2.471 1 91.62 286 THR B O 1
ATOM 5437 N N . CYS B 1 287 ? -21.047 -28.047 4.07 1 93.06 287 CYS B N 1
ATOM 5438 C CA . CYS B 1 287 ? -20.188 -28.859 4.918 1 93.06 287 CYS B CA 1
ATOM 5439 C C . CYS B 1 287 ? -20.969 -30.047 5.488 1 93.06 287 CYS B C 1
ATOM 5441 O O . CYS B 1 287 ? -22.188 -30.078 5.414 1 93.06 287 CYS B O 1
ATOM 5443 N N . PHE B 1 288 ? -20.25 -31.062 6.043 1 93.88 288 PHE B N 1
ATOM 5444 C CA . PHE B 1 288 ? -20.828 -32.25 6.613 1 93.88 288 PHE B CA 1
ATOM 5445 C C . PHE B 1 288 ? -19.844 -32.969 7.535 1 93.88 288 PHE B C 1
ATOM 5447 O O . PHE B 1 288 ? -18.641 -32.75 7.441 1 93.88 288 PHE B O 1
ATOM 5454 N N . GLN B 1 289 ? -20.391 -33.719 8.305 1 92.56 289 GLN B N 1
ATOM 5455 C CA . GLN B 1 289 ? -19.562 -34.562 9.141 1 92.56 289 GLN B CA 1
ATOM 5456 C C . GLN B 1 289 ? -19.25 -35.875 8.422 1 92.56 289 GLN B C 1
ATOM 5458 O O . GLN B 1 289 ? -20.125 -36.469 7.762 1 92.56 289 GLN B O 1
ATOM 5463 N N . TYR B 1 290 ? -18.125 -36.219 8.43 1 90.88 290 TYR B N 1
ATOM 5464 C CA . TYR B 1 290 ? -17.703 -37.469 7.836 1 90.88 290 TYR B CA 1
ATOM 5465 C C . TYR B 1 290 ? -16.453 -38 8.516 1 90.88 290 TYR B C 1
ATOM 5467 O O . TYR B 1 290 ? -15.508 -37.25 8.773 1 90.88 290 TYR B O 1
ATOM 5475 N N . SER B 1 291 ? -16.406 -39.281 8.805 1 90.38 291 SER B N 1
ATOM 5476 C CA . SER B 1 291 ? -15.312 -39.781 9.633 1 90.38 291 SER B CA 1
ATOM 5477 C C . SER B 1 291 ? -14.492 -40.844 8.883 1 90.38 291 SER B C 1
ATOM 5479 O O . SER B 1 291 ? -13.43 -41.25 9.344 1 90.38 291 SER B O 1
ATOM 5481 N N . LYS B 1 292 ? -14.969 -41.312 7.73 1 89.69 292 LYS B N 1
ATOM 5482 C CA . LYS B 1 292 ? -14.234 -42.344 6.984 1 89.69 292 LYS B CA 1
ATOM 5483 C C . LYS B 1 292 ? -13.328 -41.688 5.934 1 89.69 292 LYS B C 1
ATOM 5485 O O . LYS B 1 292 ? -13.094 -40.469 5.961 1 89.69 292 LYS B O 1
ATOM 5490 N N . SER B 1 293 ? -12.672 -42.531 5.18 1 91.94 293 SER B N 1
ATOM 5491 C CA . SER B 1 293 ? -11.766 -42.062 4.141 1 91.94 293 SER B CA 1
ATOM 5492 C C . SER B 1 293 ? -12.508 -41.281 3.068 1 91.94 293 SER B C 1
ATOM 5494 O O . SER B 1 293 ? -13.391 -41.812 2.395 1 91.94 293 SER B O 1
ATOM 5496 N N . LEU B 1 294 ? -12.086 -40.031 2.93 1 93.81 294 LEU B N 1
ATOM 5497 C CA . LEU B 1 294 ? -12.703 -39.188 1.919 1 93.81 294 LEU B CA 1
ATOM 5498 C C . LEU B 1 294 ? -12.477 -39.75 0.52 1 93.81 294 LEU B C 1
ATOM 5500 O O . LEU B 1 294 ? -13.391 -39.781 -0.304 1 93.81 294 LEU B O 1
ATOM 5504 N N . ASP B 1 295 ? -11.234 -40.25 0.255 1 94.06 295 ASP B N 1
ATOM 5505 C CA . ASP B 1 295 ? -10.859 -40.688 -1.084 1 94.06 295 ASP B CA 1
ATOM 5506 C C . ASP B 1 295 ? -11.578 -41.969 -1.459 1 94.06 295 ASP B C 1
ATOM 5508 O O . ASP B 1 295 ? -11.742 -42.281 -2.643 1 94.06 295 ASP B O 1
ATOM 5512 N N . ASP B 1 296 ? -12.125 -42.688 -0.443 1 92.62 296 ASP B N 1
ATOM 5513 C CA . ASP B 1 296 ? -12.891 -43.875 -0.713 1 92.62 296 ASP B CA 1
ATOM 5514 C C . ASP B 1 296 ? -14.375 -43.562 -0.902 1 92.62 296 ASP B C 1
ATOM 5516 O O . ASP B 1 296 ? -15.078 -44.281 -1.626 1 92.62 296 ASP B O 1
ATOM 5520 N N . ALA B 1 297 ? -14.773 -42.562 -0.296 1 92.25 297 ALA B N 1
ATOM 5521 C CA . ALA B 1 297 ? -16.203 -42.312 -0.187 1 92.25 297 ALA B CA 1
ATOM 5522 C C . ALA B 1 297 ? -16.672 -41.344 -1.279 1 92.25 297 ALA B C 1
ATOM 5524 O O . ALA B 1 297 ? -17.812 -41.406 -1.719 1 92.25 297 ALA B O 1
ATOM 5525 N N . PHE B 1 298 ? -15.914 -40.531 -1.677 1 95.06 298 PHE B N 1
ATOM 5526 C CA . PHE B 1 298 ? -16.297 -39.5 -2.623 1 95.06 298 PHE B CA 1
ATOM 5527 C C . PHE B 1 298 ? -15.586 -39.688 -3.957 1 95.06 298 PHE B C 1
ATOM 5529 O O . PHE B 1 298 ? -14.516 -40.281 -4.016 1 95.06 298 PHE B O 1
ATOM 5536 N N . PRO B 1 299 ? -16.156 -39.219 -4.992 1 96.94 299 PRO B N 1
ATOM 5537 C CA . PRO B 1 299 ? -15.586 -39.438 -6.32 1 96.94 299 PRO B CA 1
ATOM 5538 C C . PRO B 1 299 ? -14.484 -38.469 -6.68 1 96.94 299 PRO B C 1
ATOM 5540 O O . PRO B 1 299 ? -14.5 -37.312 -6.215 1 96.94 299 PRO B O 1
ATOM 5543 N N . ASN B 1 300 ? -13.469 -38.969 -7.422 1 97.62 300 ASN B N 1
ATOM 5544 C CA . ASN B 1 300 ? -12.562 -38.031 -8.062 1 97.62 300 ASN B CA 1
ATOM 5545 C C . ASN B 1 300 ? -13.289 -37.125 -9.055 1 97.62 300 ASN B C 1
ATOM 5547 O O . ASN B 1 300 ? -14.328 -37.5 -9.602 1 97.62 300 ASN B O 1
ATOM 5551 N N . VAL B 1 301 ? -12.797 -35.969 -9.109 1 97.38 301 VAL B N 1
ATOM 5552 C CA . VAL B 1 301 ? -13.242 -35.062 -10.164 1 97.38 301 VAL B CA 1
ATOM 5553 C C . VAL B 1 301 ? -12.141 -34.906 -11.211 1 97.38 301 VAL B C 1
ATOM 5555 O O . VAL B 1 301 ? -11 -34.562 -10.883 1 97.38 301 VAL B O 1
ATOM 5558 N N . THR B 1 302 ? -12.43 -35.25 -12.453 1 96.38 302 THR B N 1
ATOM 5559 C CA . THR B 1 302 ? -11.438 -35.156 -13.523 1 96.38 302 THR B CA 1
ATOM 5560 C C . THR B 1 302 ? -11.875 -34.156 -14.586 1 96.38 302 THR B C 1
ATOM 5562 O O . THR B 1 302 ? -12.961 -34.25 -15.148 1 96.38 302 THR B O 1
ATOM 5565 N N . PHE B 1 303 ? -11.055 -33.219 -14.812 1 95.38 303 PHE B N 1
ATOM 5566 C CA . PHE B 1 303 ? -11.266 -32.281 -15.883 1 95.38 303 PHE B CA 1
ATOM 5567 C C . PHE B 1 303 ? -10.555 -32.719 -17.156 1 95.38 303 PHE B C 1
ATOM 5569 O O . PHE B 1 303 ? -9.367 -33.062 -17.125 1 95.38 303 PHE B O 1
ATOM 5576 N N . HIS B 1 304 ? -11.242 -32.75 -18.203 1 93.81 304 HIS B N 1
ATOM 5577 C CA . HIS B 1 304 ? -10.68 -33.156 -19.5 1 93.81 304 HIS B CA 1
ATOM 5578 C C . HIS B 1 304 ? -10.438 -31.922 -20.375 1 93.81 304 HIS B C 1
ATOM 5580 O O . HIS B 1 304 ? -11.266 -31.016 -20.422 1 93.81 304 HIS B O 1
ATOM 5586 N N . PHE B 1 305 ? -9.344 -32.031 -21.062 1 94.38 305 PHE B N 1
ATOM 5587 C CA . PHE B 1 305 ? -8.977 -30.938 -21.969 1 94.38 305 PHE B CA 1
ATOM 5588 C C . PHE B 1 305 ? -8.656 -31.484 -23.359 1 94.38 305 PHE B C 1
ATOM 5590 O O . PHE B 1 305 ? -8.625 -32.688 -23.562 1 94.38 305 PHE B O 1
ATOM 5597 N N . ALA B 1 306 ? -8.469 -30.531 -24.266 1 91.88 306 ALA B N 1
ATOM 5598 C CA . ALA B 1 306 ? -8.086 -30.922 -25.625 1 91.88 306 ALA B CA 1
ATOM 5599 C C . ALA B 1 306 ? -6.801 -31.75 -25.609 1 91.88 306 ALA B C 1
ATOM 5601 O O . ALA B 1 306 ? -5.965 -31.594 -24.719 1 91.88 306 ALA B O 1
ATOM 5602 N N . ASN B 1 307 ? -6.578 -32.719 -26.578 1 93.31 307 ASN B N 1
ATOM 5603 C CA . ASN B 1 307 ? -5.426 -33.562 -26.766 1 93.31 307 ASN B CA 1
ATOM 5604 C C . ASN B 1 307 ? -5.312 -34.594 -25.641 1 93.31 307 ASN B C 1
ATOM 5606 O O . ASN B 1 307 ? -4.207 -34.969 -25.219 1 93.31 307 ASN B O 1
ATOM 5610 N N . LEU B 1 308 ? -6.379 -34.906 -25.031 1 90.06 308 LEU B N 1
ATOM 5611 C CA . LEU B 1 308 ? -6.531 -36 -24.078 1 90.06 308 LEU B CA 1
ATOM 5612 C C . LEU B 1 308 ? -5.766 -35.688 -22.781 1 90.06 308 LEU B C 1
ATOM 5614 O O . LEU B 1 308 ? -5.27 -36.594 -22.125 1 90.06 308 LEU B O 1
ATOM 5618 N N . VAL B 1 309 ? -5.598 -34.438 -22.547 1 95.06 309 VAL B N 1
ATOM 5619 C CA . VAL B 1 309 ? -4.984 -34.031 -21.281 1 95.06 309 VAL B CA 1
ATOM 5620 C C . VAL B 1 309 ? -6.031 -34.031 -20.172 1 95.06 309 VAL B C 1
ATOM 5622 O O . VAL B 1 309 ? -7.156 -33.562 -20.375 1 95.06 309 VAL B O 1
ATOM 5625 N N . THR B 1 310 ? -5.715 -34.625 -18.984 1 95.62 310 THR B N 1
ATOM 5626 C CA . THR B 1 310 ? -6.652 -34.688 -17.859 1 95.62 310 THR B CA 1
ATOM 5627 C C . THR B 1 310 ? -6.008 -34.125 -16.594 1 95.62 310 THR B C 1
ATOM 5629 O O . THR B 1 310 ? -4.789 -34.219 -16.422 1 95.62 310 THR B O 1
ATOM 5632 N N . LEU B 1 311 ? -6.855 -33.562 -15.844 1 95.94 311 LEU B N 1
ATOM 5633 C CA . LEU B 1 311 ? -6.48 -33.031 -14.531 1 95.94 311 LEU B CA 1
ATOM 5634 C C . LEU B 1 311 ? -7.375 -33.656 -13.445 1 95.94 311 LEU B C 1
ATOM 5636 O O . LEU B 1 311 ? -8.555 -33.281 -13.344 1 95.94 311 LEU B O 1
ATOM 5640 N N . LYS B 1 312 ? -6.797 -34.469 -12.664 1 95.56 312 LYS B N 1
ATOM 5641 C CA . LYS B 1 312 ? -7.559 -35.188 -11.648 1 95.56 312 LYS B CA 1
ATOM 5642 C C . LYS B 1 312 ? -7.398 -34.531 -10.281 1 95.56 312 LYS B C 1
ATOM 5644 O O . LYS B 1 312 ? -6.297 -34.156 -9.898 1 95.56 312 LYS B O 1
ATOM 5649 N N . VAL B 1 313 ? -8.516 -34.406 -9.602 1 96.88 313 VAL B N 1
ATOM 5650 C CA . VAL B 1 313 ? -8.547 -33.875 -8.234 1 96.88 313 VAL B CA 1
ATOM 5651 C C . VAL B 1 313 ? -9.133 -34.938 -7.297 1 96.88 313 VAL B C 1
ATOM 5653 O O . VAL B 1 313 ? -10.266 -35.406 -7.484 1 96.88 313 VAL B O 1
ATOM 5656 N N . ASN B 1 314 ? -8.352 -35.281 -6.309 1 94.69 314 ASN B N 1
ATOM 5657 C CA . ASN B 1 314 ? -8.812 -36.281 -5.34 1 94.69 314 ASN B CA 1
ATOM 5658 C C . ASN B 1 314 ? -9.664 -35.656 -4.246 1 94.69 314 ASN B C 1
ATOM 5660 O O . ASN B 1 314 ? -9.539 -34.438 -3.98 1 94.69 314 ASN B O 1
ATOM 5664 N N . PRO B 1 315 ? -10.484 -36.438 -3.572 1 95.44 315 PRO B N 1
ATOM 5665 C CA . PRO B 1 315 ? -11.367 -35.906 -2.541 1 95.44 315 PRO B CA 1
ATOM 5666 C C . PRO B 1 315 ? -10.617 -35.156 -1.438 1 95.44 315 PRO B C 1
ATOM 5668 O O . PRO B 1 315 ? -11.062 -34.125 -0.971 1 95.44 315 PRO B O 1
ATOM 5671 N N . HIS B 1 316 ? -9.469 -35.594 -1.057 1 93.12 316 HIS B N 1
ATOM 5672 C CA . HIS B 1 316 ? -8.734 -34.938 0.025 1 93.12 316 HIS B CA 1
ATOM 5673 C C . HIS B 1 316 ? -8.203 -33.594 -0.41 1 93.12 316 HIS B C 1
ATOM 5675 O O . HIS B 1 316 ? -7.762 -32.781 0.424 1 93.12 316 HIS B O 1
ATOM 5681 N N . GLU B 1 317 ? -8.227 -33.375 -1.741 1 93.25 317 GLU B N 1
ATOM 5682 C CA . GLU B 1 317 ? -7.758 -32.094 -2.268 1 93.25 317 GLU B CA 1
ATOM 5683 C C . GLU B 1 317 ? -8.891 -31.062 -2.326 1 93.25 317 GLU B C 1
ATOM 5685 O O . GLU B 1 317 ? -8.641 -29.859 -2.266 1 93.25 317 GLU B O 1
ATOM 5690 N N . TYR B 1 318 ? -10.172 -31.562 -2.461 1 95.94 318 TYR B N 1
ATOM 5691 C CA . TYR B 1 318 ? -11.234 -30.578 -2.602 1 95.94 318 TYR B CA 1
ATOM 5692 C C . TYR B 1 318 ? -12.109 -30.531 -1.355 1 95.94 318 TYR B C 1
ATOM 5694 O O . TYR B 1 318 ? -13.086 -29.781 -1.296 1 95.94 318 TYR B O 1
ATOM 5702 N N . LEU B 1 319 ? -11.844 -31.312 -0.338 1 94.06 319 LEU B N 1
ATOM 5703 C CA . LEU B 1 319 ? -12.492 -31.25 0.967 1 94.06 319 LEU B CA 1
ATOM 5704 C C . LEU B 1 319 ? -11.539 -30.703 2.023 1 94.06 319 LEU B C 1
ATOM 5706 O O . LEU B 1 319 ? -10.422 -31.219 2.182 1 94.06 319 LEU B O 1
ATOM 5710 N N . PHE B 1 320 ? -11.977 -29.672 2.682 1 93.19 320 PHE B N 1
ATOM 5711 C CA . PHE B 1 320 ? -11.117 -28.984 3.643 1 93.19 320 PHE B CA 1
ATOM 5712 C C . PHE B 1 320 ? -11.68 -29.094 5.051 1 93.19 320 PHE B C 1
ATOM 5714 O O . PHE B 1 320 ? -12.898 -29.016 5.246 1 93.19 320 PHE B O 1
ATOM 5721 N N . PRO B 1 321 ? -10.844 -29.188 5.945 1 88.44 321 PRO B N 1
ATOM 5722 C CA . PRO B 1 321 ? -11.305 -29.25 7.332 1 88.44 321 PRO B CA 1
ATOM 5723 C C . PRO B 1 321 ? -11.656 -27.875 7.906 1 88.44 321 PRO B C 1
ATOM 5725 O O . PRO B 1 321 ? -10.992 -26.891 7.586 1 88.44 321 PRO B O 1
ATOM 5728 N N . TYR B 1 322 ? -12.75 -27.797 8.586 1 89.5 322 TYR B N 1
ATOM 5729 C CA . TYR B 1 322 ? -13.133 -26.609 9.328 1 89.5 322 TYR B CA 1
ATOM 5730 C C . TYR B 1 322 ? -13.961 -26.969 10.555 1 89.5 322 TYR B C 1
ATOM 5732 O O . TYR B 1 322 ? -15.086 -27.453 10.43 1 89.5 322 TYR B O 1
ATOM 5740 N N . SER B 1 323 ? -13.461 -26.703 11.688 1 88.25 323 SER B N 1
ATOM 5741 C CA . SER B 1 323 ? -14.164 -26.859 12.953 1 88.25 323 SER B CA 1
ATOM 5742 C C . SER B 1 323 ? -14.812 -28.234 13.055 1 88.25 323 SER B C 1
ATOM 5744 O O . SER B 1 323 ? -16 -28.344 13.383 1 88.25 323 SER B O 1
ATOM 5746 N N . GLY B 1 324 ? -14.125 -29.281 12.695 1 90.94 324 GLY B N 1
ATOM 5747 C CA . GLY B 1 324 ? -14.562 -30.656 12.836 1 90.94 324 GLY B CA 1
ATOM 5748 C C . GLY B 1 324 ? -15.406 -31.141 11.664 1 90.94 324 GLY B C 1
ATOM 5749 O O . GLY B 1 324 ? -15.867 -32.281 11.648 1 90.94 324 GLY B O 1
ATOM 5750 N N . LEU B 1 325 ? -15.672 -30.312 10.805 1 92.38 325 LEU B N 1
ATOM 5751 C CA . LEU B 1 325 ? -16.438 -30.656 9.609 1 92.38 325 LEU B CA 1
ATOM 5752 C C . LEU B 1 325 ? -15.523 -30.703 8.383 1 92.38 325 LEU B C 1
ATOM 5754 O O . LEU B 1 325 ? -14.367 -30.297 8.445 1 92.38 325 LEU B O 1
ATOM 5758 N N . TRP B 1 326 ? -16.016 -31.406 7.375 1 93.69 326 TRP B N 1
ATOM 5759 C CA . TRP B 1 326 ? -15.43 -31.297 6.043 1 93.69 326 TRP B CA 1
ATOM 5760 C C . TRP B 1 326 ? -16.266 -30.375 5.156 1 93.69 326 TRP B C 1
ATOM 5762 O O . TRP B 1 326 ? -17.484 -30.516 5.082 1 93.69 326 TRP B O 1
ATOM 5772 N N . CYS B 1 327 ? -15.562 -29.5 4.574 1 94.38 327 CYS B N 1
ATOM 5773 C CA . CYS B 1 327 ? -16.266 -28.531 3.742 1 94.38 327 CYS B CA 1
ATOM 5774 C C . CYS B 1 327 ? -15.828 -28.641 2.287 1 94.38 327 CYS B C 1
ATOM 5776 O O . CYS B 1 327 ? -14.641 -28.828 2.004 1 94.38 327 CYS B O 1
ATOM 5778 N N . ILE B 1 328 ? -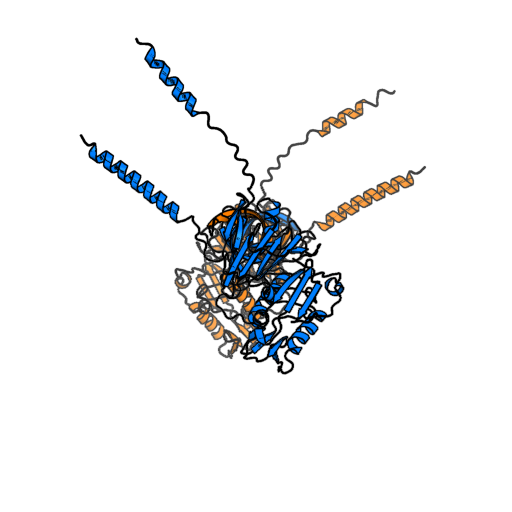16.781 -28.578 1.373 1 95.25 328 ILE B N 1
ATOM 5779 C CA . ILE B 1 328 ? -16.516 -28.625 -0.06 1 95.25 328 ILE B CA 1
ATOM 5780 C C . ILE B 1 328 ? -15.711 -27.391 -0.482 1 95.25 328 ILE B C 1
ATOM 5782 O O . ILE B 1 328 ? -16.094 -26.266 -0.191 1 95.25 328 ILE B O 1
ATOM 5786 N N . GLY B 1 329 ? -14.609 -27.672 -1.167 1 96.31 329 GLY B N 1
ATOM 5787 C CA . GLY B 1 329 ? -13.68 -26.609 -1.52 1 96.31 329 GLY B CA 1
ATOM 5788 C C . GLY B 1 329 ? -14.047 -25.906 -2.809 1 96.31 329 GLY B C 1
ATOM 5789 O O . GLY B 1 329 ? -13.578 -24.797 -3.064 1 96.31 329 GLY B O 1
ATOM 5790 N N . TRP B 1 330 ? -14.906 -26.578 -3.637 1 96 330 TRP B N 1
ATOM 5791 C CA . TRP B 1 330 ? -15.367 -25.938 -4.867 1 96 330 TRP B CA 1
ATOM 5792 C C . TRP B 1 330 ? -16.188 -24.688 -4.566 1 96 330 TRP B C 1
ATOM 5794 O O . TRP B 1 330 ? -17.016 -24.688 -3.646 1 96 330 TRP B O 1
ATOM 5804 N N . GLN B 1 331 ? -15.891 -23.641 -5.273 1 94.56 331 GLN B N 1
ATOM 5805 C CA . GLN B 1 331 ? -16.594 -22.375 -5.047 1 94.56 331 GLN B CA 1
ATOM 5806 C C . GLN B 1 331 ? -17.516 -22.047 -6.223 1 94.56 331 GLN B C 1
ATOM 5808 O O . GLN B 1 331 ? -17.203 -22.375 -7.371 1 94.56 331 GLN B O 1
ATOM 5813 N N . ASN B 1 332 ? -18.594 -21.391 -5.895 1 90.69 332 ASN B N 1
ATOM 5814 C CA . ASN B 1 332 ? -19.547 -20.906 -6.887 1 90.69 332 ASN B CA 1
ATOM 5815 C C . ASN B 1 332 ? -19.203 -19.484 -7.34 1 90.69 332 ASN B C 1
ATOM 5817 O O . ASN B 1 332 ? -19.344 -18.531 -6.57 1 90.69 332 ASN B O 1
ATOM 5821 N N . SER B 1 333 ? -18.766 -19.344 -8.57 1 86.56 333 SER B N 1
ATOM 5822 C CA . SER B 1 333 ? -18.375 -18.031 -9.07 1 86.56 333 SER B CA 1
ATOM 5823 C C . SER B 1 333 ? -19.578 -17.234 -9.523 1 86.56 333 SER B C 1
ATOM 5825 O O . SER B 1 333 ? -19.453 -16.062 -9.898 1 86.56 333 SER B O 1
ATOM 5827 N N . GLY B 1 334 ? -20.734 -17.844 -9.641 1 81.31 334 GLY B N 1
ATOM 5828 C CA . GLY B 1 334 ? -21.953 -17.125 -9.961 1 81.31 334 GLY B CA 1
ATOM 5829 C C . GLY B 1 334 ? -22.312 -16.078 -8.93 1 81.31 334 GLY B C 1
ATOM 5830 O O . GLY B 1 334 ? -23.094 -15.156 -9.211 1 81.31 334 GLY B O 1
ATOM 5831 N N . LEU B 1 335 ? -21.703 -16.156 -7.723 1 71.75 335 LEU B N 1
ATOM 5832 C CA . LEU B 1 335 ? -22.047 -15.281 -6.609 1 71.75 335 LEU B CA 1
ATOM 5833 C C . LEU B 1 335 ? -21 -14.188 -6.438 1 71.75 335 LEU B C 1
ATOM 5835 O O . LEU B 1 335 ? -21.109 -13.367 -5.523 1 71.75 335 LEU B O 1
ATOM 5839 N N . GLN B 1 336 ? -20.047 -14.312 -7.215 1 68.88 336 GLN B N 1
ATOM 5840 C CA . GLN B 1 336 ? -18.969 -13.344 -7.102 1 68.88 336 GLN B CA 1
ATOM 5841 C C . GLN B 1 336 ? -19.359 -12.016 -7.742 1 68.88 336 GLN B C 1
ATOM 5843 O O . GLN B 1 336 ? -20.422 -11.898 -8.336 1 68.88 336 GLN B O 1
ATOM 5848 N N . SER B 1 337 ? -18.453 -10.992 -7.492 1 61.16 337 SER B N 1
ATOM 5849 C CA . SER B 1 337 ? -18.672 -9.688 -8.109 1 61.16 337 SER B CA 1
ATOM 5850 C C . SER B 1 337 ? -18.719 -9.797 -9.625 1 61.16 337 SER B C 1
ATOM 5852 O O . SER B 1 337 ? -18.312 -10.805 -10.203 1 61.16 337 SER B O 1
ATOM 5854 N N . ARG B 1 338 ? -19.234 -8.773 -10.32 1 58.41 338 ARG B N 1
ATOM 5855 C CA . ARG B 1 338 ? -19.547 -8.758 -11.75 1 58.41 338 ARG B CA 1
ATOM 5856 C C . ARG B 1 338 ? -18.344 -9.172 -12.586 1 58.41 338 ARG B C 1
ATOM 5858 O O . ARG B 1 338 ? -18.469 -9.984 -13.5 1 58.41 338 ARG B O 1
ATOM 5865 N N . ASP B 1 339 ? -17.203 -8.703 -12.195 1 60.31 339 ASP B N 1
ATOM 5866 C CA . ASP B 1 339 ? -16.031 -8.945 -13.023 1 60.31 339 ASP B CA 1
ATOM 5867 C C . ASP B 1 339 ? -15.562 -10.391 -12.906 1 60.31 339 ASP B C 1
ATOM 5869 O O . ASP B 1 339 ? -14.883 -10.906 -13.797 1 60.31 339 ASP B O 1
ATOM 5873 N N . GLN B 1 340 ? -16.016 -11.039 -11.922 1 72 340 GLN B N 1
ATOM 5874 C CA . GLN B 1 340 ? -15.57 -12.406 -11.703 1 72 340 GLN B CA 1
ATOM 5875 C C . GLN B 1 340 ? -16.734 -13.391 -11.758 1 72 340 GLN B C 1
ATOM 5877 O O . GLN B 1 340 ? -16.562 -14.578 -11.461 1 72 340 GLN B O 1
ATOM 5882 N N . LYS B 1 341 ? -17.828 -12.891 -12.258 1 78.12 341 LYS B N 1
ATOM 5883 C CA . LYS B 1 341 ? -19.031 -13.734 -12.234 1 78.12 341 LYS B CA 1
ATOM 5884 C C . LYS B 1 341 ? -18.969 -14.805 -13.312 1 78.12 341 LYS B C 1
ATOM 5886 O O . LYS B 1 341 ? -18.594 -14.531 -14.453 1 78.12 341 LYS B O 1
ATOM 5891 N N . ASN B 1 342 ? -19.141 -16.016 -13.008 1 80.12 342 ASN B N 1
ATOM 5892 C CA . ASN B 1 342 ? -19.281 -17.203 -13.828 1 80.12 342 ASN B CA 1
ATOM 5893 C C . ASN B 1 342 ? -17.984 -17.594 -14.516 1 80.12 342 ASN B C 1
ATOM 5895 O O . ASN B 1 342 ? -17.984 -18.156 -15.609 1 80.12 342 ASN B O 1
ATOM 5899 N N . MET B 1 343 ? -16.938 -17.281 -13.93 1 84.75 343 MET B N 1
ATOM 5900 C CA . MET B 1 343 ? -15.641 -17.719 -14.438 1 84.75 343 MET B CA 1
ATOM 5901 C C . MET B 1 343 ? -15.312 -19.125 -13.961 1 84.75 343 MET B C 1
ATOM 5903 O O . MET B 1 343 ? -15.75 -19.547 -12.891 1 84.75 343 MET B O 1
ATOM 5907 N N . THR B 1 344 ? -14.609 -19.844 -14.828 1 90.56 344 THR B N 1
ATOM 5908 C CA . THR B 1 344 ? -14 -21.109 -14.398 1 90.56 344 THR B CA 1
ATOM 5909 C C . THR B 1 344 ? -12.516 -20.922 -14.102 1 90.56 344 THR B C 1
ATOM 5911 O O . THR B 1 344 ? -11.734 -20.609 -15 1 90.56 344 THR B O 1
ATOM 5914 N N . LEU B 1 345 ? -12.18 -21.078 -12.844 1 93.06 345 LEU B N 1
ATOM 5915 C CA . LEU B 1 345 ? -10.805 -20.859 -12.406 1 93.06 345 LEU B CA 1
ATOM 5916 C C . LEU B 1 345 ? -10.328 -22.016 -11.531 1 93.06 345 LEU B C 1
ATOM 5918 O O . LEU B 1 345 ? -10.992 -22.375 -10.555 1 93.06 345 LEU B O 1
ATOM 5922 N N . LEU B 1 346 ? -9.227 -22.656 -11.93 1 96.31 346 LEU B N 1
ATOM 5923 C CA . LEU B 1 346 ? -8.586 -23.703 -11.148 1 96.31 346 LEU B CA 1
ATOM 5924 C C . LEU B 1 346 ? -7.344 -23.188 -10.438 1 96.31 346 LEU B C 1
ATOM 5926 O O . LEU B 1 346 ? -6.355 -22.828 -11.094 1 96.31 346 LEU B O 1
ATOM 5930 N N . GLY B 1 347 ? -7.426 -23.125 -9.125 1 96.69 347 GLY B N 1
ATOM 5931 C CA . GLY B 1 347 ? -6.32 -22.641 -8.312 1 96.69 347 GLY B CA 1
ATOM 5932 C C . GLY B 1 347 ? -5.465 -23.766 -7.746 1 96.69 347 GLY B C 1
ATOM 5933 O O . GLY B 1 347 ? -5.402 -24.859 -8.328 1 96.69 347 GLY B O 1
ATOM 5934 N N . ASP B 1 348 ? -4.793 -23.422 -6.609 1 94.62 348 ASP B N 1
ATOM 5935 C CA . ASP B 1 348 ? -3.811 -24.297 -5.98 1 94.62 348 ASP B CA 1
ATOM 5936 C C . ASP B 1 348 ? -4.465 -25.578 -5.488 1 94.62 348 ASP B C 1
ATOM 5938 O O . ASP B 1 348 ? -3.818 -26.641 -5.438 1 94.62 348 ASP B O 1
ATOM 5942 N N . LEU B 1 349 ? -5.766 -25.531 -5.219 1 94.12 349 LEU B N 1
ATOM 5943 C CA . LEU B 1 349 ? -6.535 -26.719 -4.852 1 94.12 349 LEU B CA 1
ATOM 5944 C C . LEU B 1 349 ? -6.391 -27.812 -5.906 1 94.12 349 LEU B C 1
ATOM 5946 O O . LEU B 1 349 ? -6.277 -28.984 -5.574 1 94.12 349 LEU B O 1
ATOM 5950 N N . VAL B 1 350 ? -6.383 -27.391 -7.066 1 96.06 350 VAL B N 1
ATOM 5951 C CA . VAL B 1 350 ? -6.355 -28.312 -8.195 1 96.06 350 VAL B CA 1
ATOM 5952 C C . VAL B 1 350 ? -4.914 -28.516 -8.664 1 96.06 350 VAL B C 1
ATOM 5954 O O . VAL B 1 350 ? -4.555 -29.594 -9.125 1 96.06 350 VAL B O 1
ATOM 5957 N N . LEU B 1 351 ? -4.102 -27.531 -8.453 1 96.12 351 LEU B N 1
ATOM 5958 C CA . LEU B 1 351 ? -2.816 -27.484 -9.148 1 96.12 351 LEU B CA 1
ATOM 5959 C C . LEU B 1 351 ? -1.698 -28 -8.242 1 96.12 351 LEU B C 1
ATOM 5961 O O . LEU B 1 351 ? -0.611 -28.328 -8.719 1 96.12 351 LEU B O 1
ATOM 5965 N N . SER B 1 352 ? -1.893 -28.047 -6.961 1 91.75 352 SER B N 1
ATOM 5966 C CA . SER B 1 352 ? -0.867 -28.516 -6.035 1 91.75 352 SER B CA 1
ATOM 5967 C C . SER B 1 352 ? -0.521 -29.984 -6.281 1 91.75 352 SER B C 1
ATOM 5969 O O . SER B 1 352 ? -1.392 -30.781 -6.629 1 91.75 352 SER B O 1
ATOM 5971 N N . ASN B 1 353 ? 0.736 -30.312 -6.078 1 90.75 353 ASN B N 1
ATOM 5972 C CA . ASN B 1 353 ? 1.299 -31.656 -6.258 1 90.75 353 ASN B CA 1
ATOM 5973 C C . ASN B 1 353 ? 1.161 -32.125 -7.699 1 90.75 353 ASN B C 1
ATOM 5975 O O . ASN B 1 353 ? 0.818 -33.281 -7.945 1 90.75 353 ASN B O 1
ATOM 5979 N N . LYS B 1 354 ? 1.243 -31.266 -8.523 1 95.12 354 LYS B N 1
ATOM 5980 C CA . LYS B 1 354 ? 1.354 -31.5 -9.961 1 95.12 354 LYS B CA 1
ATOM 5981 C C . LYS B 1 354 ? 2.502 -30.688 -10.555 1 95.12 354 LYS B C 1
ATOM 5983 O O . LYS B 1 354 ? 2.832 -29.609 -10.055 1 95.12 354 LYS B O 1
ATOM 5988 N N . LEU B 1 355 ? 3.107 -31.281 -11.477 1 96.44 355 LEU B N 1
ATOM 5989 C CA . LEU B 1 355 ? 3.998 -30.5 -12.328 1 96.44 355 LEU B CA 1
ATOM 5990 C C . LEU B 1 355 ? 3.221 -29.844 -13.461 1 96.44 355 LEU B C 1
ATOM 5992 O O . LEU B 1 355 ? 2.611 -30.531 -14.289 1 96.44 355 LEU B O 1
ATOM 5996 N N . VAL B 1 356 ? 3.139 -28.578 -13.406 1 98.06 356 VAL B N 1
ATOM 5997 C CA . VAL B 1 356 ? 2.438 -27.828 -14.445 1 98.06 356 VAL B CA 1
ATOM 5998 C C . VAL B 1 356 ? 3.451 -27.125 -15.352 1 98.06 356 VAL B C 1
ATOM 6000 O O . VAL B 1 356 ? 4.301 -26.375 -14.875 1 98.06 356 VAL B O 1
ATOM 6003 N N . VAL B 1 357 ? 3.371 -27.359 -16.641 1 98.12 357 VAL B N 1
ATOM 6004 C CA . VAL B 1 357 ? 4.324 -26.828 -17.609 1 98.12 357 VAL B CA 1
ATOM 6005 C C . VAL B 1 357 ? 3.623 -25.828 -18.531 1 98.12 357 VAL B C 1
ATOM 6007 O O . VAL B 1 357 ? 2.52 -26.094 -19.016 1 98.12 357 VAL B O 1
ATOM 6010 N N . TYR B 1 358 ? 4.223 -24.719 -18.672 1 98.5 358 TYR B N 1
ATOM 6011 C CA . TYR B 1 358 ? 3.775 -23.688 -19.594 1 98.5 358 TYR B CA 1
ATOM 6012 C C . TYR B 1 358 ? 4.734 -23.547 -20.766 1 98.5 358 TYR B C 1
ATOM 6014 O O . TYR B 1 358 ? 5.859 -23.062 -20.609 1 98.5 358 TYR B O 1
ATOM 6022 N N . ASP B 1 359 ? 4.359 -23.969 -21.922 1 97.81 359 ASP B N 1
ATOM 6023 C CA . ASP B 1 359 ? 5.109 -23.766 -23.156 1 97.81 359 ASP B CA 1
ATOM 6024 C C . ASP B 1 359 ? 4.547 -22.609 -23.969 1 97.81 359 ASP B C 1
ATOM 6026 O O . ASP B 1 359 ? 3.732 -22.812 -24.875 1 97.81 359 ASP B O 1
ATOM 6030 N N . LEU B 1 360 ? 5.031 -21.469 -23.688 1 97.38 360 LEU B N 1
ATOM 6031 C CA . LEU B 1 360 ? 4.457 -20.25 -24.281 1 97.38 360 LEU B CA 1
ATOM 6032 C C . LEU B 1 360 ? 4.977 -20.031 -25.688 1 97.38 360 LEU B C 1
ATOM 6034 O O . LEU B 1 360 ? 4.41 -19.234 -26.453 1 97.38 360 LEU B O 1
ATOM 6038 N N . GLU B 1 361 ? 6 -20.672 -26.078 1 95.5 361 GLU B N 1
ATOM 6039 C CA . GLU B 1 361 ? 6.477 -20.641 -27.453 1 95.5 361 GLU B CA 1
ATOM 6040 C C . GLU B 1 361 ? 5.508 -21.344 -28.391 1 95.5 361 GLU B C 1
ATOM 6042 O O . GLU B 1 361 ? 5.262 -20.891 -29.516 1 95.5 361 GLU B O 1
ATOM 6047 N N . ASN B 1 362 ? 5.012 -22.359 -27.859 1 95.75 362 ASN B N 1
ATOM 6048 C CA . ASN B 1 362 ? 4.059 -23.125 -28.656 1 95.75 362 ASN B CA 1
ATOM 6049 C C . ASN B 1 362 ? 2.629 -22.938 -28.156 1 95.75 362 ASN B C 1
ATOM 6051 O O . ASN B 1 362 ? 1.716 -23.641 -28.578 1 95.75 362 ASN B O 1
ATOM 6055 N N . GLN B 1 363 ? 2.525 -22.125 -27.234 1 96.44 363 GLN B N 1
ATOM 6056 C CA . GLN B 1 363 ? 1.221 -21.75 -26.688 1 96.44 363 GLN B CA 1
ATOM 6057 C C . GLN B 1 363 ? 0.455 -22.984 -26.203 1 96.44 363 GLN B C 1
ATOM 6059 O O . GLN B 1 363 ? -0.692 -23.203 -26.609 1 96.44 363 GLN B O 1
ATOM 6064 N N . ALA B 1 364 ? 1.075 -23.656 -25.375 1 97.81 364 ALA B N 1
ATOM 6065 C CA . ALA B 1 364 ? 0.506 -24.875 -24.812 1 97.81 364 ALA B CA 1
ATOM 6066 C C . ALA B 1 364 ? 0.776 -24.969 -23.312 1 97.81 364 ALA B C 1
ATOM 6068 O O . ALA B 1 364 ? 1.74 -24.375 -22.812 1 97.81 364 ALA B O 1
ATOM 6069 N N . ILE B 1 365 ? -0.049 -25.625 -22.672 1 98.06 365 ILE B N 1
ATOM 6070 C CA . ILE B 1 365 ? 0.073 -25.891 -21.234 1 98.06 365 ILE B CA 1
ATOM 6071 C C . ILE B 1 365 ? -0.19 -27.359 -20.969 1 98.06 365 ILE B C 1
ATOM 6073 O O . ILE B 1 365 ? -0.893 -28.031 -21.719 1 98.06 365 ILE B O 1
ATOM 6077 N N . GLY B 1 366 ? 0.453 -27.922 -19.922 1 97.62 366 GLY B N 1
ATOM 6078 C CA . GLY B 1 366 ? 0.246 -29.312 -19.547 1 97.62 366 GLY B CA 1
ATOM 6079 C C . GLY B 1 366 ? 0.573 -29.594 -18.094 1 97.62 366 GLY B C 1
ATOM 6080 O O . GLY B 1 366 ? 1.091 -28.719 -17.391 1 97.62 366 GLY B O 1
ATOM 6081 N N . TRP B 1 367 ? 0.242 -30.734 -17.688 1 97.31 367 TRP B N 1
ATOM 6082 C CA . TRP B 1 367 ? 0.485 -31.094 -16.281 1 97.31 367 TRP B CA 1
ATOM 6083 C C . TRP B 1 367 ? 0.507 -32.594 -16.094 1 97.31 367 TRP B C 1
ATOM 6085 O O . TRP B 1 367 ? 0.089 -33.344 -16.984 1 97.31 367 TRP B O 1
ATOM 6095 N N . THR B 1 368 ? 1.052 -33.031 -15.047 1 95.69 368 THR B N 1
ATOM 6096 C CA . THR B 1 368 ? 1.037 -34.406 -14.586 1 95.69 368 THR B CA 1
ATOM 6097 C C . THR B 1 368 ? 1.085 -34.469 -13.062 1 95.69 368 THR B C 1
ATOM 6099 O O . THR B 1 368 ? 1.649 -33.594 -12.414 1 95.69 368 THR B O 1
ATOM 6102 N N . GLU B 1 369 ? 0.418 -35.438 -12.531 1 93.38 369 GLU B N 1
ATOM 6103 C CA . GLU B 1 369 ? 0.573 -35.656 -11.102 1 93.38 369 GLU B CA 1
ATOM 6104 C C . GLU B 1 369 ? 2.027 -35.938 -10.742 1 93.38 369 GLU B C 1
ATOM 6106 O O . GLU B 1 369 ? 2.709 -36.688 -11.453 1 93.38 369 GLU B O 1
ATOM 6111 N N . TYR B 1 370 ? 2.396 -35.281 -9.734 1 92.81 370 TYR B N 1
ATOM 6112 C CA . TYR B 1 370 ? 3.795 -35.438 -9.359 1 92.81 370 TYR B CA 1
ATOM 6113 C C . TYR B 1 370 ? 4.008 -35.062 -7.895 1 92.81 370 TYR B C 1
ATOM 6115 O O . TYR B 1 370 ? 3.383 -34.125 -7.391 1 92.81 370 TYR B O 1
ATOM 6123 N N . ASN B 1 371 ? 4.906 -35.844 -7.215 1 88.69 371 ASN B N 1
ATOM 6124 C CA . ASN B 1 371 ? 5.344 -35.469 -5.875 1 88.69 371 ASN B CA 1
ATOM 6125 C C . ASN B 1 371 ? 6.348 -34.312 -5.914 1 88.69 371 ASN B C 1
ATOM 6127 O O . ASN B 1 371 ? 7.531 -34.531 -6.184 1 88.69 371 ASN B O 1
ATOM 6131 N N . CYS B 1 372 ? 5.906 -33.188 -5.531 1 88.88 372 CYS B N 1
ATOM 6132 C CA . CYS B 1 372 ? 6.715 -32 -5.727 1 88.88 372 CYS B CA 1
ATOM 6133 C C . CYS B 1 372 ? 7.758 -31.859 -4.625 1 88.88 372 CYS B C 1
ATOM 6135 O O . CYS B 1 372 ? 8.508 -30.875 -4.59 1 88.88 372 CYS B O 1
ATOM 6137 N N . SER B 1 373 ? 7.852 -32.75 -3.73 1 82 373 SER B N 1
ATOM 6138 C CA . SER B 1 373 ? 8.984 -32.844 -2.82 1 82 373 SER B CA 1
ATOM 6139 C C . SER B 1 373 ? 10.172 -33.531 -3.486 1 82 373 SER B C 1
ATOM 6141 O O . SER B 1 373 ? 11.289 -33.5 -2.965 1 82 373 SER B O 1
ATOM 6143 N N . SER B 1 374 ? 9.875 -34.094 -4.602 1 84.31 374 SER B N 1
ATOM 6144 C CA . SER B 1 374 ? 10.922 -34.75 -5.379 1 84.31 374 SER B CA 1
ATOM 6145 C C . SER B 1 374 ? 11.555 -33.781 -6.383 1 84.31 374 SER B C 1
ATOM 6147 O O . SER B 1 374 ? 11.148 -32.625 -6.484 1 84.31 374 SER B O 1
ATOM 6149 N N . SER B 1 375 ? 12.594 -34.312 -7.035 1 89.06 375 SER B N 1
ATOM 6150 C CA . SER B 1 375 ? 13.289 -33.5 -8.016 1 89.06 375 SER B CA 1
ATOM 6151 C C . SER B 1 375 ? 12.734 -33.719 -9.414 1 89.06 375 SER B C 1
ATOM 6153 O O . SER B 1 375 ? 12.188 -34.781 -9.719 1 89.06 375 SER B O 1
ATOM 6155 N N . ILE B 1 376 ? 12.82 -32.688 -10.102 1 92.31 376 ILE B N 1
ATOM 6156 C CA . ILE B 1 376 ? 12.531 -32.781 -11.523 1 92.31 376 ILE B CA 1
ATOM 6157 C C . ILE B 1 376 ? 13.812 -32.594 -12.328 1 92.31 376 ILE B C 1
ATOM 6159 O O . ILE B 1 376 ? 14.859 -32.25 -11.773 1 92.31 376 ILE B O 1
ATOM 6163 N N . GLN B 1 377 ? 13.781 -32.875 -13.617 1 93.19 377 GLN B N 1
ATOM 6164 C CA . GLN B 1 377 ? 14.93 -32.688 -14.492 1 93.19 377 GLN B CA 1
ATOM 6165 C C . GLN B 1 377 ? 14.711 -31.531 -15.461 1 93.19 377 GLN B C 1
ATOM 6167 O O . GLN B 1 377 ? 13.703 -31.484 -16.172 1 93.19 377 GLN B O 1
ATOM 6172 N N . VAL B 1 378 ? 15.617 -30.672 -15.359 1 92.31 378 VAL B N 1
ATOM 6173 C CA . VAL B 1 378 ? 15.57 -29.484 -16.203 1 92.31 378 VAL B CA 1
ATOM 6174 C C . VAL B 1 378 ? 16.797 -29.438 -17.094 1 92.31 378 VAL B C 1
ATOM 6176 O O . VAL B 1 378 ? 17.906 -29.766 -16.656 1 92.31 378 VAL B O 1
ATOM 6179 N N . MET B 1 379 ? 16.594 -28.969 -18.297 1 91.38 379 MET B N 1
ATOM 6180 C CA . MET B 1 379 ? 17.688 -28.875 -19.25 1 91.38 379 MET B CA 1
ATOM 6181 C C . MET B 1 379 ? 18.453 -27.562 -19.047 1 91.38 379 MET B C 1
ATOM 6183 O O . MET B 1 379 ? 17.859 -26.5 -18.953 1 91.38 379 MET B O 1
ATOM 6187 N N . ASP B 1 380 ? 19.734 -27.625 -18.859 1 85.69 380 ASP B N 1
ATOM 6188 C CA . ASP B 1 380 ? 20.594 -26.453 -19 1 85.69 380 ASP B CA 1
ATOM 6189 C C . ASP B 1 380 ? 20.688 -26.016 -20.469 1 85.69 380 ASP B C 1
ATOM 6191 O O . ASP B 1 380 ? 21.328 -26.672 -21.281 1 85.69 380 ASP B O 1
ATOM 6195 N N . GLU B 1 381 ? 20.109 -24.984 -20.609 1 84.19 381 GLU B N 1
ATOM 6196 C CA . GLU B 1 381 ? 19.984 -24.547 -22 1 84.19 381 GLU B CA 1
ATOM 6197 C C . GLU B 1 381 ? 21.344 -24.188 -22.594 1 84.19 381 GLU B C 1
ATOM 6199 O O . GLU B 1 381 ? 21.516 -24.188 -23.812 1 84.19 381 GLU B O 1
ATOM 6204 N N . ARG B 1 382 ? 22.312 -23.844 -21.812 1 80.44 382 ARG B N 1
ATOM 6205 C CA . ARG B 1 382 ? 23.641 -23.469 -22.266 1 80.44 382 ARG B CA 1
ATOM 6206 C C . ARG B 1 382 ? 24.438 -24.703 -22.703 1 80.44 382 ARG B C 1
ATOM 6208 O O . ARG B 1 382 ? 25.109 -24.672 -23.734 1 80.44 382 ARG B O 1
ATOM 6215 N N . THR B 1 383 ? 24.312 -25.797 -22.047 1 84.44 383 THR B N 1
ATOM 6216 C CA . THR B 1 383 ? 25.172 -26.953 -22.281 1 84.44 383 THR B CA 1
ATOM 6217 C C . THR B 1 383 ? 24.375 -28.094 -22.922 1 84.44 383 THR B C 1
ATOM 6219 O O . THR B 1 383 ? 24.969 -29.016 -23.469 1 84.44 383 THR B O 1
ATOM 6222 N N . GLY B 1 384 ? 23.094 -28.031 -22.703 1 88.38 384 GLY B N 1
ATOM 6223 C CA . GLY B 1 384 ? 22.25 -29.109 -23.203 1 88.38 384 GLY B CA 1
ATOM 6224 C C . GLY B 1 384 ? 22.141 -30.281 -22.234 1 88.38 384 GLY B C 1
ATOM 6225 O O . GLY B 1 384 ? 21.438 -31.25 -22.516 1 88.38 384 GLY B O 1
ATOM 6226 N N . THR B 1 385 ? 22.859 -30.172 -21.156 1 91.12 385 THR B N 1
ATOM 6227 C CA . THR B 1 385 ? 22.828 -31.234 -20.156 1 91.12 385 THR B CA 1
ATOM 6228 C C . THR B 1 385 ? 21.578 -31.125 -19.297 1 91.12 385 THR B C 1
ATOM 6230 O O . THR B 1 385 ? 20.969 -30.062 -19.203 1 91.12 385 THR B O 1
ATOM 6233 N N . VAL B 1 386 ? 21.219 -32.281 -18.766 1 91.94 386 VAL B N 1
ATOM 6234 C CA . VAL B 1 386 ? 20.016 -32.344 -17.922 1 91.94 386 VAL B CA 1
ATOM 6235 C C . VAL B 1 386 ? 20.422 -32.5 -16.469 1 91.94 386 VAL B C 1
ATOM 6237 O O . VAL B 1 386 ? 21.297 -33.312 -16.141 1 91.94 386 VAL B O 1
ATOM 6240 N N . HIS B 1 387 ? 19.797 -31.734 -15.633 1 90.94 387 HIS B N 1
ATOM 6241 C CA . HIS B 1 387 ? 20.188 -31.734 -14.227 1 90.94 387 HIS B CA 1
ATOM 6242 C C . HIS B 1 387 ? 18.953 -31.828 -13.328 1 90.94 387 HIS B C 1
ATOM 6244 O O . HIS B 1 387 ? 17.859 -31.406 -13.703 1 90.94 387 HIS B O 1
ATOM 6250 N N . LEU B 1 388 ? 19.203 -32.406 -12.164 1 91.25 388 LEU B N 1
ATOM 6251 C CA . LEU B 1 388 ? 18.172 -32.5 -11.133 1 91.25 388 LEU B CA 1
ATOM 6252 C C . LEU B 1 388 ? 17.984 -31.141 -10.453 1 91.25 388 LEU B C 1
ATOM 6254 O O . LEU B 1 388 ? 18.953 -30.453 -10.141 1 91.25 388 LEU B O 1
ATOM 6258 N N . VAL B 1 389 ? 16.688 -30.781 -10.398 1 89.38 389 VAL B N 1
ATOM 6259 C CA . VAL B 1 389 ? 16.297 -29.578 -9.672 1 89.38 389 VAL B CA 1
ATOM 6260 C C . VAL B 1 389 ? 15.234 -29.922 -8.641 1 89.38 389 VAL B C 1
ATOM 6262 O O . VAL B 1 389 ? 14.25 -30.609 -8.953 1 89.38 389 VAL B O 1
ATOM 6265 N N . GLY B 1 390 ? 15.336 -29.625 -7.32 1 83.44 390 GLY B N 1
ATOM 6266 C CA . GLY B 1 390 ? 14.359 -29.906 -6.277 1 83.44 390 GLY B CA 1
ATOM 6267 C C . GLY B 1 390 ? 14.195 -28.766 -5.289 1 83.44 390 GLY B C 1
ATOM 6268 O O . GLY B 1 390 ? 14.898 -27.766 -5.379 1 83.44 390 GLY B O 1
ATOM 6269 N N . SER B 1 391 ? 13.031 -28.766 -4.453 1 71.56 391 SER B N 1
ATOM 6270 C CA . SER B 1 391 ? 12.703 -27.703 -3.496 1 71.56 391 SER B CA 1
ATOM 6271 C C . SER B 1 391 ? 13.695 -27.672 -2.344 1 71.56 391 SER B C 1
ATOM 6273 O O . SER B 1 391 ? 13.852 -26.656 -1.677 1 71.56 391 SER B O 1
ATOM 6275 N N . HIS B 1 392 ? 14.25 -28.797 -1.962 1 61.44 392 HIS B N 1
ATOM 6276 C CA . HIS B 1 392 ? 15.164 -28.812 -0.825 1 61.44 392 HIS B CA 1
ATOM 6277 C C . HIS B 1 392 ? 16.422 -27.984 -1.106 1 61.44 392 HIS B C 1
ATOM 6279 O O . HIS B 1 392 ? 16.75 -27.734 -2.266 1 61.44 392 HIS B O 1
ATOM 6285 N N . TYR B 1 393 ? 16.938 -27.484 0.041 1 50.34 393 TYR B N 1
ATOM 6286 C CA . TYR B 1 393 ? 18.047 -26.547 0.125 1 50.34 393 TYR B CA 1
ATOM 6287 C C . TYR B 1 393 ? 19.125 -26.891 -0.896 1 50.34 393 TYR B C 1
ATOM 6289 O O . TYR B 1 393 ? 19.703 -27.984 -0.852 1 50.34 393 TYR B O 1
ATOM 6297 N N . ILE B 1 394 ? 18.844 -26.297 -1.936 1 47.84 394 ILE B N 1
ATOM 6298 C CA . ILE B 1 394 ? 19.953 -26.344 -2.895 1 47.84 394 ILE B CA 1
ATOM 6299 C C . ILE B 1 394 ? 21.156 -25.578 -2.344 1 47.84 394 ILE B C 1
ATOM 6301 O O . ILE B 1 394 ? 21.016 -24.438 -1.891 1 47.84 394 ILE B O 1
ATOM 6305 N N . SER B 1 395 ? 22.188 -26.266 -1.896 1 46.44 395 SER B N 1
ATOM 6306 C CA . SER B 1 395 ? 23.438 -25.641 -1.48 1 46.44 395 SER B CA 1
ATOM 6307 C C . SER B 1 395 ? 23.938 -24.641 -2.531 1 46.44 395 SER B C 1
ATOM 6309 O O . SER B 1 395 ? 23.891 -24.938 -3.729 1 46.44 395 SER B O 1
ATOM 6311 N N . SER B 1 396 ? 23.766 -23.484 -2.15 1 46.28 396 SER B N 1
ATOM 6312 C CA . SER B 1 396 ? 24.484 -22.531 -2.99 1 46.28 396 SER B CA 1
ATOM 6313 C C . SER B 1 396 ? 25.953 -22.891 -3.08 1 46.28 396 SER B C 1
ATOM 6315 O O . SER B 1 396 ? 26.625 -23.047 -2.057 1 46.28 396 SER B O 1
ATOM 6317 N N . ALA B 1 397 ? 26.391 -23.547 -3.908 1 43.69 397 ALA B N 1
ATOM 6318 C CA . ALA B 1 397 ? 27.797 -23.922 -4.078 1 43.69 397 ALA B CA 1
ATOM 6319 C C . ALA B 1 397 ? 28.719 -22.766 -3.746 1 43.69 397 ALA B C 1
ATOM 6321 O O . ALA B 1 397 ? 29.953 -22.906 -3.828 1 43.69 397 ALA B O 1
ATOM 6322 N N . CYS B 1 398 ? 28.219 -21.625 -3.488 1 40.69 398 CYS B N 1
ATOM 6323 C CA . CYS B 1 398 ? 29.281 -20.625 -3.486 1 40.69 398 CYS B CA 1
ATOM 6324 C C . CYS B 1 398 ? 30.094 -20.688 -2.195 1 40.69 398 CYS B C 1
ATOM 6326 O O . CYS B 1 398 ? 31.172 -20.094 -2.104 1 40.69 398 CYS B O 1
ATOM 6328 N N . HIS B 1 399 ? 29.484 -21.172 -0.972 1 39.69 399 HIS B N 1
ATOM 6329 C CA . HIS B 1 399 ? 30.25 -20.906 0.234 1 39.69 399 HIS B CA 1
ATOM 6330 C C . HIS B 1 399 ? 31.453 -21.844 0.35 1 39.69 399 HIS B C 1
ATOM 6332 O O . HIS B 1 399 ? 32.438 -21.516 1.006 1 39.69 399 HIS B O 1
ATOM 6338 N N . SER B 1 400 ? 31.344 -23.031 -0.142 1 41.25 400 SER B N 1
ATOM 6339 C CA . SER B 1 400 ? 32.406 -23.922 0.333 1 41.25 400 SER B CA 1
ATOM 6340 C C . SER B 1 400 ? 33.719 -23.609 -0.363 1 41.25 400 SER B C 1
ATOM 6342 O O . SER B 1 400 ? 34.781 -23.891 0.181 1 41.25 400 SER B O 1
ATOM 6344 N N . LYS B 1 401 ? 33.625 -23.125 -1.587 1 44.78 401 LYS B N 1
ATOM 6345 C CA . LYS B 1 401 ? 34.938 -22.984 -2.232 1 44.78 401 LYS B CA 1
ATOM 6346 C C . LYS B 1 401 ? 35.656 -21.734 -1.72 1 44.78 401 LYS B C 1
ATOM 6348 O O . LYS B 1 401 ? 36.906 -21.688 -1.712 1 44.78 401 LYS B O 1
ATOM 6353 N N . ALA B 1 402 ? 34.812 -20.797 -1.197 1 45.94 402 ALA B N 1
ATOM 6354 C CA . ALA B 1 402 ? 35.469 -19.609 -0.664 1 45.94 402 ALA B CA 1
ATOM 6355 C C . ALA B 1 402 ? 36.219 -19.953 0.618 1 45.94 402 ALA B C 1
ATOM 6357 O O . ALA B 1 402 ? 37.344 -19.438 0.84 1 45.94 402 ALA B O 1
ATOM 6358 N N . ARG B 1 403 ? 35.688 -20.906 1.332 1 47.91 403 ARG B N 1
ATOM 6359 C CA . ARG B 1 403 ? 36.375 -21.359 2.531 1 47.91 403 ARG B CA 1
ATOM 6360 C C . ARG B 1 403 ? 37.625 -22.172 2.174 1 47.91 403 ARG B C 1
ATOM 6362 O O . ARG B 1 403 ? 38.656 -22.047 2.814 1 47.91 403 ARG B O 1
ATOM 6369 N N . PHE B 1 404 ? 37.406 -22.875 1.164 1 52.19 404 PHE B N 1
ATOM 6370 C CA . PHE B 1 404 ? 38.531 -23.719 0.764 1 52.19 404 PHE B CA 1
ATOM 6371 C C . PHE B 1 404 ? 39.656 -22.875 0.203 1 52.19 404 PHE B C 1
ATOM 6373 O O . PHE B 1 404 ? 40.844 -23.109 0.495 1 52.19 404 PHE B O 1
ATOM 6380 N N . ILE B 1 405 ? 39.25 -21.812 -0.49 1 54.44 405 ILE B N 1
ATOM 6381 C CA . ILE B 1 405 ? 40.25 -20.906 -1.036 1 54.44 405 ILE B CA 1
ATOM 6382 C C . ILE B 1 405 ? 40.906 -20.094 0.092 1 54.44 405 ILE B C 1
ATOM 6384 O O . ILE B 1 405 ? 42.125 -19.906 0.129 1 54.44 405 ILE B O 1
ATOM 6388 N N . MET B 1 406 ? 40.156 -19.766 1.12 1 55.19 406 MET B N 1
ATOM 6389 C CA . MET B 1 406 ? 40.688 -19.078 2.283 1 55.19 406 MET B CA 1
ATOM 6390 C C . MET B 1 406 ? 41.594 -19.984 3.1 1 55.19 406 MET B C 1
ATOM 6392 O O . MET B 1 406 ? 42.656 -19.578 3.566 1 55.19 406 MET B O 1
ATOM 6396 N N . ILE B 1 407 ? 41.188 -21.25 3.201 1 60.5 407 ILE B N 1
ATOM 6397 C CA . ILE B 1 407 ? 42.031 -22.234 3.891 1 60.5 407 ILE B CA 1
ATOM 6398 C C . ILE B 1 407 ? 43.312 -22.453 3.115 1 60.5 407 ILE B C 1
ATOM 6400 O O . ILE B 1 407 ? 44.406 -22.516 3.707 1 60.5 407 ILE B O 1
ATOM 6404 N N . LEU B 1 408 ? 43.219 -22.438 1.854 1 61.22 408 LEU B N 1
ATOM 6405 C CA . LEU B 1 408 ? 44.406 -22.625 1.035 1 61.22 408 LEU B CA 1
ATOM 6406 C C . LEU B 1 408 ? 45.312 -21.406 1.106 1 61.22 408 LEU B C 1
ATOM 6408 O O . LEU B 1 408 ? 46.562 -21.547 1.195 1 61.22 408 LEU B O 1
ATOM 6412 N N . ILE B 1 409 ? 44.688 -20.25 1.229 1 63.25 409 ILE B N 1
ATOM 6413 C CA . ILE B 1 409 ? 45.469 -19.016 1.34 1 63.25 409 ILE B CA 1
ATOM 6414 C C . ILE B 1 409 ? 46.125 -18.938 2.727 1 63.25 409 ILE B C 1
ATOM 6416 O O . ILE B 1 409 ? 47.281 -18.578 2.857 1 63.25 409 ILE B O 1
ATOM 6420 N N . MET B 1 410 ? 45.438 -19.422 3.738 1 67.25 410 MET B N 1
ATOM 6421 C CA . MET B 1 410 ? 45.969 -19.438 5.098 1 67.25 410 MET B CA 1
ATOM 6422 C C . MET B 1 410 ? 47.094 -20.453 5.23 1 67.25 410 MET B C 1
ATOM 6424 O O . MET B 1 410 ? 48.125 -20.188 5.867 1 67.25 410 MET B O 1
ATOM 6428 N N . LEU B 1 411 ? 46.875 -21.578 4.664 1 66.12 411 LEU B N 1
ATOM 6429 C CA . LEU B 1 411 ? 47.906 -22.609 4.684 1 66.12 411 LEU B CA 1
ATOM 6430 C C . LEU B 1 411 ? 49.125 -22.172 3.926 1 66.12 411 LEU B C 1
ATOM 6432 O O . LEU B 1 411 ? 50.25 -22.422 4.367 1 66.12 411 LEU B O 1
ATOM 6436 N N . ALA B 1 412 ? 48.875 -21.438 2.912 1 66.56 412 ALA B N 1
ATOM 6437 C CA . ALA B 1 412 ? 50 -20.922 2.131 1 66.56 412 ALA B CA 1
ATOM 6438 C C . ALA B 1 412 ? 50.75 -19.859 2.9 1 66.56 412 ALA B C 1
ATOM 6440 O O . ALA B 1 412 ? 52 -19.828 2.891 1 66.56 412 ALA B O 1
ATOM 6441 N N . THR B 1 413 ? 50.031 -19.078 3.672 1 66.38 413 THR B N 1
ATOM 6442 C CA . THR B 1 413 ? 50.656 -18.047 4.488 1 66.38 413 THR B CA 1
ATOM 6443 C C . THR B 1 413 ? 51.406 -18.656 5.676 1 66.38 413 THR B C 1
ATOM 6445 O O . THR B 1 413 ? 52.5 -18.219 6.047 1 66.38 413 THR B O 1
ATOM 6448 N N . LEU B 1 414 ? 50.844 -19.734 6.285 1 68 414 LEU B N 1
ATOM 6449 C CA . LEU B 1 414 ? 51.5 -20.453 7.383 1 68 414 LEU B CA 1
ATOM 6450 C C . LEU B 1 414 ? 52.75 -21.156 6.906 1 68 414 LEU B C 1
ATOM 6452 O O . LEU B 1 414 ? 53.781 -21.156 7.602 1 68 414 LEU B O 1
ATOM 6456 N N . LEU B 1 415 ? 52.656 -21.75 5.801 1 67 415 LEU B N 1
ATOM 6457 C CA . LEU B 1 415 ? 53.812 -22.406 5.215 1 67 415 LEU B CA 1
ATOM 6458 C C . LEU B 1 415 ? 54.906 -21.375 4.922 1 67 415 LEU B C 1
ATOM 6460 O O . LEU B 1 415 ? 56.094 -21.656 5.141 1 67 415 LEU B O 1
ATOM 6464 N N . HIS B 1 416 ? 54.469 -20.234 4.562 1 68.75 416 HIS B N 1
ATOM 6465 C CA . HIS B 1 416 ? 55.406 -19.156 4.324 1 68.75 416 HIS B CA 1
ATOM 6466 C C . HIS B 1 416 ? 56.062 -18.703 5.625 1 68.75 416 HIS B C 1
ATOM 6468 O O . HIS B 1 416 ? 57.281 -18.438 5.664 1 68.75 416 HIS B O 1
ATOM 6474 N N . PHE B 1 417 ? 55.344 -18.672 6.699 1 66.06 417 PHE B N 1
ATOM 6475 C CA . PHE B 1 417 ? 55.844 -18.266 8.016 1 66.06 417 PHE B CA 1
ATOM 6476 C C . PHE B 1 417 ? 56.781 -19.312 8.578 1 66.06 417 PHE B C 1
ATOM 6478 O O . PHE B 1 417 ? 57.812 -18.969 9.156 1 66.06 417 PHE B O 1
ATOM 6485 N N . PHE B 1 418 ? 56.469 -20.578 8.594 1 66.44 418 PHE B N 1
ATOM 6486 C CA . PHE B 1 418 ? 57.312 -21.656 9.062 1 66.44 418 PHE B CA 1
ATOM 6487 C C . PHE B 1 418 ? 58.656 -21.688 8.297 1 66.44 418 PHE B C 1
ATOM 6489 O O . PHE B 1 418 ? 59.688 -21.969 8.883 1 66.44 418 PHE B O 1
ATOM 6496 N N . PHE B 1 419 ? 58.562 -21.453 7.102 1 61.5 419 PHE B N 1
ATOM 6497 C CA . PHE B 1 419 ? 59.75 -21.422 6.289 1 61.5 419 PHE B CA 1
ATOM 6498 C C . PHE B 1 419 ? 60.656 -20.266 6.723 1 61.5 419 PHE B C 1
ATOM 6500 O O . PHE B 1 419 ? 61.906 -20.406 6.75 1 61.5 419 PHE B O 1
ATOM 6507 N N . GLU B 1 420 ? 60 -19.203 7.137 1 64.62 420 GLU B N 1
ATOM 6508 C CA . GLU B 1 420 ? 60.781 -18.047 7.574 1 64.62 420 GLU B CA 1
ATOM 6509 C C . GLU B 1 420 ? 61.438 -18.312 8.922 1 64.62 420 GLU B C 1
ATOM 6511 O O . GLU B 1 420 ? 62.562 -17.828 9.18 1 64.62 420 GLU B O 1
ATOM 6516 N N . LEU B 1 421 ? 60.844 -19.109 9.906 1 62.94 421 LEU B N 1
ATOM 6517 C CA . LEU B 1 421 ? 61.406 -19.438 11.219 1 62.94 421 LEU B CA 1
ATOM 6518 C C . LEU B 1 421 ? 62.562 -20.406 11.109 1 62.94 421 LEU B C 1
ATOM 6520 O O . LEU B 1 421 ? 63.5 -20.344 11.914 1 62.94 421 LEU B O 1
ATOM 6524 N N . LEU B 1 422 ? 62.562 -21.375 10.336 1 57.47 422 LEU B N 1
ATOM 6525 C CA . LEU B 1 422 ? 63.625 -22.359 10.18 1 57.47 422 LEU B CA 1
ATOM 6526 C C . LEU B 1 422 ? 64.875 -21.719 9.547 1 57.47 422 LEU B C 1
ATOM 6528 O O . LEU B 1 422 ? 65.938 -22.281 9.625 1 57.47 422 LEU B O 1
ATOM 6532 N N . VAL B 1 423 ? 64.625 -20.688 8.844 1 53.06 423 VAL B N 1
ATOM 6533 C CA . VAL B 1 423 ? 65.75 -20.156 8.109 1 53.06 423 VAL B CA 1
ATOM 6534 C C . VAL B 1 423 ? 66.438 -19.094 8.953 1 53.06 423 VAL B C 1
ATOM 6536 O O . VAL B 1 423 ? 67.312 -18.406 8.477 1 53.06 423 VAL B O 1
ATOM 6539 N N . GLN B 1 424 ? 65.812 -18.891 10.32 1 49.06 424 GLN B N 1
ATOM 6540 C CA . GLN B 1 424 ? 66.688 -17.984 11.055 1 49.06 424 GLN B CA 1
ATOM 6541 C C . GLN B 1 424 ? 68 -18.641 11.414 1 49.06 424 GLN B C 1
ATOM 6543 O O . GLN B 1 424 ? 68 -19.75 11.961 1 49.06 424 GLN B O 1
ATOM 6548 N N . PRO B 1 425 ? 69.188 -18.125 10.914 1 50.78 425 PRO B N 1
ATOM 6549 C CA . PRO B 1 425 ? 70.5 -18.609 11.281 1 50.78 425 PRO B CA 1
ATOM 6550 C C . PRO B 1 425 ? 70.75 -18.609 12.789 1 50.78 425 PRO B C 1
ATOM 6552 O O . PRO B 1 425 ? 70.188 -17.797 13.508 1 50.78 425 PRO B O 1
#

Solvent-accessible surface area (backbone atoms only — not comparable to full-atom values): 43998 Å² total; per-residue (Å²): 135,73,75,78,65,71,67,72,63,60,65,67,59,66,71,62,69,78,71,80,82,75,80,72,77,76,68,64,61,39,34,14,32,41,43,61,29,41,33,48,57,42,86,48,88,72,32,55,64,55,41,47,47,52,38,49,52,49,44,44,22,50,74,38,6,33,58,52,62,54,60,53,73,65,43,67,56,51,73,33,50,36,27,28,81,35,30,41,39,88,76,67,41,44,28,30,25,19,55,22,39,72,31,36,44,27,24,40,33,58,46,74,47,81,45,35,39,35,47,34,17,56,70,37,71,51,30,52,43,85,40,71,40,65,40,59,33,20,11,36,43,41,57,70,75,64,90,70,58,87,63,77,68,33,45,54,27,36,41,6,49,17,69,37,73,50,2,51,52,37,29,28,25,73,70,44,38,26,54,45,25,29,30,39,22,32,24,79,70,82,39,18,12,34,37,38,35,27,55,66,63,35,75,79,60,52,52,25,57,42,47,80,97,49,80,51,46,21,33,46,53,62,43,44,27,54,55,92,40,69,58,94,66,62,56,61,67,39,51,36,86,90,66,60,33,34,31,53,28,66,48,38,43,51,30,30,24,22,48,86,52,32,53,56,50,53,47,55,49,42,62,66,44,75,81,65,62,78,40,71,46,92,84,73,34,54,24,30,75,75,86,69,63,49,63,79,61,35,52,40,38,33,41,30,30,49,80,81,25,64,50,70,36,51,29,73,50,40,41,29,52,50,96,84,25,39,25,55,42,72,34,61,14,58,76,41,62,81,90,50,41,49,39,37,35,42,7,31,43,58,48,43,38,18,39,37,39,38,36,60,81,76,39,28,36,28,39,35,86,36,70,27,84,43,66,36,28,33,34,20,58,70,78,66,48,74,23,40,43,52,44,60,85,54,61,67,69,70,65,66,59,56,56,51,50,54,53,51,54,53,53,52,55,54,52,53,56,55,54,62,67,70,66,70,127,133,79,78,71,69,70,72,71,62,61,74,65,57,70,75,60,66,83,68,77,78,73,78,69,75,72,67,66,60,40,36,16,33,42,43,62,30,42,34,52,58,44,87,50,87,73,32,53,64,59,41,47,49,52,38,49,52,49,47,46,26,56,71,40,7,38,56,48,56,56,60,49,74,65,44,68,58,55,74,34,49,35,28,28,82,36,30,40,40,87,77,66,38,46,30,31,24,18,55,23,41,73,30,37,40,26,26,41,36,62,46,75,46,78,44,35,38,39,47,33,17,53,72,36,70,53,31,54,44,88,40,74,40,66,40,59,32,22,12,40,45,49,53,67,75,66,90,70,64,90,65,69,71,31,43,51,29,35,41,5,49,18,69,37,72,49,2,49,52,39,30,30,25,73,73,46,38,27,56,46,26,29,29,38,23,34,23,82,71,84,38,18,14,35,36,36,35,26,54,68,64,36,76,78,58,51,52,24,59,43,48,78,98,49,80,52,49,22,33,46,57,67,45,44,29,51,55,91,43,68,61,93,67,64,61,63,67,43,51,37,88,90,70,63,36,32,34,54,27,68,50,39,43,49,31,29,25,21,49,86,52,32,51,56,50,53,47,56,48,43,62,67,44,75,80,66,67,78,39,73,46,94,85,71,33,53,24,31,76,76,87,71,62,50,65,77,60,37,52,41,40,33,40,31,31,50,80,80,25,66,50,70,36,49,28,71,52,42,43,29,52,49,95,86,28,40,25,54,42,72,35,59,14,57,76,43,60,80,92,50,41,47,39,39,35,42,8,29,44,59,47,42,37,18,38,37,38,38,36,60,80,75,40,27,34,29,39,36,83,36,70,26,82,44,66,34,27,34,35,20,59,69,79,67,47,74,23,42,44,52,48,60,87,54,54,61,64,66,61,62,55,53,49,48,51,49,49,50,50,48,50,52,52,49,53,52,48,54,55,56,61,72,63,57,128

Sequence (850 aa):
MILRVISSHYSLLLLLICFFVASSSITGALSSGVIHVKYKFAGSQRSIVDLKVHDSLRQLRILTGVDLPLGGSGRPDGLGLYYARIGIGTPSKHYYLQVDTGSDIISTAGYFVNDTVLYDRVSGDLETSSANGSVIFGCGATQSGNLGSSNEEALDGILGFGKANSSMISQLAASGKVKNMFAHCLDGVNGGGIFAIGHVVRPKVNMTPLVPNQPHYNANMTAIQVGRDFLNFTADMFDSADRKGTIIDSETTLAYLPEMIYEPLVNEILSQQPQLKLQTVHDEYTCFQYSKSLDDAFPNVTFHFANLVTLKVNPHEYLFPYSGLWCIGWQNSGLQSRDQKNMTLLGDLVLSNKLVVYDLENQAIGWTEYNCSSSIQVMDERTGTVHLVGSHYISSACHSKARFIMILIMLATLLHFFFELLVQPMILRVISSHYSLLLLLICFFVASSSITGALSSGVIHVKYKFAGSQRSIVDLKVHDSLRQLRILTGVDLPLGGSGRPDGLGLYYARIGIGTPSKHYYLQVDTGSDIISTAGYFVNDTVLYDRVSGDLETSSANGSVIFGCGATQSGNLGSSNEEALDGILGFGKANSSMISQLAASGKVKNMFAHCLDGVNGGGIFAIGHVVRPKVNMTPLVPNQPHYNANMTAIQVGRDFLNFTADMFDSADRKGTIIDSETTLAYLPEMIYEPLVNEILSQQPQLKLQTVHDEYTCFQYSKSLDDAFPNVTFHFANLVTLKVNPHEYLFPYSGLWCIGWQNSGLQSRDQKNMTLLGDLVLSNKLVVYDLENQAIGWTEYNCSSSIQVMDERTGTVHLVGSHYISSACHSKARFIMILIMLATLLHFFFELLVQP

Foldseek 3Di:
DPPPPPPVPPVVVVVPPPPPPPPPPPQLFAWKDKFWKWFLQAPHADFLVNLVVLQVVVVVCVVVVPLPPAPPPLDLNGRFRIWTWDWDDVVTAIEIAHEKQLDLAWAFWQAKDKAKDKDWDDDDDVDTDIDMDIDIDTDHDPPPDDPDDDGHYRHYIYQYSYDDCNHPLNVCVVVVNHASKWKWAAANHNIITMIMTADFDPPDWQKAFFDPPARATFFQWDWKDWAPDTDDDHSVVQVDPPAHGAGEIAGRQFWEAAPVCVVVNVCVQCVLPVPFDWDQDPNFWTKTADDDDQQVRTTWMWIAGPPRAIFIAGRVLQWGDDPRITTGRYGHQCPPDPVRHRHTYGYCSRCHQKMKMANVVRRMITIDRHRQQAWTWHATSNPRDIDTDHNPDDPPPPPPVVVVVVVVVVVVVVVVVVVVVVPPD/DPPPPPPPPVVVPVVPPPPPPPPPPCPLFAFKDKWWKWFLQAPHADFLVNLVVLQVVVVVCVVVVPLPPPDVPLDQNGRFGIWTWDWDDVVTFIEIAHEKQLDLAKAFFPAKDKAKDKDWDDDDDVDTDIDMDIDIDTDHDPVDDDPDDDTHYRHYIYQYNYDDCRHPLNVCVVVVRYASKKKWAAANHNIITMIMTADFDPPDWQKAFFDPPARAGFFQWDWKDWANDTDDDPSVVQVDPPAHGAGEIAGRQFWEAEPVCVVVNVVVQCVLPVPFDWDDDPVFWTKTADDDDQQVRTTWMWIAGPPGAIFIAGRVLQWGDDPRITTGRYGHQCPPPPVRHRHTYGYCSRCHQKMKMANVVRRMITIDRHRQQAWTWHATSNPRDIDTDHNPPDPPVPPPVVVVVVVVVVVVVVVVVVVVVVPPD

Organism: Hibiscus syriacus (NCBI:txid106335)

pLDDT: mean 77.65, std 20.45, 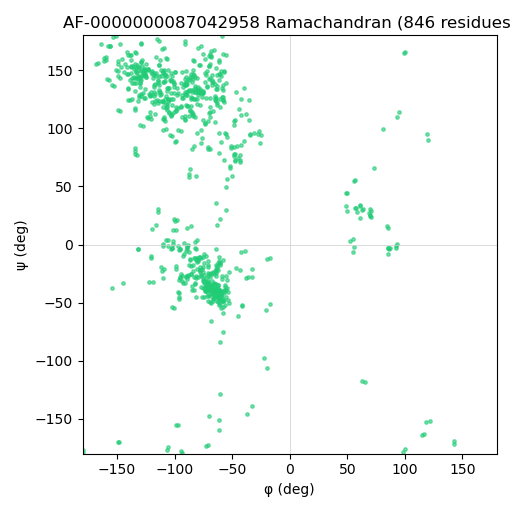range [22.53, 98.5]

InterPro domains:
  IPR001461 Aspartic peptidase A1 [PTHR13683] (107-370)
  IPR021109 Aspartic peptidase domain superfamily [G3DSA:2.40.70.10] (72-107)
  IPR021109 Aspartic peptidase domain superfamily [G3DSA:2.40.70.10] (108-198)
  IPR021109 Aspartic peptidase domain superfamily [G3DSA:2.40.70.10] (199-378)
  IPR021109 Aspartic peptidase domain superfamily [SSF50630] (78-376)
  IPR032799 Xylanase inhibitor, C-terminal [PF14541] (216-368)
  IPR032861 Xylanase inhibitor, N-terminal [PF14543] (107-198)
  IPR033121 Peptidase family A1 domain [PS51767] (82-368)
  IPR034161 Pepsin-like domain, plant [cd05476] (82-372)

Radius of gyration: 35.01 Å; Cα contacts (8 Å, |Δi|>4): 1952; chains: 2; bounding box: 110×95×107 Å

Secondary structure (DSSP, 8-state):
--GGGGGGGSHHHHTT----------------EEEEEEETTTTS---HHHHHHHHHHHHHHHHHTS------S--TTSS-SEEEEEEETTTTEEEEEEEETT---EEETTEEEEEEEEEEEEEETTEEEEEEEEEEEEES----S-SSS----EEEEEEE--SSTTSHHHHHHHTTSS-SEEEEEE-TTTS-EEEEES-EEES--EEEEBPTT-SS-EE-EEEEEETTEE----GGGTT-SSS-SEEE-SS--SEEE-HHHHHHHHHHHHHT-TT---EEETTTEEEE---S-HHHHS--EEEEEGGG-EEEE-HHHHEEEETTEEEE-EEEGGGS-GGGTT--EE-HHHHTTEEEEEETTTTEEEEEE--TTS-EEEE-TTT--EEEE-SS----THHHHHHHHHHHHHHHHHHHHHHHHHT--/--TTSGGGSGGGTGGG----------------EEEEEEETTTTS---HHHHHHHHHHHHHHHHHTS-----TT--TTSS-SEEEEEEETTTTEEEEEEEETT---EEETTEEEEEEEEEEEEEETTEEEEEEEEEEEEES----S-SSS----EEEEEEE--SSTTSHHHHHHHTTSS-SEEEEEE-TTTS-EEEEES-EEES--EEEEBPTT-SS-EE-EEEEEETTEE----GGGTT-TTS-SEEE-SS--SEEE-HHHHHHHHHHHHHT-TT---EEETTTEEEE---S-HHHHS--EEEEEGGGEEEEE-HHHHEEEETTEEEE-EEEGGGS-GGGTT--EE-HHHHTTEEEEEETTTTEEEEEE--TTS-EEEE-TTT--EEEE-SS---BTHHHHHHHHHHHHHHHHHHHHHHHHHT--

=== Feature glossary ===
The record interleaves many kinds of information about one protein. Here is each kind framed as the question it answers.

Q: What does the local fold look like, residue by residue?
A: The Foldseek 3Di string encodes local tertiary geometry as a 20-letter alphabet — one character per residue — derived from the relative positions of nearby Cα atoms. Unlike the amino-acid sequence, 3Di is a direct function of the 3D structure, so two proteins with the same fold have similar 3Di strings even at low sequence identity.

Q: Which residues are in helices, strands, or loops?
A: The SS8 string is DSSP's per-residue secondary-structure call. α-helix (H) means an i→i+4 H-bond ladder; β-strand (E) means the residue participates in a β-sheet; 3₁₀ (G) and π (I) are tighter and wider helices; T/S are turns/bends; '-' is loop.

Q: How big and how compact is the whole molecule?
A: Radius of gyration (Rg) is the root-mean-square distance of Cα atoms from their centroid — a single number for overall size and compactness. A globular domain of N residues has Rg ≈ 2.2·N^0.38 Å; an extended or disordered chain has a much larger Rg. The Cα contact count is the number of residue pairs whose Cα atoms are within 8 Å and are more than four positions apart in sequence — a standard proxy for tertiary packing density. The bounding box is the smallest axis-aligned box enclosing all Cα atoms.

Q: Where is each backbone atom in 3D?
A: Structure coordinates are given as an mmCIF _atom_site loop: one row per atom with element, residue name, chain id, sequence number, and x/y/z position in Å. Only the four main-chain atoms per residue are included here; side chains are omitted to keep the record compact.

Q: What is the amino-acid chain?
A: Primary structure: the covalent order of the twenty standard amino acids along the backbone. Two proteins with the same sequence will (almost always) fold to the same structure; two with 30% identity often share a fold but not the details.

Q: What if only a Cα trace is available?
A: Three-state secondary structure (P-SEA) collapses the eight DSSP classes into helix (a), strand (b), and coil (c). P-SEA assigns these from Cα geometry alone — distances and angles — without requiring backbone oxygens, so it works on any Cα trace.

Q: What family and function is it annotated with?
A: Database cross-references. InterPro integrates a dozen domain/family signature databases into unified entries with residue-range hits. GO terms attach function/process/location labels with evidence codes. CATH codes position the fold in a four-level structural taxonomy. Organism is the NCBI-taxonomy species name.

Q: How confident is the AlphaFold model at each residue?
A: pLDDT is the predicted lDDT-Cα score: AlphaFold's confidence that the local environment of each residue (all inter-atomic distances within 15 Å) is correctly placed. It is a per-residue number between 0 and 100, with higher meaning more reliable.

Q: How mobile is each atom in the crystal?
A: B-factor (Debye–Waller factor) reflects atomic displacement in the crystal lattice. It is an experimental observable (units Å²), not a prediction; low values mean the atom is pinned down, high values mean it moves or is heterogeneous across the crystal.

Q: Which residues are buried vs exposed?
A: SASA measures how much of the protein is reachable by solvent. It is computed by rolling a water-sized probe over the atomic surface and summing the exposed area (Å²). Per-residue SASA distinguishes core (buried, low SASA) from surface (exposed, high SASA) residues; total SASA is a whole-molecule size measure.

Q: What do the diagnostic plots show?
A: Plot images: a contact map (which residues are close in 3D, as an N×N binary image), a Ramachandran scatter (backbone torsion angles, revealing secondary-structure composition at a glance), and — for AlphaFold structures — a PAE heatmap (pairwise prediction confidence).

Q: What known structures does this most resemble?
A: The Foldseek neighbor list gives the closest experimentally determined structures in the PDB, ranked by structural alignment. TM-score near 1 means near-identical fold; near 0.3 means only rough topology match. This is how one finds what a novel AlphaFold prediction most resembles in the solved-structure universe.

Q: Are the domains correctly placed relative to each other?
A: Predicted aligned error is AlphaFold's pairwise confidence. Unlike pLDDT (per-residue), PAE is per-residue-pair and captures whether two parts of the structure are correctly placed relative to each other. Units are ångströms of expected positional error.

Q: What do the rendered images show?
A: Structure images are PyMOL renders from six orthogonal camera directions. Cartoon representation draws helices as coils and strands as arrows; sticks shows the backbone as bonds; surface shows the solvent-excluded envelope. Rainbow coloring maps sequence position to hue (blue→red, N→C); chain coloring assigns a distinct color per polypeptide.

Q: What are the backbone torsion angles?
A: φ (phi) and ψ (psi) are the two rotatable backbone dihedrals per residue: φ is the C(i-1)–N–Cα–C torsion, ψ is the N–Cα–C–N(i+1) torsion, both in degrees on (−180°, 180°]. α-helical residues cluster near (−60°, −45°); β-strand residues near (−120°, +130°). A Ramachandran plot is simply a scatter of (φ, ψ) for every residue.